Protein AF-0000000084546770 (afdb_homodimer)

InterPro domains:
  IPR003439 ABC transporter-like, ATP-binding domain [PF00005] (379-528)
  IPR003439 ABC transporter-like, ATP-binding domain [PS50893] (361-587)
  IPR003593 AAA+ ATPase domain [SM00382] (387-581)
  IPR011527 ABC transporter type 1, transmembrane domain [PF00664] (26-303)
  IPR011527 ABC transporter type 1, transmembrane domain [PS50929] (26-322)
  IPR017871 ABC transporter-like, conserved site [PS00211] (500-514)
  IPR027417 P-loop containing nucleoside triphosphate hydrolase [G3DSA:3.40.50.300] (352-585)
  IPR027417 P-loop containing nucleoside triphosphate hydrolase [SSF52540] (358-577)
  IPR036640 ABC transporter type 1, transmembrane domain superfamily [G3DSA:1.20.1560.10] (2-338)
  IPR036640 ABC transporter type 1, transmembrane domain superfamily [SSF90123] (16-322)
  IPR039421 Type 1 protein exporter [PTHR24221] (46-575)

Organism: NCBI:txid1508404

Solvent-accessible surface area (backbone atoms only — not comparable to full-atom values): 60134 Å² total; per-residue (Å²): 107,67,67,57,51,49,51,55,53,56,68,70,48,52,77,70,52,49,53,53,48,51,49,49,52,50,51,38,54,54,44,29,48,43,62,49,46,59,61,61,53,50,55,60,53,51,43,48,69,68,33,61,64,44,38,70,67,35,66,67,49,29,47,53,40,57,75,70,60,57,86,42,72,66,56,46,51,51,52,52,48,53,50,51,51,51,50,46,49,53,38,42,52,47,47,49,52,50,49,45,51,51,45,48,52,50,37,51,48,41,37,50,51,28,35,50,50,48,43,49,62,60,68,47,60,52,66,56,61,56,74,46,54,66,38,50,54,47,37,42,44,70,48,28,40,52,37,27,43,55,25,33,53,47,28,49,53,50,38,51,37,39,52,49,36,49,51,51,51,48,54,56,39,38,72,78,39,43,68,65,38,50,54,50,46,48,52,53,51,47,50,49,52,53,54,49,68,71,44,47,64,58,39,39,52,45,24,45,50,47,54,56,38,54,24,49,48,46,40,42,51,49,46,47,62,68,31,42,68,60,32,52,43,61,66,27,53,65,41,47,37,50,56,41,39,56,43,39,50,52,49,33,53,49,49,38,52,51,57,46,57,59,49,46,53,47,48,50,49,52,46,49,50,52,47,48,54,49,50,52,49,51,52,45,62,74,65,65,59,55,59,68,60,48,52,53,52,50,52,51,51,50,51,50,48,65,60,44,44,62,44,50,37,48,42,54,42,31,50,51,39,29,46,33,24,43,51,37,41,54,56,51,50,53,62,51,53,70,46,69,73,53,58,64,67,69,55,61,49,70,63,78,60,70,88,63,75,82,49,36,41,37,36,45,46,27,23,31,55,59,90,94,46,86,64,62,44,30,52,55,32,63,51,74,46,50,59,22,39,31,35,30,40,33,52,55,72,74,14,32,65,69,56,53,48,34,36,74,61,60,51,43,80,56,83,38,59,45,49,27,44,68,85,35,55,38,86,68,40,44,69,67,53,21,68,35,45,14,61,25,52,68,70,66,74,37,56,71,39,26,49,48,50,50,29,46,59,58,54,57,76,90,74,58,51,67,66,44,48,51,51,17,24,48,55,36,72,39,40,69,62,39,66,67,38,95,55,32,55,67,33,70,31,30,57,58,30,61,71,45,44,65,30,56,45,38,31,42,35,47,13,30,24,42,41,79,63,40,49,31,39,40,30,35,43,55,54,50,65,36,24,61,69,60,37,51,53,34,48,49,51,54,57,69,39,50,60,77,23,22,35,40,34,37,46,66,53,64,83,79,47,68,82,38,40,32,39,38,32,30,49,82,14,25,70,74,46,78,47,58,56,71,64,60,70,77,106,106,67,66,57,51,49,50,55,53,56,68,71,47,52,76,70,53,48,51,54,48,52,50,49,52,49,51,39,53,53,42,30,49,44,62,47,48,59,60,61,53,50,55,60,52,50,43,47,70,66,32,62,63,43,37,69,67,36,66,67,50,30,46,52,40,57,75,71,59,56,88,42,73,68,57,47,51,52,50,51,48,54,49,52,50,50,50,46,50,52,40,42,53,49,47,49,52,49,49,46,51,51,43,47,52,50,37,51,48,40,37,51,50,28,36,49,50,48,44,49,64,59,69,47,57,53,68,57,63,55,74,47,53,66,39,51,56,48,37,43,42,72,49,27,40,54,37,28,42,56,26,35,52,48,28,49,53,52,38,51,38,41,51,48,34,50,51,51,51,49,55,56,37,38,72,77,40,43,67,65,38,49,52,51,45,50,51,54,52,46,52,50,51,52,52,49,70,70,43,49,66,60,40,39,51,44,24,45,51,46,54,55,39,55,25,48,48,47,39,41,50,49,45,47,61,66,32,40,68,60,32,53,43,62,65,28,51,65,43,47,37,49,56,40,38,55,41,38,49,53,48,33,51,48,48,39,54,51,56,46,56,59,49,47,53,46,48,50,49,52,47,50,49,52,46,51,54,51,52,52,50,51,52,44,61,74,66,66,59,58,59,67,61,51,51,54,52,48,51,52,49,51,51,49,48,66,60,44,46,62,44,51,36,47,41,55,41,30,52,52,39,28,45,31,23,43,50,38,41,54,58,51,50,53,62,48,52,70,49,66,74,51,62,60,70,66,53,63,46,70,64,77,61,71,91,63,75,82,48,36,40,37,35,45,47,27,24,30,56,60,90,95,46,89,65,61,45,30,52,55,31,62,52,74,47,52,59,21,39,31,34,30,40,33,53,54,74,74,13,32,65,68,57,53,49,34,35,74,60,60,52,43,78,56,83,39,59,45,49,27,44,67,87,35,56,38,87,67,39,44,68,67,54,22,68,34,46,13,62,26,53,66,71,66,75,38,56,69,38,26,50,48,51,50,29,46,60,58,54,58,76,90,75,60,52,68,67,43,49,51,52,17,24,48,56,37,72,40,41,69,62,38,68,70,39,94,54,32,54,66,32,70,30,28,58,57,30,62,72,44,44,66,30,55,45,37,29,43,34,46,12,28,25,43,42,81,64,39,50,32,38,40,29,34,43,54,53,48,64,37,25,64,68,59,38,51,54,34,50,50,51,54,55,68,38,49,60,76,23,22,34,41,35,37,47,65,52,64,83,78,49,68,82,39,41,33,39,41,34,31,48,83,15,25,70,74,46,77,46,60,57,71,64,60,69,75,106

Sequence (1174 aa):
MMRQSLKKIIGLFTKKEKKKFYFLLFMMIVAAFFETLGIGLIIPLIGIITDPAIVEENAVLSWIYQQFGFQSYEFFVLASVGFMLSVFFGKNLYLLLYQYFQFKMILNFQVKLSKNLFKNYLTKPYTFHLQRNTSILLRNVNEEVPKVLQGILLSSFQLATEALVIICILSLLLYTSPVATIAAGILLGGSMIIFHFTFRQKISSLGKEQQIVNGSLIQWVNQGLGAAKEVKVSGREGFFVSKYREQSKIKASNSLYMKVLEQVPRLFIESMLVAVVLVTLLIIVFQGKNTAELISIMALFAMAAFRLMPSITRVVALIATIRYSQPALDAIYDDLKQFGTEDIQKHNKKQEVNKSSFKHITLNNVFFSYPDQAAPTIQGVSLEILRGQSVAFIGTSGAGKTTIVDIMLGLLEPFKGEVKVNQHQLSKQISYWQKNIGYIPQFIFLSDDTIRANVAFGLPEKDVSDEMVWNALEKSQLKEFVLSLPEGLDTSVGERGVRLSGGQRQRIGIARALYHDPEILFMDEATSALDHNTEKEIMKSIDLLKGDKTIIIIAHRLSTIENCDVIFTMEKGHLKHVQDKRKKVSVMMRQSLKKIIGLFTKKEKKKFYFLLFMMIVAAFFETLGIGLIIPLIGIITDPAIVEENAVLSWIYQQFGFQSYEFFVLASVGFMLSVFFGKNLYLLLYQYFQFKMILNFQVKLSKNLFKNYLTKPYTFHLQRNTSILLRNVNEEVPKVLQGILLSSFQLATEALVIICILSLLLYTSPVATIAAGILLGGSMIIFHFTFRQKISSLGKEQQIVNGSLIQWVNQGLGAAKEVKVSGREGFFVSKYREQSKIKASNSLYMKVLEQVPRLFIESMLVAVVLVTLLIIVFQGKNTAELISIMALFAMAAFRLMPSITRVVALIATIRYSQPALDAIYDDLKQFGTEDIQKHNKKQEVNKSSFKHITLNNVFFSYPDQAAPTIQGVSLEILRGQSVAFIGTSGAGKTTIVDIMLGLLEPFKGEVKVNQHQLSKQISYWQKNIGYIPQFIFLSDDTIRANVAFGLPEKDVSDEMVWNALEKSQLKEFVLSLPEGLDTSVGERGVRLSGGQRQRIGIARALYHDPEILFMDEATSALDHNTEKEIMKSIDLLKGDKTIIIIAHRLSTIENCDVIFTMEKGHLKHVQDKRKKVSV

Secondary structure (DSSP, 8-state):
-HHHHHHHHHTT--HHHHHHHHHHHHHHHHHHHHHHHHHHTHHHHHHHHH-THHHHHSHHHHHHHHHTT---HHHHHHHHHHHHHHHHHHHHHHHHHHHHHHHHHHHHHHHHHHHHHHHHHHHS-HHHHHHS-HHHHHHIIIIIHHHHIIIIIIHHHHHHHHHHHHHHHHHHHHHH-HHHHHHHHHHHHHHHHHHHHHHHHHHHHHHHHHHHHHHHHHHHHHHHHHTHHHHHHHT-HHHHHHHHHHHHHHHHHHHHHHHHHHHHHHHHHHHHHHHHHHHHHHHHHHTT--HHHHHHHHHHHHHHHHHHHHHHHHHHHHHHHHHHHHHHHHHHHHHHHHHHSSSHHHHT-----------EEEEEEEEE--TT-SS-SEEEEEEEEETT-EEEEEESTTSSHHHHHHHHHTSS--SEEEEEETTEEGGGSHHHHHHTEEEE-SS----SSBHHHHHTTT--GGG--HHHHHHHHHHTT-HHHHHHSTTGGG-B--GGGTTS-HHHHHHHHHHHHHTT--SEEEEESTTTTS-HHHHHHHHHHHHTTBTTBEEEEE-SSHHHHTT-SEEEEEETTEEEEEEETTTGGG-/-HHHHHHHHHTT--HHHHHHHHHHHHHHHHHHHHHHHHHHTHHHHHHHHH-THHHHHSHHHHHHHHHTT---HHHHHHHHHHHHHHHHHHHHHHHHHHHHHHHHHHHHHHHHHHHHHHHHHHHS-HHHHHHS-HHHHHHIIIIIHHHHIIIIIIHHHHHHHHHHHHHHHHHHHHHH-HHHHHHHHHHHHHHHHHHHHHHHHHHHHHHHHHHHHHHHHHHHHHHHHHTHHHHHHHT-HHHHHHHHHHHHHHHHHHHHHHHHHHHHHHHHHHHHHHHHHHHHHHHHHHHT--HHHHHHHHHHHHHHHHHHHHHHHHHHHHHHHHHHHHHHHHHHHHHHHHHHSSSHHHHT-----------EEEEEEEEE--TT-SS-SEEEEEEEEETT-EEEEEESTTSSHHHHHHHHTTSS--SEEEEEETTEEGGGSHHHHHHTEEEE-SS----SSBHHHHHTTT--GGG--HHHHHHHHHHTT-HHHHHHSTTGGG-B--GGGTTS-HHHHHHHHHHHHHTT--SEEEEESTTTTS-HHHHHHHHHHHHTTBTTBEEEEE-SSHHHHTT-SEEEEEETTEEEEEEETTTGGG-

Radius of gyration: 37.65 Å; Cα contacts (8 Å, |Δi|>4): 1675; chains: 2; bounding box: 74×122×85 Å

Nearest PDB structures (foldseek):
  9csi-assembly1_A  TM=8.666E-01  e=4.595E-30  Acinetobacter baumannii
  8pmj-assembly1_A  TM=8.345E-01  e=5.997E-28  Homo sapiens
  5och-assembly4_H  TM=7.619E-01  e=1.986E-26  Homo sapiens
  5och-assembly1_A  TM=7.729E-01  e=8.603E-26  Homo sapiens
  5och-assembly4_G  TM=7.413E-01  e=4.232E-26  Homo sapiens

pLDDT: mean 85.7, std 12.4, range [32.19, 98.12]

Foldseek 3Di:
DLVVLVVLVVVVDDPVLVVLVVVLVVLLLVLLVLVLVLVVLVVVLVVCVVDVVCCVVPPVSVCVCVVVVPPDSVVSSVVSVVVSVVSNVVSVVSVVVSVVSLVVSLVVVLVVLLVLLVVLVVPDFPLSVVPDDVLLSVCLSPPLSVLSSVLRVVLVSLLVSLVSNLVSLLVVLCVVPVVLSVLLCCLLVVLLVVLCVVCLVVLLVLLVLLSVLSSVLSVLVCVCVVCVVVCVVVVPNVVSVVSNVVSVVSNVVSVVVLVVSLCVSLVVLVVSLVVSLVVVLVVCVVVVDDPVVSVVVSVSSVVSSVVSSVSSSSNSNSVSSNSSSSVSSVVSSVSNVVPVPDDPVQQPPCPPPPPDDWFKKWWAQFWADRPPDDDTLAGGETDMDGFLFFEEEEEDPSLCQVVVVCVQLVSDDTPDTFMDIPNHGCVNHNVVSNLQEQEQAPQFFAAQFFLQCLLVDPDDPVPGDVVLLLVLCVLLVNNVVLVPDPVRRRDGLGGRSPNDDPSNRLSSSSSSSPSSPHQEYEEEQSCVRPDPVSSLSNLVSVLVCGSRHYYYYYHHDPSNCVSGQKYFYGGSNYGDDIDGPVPVVVD/DLVVLVVLVVVVDDPVLVVLVVVLVVLLLVLLVLVLVLVVLVVVLVVCVVDVVCCVVPPVSVCVCVVVVPPDSVVSSVVSVVVSVVSVVVSVVSVVVSVVSLVVSLVVVLVVLLVLLVVLVVPDFPLSVVPDDVLLSVCLSPPLSCLSSVLRVVLVSLLVSLVSNLVSLLVVLCVVPVVLSVLLCCLLVVLLVVLCVVCLVVLLVLLVLLSVLSSVLSVLVCVCVVCVVVCVVVVPNVVSVVSNVVSVVSNVVSVVVLVVSLCVSLVVLVVSLVVSLVVVLVVCVVVVDDPVVSVVVSVSSVVSSVSSSVSSSSNSNSVSSNSSSSVSSVVSSVSNVVPVPDPPPQQPPCPVPDPDDWFKKWWAQFWADRPPDDDTLAGGETDMDGFLFFEEEEEDPSLCQVVVVCVQLVSDDTPDTAMDIPNHGCVNHNVVSNLQEQEQAPQFFAAQFFLQCLLVDPDDPVPGDPVLLLVLLVLLVNNVVLVPDPVRRRDGLGGRSPNDDPSNRLSSSSSSSPSSPHQEYEEEQSCVRPDPVSSLSNLVSVVVCRSRHYYYYYDHDPSNCVPGQKYFYGGSNYGDDIDGPVPVVVD

Structure (mmCIF, N/CA/C/O backbone):
data_AF-0000000084546770-model_v1
#
loop_
_entity.id
_entity.type
_entity.pdbx_description
1 polymer 'ABC transporter-like protein'
#
loop_
_atom_site.group_PDB
_atom_site.id
_atom_site.type_symbol
_atom_site.label_atom_id
_atom_site.label_alt_id
_atom_site.label_comp_id
_atom_site.label_asym_id
_atom_site.label_entity_id
_atom_site.label_seq_id
_atom_site.pdbx_PDB_ins_code
_atom_site.Cartn_x
_atom_site.Cartn_y
_atom_site.Cartn_z
_atom_site.occupancy
_atom_site.B_iso_or_equiv
_atom_site.auth_seq_id
_atom_site.auth_comp_id
_atom_site.auth_asym_id
_atom_site.auth_atom_id
_atom_site.pdbx_PDB_model_num
ATOM 1 N N . MET A 1 1 ? 19.906 -9.625 -21.359 1 71.12 1 MET A N 1
ATOM 2 C CA . MET A 1 1 ? 18.984 -9.039 -20.406 1 71.12 1 MET A CA 1
ATOM 3 C C . MET A 1 1 ? 19 -9.812 -19.078 1 71.12 1 MET A C 1
ATOM 5 O O . MET A 1 1 ? 19.266 -9.242 -18.031 1 71.12 1 MET A O 1
ATOM 9 N N . MET A 1 2 ? 19 -11.117 -19.234 1 77.44 2 MET A N 1
ATOM 10 C CA . MET A 1 2 ? 18.984 -11.938 -18.016 1 77.44 2 MET A CA 1
ATOM 11 C C . MET A 1 2 ? 20.312 -11.852 -17.281 1 77.44 2 MET A C 1
ATOM 13 O O . MET A 1 2 ? 20.344 -11.719 -16.062 1 77.44 2 MET A O 1
ATOM 17 N N . ARG A 1 3 ? 21.328 -11.844 -18.109 1 79.25 3 ARG A N 1
ATOM 18 C CA . ARG A 1 3 ? 22.656 -11.75 -17.516 1 79.25 3 ARG A CA 1
ATOM 19 C C . ARG A 1 3 ? 22.828 -10.43 -16.766 1 79.25 3 ARG A C 1
ATOM 21 O O . ARG A 1 3 ? 23.375 -10.398 -15.664 1 79.25 3 ARG A O 1
ATOM 28 N N . GLN A 1 4 ? 22.312 -9.406 -17.344 1 82.12 4 GLN A N 1
ATOM 29 C CA . GLN A 1 4 ? 22.438 -8.094 -16.734 1 82.12 4 GLN A CA 1
ATOM 30 C C . GLN A 1 4 ? 21.594 -8.008 -15.453 1 82.12 4 GLN A C 1
ATOM 32 O O . GLN A 1 4 ? 22.016 -7.398 -14.469 1 82.12 4 GLN A O 1
ATOM 37 N N . SER A 1 5 ? 20.5 -8.672 -15.539 1 85.81 5 SER A N 1
ATOM 38 C CA . SER A 1 5 ? 19.625 -8.68 -14.375 1 85.81 5 SER A CA 1
ATOM 39 C C . SER A 1 5 ? 20.266 -9.414 -13.203 1 85.81 5 SER A C 1
ATOM 41 O O . SER A 1 5 ? 20.203 -8.953 -12.062 1 85.81 5 SER A O 1
ATOM 43 N N . LEU A 1 6 ? 20.875 -10.477 -13.562 1 85.81 6 LEU A N 1
ATOM 44 C CA . LEU A 1 6 ? 21.531 -11.266 -12.523 1 85.81 6 LEU A CA 1
ATOM 45 C C . LEU A 1 6 ? 22.734 -10.523 -11.953 1 85.81 6 LEU A C 1
ATOM 47 O O . LEU A 1 6 ? 23 -10.586 -10.75 1 85.81 6 LEU A O 1
ATOM 51 N N . LYS A 1 7 ? 23.375 -9.844 -12.828 1 85.5 7 LYS A N 1
ATOM 52 C CA . LYS A 1 7 ? 24.516 -9.047 -12.375 1 85.5 7 LYS A CA 1
ATOM 53 C C . LYS A 1 7 ? 24.078 -7.945 -11.422 1 85.5 7 LYS A C 1
ATOM 55 O O . LYS A 1 7 ? 24.734 -7.68 -10.422 1 85.5 7 LYS A O 1
ATOM 60 N N . LYS A 1 8 ? 22.969 -7.391 -11.719 1 86.94 8 LYS A N 1
ATOM 61 C CA . LYS A 1 8 ? 22.438 -6.34 -10.867 1 86.94 8 LYS A CA 1
ATOM 62 C C . LYS A 1 8 ? 22.047 -6.891 -9.492 1 86.94 8 LYS A C 1
ATOM 64 O O . LYS A 1 8 ? 22.328 -6.273 -8.469 1 86.94 8 LYS A O 1
ATOM 69 N N . ILE A 1 9 ? 21.5 -8.023 -9.484 1 88.25 9 ILE A N 1
ATOM 70 C CA . ILE A 1 9 ? 21.047 -8.602 -8.227 1 88.25 9 ILE A CA 1
ATOM 71 C C . ILE A 1 9 ? 22.25 -9.031 -7.387 1 88.25 9 ILE A C 1
ATOM 73 O O . ILE A 1 9 ? 22.281 -8.789 -6.176 1 88.25 9 ILE A O 1
ATOM 77 N N . ILE A 1 10 ? 23.203 -9.664 -8.078 1 85.12 10 ILE A N 1
ATOM 78 C CA . ILE A 1 10 ? 24.391 -10.141 -7.379 1 85.12 10 ILE A CA 1
ATOM 79 C C . ILE A 1 10 ? 25.172 -8.953 -6.816 1 85.12 10 ILE A C 1
ATOM 81 O O . ILE A 1 10 ? 25.766 -9.047 -5.742 1 85.12 10 ILE A O 1
ATOM 85 N N . GLY A 1 11 ? 25.031 -7.863 -7.5 1 82.38 11 GLY A N 1
ATOM 86 C CA . GLY A 1 11 ? 25.672 -6.645 -7.031 1 82.38 11 GLY A CA 1
ATOM 87 C C . GLY A 1 11 ? 25.078 -6.129 -5.727 1 82.38 11 GLY A C 1
ATOM 88 O O . GLY A 1 11 ? 25.734 -5.379 -5.004 1 82.38 11 GLY A O 1
ATOM 89 N N . LEU A 1 12 ? 23.906 -6.645 -5.434 1 83.94 12 LEU A N 1
ATOM 90 C CA . LEU A 1 12 ? 23.234 -6.191 -4.219 1 83.94 12 LEU A CA 1
ATOM 91 C C . LEU A 1 12 ? 23.578 -7.098 -3.039 1 83.94 12 LEU A C 1
ATOM 93 O O . LEU A 1 12 ? 23.25 -6.781 -1.894 1 83.94 12 LEU A O 1
ATOM 97 N N . PHE A 1 13 ? 24.25 -8.195 -3.305 1 85.12 13 PHE A N 1
ATOM 98 C CA . PHE A 1 13 ? 24.562 -9.172 -2.268 1 85.12 13 PHE A CA 1
ATOM 99 C C . PHE A 1 13 ? 25.859 -8.797 -1.548 1 85.12 13 PHE A C 1
ATOM 101 O O . PHE A 1 13 ? 26.781 -8.273 -2.162 1 85.12 13 PHE A O 1
ATOM 108 N N . THR A 1 14 ? 25.875 -9.078 -0.305 1 84.56 14 THR A N 1
ATOM 109 C CA . THR A 1 14 ? 27.109 -9 0.465 1 84.56 14 THR A CA 1
ATOM 110 C C . THR A 1 14 ? 27.969 -10.242 0.234 1 84.56 14 THR A C 1
ATOM 112 O O . THR A 1 14 ? 27.516 -11.203 -0.402 1 84.56 14 THR A O 1
ATOM 115 N N . LYS A 1 15 ? 29.172 -10.234 0.701 1 86.81 15 LYS A N 1
ATOM 116 C CA . LYS A 1 15 ? 30.078 -11.375 0.548 1 86.81 15 LYS A CA 1
ATOM 117 C C . LYS A 1 15 ? 29.516 -12.617 1.219 1 86.81 15 LYS A C 1
ATOM 119 O O . LYS A 1 15 ? 29.625 -13.727 0.68 1 86.81 15 LYS A O 1
ATOM 124 N N . LYS A 1 16 ? 28.859 -12.438 2.314 1 87.56 16 LYS A N 1
ATOM 125 C CA . LYS A 1 16 ? 28.266 -13.562 3.037 1 87.56 16 LYS A CA 1
ATOM 126 C C . LYS A 1 16 ? 27.094 -14.156 2.262 1 87.56 16 LYS A C 1
ATOM 128 O O . LYS A 1 16 ? 26.938 -15.375 2.203 1 87.56 16 LYS A O 1
ATOM 133 N N . GLU A 1 17 ? 26.391 -13.305 1.668 1 87 17 GLU A N 1
ATOM 134 C CA . GLU A 1 17 ? 25.234 -13.766 0.895 1 87 17 GLU A CA 1
ATOM 135 C C . GLU A 1 17 ? 25.672 -14.461 -0.387 1 87 17 GLU A C 1
ATOM 137 O O . GLU A 1 17 ? 25.031 -15.422 -0.828 1 87 17 GLU A O 1
ATOM 142 N N . LYS A 1 18 ? 26.766 -14.039 -0.964 1 89.44 18 LYS A N 1
ATOM 143 C CA . LYS A 1 18 ? 27.297 -14.688 -2.16 1 89.44 18 LYS A CA 1
ATOM 144 C C . LYS A 1 18 ? 27.719 -16.125 -1.862 1 89.44 18 LYS A C 1
ATOM 146 O O . LYS A 1 18 ? 27.516 -17.016 -2.68 1 89.44 18 LYS A O 1
ATOM 151 N N . LYS A 1 19 ? 28.281 -16.328 -0.703 1 90.88 19 LYS A N 1
ATOM 152 C CA . LYS A 1 19 ? 28.688 -17.688 -0.312 1 90.88 19 LYS A CA 1
ATOM 153 C C . LYS A 1 19 ? 27.469 -18.594 -0.176 1 90.88 19 LYS A C 1
ATOM 155 O O . LYS A 1 19 ? 27.5 -19.75 -0.587 1 90.88 19 LYS A O 1
ATOM 160 N N . LYS A 1 20 ? 26.438 -18.062 0.426 1 90.06 20 LYS A N 1
ATOM 161 C CA . LYS A 1 20 ? 25.203 -18.828 0.564 1 90.06 20 LYS A CA 1
ATOM 162 C C . LYS A 1 20 ? 24.594 -19.141 -0.8 1 90.06 20 LYS A C 1
ATOM 164 O O . LYS A 1 20 ? 24.031 -20.219 -0.998 1 90.06 20 LYS A O 1
ATOM 169 N N . PHE A 1 21 ? 24.797 -18.219 -1.646 1 87.88 21 PHE A N 1
ATOM 170 C CA . PHE A 1 21 ? 24.297 -18.391 -3.004 1 87.88 21 PHE A CA 1
ATOM 171 C C . PHE A 1 21 ? 25.047 -19.516 -3.713 1 87.88 21 PHE A C 1
ATOM 173 O O . PHE A 1 21 ? 24.438 -20.344 -4.395 1 87.88 21 PHE A O 1
ATOM 180 N N . TYR A 1 22 ? 26.281 -19.609 -3.539 1 89.44 22 TYR A N 1
ATOM 181 C CA . TYR A 1 22 ? 27.078 -20.672 -4.145 1 89.44 22 TYR A CA 1
ATOM 182 C C . TYR A 1 22 ? 26.719 -22.031 -3.541 1 89.44 22 TYR A C 1
ATOM 184 O O . TYR A 1 22 ? 26.703 -23.047 -4.242 1 89.44 22 TYR A O 1
ATOM 192 N N . PHE A 1 23 ? 26.469 -21.953 -2.312 1 91.12 23 PHE A N 1
ATOM 193 C CA . PHE A 1 23 ? 26.047 -23.172 -1.651 1 91.12 23 PHE A CA 1
ATOM 194 C C . PHE A 1 23 ? 24.719 -23.672 -2.232 1 91.12 23 PHE A C 1
ATOM 196 O O . PHE A 1 23 ? 24.562 -24.859 -2.471 1 91.12 23 PHE A O 1
ATOM 203 N N . LEU A 1 24 ? 23.875 -22.75 -2.463 1 90 24 LEU A N 1
ATOM 204 C CA . LEU A 1 24 ? 22.594 -23.094 -3.051 1 90 24 LEU A CA 1
ATOM 205 C C . LEU A 1 24 ? 22.766 -23.625 -4.469 1 90 24 LEU A C 1
ATOM 207 O O . LEU A 1 24 ? 22.047 -24.531 -4.895 1 90 24 LEU A O 1
ATOM 211 N N . LEU A 1 25 ? 23.703 -23.078 -5.164 1 89 25 LEU A N 1
ATOM 212 C CA . LEU A 1 25 ? 24 -23.562 -6.512 1 89 25 LEU A CA 1
ATOM 213 C C . LEU A 1 25 ? 24.516 -24.984 -6.488 1 89 25 LEU A C 1
ATOM 215 O O . LEU A 1 25 ? 24.156 -25.797 -7.352 1 89 25 LEU A O 1
ATOM 219 N N . PHE A 1 26 ? 25.281 -25.234 -5.5 1 91.5 26 PHE A N 1
ATOM 220 C CA . PHE A 1 26 ? 25.781 -26.594 -5.332 1 91.5 26 PHE A CA 1
ATOM 221 C C . PHE A 1 26 ? 24.641 -27.562 -5.016 1 91.5 26 PHE A C 1
ATOM 223 O O . PHE A 1 26 ? 24.562 -28.641 -5.605 1 91.5 26 PHE A O 1
ATOM 230 N N . MET A 1 27 ? 23.844 -27.141 -4.082 1 91.31 27 MET A N 1
ATOM 231 C CA . MET A 1 27 ? 22.703 -27.969 -3.719 1 91.31 27 MET A CA 1
ATOM 232 C C . MET A 1 27 ? 21.797 -28.203 -4.922 1 91.31 27 MET A C 1
ATOM 234 O O . MET A 1 27 ? 21.203 -29.266 -5.062 1 91.31 27 MET A O 1
ATOM 238 N N . MET A 1 28 ? 21.766 -27.25 -5.688 1 89.12 28 MET A N 1
ATOM 239 C CA . MET A 1 28 ? 20.938 -27.328 -6.883 1 89.12 28 MET A CA 1
ATOM 240 C C . MET A 1 28 ? 21.469 -28.375 -7.852 1 89.12 28 MET A C 1
ATOM 242 O O . MET A 1 28 ? 20.688 -29.141 -8.438 1 89.12 28 MET A O 1
ATOM 246 N N . ILE A 1 29 ? 22.719 -28.484 -8.055 1 89.44 29 ILE A N 1
ATOM 247 C CA . ILE A 1 29 ? 23.344 -29.453 -8.945 1 89.44 29 ILE A CA 1
ATOM 248 C C . ILE A 1 29 ? 23.094 -30.875 -8.43 1 89.44 29 ILE A C 1
ATOM 250 O O . ILE A 1 29 ? 22.719 -31.766 -9.203 1 89.44 29 ILE A O 1
ATOM 254 N N . VAL A 1 30 ? 23.188 -31.031 -7.145 1 89.69 30 VAL A N 1
ATOM 255 C CA . VAL A 1 30 ? 22.938 -32.312 -6.531 1 89.69 30 VAL A CA 1
ATOM 256 C C . VAL A 1 30 ? 21.469 -32.688 -6.711 1 89.69 30 VAL A C 1
ATOM 258 O O . VAL A 1 30 ? 21.141 -33.844 -6.988 1 89.69 30 VAL A O 1
ATOM 261 N N . ALA A 1 31 ? 20.656 -31.703 -6.535 1 86.38 31 ALA A N 1
ATOM 262 C CA . ALA A 1 31 ? 19.219 -31.938 -6.707 1 86.38 31 ALA A CA 1
ATOM 263 C C . ALA A 1 31 ? 18.906 -32.375 -8.133 1 86.38 31 ALA A C 1
ATOM 265 O O . ALA A 1 31 ? 18.078 -33.281 -8.336 1 86.38 31 ALA A O 1
ATOM 266 N N . ALA A 1 32 ? 19.531 -31.75 -9.086 1 81.25 32 ALA A N 1
ATOM 267 C CA . ALA A 1 32 ? 19.312 -32.094 -10.484 1 81.25 32 ALA A CA 1
ATOM 268 C C . ALA A 1 32 ? 19.75 -33.531 -10.758 1 81.25 32 ALA A C 1
ATOM 270 O O . ALA A 1 32 ? 19.078 -34.281 -11.492 1 81.25 32 ALA A O 1
ATOM 271 N N . PHE A 1 33 ? 20.703 -33.938 -10.172 1 83.06 33 PHE A N 1
ATOM 272 C CA . PHE A 1 33 ? 21.203 -35.312 -10.312 1 83.06 33 PHE A CA 1
ATOM 273 C C . PHE A 1 33 ? 20.234 -36.312 -9.703 1 83.06 33 PHE A C 1
ATOM 275 O O . PHE A 1 33 ? 19.969 -37.344 -10.305 1 83.06 33 PHE A O 1
ATOM 282 N N . PHE A 1 34 ? 19.719 -36 -8.57 1 82.56 34 PHE A N 1
ATOM 283 C CA . PHE A 1 34 ? 18.781 -36.875 -7.895 1 82.56 34 PHE A CA 1
ATOM 284 C C . PHE A 1 34 ? 17.5 -37 -8.703 1 82.56 34 PHE A C 1
ATOM 286 O O . PHE A 1 34 ? 16.891 -38.094 -8.742 1 82.56 34 PHE A O 1
ATOM 293 N N . GLU A 1 35 ? 17.125 -35.969 -9.289 1 75.94 35 GLU A N 1
ATOM 294 C CA . GLU A 1 35 ? 15.922 -36 -10.109 1 75.94 35 GLU A CA 1
ATOM 295 C C . GLU A 1 35 ? 16.094 -36.938 -11.312 1 75.94 35 GLU A C 1
ATOM 297 O O . GLU A 1 35 ? 15.148 -37.625 -11.711 1 75.94 35 GLU A O 1
ATOM 302 N N . THR A 1 36 ? 17.312 -37 -11.883 1 71.88 36 THR A N 1
ATOM 303 C CA . THR A 1 36 ? 17.594 -37.812 -13.047 1 71.88 36 THR A CA 1
ATOM 304 C C . THR A 1 36 ? 17.828 -39.281 -12.648 1 71.88 36 THR A C 1
ATOM 306 O O . THR A 1 36 ? 17.453 -40.188 -13.383 1 71.88 36 THR A O 1
ATOM 309 N N . LEU A 1 37 ? 18.328 -39.438 -11.531 1 73.5 37 LEU A N 1
ATOM 310 C CA . LEU A 1 37 ? 18.625 -40.75 -11.047 1 73.5 37 LEU A CA 1
ATOM 311 C C . LEU A 1 37 ? 17.359 -41.594 -10.867 1 73.5 37 LEU A C 1
ATOM 313 O O . LEU A 1 37 ? 17.344 -42.781 -11.141 1 73.5 37 LEU A O 1
ATOM 317 N N . GLY A 1 38 ? 16.281 -40.938 -10.375 1 67.38 38 GLY A N 1
ATOM 318 C CA . GLY A 1 38 ? 15.016 -41.625 -10.203 1 67.38 38 GLY A CA 1
ATOM 319 C C . GLY A 1 38 ? 14.484 -42.219 -11.484 1 67.38 38 GLY A C 1
ATOM 320 O O . GLY A 1 38 ? 14.055 -43.375 -11.5 1 67.38 38 GLY A O 1
ATOM 321 N N . ILE A 1 39 ? 14.688 -41.625 -12.562 1 64.38 39 ILE A N 1
ATOM 322 C CA . ILE A 1 39 ? 14.195 -42.094 -13.852 1 64.38 39 ILE A CA 1
ATOM 323 C C . ILE A 1 39 ? 15.148 -43.125 -14.414 1 64.38 39 ILE A C 1
ATOM 325 O O . ILE A 1 39 ? 14.711 -44.156 -14.977 1 64.38 39 ILE A O 1
ATOM 329 N N . GLY A 1 40 ? 16.422 -43 -14.234 1 64.19 40 GLY A N 1
ATOM 330 C CA . GLY A 1 40 ? 17.438 -43.906 -14.766 1 64.19 40 GLY A CA 1
ATOM 331 C C . GLY A 1 40 ? 17.406 -45.281 -14.141 1 64.19 40 GLY A C 1
ATOM 332 O O . GLY A 1 40 ? 17.672 -46.281 -14.805 1 64.19 40 GLY A O 1
ATOM 333 N N . LEU A 1 41 ? 16.953 -45.344 -12.953 1 69.06 41 LEU A N 1
ATOM 334 C CA . LEU A 1 41 ? 16.969 -46.594 -12.219 1 69.06 41 LEU A CA 1
ATOM 335 C C . LEU A 1 41 ? 15.742 -47.438 -12.539 1 69.06 41 LEU A C 1
ATOM 337 O O . LEU A 1 41 ? 15.727 -48.656 -12.273 1 69.06 41 LEU A O 1
ATOM 341 N N . ILE A 1 42 ? 14.797 -46.812 -13.133 1 65.81 42 ILE A N 1
ATOM 342 C CA . ILE A 1 42 ? 13.57 -47.531 -13.461 1 65.81 42 ILE A CA 1
ATOM 343 C C . ILE A 1 42 ? 13.844 -48.531 -14.586 1 65.81 42 ILE A C 1
ATOM 345 O O . ILE A 1 42 ? 13.328 -49.656 -14.562 1 65.81 42 ILE A O 1
ATOM 349 N N . ILE A 1 43 ? 14.789 -48.281 -15.492 1 63.97 43 ILE A N 1
ATOM 350 C CA . ILE A 1 43 ? 15.055 -49.094 -16.672 1 63.97 43 ILE A CA 1
ATOM 351 C C . ILE A 1 43 ? 15.719 -50.406 -16.266 1 63.97 43 ILE A C 1
ATOM 353 O O . ILE A 1 43 ? 15.242 -51.469 -16.625 1 63.97 43 ILE A O 1
ATOM 357 N N . PRO A 1 44 ? 16.781 -50.375 -15.453 1 66.44 44 PRO A N 1
ATOM 358 C CA . PRO A 1 44 ? 17.375 -51.625 -15.031 1 66.44 44 PRO A CA 1
ATOM 359 C C . PRO A 1 44 ? 16.406 -52.469 -14.203 1 66.44 44 PRO A C 1
ATOM 361 O O . PRO A 1 44 ? 16.438 -53.719 -14.289 1 66.44 44 PRO A O 1
ATOM 364 N N . LEU A 1 45 ? 15.578 -51.906 -13.508 1 74.06 45 LEU A N 1
ATOM 365 C CA . LEU A 1 45 ? 14.625 -52.656 -12.703 1 74.06 45 LEU A CA 1
ATOM 366 C C . LEU A 1 45 ? 13.641 -53.406 -13.586 1 74.06 45 LEU A C 1
ATOM 368 O O . LEU A 1 45 ? 13.336 -54.562 -13.336 1 74.06 45 LEU A O 1
ATOM 372 N N . ILE A 1 46 ? 13.203 -52.75 -14.578 1 66.31 46 ILE A N 1
ATOM 373 C CA . ILE A 1 46 ? 12.289 -53.375 -15.523 1 66.31 46 ILE A CA 1
ATOM 374 C C . ILE A 1 46 ? 13 -54.531 -16.25 1 66.31 46 ILE A C 1
ATOM 376 O O . ILE A 1 46 ? 12.406 -55.562 -16.5 1 66.31 46 ILE A O 1
ATOM 380 N N . GLY A 1 47 ? 14.258 -54.312 -16.562 1 66.69 47 GLY A N 1
ATOM 381 C CA . GLY A 1 47 ? 15.047 -55.344 -17.188 1 66.69 47 GLY A CA 1
ATOM 382 C C . GLY A 1 47 ? 15.188 -56.594 -16.344 1 66.69 47 GLY A C 1
ATOM 383 O O . GLY A 1 47 ? 15.07 -57.719 -16.844 1 66.69 47 GLY A O 1
ATOM 384 N N . ILE A 1 48 ? 15.406 -56.438 -15.141 1 72.69 48 ILE A N 1
ATOM 385 C CA . ILE A 1 48 ? 15.57 -57.531 -14.195 1 72.69 48 ILE A CA 1
ATOM 386 C C . ILE A 1 48 ? 14.266 -58.312 -14.102 1 72.69 48 ILE A C 1
ATOM 388 O O . ILE A 1 48 ? 14.289 -59.562 -14.023 1 72.69 48 ILE A O 1
ATOM 392 N N . ILE A 1 49 ? 13.242 -57.656 -14.258 1 71.31 49 ILE A N 1
ATOM 393 C CA . ILE A 1 49 ? 11.938 -58.281 -14.031 1 71.31 49 ILE A CA 1
ATOM 394 C C . ILE A 1 49 ? 11.492 -59.031 -15.297 1 71.31 49 ILE A C 1
ATOM 396 O O . ILE A 1 49 ? 10.898 -60.094 -15.219 1 71.31 49 ILE A O 1
ATOM 400 N N . THR A 1 50 ? 11.781 -58.406 -16.469 1 68.31 50 THR A N 1
ATOM 401 C CA . THR A 1 50 ? 11.297 -58.938 -17.719 1 68.31 50 THR A CA 1
ATOM 402 C C . THR A 1 50 ? 12.164 -60.125 -18.156 1 68.31 50 THR A C 1
ATOM 404 O O . THR A 1 50 ? 11.68 -61.031 -18.828 1 68.31 50 THR A O 1
ATOM 407 N N . ASP A 1 51 ? 13.438 -59.938 -17.875 1 72.75 51 ASP A N 1
ATOM 408 C CA . ASP A 1 51 ? 14.344 -61 -18.312 1 72.75 51 ASP A CA 1
ATOM 409 C C . ASP A 1 51 ? 15.305 -61.406 -17.188 1 72.75 51 ASP A C 1
ATOM 411 O O . ASP A 1 51 ? 16.359 -60.781 -17.031 1 72.75 51 ASP A O 1
ATOM 415 N N . PRO A 1 52 ? 14.875 -62.406 -16.531 1 74.5 52 PRO A N 1
ATOM 416 C CA . PRO A 1 52 ? 15.75 -62.844 -15.445 1 74.5 52 PRO A CA 1
ATOM 417 C C . PRO A 1 52 ? 17.156 -63.188 -15.93 1 74.5 52 PRO A C 1
ATOM 419 O O . PRO A 1 52 ? 18.109 -63.125 -15.148 1 74.5 52 PRO A O 1
ATOM 422 N N . ALA A 1 53 ? 17.188 -63.531 -17.219 1 75.44 53 ALA A N 1
ATOM 423 C CA . ALA A 1 53 ? 18.5 -63.875 -17.75 1 75.44 53 ALA A CA 1
ATOM 424 C C . ALA A 1 53 ? 19.453 -62.688 -17.719 1 75.44 53 ALA A C 1
ATOM 426 O O . ALA A 1 53 ? 20.672 -62.875 -17.766 1 75.44 53 ALA A O 1
ATOM 427 N N . ILE A 1 54 ? 18.844 -61.594 -17.594 1 76.06 54 ILE A N 1
ATOM 428 C CA . ILE A 1 54 ? 19.656 -60.375 -17.625 1 76.06 54 ILE A CA 1
ATOM 429 C C . ILE A 1 54 ? 20.516 -60.312 -16.359 1 76.06 54 ILE A C 1
ATOM 431 O O . ILE A 1 54 ? 21.609 -59.75 -16.391 1 76.06 54 ILE A O 1
ATOM 435 N N . VAL A 1 55 ? 20.062 -60.875 -15.305 1 78 55 VAL A N 1
ATOM 436 C CA . VAL A 1 55 ? 20.781 -60.875 -14.031 1 78 55 VAL A CA 1
ATOM 437 C C . VAL A 1 55 ? 22.078 -61.656 -14.164 1 78 55 VAL A C 1
ATOM 439 O O . VAL A 1 55 ? 23.109 -61.281 -13.578 1 78 55 VAL A O 1
ATOM 442 N N . GLU A 1 56 ? 21.953 -62.594 -15.031 1 76.25 56 GLU A N 1
ATOM 443 C CA . GLU A 1 56 ? 23.141 -63.406 -15.227 1 76.25 56 GLU A CA 1
ATOM 444 C C . GLU A 1 56 ? 24.031 -62.844 -16.328 1 76.25 56 GLU A C 1
ATOM 446 O O . GLU A 1 56 ? 25.266 -62.969 -16.266 1 76.25 56 GLU A O 1
ATOM 451 N N . GLU A 1 57 ? 23.438 -62.125 -17.266 1 76.31 57 GLU A N 1
ATOM 452 C CA . GLU A 1 57 ? 24.156 -61.656 -18.438 1 76.31 57 GLU A CA 1
ATOM 453 C C . GLU A 1 57 ? 24.859 -60.312 -18.172 1 76.31 57 GLU A C 1
ATOM 455 O O . GLU A 1 57 ? 25.953 -60.062 -18.688 1 76.31 57 GLU A O 1
ATOM 460 N N . ASN A 1 58 ? 24.203 -59.531 -17.391 1 77.06 58 ASN A N 1
ATOM 461 C CA . ASN A 1 58 ? 24.781 -58.219 -17.094 1 77.06 58 ASN A CA 1
ATOM 462 C C . ASN A 1 58 ? 25.812 -58.312 -15.969 1 77.06 58 ASN A C 1
ATOM 464 O O . ASN A 1 58 ? 25.5 -58.781 -14.875 1 77.06 58 ASN A O 1
ATOM 468 N N . ALA A 1 59 ? 27 -57.875 -16.234 1 76.56 59 ALA A N 1
ATOM 469 C CA . ALA A 1 59 ? 28.141 -58.031 -15.336 1 76.56 59 ALA A CA 1
ATOM 470 C C . ALA A 1 59 ? 27.875 -57.344 -13.992 1 76.56 59 ALA A C 1
ATOM 472 O O . ALA A 1 59 ? 28.203 -57.875 -12.938 1 76.56 59 ALA A O 1
ATOM 473 N N . VAL A 1 60 ? 27.297 -56.219 -14.062 1 78.88 60 VAL A N 1
ATOM 474 C CA . VAL A 1 60 ? 27.094 -55.438 -12.844 1 78.88 60 VAL A CA 1
ATOM 475 C C . VAL A 1 60 ? 26.016 -56.125 -11.977 1 78.88 60 VAL A C 1
ATOM 477 O O . VAL A 1 60 ? 26.203 -56.281 -10.773 1 78.88 60 VAL A O 1
ATOM 480 N N . LEU A 1 61 ? 25.016 -56.562 -12.555 1 82.06 61 LEU A N 1
ATOM 481 C CA . LEU A 1 61 ? 23.906 -57.188 -11.836 1 82.06 61 LEU A CA 1
ATOM 482 C C . LEU A 1 61 ? 24.328 -58.562 -11.289 1 82.06 61 LEU A C 1
ATOM 484 O O . LEU A 1 61 ? 23.922 -58.938 -10.188 1 82.06 61 LEU A O 1
ATOM 488 N N . SER A 1 62 ? 25.094 -59.219 -12.133 1 81.12 62 SER A N 1
ATOM 489 C CA . SER A 1 62 ? 25.578 -60.531 -11.688 1 81.12 62 SER A CA 1
ATOM 490 C C . SER A 1 62 ? 26.531 -60.406 -10.492 1 81.12 62 SER A C 1
ATOM 492 O O . SER A 1 62 ? 26.484 -61.188 -9.562 1 81.12 62 SER A O 1
ATOM 494 N N . TRP A 1 63 ? 27.328 -59.344 -10.641 1 82.88 63 TRP A N 1
ATOM 495 C CA . TRP A 1 63 ? 28.234 -59.094 -9.539 1 82.88 63 TRP A CA 1
ATOM 496 C C . TRP A 1 63 ? 27.469 -58.781 -8.258 1 82.88 63 TRP A C 1
ATOM 498 O O . TRP A 1 63 ? 27.828 -59.281 -7.184 1 82.88 63 TRP A O 1
ATOM 508 N N . ILE A 1 64 ? 26.438 -57.969 -8.312 1 84.81 64 ILE A N 1
ATOM 509 C CA . ILE A 1 64 ? 25.625 -57.625 -7.152 1 84.81 64 ILE A CA 1
ATOM 510 C C . ILE A 1 64 ? 24.906 -58.844 -6.617 1 84.81 64 ILE A C 1
ATOM 512 O O . ILE A 1 64 ? 24.844 -59.062 -5.402 1 84.81 64 ILE A O 1
ATOM 516 N N . TYR A 1 65 ? 24.406 -59.625 -7.547 1 83.62 65 TYR A N 1
ATOM 517 C CA . TYR A 1 65 ? 23.688 -60.844 -7.188 1 83.62 65 TYR A CA 1
ATOM 518 C C . TYR A 1 65 ? 24.578 -61.781 -6.402 1 83.62 65 TYR A C 1
ATOM 520 O O . TYR A 1 65 ? 24.156 -62.344 -5.395 1 83.62 65 TYR A O 1
ATOM 528 N N . GLN A 1 66 ? 25.844 -61.938 -6.859 1 81.62 66 GLN A N 1
ATOM 529 C CA . GLN A 1 66 ? 26.766 -62.875 -6.246 1 81.62 66 GLN A CA 1
ATOM 530 C C . GLN A 1 66 ? 27.375 -62.312 -4.969 1 81.62 66 GLN A C 1
ATOM 532 O O . GLN A 1 66 ? 27.5 -63 -3.965 1 81.62 66 GLN A O 1
ATOM 537 N N . GLN A 1 67 ? 27.703 -61.125 -5.008 1 82.69 67 GLN A N 1
ATOM 538 C CA . GLN A 1 67 ? 28.391 -60.5 -3.881 1 82.69 67 GLN A CA 1
ATOM 539 C C . GLN A 1 67 ? 27.484 -60.438 -2.652 1 82.69 67 GLN A C 1
ATOM 541 O O . GLN A 1 67 ? 27.953 -60.594 -1.524 1 82.69 67 GLN A O 1
ATOM 546 N N . PHE A 1 68 ? 26.172 -60.219 -2.953 1 85.75 68 PHE A N 1
ATOM 547 C CA . PHE A 1 68 ? 25.266 -60.094 -1.822 1 85.75 68 PHE A CA 1
ATOM 548 C C . PHE A 1 68 ? 24.609 -61.438 -1.508 1 85.75 68 PHE A C 1
ATOM 550 O O . PHE A 1 68 ? 23.797 -61.531 -0.584 1 85.75 68 PHE A O 1
ATOM 557 N N . GLY A 1 69 ? 24.969 -62.5 -2.283 1 79.06 69 GLY A N 1
ATOM 558 C CA . GLY A 1 69 ? 24.594 -63.906 -2 1 79.06 69 GLY A CA 1
ATOM 559 C C . GLY A 1 69 ? 23.094 -64.125 -2.156 1 79.06 69 GLY A C 1
ATOM 560 O O . GLY A 1 69 ? 22.484 -64.812 -1.327 1 79.06 69 GLY A O 1
ATOM 561 N N . PHE A 1 70 ? 22.594 -63.625 -3.205 1 81.25 70 PHE A N 1
ATOM 562 C CA . PHE A 1 70 ? 21.156 -63.875 -3.389 1 81.25 70 PHE A CA 1
ATOM 563 C C . PHE A 1 70 ? 20.906 -65.312 -3.797 1 81.25 70 PHE A C 1
ATOM 565 O O . PHE A 1 70 ? 21.625 -65.875 -4.637 1 81.25 70 PHE A O 1
ATOM 572 N N . GLN A 1 71 ? 20.031 -65.938 -3.076 1 78.56 71 GLN A N 1
ATOM 573 C CA . GLN A 1 71 ? 19.766 -67.375 -3.273 1 78.56 71 GLN A CA 1
ATOM 574 C C . GLN A 1 71 ? 18.703 -67.562 -4.336 1 78.56 71 GLN A C 1
ATOM 576 O O . GLN A 1 71 ? 18.625 -68.625 -4.934 1 78.56 71 GLN A O 1
ATOM 581 N N . SER A 1 72 ? 17.875 -66.562 -4.48 1 80.62 72 SER A N 1
ATOM 582 C CA . SER A 1 72 ? 16.781 -66.75 -5.441 1 80.62 72 SER A CA 1
ATOM 583 C C . SER A 1 72 ? 16.531 -65.438 -6.223 1 80.62 72 SER A C 1
ATOM 585 O O . SER A 1 72 ? 16.859 -64.312 -5.758 1 80.62 72 SER A O 1
ATOM 587 N N . TYR A 1 73 ? 16.078 -65.688 -7.375 1 80.94 73 TYR A N 1
ATOM 588 C CA . TYR A 1 73 ? 15.711 -64.562 -8.258 1 80.94 73 TYR A CA 1
ATOM 589 C C . TYR A 1 73 ? 14.625 -63.688 -7.629 1 80.94 73 TYR A C 1
ATOM 591 O O . TYR A 1 73 ? 14.656 -62.469 -7.75 1 80.94 73 TYR A O 1
ATOM 599 N N . GLU A 1 74 ? 13.789 -64.375 -6.883 1 77.06 74 GLU A N 1
ATOM 600 C CA . GLU A 1 74 ? 12.688 -63.625 -6.254 1 77.06 74 GLU A CA 1
ATOM 601 C C . GLU A 1 74 ? 13.203 -62.688 -5.18 1 77.06 74 GLU A C 1
ATOM 603 O O . GLU A 1 74 ? 12.719 -61.531 -5.07 1 77.06 74 GLU A O 1
ATOM 608 N N . PHE A 1 75 ? 14.125 -63.125 -4.508 1 81.75 75 PHE A N 1
ATOM 609 C CA . PHE A 1 75 ? 14.68 -62.281 -3.451 1 81.75 75 PHE A CA 1
ATOM 610 C C . PHE A 1 75 ? 15.492 -61.125 -4.039 1 81.75 75 PHE A C 1
ATOM 612 O O . PHE A 1 75 ? 15.555 -60.031 -3.457 1 81.75 75 PHE A O 1
ATOM 619 N N . PHE A 1 76 ? 16.078 -61.406 -5.145 1 84.88 76 PHE A N 1
ATOM 620 C CA . PHE A 1 76 ? 16.828 -60.344 -5.82 1 84.88 76 PHE A CA 1
ATOM 621 C C . PHE A 1 76 ? 15.891 -59.25 -6.324 1 84.88 76 PHE A C 1
ATOM 623 O O . PHE A 1 76 ? 16.203 -58.062 -6.23 1 84.88 76 PHE A O 1
ATOM 630 N N . VAL A 1 77 ? 14.805 -59.656 -6.766 1 81.88 77 VAL A N 1
ATOM 631 C CA . VAL A 1 77 ? 13.812 -58.688 -7.242 1 81.88 77 VAL A CA 1
ATOM 632 C C . VAL A 1 77 ? 13.273 -57.875 -6.07 1 81.88 77 VAL A C 1
ATOM 634 O O . VAL A 1 77 ? 13.109 -56.656 -6.176 1 81.88 77 VAL A O 1
ATOM 637 N N . LEU A 1 78 ? 13.055 -58.5 -4.969 1 82.94 78 LEU A N 1
ATOM 638 C CA . LEU A 1 78 ? 12.57 -57.844 -3.771 1 82.94 78 LEU A CA 1
ATOM 639 C C . LEU A 1 78 ? 13.586 -56.812 -3.271 1 82.94 78 LEU A C 1
ATOM 641 O O . LEU A 1 78 ? 13.219 -55.688 -2.9 1 82.94 78 LEU A O 1
ATOM 645 N N . ALA A 1 79 ? 14.781 -57.219 -3.277 1 85.69 79 ALA A N 1
ATOM 646 C CA . ALA A 1 79 ? 15.852 -56.312 -2.83 1 85.69 79 ALA A CA 1
ATOM 647 C C . ALA A 1 79 ? 16 -55.125 -3.775 1 85.69 79 ALA A C 1
ATOM 649 O O . ALA A 1 79 ? 16.297 -54 -3.338 1 85.69 79 ALA A O 1
ATOM 650 N N . SER A 1 80 ? 15.859 -55.344 -5.035 1 84.69 80 SER A N 1
ATOM 651 C CA . SER A 1 80 ? 15.969 -54.281 -6.027 1 84.69 80 SER A CA 1
ATOM 652 C C . SER A 1 80 ? 14.836 -53.281 -5.879 1 84.69 80 SER A C 1
ATOM 654 O O . SER A 1 80 ? 15.055 -52.062 -6.008 1 84.69 80 SER A O 1
ATOM 656 N N . VAL A 1 81 ? 13.711 -53.75 -5.59 1 81.44 81 VAL A N 1
ATOM 657 C CA . VAL A 1 81 ? 12.555 -52.875 -5.383 1 81.44 81 VAL A CA 1
ATOM 658 C C . VAL A 1 81 ? 12.75 -52.062 -4.105 1 81.44 81 VAL A C 1
ATOM 660 O O . VAL A 1 81 ? 12.461 -50.875 -4.078 1 81.44 81 VAL A O 1
ATOM 663 N N . GLY A 1 82 ? 13.148 -52.719 -3.062 1 84.75 82 GLY A N 1
ATOM 664 C CA . GLY A 1 82 ? 13.438 -52 -1.826 1 84.75 82 GLY A CA 1
ATOM 665 C C . GLY A 1 82 ? 14.484 -50.906 -1.99 1 84.75 82 GLY A C 1
ATOM 666 O O . GLY A 1 82 ? 14.352 -49.844 -1.424 1 84.75 82 GLY A O 1
ATOM 667 N N . PHE A 1 83 ? 15.453 -51.219 -2.746 1 86.56 83 PHE A N 1
ATOM 668 C CA . PHE A 1 83 ? 16.516 -50.281 -3.02 1 86.56 83 PHE A CA 1
ATOM 669 C C . PHE A 1 83 ? 15.969 -49.062 -3.801 1 86.56 83 PHE A C 1
ATOM 671 O O . PHE A 1 83 ? 16.266 -47.938 -3.482 1 86.56 83 PHE A O 1
ATOM 678 N N . MET A 1 84 ? 15.18 -49.312 -4.715 1 83.56 84 MET A N 1
ATOM 679 C CA . MET A 1 84 ? 14.594 -48.25 -5.523 1 83.56 84 MET A CA 1
ATOM 680 C C . MET A 1 84 ? 13.703 -47.344 -4.676 1 83.56 84 MET A C 1
ATOM 682 O O . MET A 1 84 ? 13.742 -46.125 -4.816 1 83.56 84 MET A O 1
ATOM 686 N N . LEU A 1 85 ? 12.977 -47.969 -3.844 1 84.88 85 LEU A N 1
ATOM 687 C CA . LEU A 1 85 ? 12.109 -47.188 -2.961 1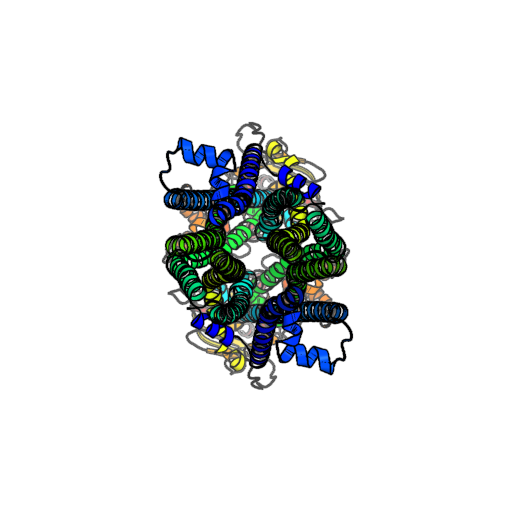 84.88 85 LEU A CA 1
ATOM 688 C C . LEU A 1 85 ? 12.93 -46.312 -2.023 1 84.88 85 LEU A C 1
ATOM 690 O O . LEU A 1 85 ? 12.562 -45.156 -1.771 1 84.88 85 LEU A O 1
ATOM 694 N N . SER A 1 86 ? 13.977 -46.844 -1.506 1 88.69 86 SER A N 1
ATOM 695 C CA . SER A 1 86 ? 14.836 -46.094 -0.601 1 88.69 86 SER A CA 1
ATOM 696 C C . SER A 1 86 ? 15.484 -44.906 -1.316 1 88.69 86 SER A C 1
ATOM 698 O O . SER A 1 86 ? 15.625 -43.844 -0.742 1 88.69 86 SER A O 1
ATOM 700 N N . VAL A 1 87 ? 15.883 -45.125 -2.51 1 85.75 87 VAL A N 1
ATOM 701 C CA . VAL A 1 87 ? 16.484 -44.062 -3.307 1 85.75 87 VAL A CA 1
ATOM 702 C C . VAL A 1 87 ? 15.469 -42.969 -3.588 1 85.75 87 VAL A C 1
ATOM 704 O O . VAL A 1 87 ? 15.781 -41.781 -3.504 1 85.75 87 VAL A O 1
ATOM 707 N N . PHE A 1 88 ? 14.297 -43.344 -3.871 1 84.94 88 PHE A N 1
ATOM 708 C CA . PHE A 1 88 ? 13.25 -42.375 -4.18 1 84.94 88 PHE A CA 1
ATOM 709 C C . PHE A 1 88 ? 12.883 -41.562 -2.947 1 84.94 88 PHE A C 1
ATOM 711 O O . PHE A 1 88 ? 12.68 -40.344 -3.035 1 84.94 88 PHE A O 1
ATOM 718 N N . PHE A 1 89 ? 12.766 -42.219 -1.872 1 88.56 89 PHE A N 1
ATOM 719 C CA . PHE A 1 89 ? 12.469 -41.5 -0.63 1 88.56 89 PHE A CA 1
ATOM 720 C C . PHE A 1 89 ? 13.602 -40.562 -0.249 1 88.56 89 PHE A C 1
ATOM 722 O O . PHE A 1 89 ? 13.367 -39.438 0.2 1 88.56 89 PHE A O 1
ATOM 729 N N . GLY A 1 90 ? 14.828 -41.094 -0.327 1 90.88 90 GLY A N 1
ATOM 730 C CA . GLY A 1 90 ? 15.984 -40.25 -0.06 1 90.88 90 GLY A CA 1
ATOM 731 C C . GLY A 1 90 ? 16.078 -39.062 -0.986 1 90.88 90 GLY A C 1
ATOM 732 O O . GLY A 1 90 ? 16.406 -37.938 -0.549 1 90.88 90 GLY A O 1
ATOM 733 N N . LYS A 1 91 ? 15.844 -39.25 -2.199 1 90.44 91 LYS A N 1
ATOM 734 C CA . LYS A 1 91 ? 15.852 -38.156 -3.193 1 90.44 91 LYS A CA 1
ATOM 735 C C . LYS A 1 91 ? 14.805 -37.094 -2.873 1 90.44 91 LYS A C 1
ATOM 737 O O . LYS A 1 91 ? 15.094 -35.906 -2.914 1 90.44 91 LYS A O 1
ATOM 742 N N . ASN A 1 92 ? 13.57 -37.531 -2.543 1 89.75 92 ASN A N 1
ATOM 743 C CA . ASN A 1 92 ? 12.492 -36.594 -2.264 1 89.75 92 ASN A CA 1
ATOM 744 C C . ASN A 1 92 ? 12.742 -35.812 -0.975 1 89.75 92 ASN A C 1
ATOM 746 O O . ASN A 1 92 ? 12.383 -34.656 -0.869 1 89.75 92 ASN A O 1
ATOM 750 N N . LEU A 1 93 ? 13.359 -36.469 -0.06 1 92.38 93 LEU A N 1
ATOM 751 C CA . LEU A 1 93 ? 13.734 -35.781 1.172 1 92.38 93 LEU A CA 1
ATOM 752 C C . LEU A 1 93 ? 14.789 -34.688 0.898 1 92.38 93 LEU A C 1
ATOM 754 O O . LEU A 1 93 ? 14.719 -33.594 1.448 1 92.38 93 LEU A O 1
ATOM 758 N N . TYR A 1 94 ? 15.727 -35.031 0.094 1 93.31 94 TYR A N 1
ATOM 759 C CA . TYR A 1 94 ? 16.766 -34.062 -0.28 1 93.31 94 TYR A CA 1
ATOM 760 C C . TYR A 1 94 ? 16.156 -32.906 -1.038 1 93.31 94 TYR A C 1
ATOM 762 O O . TYR A 1 94 ? 16.516 -31.734 -0.796 1 93.31 94 TYR A O 1
ATOM 770 N N . LEU A 1 95 ? 15.305 -33.188 -1.892 1 90.94 95 LEU A N 1
ATOM 771 C CA . LEU A 1 95 ? 14.672 -32.125 -2.676 1 90.94 95 LEU A CA 1
ATOM 772 C C . LEU A 1 95 ? 13.883 -31.172 -1.778 1 90.94 95 LEU A C 1
ATOM 774 O O . LEU A 1 95 ? 13.883 -29.969 -2.002 1 90.94 95 LEU A O 1
ATOM 778 N N . LEU A 1 96 ? 13.266 -31.75 -0.826 1 91.81 96 LEU A N 1
ATOM 779 C CA . LEU A 1 96 ? 12.523 -30.938 0.129 1 91.81 96 LEU A CA 1
ATOM 780 C C . LEU A 1 96 ? 13.461 -30.031 0.922 1 91.81 96 LEU A C 1
ATOM 782 O O . LEU A 1 96 ? 13.156 -28.859 1.149 1 91.81 96 LEU A O 1
ATOM 786 N N . LEU A 1 97 ? 14.555 -30.547 1.333 1 93.94 97 LEU A N 1
ATOM 787 C CA . LEU A 1 97 ? 15.539 -29.766 2.08 1 93.94 97 LEU A CA 1
ATOM 788 C C . LEU A 1 97 ? 16.125 -28.656 1.216 1 93.94 97 LEU A C 1
ATOM 790 O O . LEU A 1 97 ? 16.312 -27.531 1.687 1 93.94 97 LEU A O 1
ATOM 794 N N . TYR A 1 98 ? 16.391 -28.953 0.003 1 92.56 98 TYR A N 1
ATOM 795 C CA . TYR A 1 98 ? 16.906 -27.969 -0.939 1 92.56 98 TYR A CA 1
ATOM 796 C C . TYR A 1 98 ? 15.922 -26.828 -1.122 1 92.56 98 TYR A C 1
ATOM 798 O O . TYR A 1 98 ? 16.312 -25.656 -1.07 1 92.56 98 TYR A O 1
ATOM 806 N N . GLN A 1 99 ? 14.711 -27.188 -1.273 1 92.06 99 GLN A N 1
ATOM 807 C CA . GLN A 1 99 ? 13.688 -26.172 -1.479 1 92.06 99 GLN A CA 1
ATOM 808 C C . GLN A 1 99 ? 13.523 -25.297 -0.235 1 92.06 99 GLN A C 1
ATOM 810 O O . GLN A 1 99 ? 13.336 -24.078 -0.34 1 92.06 99 GLN A O 1
ATOM 815 N N . TYR A 1 100 ? 13.578 -25.938 0.846 1 93.75 100 TYR A N 1
ATOM 816 C CA . TYR A 1 100 ? 13.484 -25.219 2.107 1 93.75 100 TYR A CA 1
ATOM 817 C C . TYR A 1 100 ? 14.602 -24.172 2.221 1 93.75 100 TYR A C 1
ATOM 819 O O . TYR A 1 100 ? 14.344 -23.016 2.52 1 93.75 100 TYR A O 1
ATOM 827 N N . PHE A 1 101 ? 15.781 -24.625 1.946 1 93.94 101 PHE A N 1
ATOM 828 C CA . PHE A 1 101 ? 16.922 -23.719 2.068 1 93.94 101 PHE A CA 1
ATOM 829 C C . PHE A 1 101 ? 16.875 -22.625 1.003 1 93.94 101 PHE A C 1
ATOM 831 O O . PHE A 1 101 ? 17.25 -21.484 1.257 1 93.94 101 PHE A O 1
ATOM 838 N N . GLN A 1 102 ? 16.453 -22.969 -0.099 1 93.75 102 GLN A N 1
ATOM 839 C CA . GLN A 1 102 ? 16.328 -22.016 -1.185 1 93.75 102 GLN A CA 1
ATOM 840 C C . GLN A 1 102 ? 15.336 -20.906 -0.828 1 93.75 102 GLN A C 1
ATOM 842 O O . GLN A 1 102 ? 15.648 -19.719 -0.944 1 93.75 102 GLN A O 1
ATOM 847 N N . PHE A 1 103 ? 14.148 -21.312 -0.353 1 95.38 103 PHE A N 1
ATOM 848 C CA . PHE A 1 103 ? 13.125 -20.344 0.006 1 95.38 103 PHE A CA 1
ATOM 849 C C . PHE A 1 103 ? 13.578 -19.484 1.187 1 95.38 103 PHE A C 1
ATOM 851 O O . PHE A 1 103 ? 13.391 -18.266 1.188 1 95.38 103 PHE A O 1
ATOM 858 N N . LYS A 1 104 ? 14.148 -20.172 2.141 1 94.75 104 LYS A N 1
ATOM 859 C CA . LYS A 1 104 ? 14.602 -19.469 3.334 1 94.75 104 LYS A CA 1
ATOM 860 C C . LYS A 1 104 ? 15.633 -18.391 2.979 1 94.75 104 LYS A C 1
ATOM 862 O O . LYS A 1 104 ? 15.547 -17.266 3.451 1 94.75 104 LYS A O 1
ATOM 867 N N . MET A 1 105 ? 16.562 -18.734 2.166 1 93.75 105 MET A N 1
ATOM 868 C CA . MET A 1 105 ? 17.625 -17.797 1.782 1 93.75 105 MET A CA 1
ATOM 869 C C . MET A 1 105 ? 17.047 -16.625 0.994 1 93.75 105 MET A C 1
ATOM 871 O O . MET A 1 105 ? 17.375 -15.477 1.253 1 93.75 105 MET A O 1
ATOM 875 N N . ILE A 1 106 ? 16.234 -16.891 0.073 1 94.81 106 ILE A N 1
ATOM 876 C CA . ILE A 1 106 ? 15.68 -15.859 -0.799 1 94.81 106 ILE A CA 1
ATOM 877 C C . ILE A 1 106 ? 14.781 -14.922 0.011 1 94.81 106 ILE A C 1
ATOM 879 O O . ILE A 1 106 ? 14.859 -13.703 -0.137 1 94.81 106 ILE A O 1
ATOM 883 N N . LEU A 1 107 ? 13.945 -15.469 0.906 1 95.62 107 LEU A N 1
ATOM 884 C CA . LEU A 1 107 ? 13.031 -14.656 1.701 1 95.62 107 LEU A CA 1
ATOM 885 C C . LEU A 1 107 ? 13.797 -13.828 2.73 1 95.62 107 LEU A C 1
ATOM 887 O O . LEU A 1 107 ? 13.406 -12.695 3.033 1 95.62 107 LEU A O 1
ATOM 891 N N . ASN A 1 108 ? 14.859 -14.414 3.234 1 94.62 108 ASN A N 1
ATOM 892 C CA . ASN A 1 108 ? 15.703 -13.633 4.137 1 94.62 108 ASN A CA 1
ATOM 893 C C . ASN A 1 108 ? 16.359 -12.469 3.414 1 94.62 108 ASN A C 1
ATOM 895 O O . ASN A 1 108 ? 16.5 -11.383 3.98 1 94.62 108 ASN A O 1
ATOM 899 N N . PHE A 1 109 ? 16.781 -12.742 2.252 1 94.06 109 PHE A N 1
ATOM 900 C CA . PHE A 1 109 ? 17.375 -11.672 1.453 1 94.06 109 PHE A CA 1
ATOM 901 C C . PHE A 1 109 ? 16.328 -10.617 1.109 1 94.06 109 PHE A C 1
ATOM 903 O O . PHE A 1 109 ? 16.641 -9.43 1.036 1 94.06 109 PHE A O 1
ATOM 910 N N . GLN A 1 110 ? 15.141 -11.062 0.847 1 95.62 110 GLN A N 1
ATOM 911 C CA . GLN A 1 110 ? 14.031 -10.141 0.597 1 95.62 110 GLN A CA 1
ATOM 912 C C . GLN A 1 110 ? 13.82 -9.195 1.779 1 95.62 110 GLN A C 1
ATOM 914 O O . GLN A 1 110 ? 13.633 -7.996 1.594 1 95.62 110 GLN A O 1
ATOM 919 N N . VAL A 1 111 ? 13.844 -9.719 2.998 1 96.44 111 VAL A N 1
ATOM 920 C CA . VAL A 1 111 ? 13.695 -8.922 4.215 1 96.44 111 VAL A CA 1
ATOM 921 C C . VAL A 1 111 ? 14.82 -7.895 4.305 1 96.44 111 VAL A C 1
ATOM 923 O O . VAL A 1 111 ? 14.57 -6.715 4.566 1 96.44 111 VAL A O 1
ATOM 926 N N . LYS A 1 112 ? 15.992 -8.344 4.059 1 94.81 112 LYS A N 1
ATOM 927 C CA . LYS A 1 112 ? 17.156 -7.477 4.16 1 94.81 112 LYS A CA 1
ATOM 928 C C . LYS A 1 112 ? 17.109 -6.359 3.125 1 94.81 112 LYS A C 1
ATOM 930 O O . LYS A 1 112 ? 17.375 -5.199 3.441 1 94.81 112 LYS A O 1
ATOM 935 N N . LEU A 1 113 ? 16.766 -6.723 1.93 1 94.19 113 LEU A N 1
ATOM 936 C CA . LEU A 1 113 ? 16.719 -5.734 0.856 1 94.19 113 LEU A CA 1
ATOM 937 C C . LEU A 1 113 ? 15.609 -4.715 1.101 1 94.19 113 LEU A C 1
ATOM 939 O O . LEU A 1 113 ? 15.797 -3.521 0.85 1 94.19 113 LEU A O 1
ATOM 943 N N . SER A 1 114 ? 14.453 -5.172 1.514 1 96.38 114 SER A N 1
ATOM 944 C CA . SER A 1 114 ? 13.352 -4.266 1.828 1 96.38 114 SER A CA 1
ATOM 945 C C . SER A 1 114 ? 13.727 -3.312 2.957 1 96.38 114 SER A C 1
ATOM 947 O O . SER A 1 114 ? 13.453 -2.113 2.881 1 96.38 114 SER A O 1
ATOM 949 N N . LYS A 1 115 ? 14.336 -3.893 3.957 1 95.94 115 LYS A N 1
ATOM 950 C CA . LYS A 1 115 ? 14.797 -3.094 5.09 1 95.94 115 LYS A CA 1
ATOM 951 C C . LYS A 1 115 ? 15.805 -2.037 4.648 1 95.94 115 LYS A C 1
ATOM 953 O O . LYS A 1 115 ? 15.695 -0.87 5.031 1 95.94 115 LYS A O 1
ATOM 958 N N . ASN A 1 116 ? 16.75 -2.441 3.859 1 93.69 116 ASN A N 1
ATOM 959 C CA . ASN A 1 116 ? 17.781 -1.528 3.391 1 93.69 116 ASN A CA 1
ATOM 960 C C . ASN A 1 116 ? 17.203 -0.428 2.506 1 93.69 116 ASN A C 1
ATOM 962 O O . ASN A 1 116 ? 17.641 0.725 2.584 1 93.69 116 ASN A O 1
ATOM 966 N N . LEU A 1 117 ? 16.281 -0.822 1.672 1 94.81 117 LEU A N 1
ATOM 967 C CA . LEU A 1 117 ? 15.648 0.168 0.808 1 94.81 117 LEU A CA 1
ATOM 968 C C . LEU A 1 117 ? 14.867 1.188 1.63 1 94.81 117 LEU A C 1
ATOM 970 O O . LEU A 1 117 ? 14.938 2.391 1.364 1 94.81 117 LEU A O 1
ATOM 974 N N . PHE A 1 118 ? 14.164 0.707 2.613 1 96.06 118 PHE A N 1
ATOM 975 C CA . PHE A 1 118 ? 13.406 1.591 3.488 1 96.06 118 PHE A CA 1
ATOM 976 C C . PHE A 1 118 ? 14.336 2.516 4.266 1 96.06 118 PHE A C 1
ATOM 978 O O . PHE A 1 118 ? 14.078 3.717 4.371 1 96.06 118 PHE A O 1
ATOM 985 N N . LYS A 1 119 ? 15.328 1.972 4.789 1 94.88 119 LYS A N 1
ATOM 986 C CA . LYS A 1 119 ? 16.344 2.762 5.484 1 94.88 119 LYS A CA 1
ATOM 987 C C . LYS A 1 119 ? 16.922 3.834 4.566 1 94.88 119 LYS A C 1
ATOM 989 O O . LYS A 1 119 ? 17.094 4.984 4.977 1 94.88 119 LYS A O 1
ATOM 994 N N . ASN A 1 120 ? 17.188 3.408 3.396 1 93.44 120 ASN A N 1
ATOM 995 C CA . ASN A 1 120 ? 17.734 4.344 2.41 1 93.44 120 ASN A CA 1
ATOM 996 C C . ASN A 1 120 ? 16.766 5.504 2.16 1 93.44 120 ASN A C 1
ATOM 998 O O . ASN A 1 120 ? 17.188 6.656 2.092 1 93.44 120 ASN A O 1
ATOM 1002 N N . TYR A 1 121 ? 15.555 5.23 2.014 1 94.44 121 TYR A N 1
ATOM 1003 C CA . TYR A 1 121 ? 14.555 6.27 1.782 1 94.44 121 TYR A CA 1
ATOM 1004 C C . TYR A 1 121 ? 14.492 7.234 2.961 1 94.44 121 TYR A C 1
ATOM 1006 O O . TYR A 1 121 ? 14.398 8.453 2.771 1 94.44 121 TYR A O 1
ATOM 1014 N N . LEU A 1 122 ? 14.586 6.73 4.172 1 93.75 122 LEU A N 1
ATOM 1015 C CA . LEU A 1 122 ? 14.461 7.57 5.359 1 93.75 122 LEU A CA 1
ATOM 1016 C C . LEU A 1 122 ? 15.711 8.422 5.551 1 93.75 122 LEU A C 1
ATOM 1018 O O . LEU A 1 122 ? 15.664 9.477 6.188 1 93.75 122 LEU A O 1
ATOM 1022 N N . THR A 1 123 ? 16.797 7.992 5.004 1 91.25 123 THR A N 1
ATOM 1023 C CA . THR A 1 123 ? 18.062 8.695 5.223 1 91.25 123 THR A CA 1
ATOM 1024 C C . THR A 1 123 ? 18.375 9.633 4.059 1 91.25 123 THR A C 1
ATOM 1026 O O . THR A 1 123 ? 19.312 10.422 4.121 1 91.25 123 THR A O 1
ATOM 1029 N N . LYS A 1 124 ? 17.625 9.617 3.012 1 91 124 LYS A N 1
ATOM 1030 C CA . LYS A 1 124 ? 17.797 10.523 1.884 1 91 124 LYS A CA 1
ATOM 1031 C C . LYS A 1 124 ? 17.562 11.977 2.299 1 91 124 LYS A C 1
ATOM 1033 O O . LYS A 1 124 ? 16.906 12.234 3.312 1 91 124 LYS A O 1
ATOM 1038 N N . PRO A 1 125 ? 18.141 12.898 1.515 1 90.12 125 PRO A N 1
ATOM 1039 C CA . PRO A 1 125 ? 17.891 14.305 1.829 1 90.12 125 PRO A CA 1
ATOM 1040 C C . PRO A 1 125 ? 16.406 14.672 1.788 1 90.12 125 PRO A C 1
ATOM 1042 O O . PRO A 1 125 ? 15.633 14.055 1.047 1 90.12 125 PRO A O 1
ATOM 1045 N N . TYR A 1 126 ? 16.125 15.633 2.553 1 91.38 126 TYR A N 1
ATOM 1046 C CA . TYR A 1 126 ? 14.727 16.047 2.691 1 91.38 126 TYR A CA 1
ATOM 1047 C C . TYR A 1 126 ? 14.133 16.438 1.341 1 91.38 126 TYR A C 1
ATOM 1049 O O . TYR A 1 126 ? 12.953 16.203 1.089 1 91.38 126 TYR A O 1
ATOM 1057 N N . THR A 1 127 ? 14.945 16.953 0.425 1 91.12 127 THR A N 1
ATOM 1058 C CA . THR A 1 127 ? 14.477 17.359 -0.895 1 91.12 127 THR A CA 1
ATOM 1059 C C . THR A 1 127 ? 13.945 16.172 -1.682 1 91.12 127 THR A C 1
ATOM 1061 O O . THR A 1 127 ? 13.055 16.328 -2.521 1 91.12 127 THR A O 1
ATOM 1064 N N . PHE A 1 128 ? 14.477 14.984 -1.359 1 91 128 PHE A N 1
ATOM 1065 C CA . PHE A 1 128 ? 13.992 13.758 -1.977 1 91 128 PHE A CA 1
ATOM 1066 C C . PHE A 1 128 ? 12.508 13.555 -1.688 1 91 128 PHE A C 1
ATOM 1068 O O . PHE A 1 128 ? 11.742 13.18 -2.578 1 91 128 PHE A O 1
ATOM 1075 N N . HIS A 1 129 ? 12.109 13.812 -0.482 1 89.94 129 HIS A N 1
ATOM 1076 C CA . HIS A 1 129 ? 10.742 13.578 -0.027 1 89.94 129 HIS A CA 1
ATOM 1077 C C . HIS A 1 129 ? 9.789 14.633 -0.577 1 89.94 129 HIS A C 1
ATOM 1079 O O . HIS A 1 129 ? 8.578 14.398 -0.658 1 89.94 129 HIS A O 1
ATOM 1085 N N . LEU A 1 130 ? 10.328 15.742 -0.957 1 88.75 130 LEU A N 1
ATOM 1086 C CA . LEU A 1 130 ? 9.508 16.828 -1.509 1 88.75 130 LEU A CA 1
ATOM 1087 C C . LEU A 1 130 ? 9.125 16.531 -2.953 1 88.75 130 LEU A C 1
ATOM 1089 O O . LEU A 1 130 ? 8.133 17.062 -3.457 1 88.75 130 LEU A O 1
ATOM 1093 N N . GLN A 1 131 ? 9.859 15.617 -3.559 1 88.94 131 GLN A N 1
ATOM 1094 C CA . GLN A 1 131 ? 9.688 15.414 -4.996 1 88.94 131 GLN A CA 1
ATOM 1095 C C . GLN A 1 131 ? 9.031 14.062 -5.289 1 88.94 131 GLN A C 1
ATOM 1097 O O . GLN A 1 131 ? 8.711 13.766 -6.438 1 88.94 131 GLN A O 1
ATOM 1102 N N . ARG A 1 132 ? 8.875 13.32 -4.285 1 89.62 132 ARG A N 1
ATOM 1103 C CA . ARG A 1 132 ? 8.359 11.969 -4.52 1 89.62 132 ARG A CA 1
ATOM 1104 C C . ARG A 1 132 ? 7.117 11.711 -3.678 1 89.62 132 ARG A C 1
ATOM 1106 O O . ARG A 1 132 ? 7.039 12.141 -2.525 1 89.62 132 ARG A O 1
ATOM 1113 N N . ASN A 1 133 ? 6.223 10.961 -4.312 1 92.12 133 ASN A N 1
ATOM 1114 C CA . ASN A 1 133 ? 5.027 10.539 -3.588 1 92.12 133 ASN A CA 1
ATOM 1115 C C . ASN A 1 133 ? 5.293 9.297 -2.746 1 92.12 133 ASN A C 1
ATOM 1117 O O . ASN A 1 133 ? 5.953 8.359 -3.205 1 92.12 133 ASN A O 1
ATOM 1121 N N . THR A 1 134 ? 4.789 9.273 -1.541 1 92.12 134 THR A N 1
ATOM 1122 C CA . THR A 1 134 ? 5.016 8.18 -0.607 1 92.12 134 THR A CA 1
ATOM 1123 C C . THR A 1 134 ? 4.453 6.875 -1.159 1 92.12 134 THR A C 1
ATOM 1125 O O . THR A 1 134 ? 4.945 5.793 -0.837 1 92.12 134 THR A O 1
ATOM 1128 N N . SER A 1 135 ? 3.416 6.934 -2.062 1 92.75 135 SER A N 1
ATOM 1129 C CA . SER A 1 135 ? 2.82 5.738 -2.648 1 92.75 135 SER A CA 1
ATOM 1130 C C . SER A 1 135 ? 3.832 4.977 -3.498 1 92.75 135 SER A C 1
ATOM 1132 O O . SER A 1 135 ? 3.828 3.744 -3.521 1 92.75 135 SER A O 1
ATOM 1134 N N . ILE A 1 136 ? 4.703 5.723 -4.18 1 93.19 136 ILE A N 1
ATOM 1135 C CA . ILE A 1 136 ? 5.727 5.113 -5.023 1 93.19 136 ILE A CA 1
ATOM 1136 C C . ILE A 1 136 ? 6.766 4.41 -4.148 1 93.19 136 ILE A C 1
ATOM 1138 O O . ILE A 1 136 ? 7.18 3.289 -4.445 1 93.19 136 ILE A O 1
ATOM 1142 N N . LEU A 1 137 ? 7.141 5.062 -3.076 1 94.38 137 LEU A N 1
ATOM 1143 C CA . LEU A 1 137 ? 8.133 4.492 -2.168 1 94.38 137 LEU A CA 1
ATOM 1144 C C . LEU A 1 137 ? 7.574 3.27 -1.45 1 94.38 137 LEU A C 1
ATOM 1146 O O . LEU A 1 137 ? 8.273 2.268 -1.285 1 94.38 137 LEU A O 1
ATOM 1150 N N . LEU A 1 138 ? 6.312 3.418 -1.038 1 94.69 138 LEU A N 1
ATOM 1151 C CA . LEU A 1 138 ? 5.629 2.293 -0.409 1 94.69 138 LEU A CA 1
ATOM 1152 C C . LEU A 1 138 ? 5.555 1.102 -1.358 1 94.69 138 LEU A C 1
ATOM 1154 O O . LEU A 1 138 ? 5.859 -0.028 -0.968 1 94.69 138 LEU A O 1
ATOM 1158 N N . ARG A 1 139 ? 5.164 1.348 -2.598 1 93.38 139 ARG A N 1
ATOM 1159 C CA . ARG A 1 139 ? 5.094 0.311 -3.623 1 93.38 139 ARG A CA 1
ATOM 1160 C C . ARG A 1 139 ? 6.453 -0.348 -3.83 1 93.38 139 ARG A C 1
ATOM 1162 O O . ARG A 1 139 ? 6.543 -1.572 -3.945 1 93.38 139 ARG A O 1
ATOM 1169 N N . ASN A 1 140 ? 7.516 0.407 -3.902 1 94.94 140 ASN A N 1
ATOM 1170 C CA . ASN A 1 140 ? 8.859 -0.121 -4.113 1 94.94 140 ASN A CA 1
ATOM 1171 C C . ASN A 1 140 ? 9.266 -1.075 -2.994 1 94.94 140 ASN A C 1
ATOM 1173 O O . ASN A 1 140 ? 9.727 -2.189 -3.26 1 94.94 140 ASN A O 1
ATOM 1177 N N . VAL A 1 141 ? 9.023 -0.675 -1.763 1 95.38 141 VAL A N 1
ATOM 1178 C CA . VAL A 1 141 ? 9.492 -1.428 -0.604 1 95.38 141 VAL A CA 1
ATOM 1179 C C . VAL A 1 141 ? 8.648 -2.688 -0.428 1 95.38 141 VAL A C 1
ATOM 1181 O O . VAL A 1 141 ? 9.18 -3.771 -0.19 1 95.38 141 VAL A O 1
ATOM 1184 N N . ASN A 1 142 ? 7.332 -2.557 -0.629 1 94.06 142 ASN A N 1
ATOM 1185 C CA . ASN A 1 142 ? 6.438 -3.641 -0.234 1 94.06 142 ASN A CA 1
ATOM 1186 C C . ASN A 1 142 ? 6.074 -4.527 -1.421 1 94.06 142 ASN A C 1
ATOM 1188 O O . ASN A 1 142 ? 5.691 -5.684 -1.241 1 94.06 142 ASN A O 1
ATOM 1192 N N . GLU A 1 143 ? 6.188 -3.984 -2.662 1 92.69 143 GLU A N 1
ATOM 1193 C CA . GLU A 1 143 ? 5.699 -4.766 -3.797 1 92.69 143 GLU A CA 1
ATOM 1194 C C . GLU A 1 143 ? 6.824 -5.07 -4.781 1 92.69 143 GLU A C 1
ATOM 1196 O O . GLU A 1 143 ? 6.949 -6.199 -5.258 1 92.69 143 GLU A O 1
ATOM 1201 N N . GLU A 1 144 ? 7.668 -4.102 -5.066 1 93.5 144 GLU A N 1
ATOM 1202 C CA . GLU A 1 144 ? 8.688 -4.285 -6.094 1 93.5 144 GLU A CA 1
ATOM 1203 C C . GLU A 1 144 ? 9.82 -5.18 -5.59 1 93.5 144 GLU A C 1
ATOM 1205 O O . GLU A 1 144 ? 10.375 -5.973 -6.352 1 93.5 144 GLU A O 1
ATOM 1210 N N . VAL A 1 145 ? 10.211 -5.051 -4.324 1 95 145 VAL A N 1
ATOM 1211 C CA . VAL A 1 145 ? 11.297 -5.871 -3.793 1 95 145 VAL A CA 1
ATOM 1212 C C . VAL A 1 145 ? 10.906 -7.344 -3.842 1 95 145 VAL A C 1
ATOM 1214 O O . VAL A 1 145 ? 11.641 -8.172 -4.387 1 95 145 VAL A O 1
ATOM 1217 N N . PRO A 1 146 ? 9.727 -7.676 -3.326 1 93.62 146 PRO A N 1
ATOM 1218 C CA . PRO A 1 146 ? 9.305 -9.07 -3.467 1 93.62 146 PRO A CA 1
ATOM 1219 C C . PRO A 1 146 ? 9.234 -9.523 -4.922 1 93.62 146 PRO A C 1
ATOM 1221 O O . PRO A 1 146 ? 9.594 -10.664 -5.238 1 93.62 146 PRO A O 1
ATOM 1224 N N . LYS A 1 147 ? 8.781 -8.711 -5.781 1 92.94 147 LYS A N 1
ATOM 1225 C CA . LYS A 1 147 ? 8.703 -9.047 -7.199 1 92.94 147 LYS A CA 1
ATOM 1226 C C . LYS A 1 147 ? 10.078 -9.352 -7.773 1 92.94 147 LYS A C 1
ATOM 1228 O O . LYS A 1 147 ? 10.227 -10.25 -8.609 1 92.94 147 LYS A O 1
ATOM 1233 N N . VAL A 1 148 ? 11.102 -8.648 -7.355 1 93.56 148 VAL A N 1
ATOM 1234 C CA . VAL A 1 148 ? 12.461 -8.867 -7.828 1 93.56 148 VAL A CA 1
ATOM 1235 C C . VAL A 1 148 ? 12.984 -10.203 -7.293 1 93.56 148 VAL A C 1
ATOM 1237 O O . VAL A 1 148 ? 13.547 -11 -8.047 1 93.56 148 VAL A O 1
ATOM 1240 N N . LEU A 1 149 ? 12.773 -10.477 -6.035 1 93.81 149 LEU A N 1
ATOM 1241 C CA . LEU A 1 149 ? 13.352 -11.68 -5.434 1 93.81 149 LEU A CA 1
ATOM 1242 C C . LEU A 1 149 ? 12.586 -12.922 -5.871 1 93.81 149 LEU A C 1
ATOM 1244 O O . LEU A 1 149 ? 13.195 -13.938 -6.234 1 93.81 149 LEU A O 1
ATOM 1248 N N . GLN A 1 150 ? 11.305 -12.867 -5.961 1 90.62 150 GLN A N 1
ATOM 1249 C CA . GLN A 1 150 ? 10.523 -14.031 -6.367 1 90.62 150 GLN A CA 1
ATOM 1250 C C . GLN A 1 150 ? 10.445 -14.133 -7.887 1 90.62 150 GLN A C 1
ATOM 1252 O O . GLN A 1 150 ? 10.492 -15.234 -8.438 1 90.62 150 GLN A O 1
ATOM 1257 N N . GLY A 1 151 ? 10.359 -12.992 -8.531 1 91.06 151 GLY A N 1
ATOM 1258 C CA . GLY A 1 151 ? 10.172 -12.977 -9.969 1 91.06 151 GLY A CA 1
ATOM 1259 C C . GLY A 1 151 ? 11.469 -13.148 -10.742 1 91.06 151 GLY A C 1
ATOM 1260 O O . GLY A 1 151 ? 11.461 -13.648 -11.867 1 91.06 151 GLY A O 1
ATOM 1261 N N . ILE A 1 152 ? 12.555 -12.797 -10.172 1 93.06 152 ILE A N 1
ATOM 1262 C CA . ILE A 1 152 ? 13.812 -12.883 -10.914 1 93.06 152 ILE A CA 1
ATOM 1263 C C . ILE A 1 152 ? 14.75 -13.875 -10.227 1 93.06 152 ILE A C 1
ATOM 1265 O O . ILE A 1 152 ? 15.141 -14.883 -10.82 1 93.06 152 ILE A O 1
ATOM 1269 N N . LEU A 1 153 ? 15.016 -13.68 -8.953 1 92.06 153 LEU A N 1
ATOM 1270 C CA . LEU A 1 153 ? 16.016 -14.508 -8.289 1 92.06 153 LEU A CA 1
ATOM 1271 C C . LEU A 1 153 ? 15.531 -15.945 -8.148 1 92.06 153 LEU A C 1
ATOM 1273 O O . LEU A 1 153 ? 16.219 -16.875 -8.562 1 92.06 153 LEU A O 1
ATOM 1277 N N . LEU A 1 154 ? 14.383 -16.094 -7.586 1 91.69 154 LEU A N 1
ATOM 1278 C CA . LEU A 1 154 ? 13.836 -17.438 -7.43 1 91.69 154 LEU A CA 1
ATOM 1279 C C . LEU A 1 154 ? 13.641 -18.094 -8.789 1 91.69 154 LEU A C 1
ATOM 1281 O O . LEU A 1 154 ? 13.977 -19.266 -8.961 1 91.69 154 LEU A O 1
ATOM 1285 N N . SER A 1 155 ? 13.039 -17.328 -9.695 1 92.06 155 SER A N 1
ATOM 1286 C CA . SER A 1 155 ? 12.812 -17.859 -11.039 1 92.06 155 SER A CA 1
ATOM 1287 C C . SER A 1 155 ? 14.125 -18.234 -11.711 1 92.06 155 SER A C 1
ATOM 1289 O O . SER A 1 155 ? 14.188 -19.203 -12.477 1 92.06 155 SER A O 1
ATOM 1291 N N . SER A 1 156 ? 15.188 -17.547 -11.453 1 91.31 156 SER A N 1
ATOM 1292 C CA . SER A 1 156 ? 16.484 -17.844 -12.031 1 91.31 156 SER A CA 1
ATOM 1293 C C . SER A 1 156 ? 17.047 -19.156 -11.477 1 91.31 156 SER A C 1
ATOM 1295 O O . SER A 1 156 ? 17.625 -19.953 -12.219 1 91.31 156 SER A O 1
ATOM 1297 N N . PHE A 1 157 ? 16.875 -19.391 -10.188 1 88.62 157 PHE A N 1
ATOM 1298 C CA . PHE A 1 157 ? 17.312 -20.656 -9.594 1 88.62 157 PHE A CA 1
ATOM 1299 C C . PHE A 1 157 ? 16.516 -21.828 -10.172 1 88.62 157 PHE A C 1
ATOM 1301 O O . PHE A 1 157 ? 17.094 -22.875 -10.492 1 88.62 157 PHE A O 1
ATOM 1308 N N . GLN A 1 158 ? 15.234 -21.609 -10.297 1 87.94 158 GLN A N 1
ATOM 1309 C CA . GLN A 1 158 ? 14.391 -22.672 -10.852 1 87.94 158 GLN A CA 1
ATOM 1310 C C . GLN A 1 158 ? 14.727 -22.938 -12.312 1 87.94 158 GLN A C 1
ATOM 1312 O O . GLN A 1 158 ? 14.711 -24.078 -12.758 1 87.94 158 GLN A O 1
ATOM 1317 N N . LEU A 1 159 ? 15 -21.859 -13 1 89.19 159 LEU A N 1
ATOM 1318 C CA . LEU A 1 159 ? 15.398 -21.984 -14.398 1 89.19 159 LEU A CA 1
ATOM 1319 C C . LEU A 1 159 ? 16.688 -22.781 -14.531 1 89.19 159 LEU A C 1
ATOM 1321 O O . LEU A 1 159 ? 16.797 -23.656 -15.391 1 89.19 159 LEU A O 1
ATOM 1325 N N . ALA A 1 160 ? 17.625 -22.516 -13.695 1 88.62 160 ALA A N 1
ATOM 1326 C CA . ALA A 1 160 ? 18.906 -23.234 -13.711 1 88.62 160 ALA A CA 1
ATOM 1327 C C . ALA A 1 160 ? 18.703 -24.719 -13.391 1 88.62 160 ALA A C 1
ATOM 1329 O O . ALA A 1 160 ? 19.297 -25.578 -14.023 1 88.62 160 ALA A O 1
ATOM 1330 N N . THR A 1 161 ? 17.922 -24.938 -12.398 1 85.12 161 THR A N 1
ATOM 1331 C CA . THR A 1 161 ? 17.625 -26.312 -12.031 1 85.12 161 THR A CA 1
ATOM 1332 C C . THR A 1 161 ? 16.969 -27.047 -13.188 1 85.12 161 THR A C 1
ATOM 1334 O O . THR A 1 161 ? 17.344 -28.172 -13.516 1 85.12 161 THR A O 1
ATOM 1337 N N . GLU A 1 162 ? 15.961 -26.391 -13.766 1 83.19 162 GLU A N 1
ATOM 1338 C CA . GLU A 1 162 ? 15.242 -27.016 -14.875 1 83.19 162 GLU A CA 1
ATOM 1339 C C . GLU A 1 162 ? 16.172 -27.25 -16.062 1 83.19 162 GLU A C 1
ATOM 1341 O O . GLU A 1 162 ? 16.031 -28.266 -16.766 1 83.19 162 GLU A O 1
ATOM 1346 N N . ALA A 1 163 ? 17.016 -26.344 -16.359 1 86.31 163 ALA A N 1
ATOM 1347 C CA . ALA A 1 163 ? 17.984 -26.5 -17.438 1 86.31 163 ALA A CA 1
ATOM 1348 C C . ALA A 1 163 ? 18.891 -27.703 -17.203 1 86.31 163 ALA A C 1
ATOM 1350 O O . ALA A 1 163 ? 19.172 -28.469 -18.125 1 86.31 163 ALA A O 1
ATOM 1351 N N . LEU A 1 164 ? 19.328 -27.891 -16 1 85.56 164 LEU A N 1
ATOM 1352 C CA . LEU A 1 164 ? 20.172 -29.016 -15.648 1 85.56 164 LEU A CA 1
ATOM 1353 C C . LEU A 1 164 ? 19.422 -30.328 -15.789 1 85.56 164 LEU A C 1
ATOM 1355 O O . LEU A 1 164 ? 19.969 -31.328 -16.266 1 85.56 164 LEU A O 1
ATOM 1359 N N . VAL A 1 165 ? 18.203 -30.297 -15.359 1 80.31 165 VAL A N 1
ATOM 1360 C CA . VAL A 1 165 ? 17.375 -31.484 -15.477 1 80.31 165 VAL A CA 1
ATOM 1361 C C . VAL A 1 165 ? 17.172 -31.844 -16.953 1 80.31 165 VAL A C 1
ATOM 1363 O O . VAL A 1 165 ? 17.281 -33 -17.328 1 80.31 165 VAL A O 1
ATOM 1366 N N . ILE A 1 166 ? 16.875 -30.844 -17.781 1 83.12 166 ILE A N 1
ATOM 1367 C CA . ILE A 1 166 ? 16.688 -31.047 -19.219 1 83.12 166 ILE A CA 1
ATOM 1368 C C . ILE A 1 166 ? 17.953 -31.609 -19.828 1 83.12 166 ILE A C 1
ATOM 1370 O O . ILE A 1 166 ? 17.906 -32.562 -20.625 1 83.12 166 ILE A O 1
ATOM 1374 N N . ILE A 1 167 ? 19.062 -31.125 -19.453 1 83.94 167 ILE A N 1
ATOM 1375 C CA . ILE A 1 167 ? 20.344 -31.578 -19.984 1 83.94 167 ILE A CA 1
ATOM 1376 C C . ILE A 1 167 ? 20.578 -33.031 -19.594 1 83.94 167 ILE A C 1
ATOM 1378 O O . ILE A 1 167 ? 21.016 -33.844 -20.406 1 83.94 167 ILE A O 1
ATOM 1382 N N . CYS A 1 168 ? 20.297 -33.375 -18.344 1 77.62 168 CYS A N 1
ATOM 1383 C CA . CYS A 1 168 ? 20.469 -34.719 -17.859 1 77.62 168 CYS A CA 1
ATOM 1384 C C . CYS A 1 168 ? 19.547 -35.688 -18.594 1 77.62 168 CYS A C 1
ATOM 1386 O O . CYS A 1 168 ? 19.969 -36.781 -19 1 77.62 168 CYS A O 1
ATOM 1388 N N . ILE A 1 169 ? 18.312 -35.25 -18.812 1 74.12 169 ILE A N 1
ATOM 1389 C CA . ILE A 1 169 ? 17.344 -36.125 -19.5 1 74.12 169 ILE A CA 1
ATOM 1390 C C . ILE A 1 169 ? 17.734 -36.281 -20.969 1 74.12 169 ILE A C 1
ATOM 1392 O O . ILE A 1 169 ? 17.672 -37.406 -21.5 1 74.12 169 ILE A O 1
ATOM 1396 N N . LEU A 1 170 ? 18.109 -35.188 -21.547 1 78.06 170 LEU A N 1
ATOM 1397 C CA . LEU A 1 170 ? 18.531 -35.25 -22.953 1 78.06 170 LEU A CA 1
ATOM 1398 C C . LEU A 1 170 ? 19.75 -36.156 -23.125 1 78.06 170 LEU A C 1
ATOM 1400 O O . LEU A 1 170 ? 19.844 -36.906 -24.094 1 78.06 170 LEU A O 1
ATOM 1404 N N . SER A 1 171 ? 20.703 -36.062 -22.219 1 79.06 171 SER A N 1
ATOM 1405 C CA . SER A 1 171 ? 21.891 -36.906 -22.281 1 79.06 171 SER A CA 1
ATOM 1406 C C . SER A 1 171 ? 21.531 -38.375 -22.188 1 79.06 171 SER A C 1
ATOM 1408 O O . SER A 1 171 ? 22.078 -39.219 -22.906 1 79.06 171 SER A O 1
ATOM 1410 N N . LEU A 1 172 ? 20.672 -38.688 -21.312 1 71.31 172 LEU A N 1
ATOM 1411 C CA . LEU A 1 172 ? 20.234 -40.062 -21.141 1 71.31 172 LEU A CA 1
ATOM 1412 C C . LEU A 1 172 ? 19.5 -40.562 -22.375 1 71.31 172 LEU A C 1
ATOM 1414 O O . LEU A 1 172 ? 19.734 -41.688 -22.828 1 71.31 172 LEU A O 1
ATOM 1418 N N . LEU A 1 173 ? 18.625 -39.688 -22.969 1 71.19 173 LEU A N 1
ATOM 1419 C CA . LEU A 1 173 ? 17.812 -40.094 -24.125 1 71.19 173 LEU A CA 1
ATOM 1420 C C . LEU A 1 173 ? 18.672 -40.156 -25.391 1 71.19 173 LEU A C 1
ATOM 1422 O O . LEU A 1 173 ? 18.391 -40.969 -26.281 1 71.19 173 LEU A O 1
ATOM 1426 N N . LEU A 1 174 ? 19.656 -39.344 -25.453 1 75.44 174 LEU A N 1
ATOM 1427 C CA . LEU A 1 174 ? 20.578 -39.375 -26.594 1 75.44 174 LEU A CA 1
ATOM 1428 C C . LEU A 1 174 ? 21.344 -40.688 -26.625 1 75.44 174 LEU A C 1
ATOM 1430 O O . LEU A 1 174 ? 21.672 -41.188 -27.703 1 75.44 174 LEU A O 1
ATOM 1434 N N . TYR A 1 175 ? 21.594 -41.219 -25.453 1 71.12 175 TYR A N 1
ATOM 1435 C CA . TYR A 1 175 ? 22.281 -42.5 -25.359 1 71.12 175 TYR A CA 1
ATOM 1436 C C . TYR A 1 175 ? 21.391 -43.625 -25.828 1 71.12 175 TYR A C 1
ATOM 1438 O O . TYR A 1 175 ? 21.844 -44.562 -26.484 1 71.12 175 TYR A O 1
ATOM 1446 N N . THR A 1 176 ? 20.156 -43.562 -25.609 1 63.75 176 THR A N 1
ATOM 1447 C CA . THR A 1 176 ? 19.266 -44.688 -25.922 1 63.75 176 THR A CA 1
ATOM 1448 C C . THR A 1 176 ? 18.688 -44.531 -27.328 1 63.75 176 THR A C 1
ATOM 1450 O O . THR A 1 176 ? 18.531 -45.5 -28.047 1 63.75 176 THR A O 1
ATOM 1453 N N . SER A 1 177 ? 18.297 -43.219 -27.703 1 69.88 177 SER A N 1
ATOM 1454 C CA . SER A 1 177 ? 17.688 -42.969 -29 1 69.88 177 SER A CA 1
ATOM 1455 C C . SER A 1 177 ? 18.078 -41.594 -29.531 1 69.88 177 SER A C 1
ATOM 1457 O O . SER A 1 177 ? 17.297 -40.656 -29.469 1 69.88 177 SER A O 1
ATOM 1459 N N . PRO A 1 178 ? 19.219 -41.5 -30.094 1 72.25 178 PRO A N 1
ATOM 1460 C CA . PRO A 1 178 ? 19.781 -40.188 -30.484 1 72.25 178 PRO A CA 1
ATOM 1461 C C . PRO A 1 178 ? 18.922 -39.469 -31.516 1 72.25 178 PRO A C 1
ATOM 1463 O O . PRO A 1 178 ? 18.703 -38.25 -31.406 1 72.25 178 PRO A O 1
ATOM 1466 N N . VAL A 1 179 ? 18.375 -40.219 -32.469 1 68.06 179 VAL A N 1
ATOM 1467 C CA . VAL A 1 179 ? 17.656 -39.562 -33.562 1 68.06 179 VAL A CA 1
ATOM 1468 C C . VAL A 1 179 ? 16.359 -38.938 -33.031 1 68.06 179 VAL A C 1
ATOM 1470 O O . VAL A 1 179 ? 16.047 -37.781 -33.281 1 68.06 179 VAL A O 1
ATOM 1473 N N . ALA A 1 180 ? 15.672 -39.812 -32.281 1 65.69 180 ALA A N 1
ATOM 1474 C CA . ALA A 1 180 ? 14.414 -39.344 -31.703 1 65.69 180 ALA A CA 1
ATOM 1475 C C . ALA A 1 180 ? 14.648 -38.156 -30.766 1 65.69 180 ALA A C 1
ATOM 1477 O O . ALA A 1 180 ? 13.875 -37.219 -30.75 1 65.69 180 ALA A O 1
ATOM 1478 N N . THR A 1 181 ? 15.758 -38.156 -30.078 1 69.75 181 THR A N 1
ATOM 1479 C CA . THR A 1 181 ? 16.078 -37.156 -29.078 1 69.75 181 THR A CA 1
ATOM 1480 C C . THR A 1 181 ? 16.453 -35.844 -29.75 1 69.75 181 THR A C 1
ATOM 1482 O O . THR A 1 181 ? 16.016 -34.75 -29.312 1 69.75 181 THR A O 1
ATOM 1485 N N . ILE A 1 182 ? 17.156 -35.906 -30.734 1 74.56 182 ILE A N 1
ATOM 1486 C CA . ILE A 1 182 ? 17.578 -34.719 -31.438 1 74.56 182 ILE A CA 1
ATOM 1487 C C . ILE A 1 182 ? 16.359 -34.031 -32.094 1 74.56 182 ILE A C 1
ATOM 1489 O O . ILE A 1 182 ? 16.219 -32.812 -32.031 1 74.56 182 ILE A O 1
ATOM 1493 N N . ALA A 1 183 ? 15.555 -34.906 -32.625 1 69.69 183 ALA A N 1
ATOM 1494 C CA . ALA A 1 183 ? 14.352 -34.344 -33.281 1 69.69 183 ALA A CA 1
ATOM 1495 C C . ALA A 1 183 ? 13.453 -33.656 -32.25 1 69.69 183 ALA A C 1
ATOM 1497 O O . ALA A 1 183 ? 12.945 -32.562 -32.5 1 69.69 183 ALA A O 1
ATOM 1498 N N . ALA A 1 184 ? 13.289 -34.312 -31.141 1 69 184 ALA A N 1
ATOM 1499 C CA . ALA A 1 184 ? 12.469 -33.75 -30.078 1 69 184 ALA A CA 1
ATOM 1500 C C . ALA A 1 184 ? 13.102 -32.469 -29.531 1 69 184 ALA A C 1
ATOM 1502 O O . ALA A 1 184 ? 12.406 -31.484 -29.266 1 69 184 ALA A O 1
ATOM 1503 N N . GLY A 1 185 ? 14.391 -32.469 -29.422 1 73.94 185 GLY A N 1
ATOM 1504 C CA . GLY A 1 185 ? 15.117 -31.297 -28.906 1 73.94 185 GLY A CA 1
ATOM 1505 C C . GLY A 1 185 ? 14.992 -30.094 -29.812 1 73.94 185 GLY A C 1
ATOM 1506 O O . GLY A 1 185 ? 14.797 -28.969 -29.328 1 73.94 185 GLY A O 1
ATOM 1507 N N . ILE A 1 186 ? 15.07 -30.328 -31.016 1 76.38 186 ILE A N 1
ATOM 1508 C CA . ILE A 1 186 ? 14.984 -29.25 -31.984 1 76.38 186 ILE A CA 1
ATOM 1509 C C . ILE A 1 186 ? 13.57 -28.672 -32 1 76.38 186 ILE A C 1
ATOM 1511 O O . ILE A 1 186 ? 13.383 -27.453 -32.062 1 76.38 186 ILE A O 1
ATOM 1515 N N . LEU A 1 187 ? 12.703 -29.547 -31.938 1 72.5 187 LEU A N 1
ATOM 1516 C CA . LEU A 1 187 ? 11.312 -29.109 -32 1 72.5 187 LEU A CA 1
ATOM 1517 C C . LEU A 1 187 ? 10.945 -28.328 -30.734 1 72.5 187 LEU A C 1
ATOM 1519 O O . LEU A 1 187 ? 10.359 -27.25 -30.828 1 72.5 187 LEU A O 1
ATOM 1523 N N . LEU A 1 188 ? 11.297 -28.922 -29.656 1 74.62 188 LEU A N 1
ATOM 1524 C CA . LEU A 1 188 ? 10.953 -28.281 -28.391 1 74.62 188 LEU A CA 1
ATOM 1525 C C . LEU A 1 188 ? 11.781 -27.016 -28.172 1 74.62 188 LEU A C 1
ATOM 1527 O O . LEU A 1 188 ? 11.25 -25.984 -27.781 1 74.62 188 LEU A O 1
ATOM 1531 N N . GLY A 1 189 ? 13.039 -27.125 -28.453 1 77.06 189 GLY A N 1
ATOM 1532 C CA . GLY A 1 189 ? 13.906 -25.969 -28.344 1 77.06 189 GLY A CA 1
ATOM 1533 C C . GLY A 1 189 ? 13.523 -24.859 -29.312 1 77.06 189 GLY A C 1
ATOM 1534 O O . GLY A 1 189 ? 13.539 -23.672 -28.938 1 77.06 189 GLY A O 1
ATOM 1535 N N . GLY A 1 190 ? 13.219 -25.312 -30.516 1 79.81 190 GLY A N 1
ATOM 1536 C CA . GLY A 1 190 ? 12.773 -24.344 -31.5 1 79.81 190 GLY A CA 1
ATOM 1537 C C . GLY A 1 190 ? 11.5 -23.625 -31.109 1 79.81 190 GLY A C 1
ATOM 1538 O O . GLY A 1 190 ? 11.383 -22.406 -31.281 1 79.81 190 GLY A O 1
ATOM 1539 N N . SER A 1 191 ? 10.57 -24.344 -30.578 1 76.38 191 SER A N 1
ATOM 1540 C CA . SER A 1 191 ? 9.32 -23.75 -30.125 1 76.38 191 SER A CA 1
ATOM 1541 C C . SER A 1 191 ? 9.555 -22.75 -29 1 76.38 191 SER A C 1
ATOM 1543 O O . SER A 1 191 ? 8.906 -21.703 -28.953 1 76.38 191 SER A O 1
ATOM 1545 N N . MET A 1 192 ? 10.461 -23.062 -28.203 1 78.88 192 MET A N 1
ATOM 1546 C CA . MET A 1 192 ? 10.82 -22.172 -27.094 1 78.88 192 MET A CA 1
ATOM 1547 C C . MET A 1 192 ? 11.398 -20.875 -27.609 1 78.88 192 MET A C 1
ATOM 1549 O O . MET A 1 192 ? 11.062 -19.797 -27.109 1 78.88 192 MET A O 1
ATOM 1553 N N . ILE A 1 193 ? 12.227 -21.016 -28.578 1 82.44 193 ILE A N 1
ATOM 1554 C CA . ILE A 1 193 ? 12.898 -19.844 -29.141 1 82.44 193 ILE A CA 1
ATOM 1555 C C . ILE A 1 193 ? 11.875 -18.953 -29.844 1 82.44 193 ILE A C 1
ATOM 1557 O O . ILE A 1 193 ? 11.898 -17.734 -29.688 1 82.4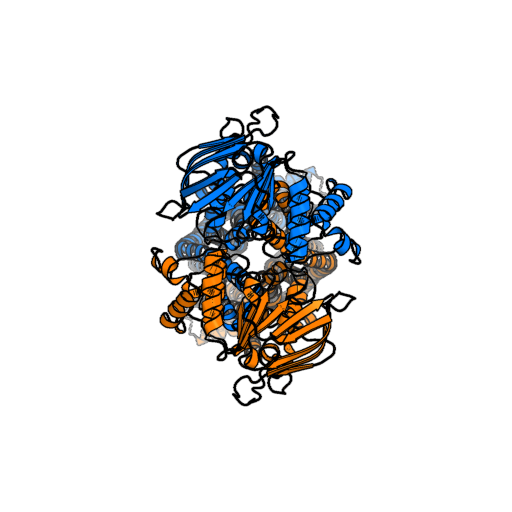4 193 ILE A O 1
ATOM 1561 N N . ILE A 1 194 ? 11.008 -19.594 -30.5 1 81.31 194 ILE A N 1
ATOM 1562 C CA . ILE A 1 194 ? 9.977 -18.844 -31.219 1 81.31 194 ILE A CA 1
ATOM 1563 C C . ILE A 1 194 ? 9.078 -18.109 -30.234 1 81.31 194 ILE A C 1
ATOM 1565 O O . ILE A 1 194 ? 8.781 -16.938 -30.406 1 81.31 194 ILE A O 1
ATOM 1569 N N . PHE A 1 195 ? 8.703 -18.766 -29.188 1 80.69 195 PHE A N 1
ATOM 1570 C CA . PHE A 1 195 ? 7.844 -18.156 -28.172 1 80.69 195 PHE A CA 1
ATOM 1571 C C . PHE A 1 195 ? 8.539 -16.984 -27.5 1 80.69 195 PHE A C 1
ATOM 1573 O O . PHE A 1 195 ? 7.934 -15.922 -27.312 1 80.69 195 PHE A O 1
ATOM 1580 N N . HIS A 1 196 ? 9.773 -17.188 -27.219 1 78 196 HIS A N 1
ATOM 1581 C CA . HIS A 1 196 ? 10.555 -16.172 -26.516 1 78 196 HIS A CA 1
ATOM 1582 C C . HIS A 1 196 ? 10.672 -14.898 -27.344 1 78 196 HIS A C 1
ATOM 1584 O O . HIS A 1 196 ? 10.438 -13.797 -26.844 1 78 196 HIS A O 1
ATOM 1590 N N . PHE A 1 197 ? 10.891 -14.984 -28.531 1 82.38 197 PHE A N 1
ATOM 1591 C CA . PHE A 1 197 ? 11.156 -13.82 -29.375 1 82.38 197 PHE A CA 1
ATOM 1592 C C . PHE A 1 197 ? 9.859 -13.133 -29.781 1 82.38 197 PHE A C 1
ATOM 1594 O O . PHE A 1 197 ? 9.836 -11.922 -30 1 82.38 197 PHE A O 1
ATOM 1601 N N . THR A 1 198 ? 8.828 -13.82 -29.734 1 82.94 198 THR A N 1
ATOM 1602 C CA . THR A 1 198 ? 7.559 -13.242 -30.172 1 82.94 198 THR A CA 1
ATOM 1603 C C . THR A 1 198 ? 6.949 -12.383 -29.062 1 82.94 198 THR A C 1
ATOM 1605 O O . THR A 1 198 ? 6.363 -11.336 -29.344 1 82.94 198 THR A O 1
ATOM 1608 N N . PHE A 1 199 ? 7.184 -12.773 -27.797 1 86.81 199 PHE A N 1
ATOM 1609 C CA . PHE A 1 199 ? 6.395 -12.133 -26.75 1 86.81 199 PHE A CA 1
ATOM 1610 C C . PHE A 1 199 ? 7.293 -11.336 -25.812 1 86.81 199 PHE A C 1
ATOM 1612 O O . PHE A 1 199 ? 6.801 -10.664 -24.891 1 86.81 199 PHE A O 1
ATOM 1619 N N . ARG A 1 200 ? 8.531 -11.344 -26.078 1 84.94 200 ARG A N 1
ATOM 1620 C CA . ARG A 1 200 ? 9.484 -10.719 -25.156 1 84.94 200 ARG A CA 1
ATOM 1621 C C . ARG A 1 200 ? 9.195 -9.234 -25 1 84.94 200 ARG A C 1
ATOM 1623 O O . ARG A 1 200 ? 9.188 -8.711 -23.891 1 84.94 200 ARG A O 1
ATOM 1630 N N . GLN A 1 201 ? 8.922 -8.484 -26.016 1 86.19 201 GLN A N 1
ATOM 1631 C CA . GLN A 1 201 ? 8.711 -7.039 -25.969 1 86.19 201 GLN A CA 1
ATOM 1632 C C . GLN A 1 201 ? 7.387 -6.703 -25.297 1 86.19 201 GLN A C 1
ATOM 1634 O O . GLN A 1 201 ? 7.309 -5.754 -24.5 1 86.19 201 GLN A O 1
ATOM 1639 N N . LYS A 1 202 ? 6.5 -7.48 -25.594 1 89.31 202 LYS A N 1
ATOM 1640 C CA . LYS A 1 202 ? 5.18 -7.23 -25.016 1 89.31 202 LYS A CA 1
ATOM 1641 C C . LYS A 1 202 ? 5.184 -7.488 -23.516 1 89.31 202 LYS A C 1
ATOM 1643 O O . LYS A 1 202 ? 4.605 -6.715 -22.75 1 89.31 202 LYS A O 1
ATOM 1648 N N . ILE A 1 203 ? 5.902 -8.469 -23.141 1 90.56 203 ILE A N 1
ATOM 1649 C CA . ILE A 1 203 ? 5.957 -8.828 -21.719 1 90.56 203 ILE A CA 1
ATOM 1650 C C . ILE A 1 203 ? 6.664 -7.727 -20.938 1 90.56 203 ILE A C 1
ATOM 1652 O O . ILE A 1 203 ? 6.203 -7.32 -19.875 1 90.56 203 ILE A O 1
ATOM 1656 N N . SER A 1 204 ? 7.695 -7.195 -21.484 1 88.94 204 SER A N 1
ATOM 1657 C CA . SER A 1 204 ? 8.445 -6.129 -20.828 1 88.94 204 SER A CA 1
ATOM 1658 C C . SER A 1 204 ? 7.605 -4.859 -20.703 1 88.94 204 SER A C 1
ATOM 1660 O O . SER A 1 204 ? 7.629 -4.195 -19.672 1 88.94 204 SER A O 1
ATOM 1662 N N . SER A 1 205 ? 6.875 -4.574 -21.719 1 91.38 205 SER A N 1
ATOM 1663 C CA . SER A 1 205 ? 6.031 -3.383 -21.688 1 91.38 205 SER A CA 1
ATOM 1664 C C . SER A 1 205 ? 4.906 -3.523 -20.672 1 91.38 205 SER A C 1
ATOM 1666 O O . SER A 1 205 ? 4.543 -2.555 -20 1 91.38 205 SER A O 1
ATOM 1668 N N . LEU A 1 206 ? 4.422 -4.719 -20.531 1 91.94 206 LEU A N 1
ATOM 1669 C CA . LEU A 1 206 ? 3.381 -4.988 -19.547 1 91.94 206 LEU A CA 1
ATOM 1670 C C . LEU A 1 206 ? 3.914 -4.801 -18.125 1 91.94 206 LEU A C 1
ATOM 1672 O O . LEU A 1 206 ? 3.219 -4.258 -17.266 1 91.94 206 LEU A O 1
ATOM 1676 N N . GLY A 1 207 ? 5.141 -5.227 -17.969 1 90.69 207 GLY A N 1
ATOM 1677 C CA . GLY A 1 207 ? 5.762 -5.066 -16.672 1 90.69 207 GLY A CA 1
ATOM 1678 C C . GLY A 1 207 ? 5.93 -3.613 -16.266 1 90.69 207 GLY A C 1
ATOM 1679 O O . GLY A 1 207 ? 5.68 -3.252 -15.109 1 90.69 207 GLY A O 1
ATOM 1680 N N . LYS A 1 208 ? 6.309 -2.834 -17.203 1 92.81 208 LYS A N 1
ATOM 1681 C CA . LYS A 1 208 ? 6.492 -1.41 -16.938 1 92.81 208 LYS A CA 1
ATOM 1682 C C . LYS A 1 208 ? 5.164 -0.73 -16.625 1 92.81 208 LYS A C 1
ATOM 1684 O O . LYS A 1 208 ? 5.066 0.052 -15.672 1 92.81 208 LYS A O 1
ATOM 1689 N N . GLU A 1 209 ? 4.215 -1.062 -17.391 1 93.5 209 GLU A N 1
ATOM 1690 C CA . GLU A 1 209 ? 2.893 -0.482 -17.188 1 93.5 209 GLU A CA 1
ATOM 1691 C C . GLU A 1 209 ? 2.307 -0.909 -15.844 1 93.5 209 GLU A C 1
ATOM 1693 O O . GLU A 1 209 ? 1.69 -0.103 -15.141 1 93.5 209 GLU A O 1
ATOM 1698 N N . GLN A 1 210 ? 2.512 -2.113 -15.484 1 92.12 210 GLN A N 1
ATOM 1699 C CA . GLN A 1 210 ? 2.006 -2.643 -14.219 1 92.12 210 GLN A CA 1
ATOM 1700 C C . GLN A 1 210 ? 2.625 -1.915 -13.031 1 92.12 210 GLN A C 1
ATOM 1702 O O . GLN A 1 210 ? 1.948 -1.662 -12.031 1 92.12 210 GLN A O 1
ATOM 1707 N N . GLN A 1 211 ? 3.836 -1.581 -13.18 1 90.38 211 GLN A N 1
ATOM 1708 C CA . GLN A 1 211 ? 4.535 -0.864 -12.117 1 90.38 211 GLN A CA 1
ATOM 1709 C C . GLN A 1 211 ? 3.932 0.519 -11.898 1 90.38 211 GLN A C 1
ATOM 1711 O O . GLN A 1 211 ? 3.699 0.925 -10.758 1 90.38 211 GLN A O 1
ATOM 1716 N N . ILE A 1 212 ? 3.674 1.2 -12.938 1 92.06 212 ILE A N 1
ATOM 1717 C CA . ILE A 1 212 ? 3.111 2.545 -12.875 1 92.06 212 ILE A CA 1
ATOM 1718 C C . ILE A 1 212 ? 1.701 2.486 -12.289 1 92.06 212 ILE A C 1
ATOM 1720 O O . ILE A 1 212 ? 1.36 3.262 -11.398 1 92.06 212 ILE A O 1
ATOM 1724 N N . VAL A 1 213 ? 0.938 1.54 -12.711 1 94.5 213 VAL A N 1
ATOM 1725 C CA . VAL A 1 213 ? -0.464 1.415 -12.328 1 94.5 213 VAL A CA 1
ATOM 1726 C C . VAL A 1 213 ? -0.561 1.034 -10.852 1 94.5 213 VAL A C 1
ATOM 1728 O O . VAL A 1 213 ? -1.419 1.544 -10.125 1 94.5 213 VAL A O 1
ATOM 1731 N N . ASN A 1 214 ? 0.337 0.197 -10.367 1 92.81 214 ASN A N 1
ATOM 1732 C CA . ASN A 1 214 ? 0.318 -0.206 -8.961 1 92.81 214 ASN A CA 1
ATOM 1733 C C . ASN A 1 214 ? 0.533 0.986 -8.031 1 92.81 214 ASN A C 1
ATOM 1735 O O . ASN A 1 214 ? -0.117 1.093 -6.992 1 92.81 214 ASN A O 1
ATOM 1739 N N . GLY A 1 215 ? 1.389 1.82 -8.477 1 93.06 215 GLY A N 1
ATOM 1740 C CA . GLY A 1 215 ? 1.604 3.033 -7.703 1 93.06 215 GLY A CA 1
ATOM 1741 C C . GLY A 1 215 ? 0.404 3.963 -7.707 1 93.06 215 GLY A C 1
ATOM 1742 O O . GLY A 1 215 ? 0.049 4.531 -6.672 1 93.06 215 GLY A O 1
ATOM 1743 N N . SER A 1 216 ? -0.206 4.035 -8.836 1 94.44 216 SER A N 1
ATOM 1744 C CA . SER A 1 216 ? -1.361 4.914 -8.992 1 94.44 216 SER A CA 1
ATOM 1745 C C . SER A 1 216 ? -2.545 4.418 -8.172 1 94.44 216 SER A C 1
ATOM 1747 O O . SER A 1 216 ? -3.305 5.219 -7.617 1 94.44 216 SER A O 1
ATOM 1749 N N . LEU A 1 217 ? -2.689 3.141 -8.102 1 95.12 217 LEU A N 1
ATOM 1750 C CA . LEU A 1 217 ? -3.77 2.564 -7.312 1 95.12 217 LEU A CA 1
ATOM 1751 C C . LEU A 1 217 ? -3.611 2.922 -5.836 1 95.12 217 LEU A C 1
ATOM 1753 O O . LEU A 1 217 ? -4.578 3.33 -5.188 1 95.12 217 LEU A O 1
ATOM 1757 N N . ILE A 1 218 ? -2.41 2.852 -5.352 1 94.75 218 ILE A N 1
ATOM 1758 C CA . ILE A 1 218 ? -2.135 3.211 -3.963 1 94.75 218 ILE A CA 1
ATOM 1759 C C . ILE A 1 218 ? -2.4 4.699 -3.754 1 94.75 218 ILE A C 1
ATOM 1761 O O . ILE A 1 218 ? -3.043 5.094 -2.777 1 94.75 218 ILE A O 1
ATOM 1765 N N . GLN A 1 219 ? -1.972 5.438 -4.66 1 94.38 219 GLN A N 1
ATOM 1766 C CA . GLN A 1 219 ? -2.102 6.891 -4.574 1 94.38 219 GLN A CA 1
ATOM 1767 C C . GLN A 1 219 ? -3.566 7.309 -4.512 1 94.38 219 GLN A C 1
ATOM 1769 O O . GLN A 1 219 ? -3.941 8.156 -3.695 1 94.38 219 GLN A O 1
ATOM 1774 N N . TRP A 1 220 ? -4.406 6.746 -5.328 1 94.62 220 TRP A N 1
ATOM 1775 C CA . TRP A 1 220 ? -5.809 7.145 -5.395 1 94.62 220 TRP A CA 1
ATOM 1776 C C . TRP A 1 220 ? -6.551 6.73 -4.133 1 94.62 220 TRP A C 1
ATOM 1778 O O . TRP A 1 220 ? -7.414 7.461 -3.643 1 94.62 220 TRP A O 1
ATOM 1788 N N . VAL A 1 221 ? -6.246 5.594 -3.613 1 95.06 221 VAL A N 1
ATOM 1789 C CA . VAL A 1 221 ? -6.867 5.156 -2.367 1 95.06 221 VAL A CA 1
ATOM 1790 C C . VAL A 1 221 ? -6.426 6.066 -1.223 1 95.06 221 VAL A C 1
ATOM 1792 O O . VAL A 1 221 ? -7.25 6.52 -0.427 1 95.06 221 VAL A O 1
ATOM 1795 N N . ASN A 1 222 ? -5.133 6.395 -1.208 1 93.56 222 ASN A N 1
ATOM 1796 C CA . ASN A 1 222 ? -4.602 7.262 -0.162 1 93.56 222 ASN A CA 1
ATOM 1797 C C . ASN A 1 222 ? -5.207 8.664 -0.23 1 93.56 222 ASN A C 1
ATOM 1799 O O . ASN A 1 222 ? -5.52 9.258 0.802 1 93.56 222 ASN A O 1
ATOM 1803 N N . GLN A 1 223 ? -5.367 9.125 -1.384 1 93.38 223 GLN A N 1
ATOM 1804 C CA . GLN A 1 223 ? -5.922 10.461 -1.553 1 93.38 223 GLN A CA 1
ATOM 1805 C C . GLN A 1 223 ? -7.406 10.492 -1.208 1 93.38 223 GLN A C 1
ATOM 1807 O O . GLN A 1 223 ? -7.875 11.422 -0.545 1 93.38 223 GLN A O 1
ATOM 1812 N N . GLY A 1 224 ? -8.164 9.492 -1.652 1 94.06 224 GLY A N 1
ATOM 1813 C CA . GLY A 1 224 ? -9.578 9.422 -1.309 1 94.06 224 GLY A CA 1
ATOM 1814 C C . GLY A 1 224 ? -9.82 9.297 0.183 1 94.06 224 GLY A C 1
ATOM 1815 O O . GLY A 1 224 ? -10.641 10.023 0.746 1 94.06 224 GLY A O 1
ATOM 1816 N N . LEU A 1 225 ? -9.047 8.477 0.835 1 93.06 225 LEU A N 1
ATOM 1817 C CA . LEU A 1 225 ? -9.227 8.234 2.262 1 93.06 225 LEU A CA 1
ATOM 1818 C C . LEU A 1 225 ? -8.586 9.344 3.088 1 93.06 225 LEU A C 1
ATOM 1820 O O . LEU A 1 225 ? -9.055 9.664 4.18 1 93.06 225 LEU A O 1
ATOM 1824 N N . GLY A 1 226 ? -7.562 9.891 2.537 1 90.12 226 GLY A N 1
ATOM 1825 C CA . GLY A 1 226 ? -6.914 11 3.207 1 90.12 226 GLY A CA 1
ATOM 1826 C C . GLY A 1 226 ? -7.793 12.234 3.303 1 90.12 226 GLY A C 1
ATOM 1827 O O . GLY A 1 226 ? -7.699 12.992 4.27 1 90.12 226 GLY A O 1
ATOM 1828 N N . ALA A 1 227 ? -8.648 12.43 2.322 1 90.62 227 ALA A N 1
ATOM 1829 C CA . ALA A 1 227 ? -9.578 13.555 2.285 1 90.62 227 ALA A CA 1
ATOM 1830 C C . ALA A 1 227 ? -11 13.102 2.605 1 90.62 227 ALA A C 1
ATOM 1832 O O . ALA A 1 227 ? -11.969 13.641 2.064 1 90.62 227 ALA A O 1
ATOM 1833 N N . ALA A 1 228 ? -11.125 12.164 3.428 1 90.25 228 ALA A N 1
ATOM 1834 C CA . ALA A 1 228 ? -12.414 11.523 3.67 1 90.25 228 ALA A CA 1
ATOM 1835 C C . ALA A 1 228 ? -13.461 12.547 4.102 1 90.25 228 ALA A C 1
ATOM 1837 O O . ALA A 1 228 ? -14.602 12.508 3.639 1 90.25 228 ALA A O 1
ATOM 1838 N N . LYS A 1 229 ? -13.078 13.453 4.984 1 90.56 229 LYS A N 1
ATOM 1839 C CA . LYS A 1 229 ? -14 14.469 5.484 1 90.56 229 LYS A CA 1
ATOM 1840 C C . LYS A 1 229 ? -14.461 15.398 4.359 1 90.56 229 LYS A C 1
ATOM 1842 O O . LYS A 1 229 ? -15.656 15.617 4.18 1 90.56 229 LYS A O 1
ATOM 1847 N N . GLU A 1 230 ? -13.562 15.867 3.604 1 91.88 230 GLU A N 1
ATOM 1848 C CA . GLU A 1 230 ? -13.859 16.781 2.504 1 91.88 230 GLU A CA 1
ATOM 1849 C C . GLU A 1 230 ? -14.656 16.078 1.406 1 91.88 230 GLU A C 1
ATOM 1851 O O . GLU A 1 230 ? -15.578 16.672 0.836 1 91.88 230 GLU A O 1
ATOM 1856 N N . VAL A 1 231 ? -14.281 14.875 1.169 1 93 231 VAL A N 1
ATOM 1857 C CA . VAL A 1 231 ? -14.945 14.102 0.125 1 93 231 VAL A CA 1
ATOM 1858 C C . VAL A 1 231 ? -16.406 13.867 0.513 1 93 231 VAL A C 1
ATOM 1860 O O . VAL A 1 231 ? -17.297 13.977 -0.325 1 93 231 VAL A O 1
ATOM 1863 N N . LYS A 1 232 ? -16.625 13.633 1.73 1 91.62 232 LYS A N 1
ATOM 1864 C CA . LYS A 1 232 ? -17.969 13.375 2.217 1 91.62 232 LYS A CA 1
ATOM 1865 C C . LYS A 1 232 ? -18.828 14.641 2.162 1 91.62 232 LYS A C 1
ATOM 1867 O O . LYS A 1 232 ? -19.969 14.609 1.704 1 91.62 232 LYS A O 1
ATOM 1872 N N . VAL A 1 233 ? -18.312 15.727 2.604 1 93 233 VAL A N 1
ATOM 1873 C CA . VAL A 1 233 ? -19.062 16.984 2.656 1 93 233 VAL A CA 1
ATOM 1874 C C . VAL A 1 233 ? -19.344 17.469 1.24 1 93 233 VAL A C 1
ATOM 1876 O O . VAL A 1 233 ? -20.438 17.969 0.965 1 93 233 VAL A O 1
ATOM 1879 N N . SER A 1 234 ? -18.406 17.203 0.338 1 91.62 234 SER A N 1
ATOM 1880 C CA . SER A 1 234 ? -18.578 17.703 -1.023 1 91.62 234 SER A CA 1
ATOM 1881 C C . SER A 1 234 ? -19.312 16.688 -1.893 1 91.62 234 SER A C 1
ATOM 1883 O O . SER A 1 234 ? -19.719 17.016 -3.018 1 91.62 234 SER A O 1
ATOM 1885 N N . GLY A 1 235 ? -19.469 15.516 -1.392 1 90.56 235 GLY A N 1
ATOM 1886 C CA . GLY A 1 235 ? -20.172 14.484 -2.143 1 90.56 235 GLY A CA 1
ATOM 1887 C C . GLY A 1 235 ? -19.438 14.07 -3.402 1 90.56 235 GLY A C 1
ATOM 1888 O O . GLY A 1 235 ? -20.062 13.859 -4.449 1 90.56 235 GLY A O 1
ATOM 1889 N N . ARG A 1 236 ? -18.156 14.031 -3.32 1 91.75 236 ARG A N 1
ATOM 1890 C CA . ARG A 1 236 ? -17.344 13.758 -4.512 1 91.75 236 ARG A CA 1
ATOM 1891 C C . ARG A 1 236 ? -16.75 12.359 -4.461 1 91.75 236 ARG A C 1
ATOM 1893 O O . ARG A 1 236 ? -15.688 12.109 -5.039 1 91.75 236 ARG A O 1
ATOM 1900 N N . GLU A 1 237 ? -17.344 11.43 -3.795 1 93.56 237 GLU A N 1
ATOM 1901 C CA . GLU A 1 237 ? -16.859 10.055 -3.707 1 93.56 237 GLU A CA 1
ATOM 1902 C C . GLU A 1 237 ? -16.719 9.43 -5.09 1 93.56 237 GLU A C 1
ATOM 1904 O O . GLU A 1 237 ? -15.766 8.703 -5.355 1 93.56 237 GLU A O 1
ATOM 1909 N N . GLY A 1 238 ? -17.703 9.766 -5.961 1 93.81 238 GLY A N 1
ATOM 1910 C CA . GLY A 1 238 ? -17.75 9.172 -7.289 1 93.81 238 GLY A CA 1
ATOM 1911 C C . GLY A 1 238 ? -16.516 9.453 -8.109 1 93.81 238 GLY A C 1
ATOM 1912 O O . GLY A 1 238 ? -16.047 8.594 -8.867 1 93.81 238 GLY A O 1
ATOM 1913 N N . PHE A 1 239 ? -15.945 10.594 -7.922 1 94.62 239 PHE A N 1
ATOM 1914 C CA . PHE A 1 239 ? -14.75 10.969 -8.672 1 94.62 239 PHE A CA 1
ATOM 1915 C C . PHE A 1 239 ? -13.586 10.047 -8.328 1 94.62 239 PHE A C 1
ATOM 1917 O O . PHE A 1 239 ? -12.938 9.5 -9.219 1 94.62 239 PHE A O 1
ATOM 1924 N N . PHE A 1 240 ? -13.344 9.898 -7.086 1 95 240 PHE A N 1
ATOM 1925 C CA . PHE A 1 240 ? -12.219 9.094 -6.641 1 95 240 PHE A CA 1
ATOM 1926 C C . PHE A 1 240 ? -12.422 7.625 -7.008 1 95 240 PHE A C 1
ATOM 1928 O O . PHE A 1 240 ? -11.477 6.945 -7.414 1 95 240 PHE A O 1
ATOM 1935 N N . VAL A 1 241 ? -13.648 7.18 -6.887 1 96.38 241 VAL A N 1
ATOM 1936 C CA . VAL A 1 241 ? -13.969 5.801 -7.23 1 96.38 241 VAL A CA 1
ATOM 1937 C C . VAL A 1 241 ? -13.758 5.574 -8.727 1 96.38 241 VAL A C 1
ATOM 1939 O O . VAL A 1 241 ? -13.227 4.535 -9.133 1 96.38 241 VAL A O 1
ATOM 1942 N N . SER A 1 242 ? -14.117 6.52 -9.516 1 96.25 242 SER A N 1
ATOM 1943 C CA . SER A 1 242 ? -13.969 6.406 -10.969 1 96.25 242 SER A CA 1
ATOM 1944 C C . SER A 1 242 ? -12.492 6.379 -11.367 1 96.25 242 SER A C 1
ATOM 1946 O O . SER A 1 242 ? -12.102 5.598 -12.234 1 96.25 242 SER A O 1
ATOM 1948 N N . LYS A 1 243 ? -11.719 7.242 -10.75 1 95.56 243 LYS A N 1
ATOM 1949 C CA . LYS A 1 243 ? -10.289 7.27 -11.055 1 95.56 243 LYS A CA 1
ATOM 1950 C C . LYS A 1 243 ? -9.617 5.961 -10.648 1 95.56 243 LYS A C 1
ATOM 1952 O O . LYS A 1 243 ? -8.773 5.434 -11.375 1 95.56 243 LYS A O 1
ATOM 1957 N N . TYR A 1 244 ? -10 5.418 -9.516 1 96.94 244 TYR A N 1
ATOM 1958 C CA . TYR A 1 244 ? -9.492 4.125 -9.062 1 96.94 244 TYR A CA 1
ATOM 1959 C C . TYR A 1 244 ? -9.883 3.018 -10.039 1 96.94 244 TYR A C 1
ATOM 1961 O O . TYR A 1 244 ? -9.055 2.174 -10.391 1 96.94 244 TYR A O 1
ATOM 1969 N N . ARG A 1 245 ? -11.117 3.018 -10.43 1 96.69 245 ARG A N 1
ATOM 1970 C CA . ARG A 1 245 ? -11.633 2.002 -11.344 1 96.69 245 ARG A CA 1
ATOM 1971 C C . ARG A 1 245 ? -10.867 2.004 -12.664 1 96.69 245 ARG A C 1
ATOM 1973 O O . ARG A 1 245 ? -10.555 0.943 -13.203 1 96.69 245 ARG A O 1
ATOM 1980 N N . GLU A 1 246 ? -10.594 3.154 -13.156 1 96.75 246 GLU A N 1
ATOM 1981 C CA . GLU A 1 246 ? -9.859 3.279 -14.414 1 96.75 246 GLU A CA 1
ATOM 1982 C C . GLU A 1 246 ? -8.492 2.6 -14.32 1 96.75 246 GLU A C 1
ATOM 1984 O O . GLU A 1 246 ? -8.102 1.854 -15.219 1 96.75 246 GLU A O 1
ATOM 1989 N N . GLN A 1 247 ? -7.805 2.879 -13.227 1 96.44 247 GLN A N 1
ATOM 1990 C CA . GLN A 1 247 ? -6.492 2.268 -13.023 1 96.44 247 GLN A CA 1
ATOM 1991 C C . GLN A 1 247 ? -6.617 0.769 -12.773 1 96.44 247 GLN A C 1
ATOM 1993 O O . GLN A 1 247 ? -5.789 -0.015 -13.242 1 96.44 247 GLN A O 1
ATOM 1998 N N . SER A 1 248 ? -7.637 0.377 -12.078 1 96.88 248 SER A N 1
ATOM 1999 C CA . SER A 1 248 ? -7.871 -1.034 -11.789 1 96.88 248 SER A CA 1
ATOM 2000 C C . SER A 1 248 ? -8.148 -1.819 -13.062 1 96.88 248 SER A C 1
ATOM 2002 O O . SER A 1 248 ? -7.766 -2.984 -13.18 1 96.88 248 SER A O 1
ATOM 2004 N N . LYS A 1 249 ? -8.859 -1.198 -14.008 1 97.06 249 LYS A N 1
ATOM 2005 C CA . LYS A 1 249 ? -9.141 -1.83 -15.297 1 97.06 249 LYS A CA 1
ATOM 2006 C C . LYS A 1 249 ? -7.852 -2.08 -16.078 1 97.06 249 LYS A C 1
ATOM 2008 O O . LYS A 1 249 ? -7.703 -3.121 -16.719 1 97.06 249 LYS A O 1
ATOM 2013 N N . ILE A 1 250 ? -6.965 -1.152 -16.047 1 96.69 250 ILE A N 1
ATOM 2014 C CA . ILE A 1 250 ? -5.688 -1.317 -16.734 1 96.69 250 ILE A CA 1
ATOM 2015 C C . ILE A 1 250 ? -4.906 -2.463 -16.094 1 96.69 250 ILE A C 1
ATOM 2017 O O . ILE A 1 250 ? -4.344 -3.307 -16.797 1 96.69 250 ILE A O 1
ATOM 2021 N N . LYS A 1 251 ? -4.895 -2.494 -14.766 1 95.38 251 LYS A N 1
ATOM 2022 C CA . LYS A 1 251 ? -4.219 -3.58 -14.055 1 95.38 251 LYS A CA 1
ATOM 2023 C C . LYS A 1 251 ? -4.801 -4.938 -14.445 1 95.38 251 LYS A C 1
ATOM 2025 O O . LYS A 1 251 ? -4.059 -5.895 -14.68 1 95.38 251 LYS A O 1
ATOM 2030 N N . ALA A 1 252 ? -6.105 -4.98 -14.508 1 95.5 252 ALA A N 1
ATOM 2031 C CA . ALA A 1 252 ? -6.789 -6.227 -14.859 1 95.5 252 ALA A CA 1
ATOM 2032 C C . ALA A 1 252 ? -6.434 -6.664 -16.281 1 95.5 252 ALA A C 1
ATOM 2034 O O . ALA A 1 252 ? -6.211 -7.852 -16.531 1 95.5 252 ALA A O 1
ATOM 2035 N N . SER A 1 253 ? -6.395 -5.73 -17.188 1 95.62 253 SER A N 1
ATOM 2036 C CA . SER A 1 253 ? -6.043 -6.039 -18.562 1 95.62 253 SER A CA 1
ATOM 2037 C C . SER A 1 253 ? -4.617 -6.562 -18.672 1 95.62 253 SER A C 1
ATOM 2039 O O . SER A 1 253 ? -4.355 -7.531 -19.391 1 95.62 253 SER A O 1
ATOM 2041 N N . ASN A 1 254 ? -3.715 -5.918 -17.969 1 93.88 254 ASN A N 1
ATOM 2042 C CA . ASN A 1 254 ? -2.332 -6.379 -17.953 1 93.88 254 ASN A CA 1
ATOM 2043 C C . ASN A 1 254 ? -2.223 -7.785 -17.359 1 93.88 254 ASN A C 1
ATOM 2045 O O . ASN A 1 254 ? -1.514 -8.633 -17.906 1 93.88 254 ASN A O 1
ATOM 2049 N N . SER A 1 255 ? -2.93 -8.016 -16.312 1 93.31 255 SER A N 1
ATOM 2050 C CA . SER A 1 255 ? -2.914 -9.32 -15.656 1 93.31 255 SER A CA 1
ATOM 2051 C C . SER A 1 255 ? -3.516 -10.398 -16.547 1 93.31 255 SER A C 1
ATOM 2053 O O . SER A 1 255 ? -3.045 -11.539 -16.562 1 93.31 255 SER A O 1
ATOM 2055 N N . LEU A 1 256 ? -4.562 -10.031 -17.25 1 93.88 256 LEU A N 1
ATOM 2056 C CA . LEU A 1 256 ? -5.188 -10.961 -18.188 1 93.88 256 LEU A CA 1
ATOM 2057 C C . LEU A 1 256 ? -4.184 -11.422 -19.25 1 93.88 256 LEU A C 1
ATOM 2059 O O . LEU A 1 256 ? -4.027 -12.625 -19.469 1 93.88 256 LEU A O 1
ATOM 2063 N N . TYR A 1 257 ? -3.512 -10.484 -19.781 1 91.56 257 TYR A N 1
ATOM 2064 C CA . TYR A 1 257 ? -2.531 -10.805 -20.812 1 91.56 257 TYR A CA 1
ATOM 2065 C C . TYR A 1 257 ? -1.438 -11.719 -20.266 1 91.56 257 TYR A C 1
ATOM 2067 O O . TYR A 1 257 ? -1.077 -12.711 -20.891 1 91.56 257 TYR A O 1
ATOM 2075 N N . MET A 1 258 ? -0.962 -11.43 -19.125 1 88.12 258 MET A N 1
ATOM 2076 C CA . MET A 1 258 ? 0.121 -12.211 -18.531 1 88.12 258 MET A CA 1
ATOM 2077 C C . MET A 1 258 ? -0.354 -13.617 -18.188 1 88.12 258 MET A C 1
ATOM 2079 O O . MET A 1 258 ? 0.353 -14.594 -18.422 1 88.12 258 MET A O 1
ATOM 2083 N N . LYS A 1 259 ? -1.519 -13.727 -17.609 1 89.38 259 LYS A N 1
ATOM 2084 C CA . LYS A 1 259 ? -2.041 -15.031 -17.219 1 89.38 259 LYS A CA 1
ATOM 2085 C C . LYS A 1 259 ? -2.279 -15.93 -18.422 1 89.38 259 LYS A C 1
ATOM 2087 O O . LYS A 1 259 ? -2.002 -17.125 -18.391 1 89.38 259 LYS A O 1
ATOM 2092 N N . VAL A 1 260 ? -2.758 -15.344 -19.516 1 88.62 260 VAL A N 1
ATOM 2093 C CA . VAL A 1 260 ? -2.971 -16.109 -20.75 1 88.62 260 VAL A CA 1
ATOM 2094 C C . VAL A 1 260 ? -1.626 -16.516 -21.328 1 88.62 260 VAL A C 1
ATOM 2096 O O . VAL A 1 260 ? -1.455 -17.672 -21.75 1 88.62 260 VAL A O 1
ATOM 2099 N N . LEU A 1 261 ? -0.741 -15.633 -21.281 1 85.38 261 LEU A N 1
ATOM 2100 C CA . LEU A 1 261 ? 0.579 -15.914 -21.844 1 85.38 261 LEU A CA 1
ATOM 2101 C C . LEU A 1 261 ? 1.278 -17.016 -21.047 1 85.38 261 LEU A C 1
ATOM 2103 O O . LEU A 1 261 ? 2.123 -17.734 -21.578 1 85.38 261 LEU A O 1
ATOM 2107 N N . GLU A 1 262 ? 0.97 -17.125 -19.781 1 82.94 262 GLU A N 1
ATOM 2108 C CA . GLU A 1 262 ? 1.539 -18.188 -18.938 1 82.94 262 GLU A CA 1
ATOM 2109 C C . GLU A 1 262 ? 1.024 -19.562 -19.344 1 82.94 262 GLU A C 1
ATOM 2111 O O . GLU A 1 262 ? 1.682 -20.578 -19.109 1 82.94 262 GLU A O 1
ATOM 2116 N N . GLN A 1 263 ? -0.136 -19.562 -20 1 83.44 263 GLN A N 1
ATOM 2117 C CA . GLN A 1 263 ? -0.759 -20.844 -20.359 1 83.44 263 GLN A CA 1
ATOM 2118 C C . GLN A 1 263 ? -0.418 -21.219 -21.797 1 83.44 263 GLN A C 1
ATOM 2120 O O . GLN A 1 263 ? -0.418 -22.406 -22.141 1 83.44 263 GLN A O 1
ATOM 2125 N N . VAL A 1 264 ? -0.024 -20.359 -22.672 1 83.88 264 VAL A N 1
ATOM 2126 C CA . VAL A 1 264 ? 0.126 -20.562 -24.109 1 83.88 264 VAL A CA 1
ATOM 2127 C C . VAL A 1 264 ? 1.275 -21.516 -24.391 1 83.88 264 VAL A C 1
ATOM 2129 O O . VAL A 1 264 ? 1.145 -22.438 -25.219 1 83.88 264 VAL A O 1
ATOM 2132 N N . PRO A 1 265 ? 2.357 -21.375 -23.656 1 78.56 265 PRO A N 1
ATOM 2133 C CA . PRO A 1 265 ? 3.477 -22.266 -23.969 1 78.56 265 PRO A CA 1
ATOM 2134 C C . PRO A 1 265 ? 3.133 -23.734 -23.766 1 78.56 265 PRO A C 1
ATOM 2136 O O . PRO A 1 265 ? 3.473 -24.578 -24.609 1 78.56 265 PRO A O 1
ATOM 2139 N N . ARG A 1 266 ? 2.471 -24.016 -22.703 1 79.94 266 ARG A N 1
ATOM 2140 C CA . ARG A 1 266 ? 2.105 -25.391 -22.422 1 79.94 266 ARG A CA 1
ATOM 2141 C C . ARG A 1 266 ? 1.264 -25.984 -23.547 1 79.94 266 ARG A C 1
ATOM 2143 O O . ARG A 1 266 ? 1.543 -27.078 -24.031 1 79.94 266 ARG A O 1
ATOM 2150 N N . LEU A 1 267 ? 0.248 -25.297 -23.969 1 82.62 267 LEU A N 1
ATOM 2151 C CA . LEU A 1 267 ? -0.657 -25.781 -25.016 1 82.62 267 LEU A CA 1
ATOM 2152 C C . LEU A 1 267 ? 0.064 -25.891 -26.359 1 82.62 267 LEU A C 1
ATOM 2154 O O . LEU A 1 267 ? -0.159 -26.844 -27.109 1 82.62 267 LEU A O 1
ATOM 2158 N N . PHE A 1 268 ? 0.904 -24.984 -26.578 1 80.62 268 PHE A N 1
ATOM 2159 C CA . PHE A 1 268 ? 1.678 -24.984 -27.812 1 80.62 268 PHE A CA 1
ATOM 2160 C C . PHE A 1 268 ? 2.656 -26.141 -27.828 1 80.62 268 PHE A C 1
ATOM 2162 O O . PHE A 1 268 ? 2.742 -26.875 -28.828 1 80.62 268 PHE A O 1
ATOM 2169 N N . ILE A 1 269 ? 3.373 -26.359 -26.797 1 77.69 269 ILE A N 1
ATOM 2170 C CA . ILE A 1 269 ? 4.371 -27.422 -26.719 1 77.69 269 ILE A CA 1
ATOM 2171 C C . ILE A 1 269 ? 3.686 -28.781 -26.781 1 77.69 269 ILE A C 1
ATOM 2173 O O . ILE A 1 269 ? 4.191 -29.703 -27.422 1 77.69 269 ILE A O 1
ATOM 2177 N N . GLU A 1 270 ? 2.57 -28.859 -26.047 1 77.38 270 GLU A N 1
ATOM 2178 C CA . GLU A 1 270 ? 1.802 -30.094 -26.125 1 77.38 270 GLU A CA 1
ATOM 2179 C C . GLU A 1 270 ? 1.432 -30.438 -27.562 1 77.38 270 GLU A C 1
ATOM 2181 O O . GLU A 1 270 ? 1.539 -31.594 -27.969 1 77.38 270 GLU A O 1
ATOM 2186 N N . SER A 1 271 ? 0.989 -29.469 -28.344 1 77.44 271 SER A N 1
ATOM 2187 C CA . SER A 1 271 ? 0.62 -29.672 -29.734 1 77.44 271 SER A CA 1
ATOM 2188 C C . SER A 1 271 ? 1.828 -30.078 -30.578 1 77.44 271 SER A C 1
ATOM 2190 O O . SER A 1 271 ? 1.732 -30.953 -31.422 1 77.44 271 SER A O 1
ATOM 2192 N N . MET A 1 272 ? 2.881 -29.453 -30.266 1 76.12 272 MET A N 1
ATOM 2193 C CA . MET A 1 272 ? 4.098 -29.766 -31.016 1 76.12 272 MET A CA 1
ATOM 2194 C C . MET A 1 272 ? 4.602 -31.172 -30.688 1 76.12 272 MET A C 1
ATOM 2196 O O . MET A 1 272 ? 5.109 -31.875 -31.562 1 76.12 272 MET A O 1
ATOM 2200 N N . LEU A 1 273 ? 4.543 -31.5 -29.469 1 75.06 273 LEU A N 1
ATOM 2201 C CA . LEU A 1 273 ? 4.988 -32.812 -29.047 1 75.06 273 LEU A CA 1
ATOM 2202 C C . LEU A 1 273 ? 4.164 -33.906 -29.719 1 75.06 273 LEU A C 1
ATOM 2204 O O . LEU A 1 273 ? 4.719 -34.906 -30.219 1 75.06 273 LEU A O 1
ATOM 2208 N N . VAL A 1 274 ? 2.873 -33.781 -29.688 1 74.56 274 VAL A N 1
ATOM 2209 C CA . VAL A 1 274 ? 1.988 -34.75 -30.312 1 74.56 274 VAL A CA 1
ATOM 2210 C C . VAL A 1 274 ? 2.256 -34.812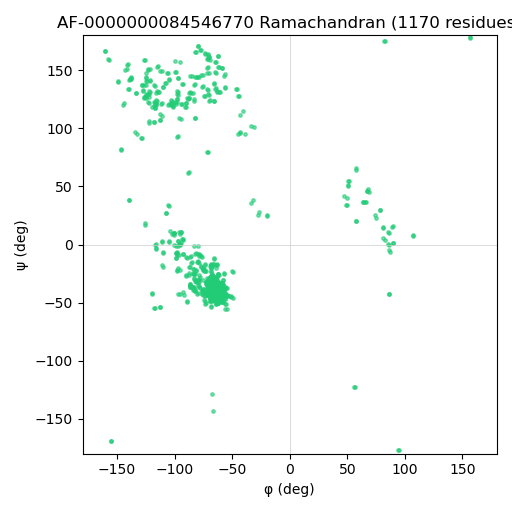 -31.812 1 74.56 274 VAL A C 1
ATOM 2212 O O . VAL A 1 274 ? 2.275 -35.906 -32.406 1 74.56 274 VAL A O 1
ATOM 2215 N N . ALA A 1 275 ? 2.469 -33.688 -32.344 1 75.88 275 ALA A N 1
ATOM 2216 C CA . ALA A 1 275 ? 2.775 -33.625 -33.75 1 75.88 275 ALA A CA 1
ATOM 2217 C C . ALA A 1 275 ? 4.059 -34.375 -34.094 1 75.88 275 ALA A C 1
ATOM 2219 O O . ALA A 1 275 ? 4.117 -35.125 -35.062 1 75.88 275 ALA A O 1
ATOM 2220 N N . VAL A 1 276 ? 4.984 -34.219 -33.281 1 71.69 276 VAL A N 1
ATOM 2221 C CA . VAL A 1 276 ? 6.273 -34.875 -33.5 1 71.69 276 VAL A CA 1
ATOM 2222 C C . VAL A 1 276 ? 6.125 -36.375 -33.375 1 71.69 276 VAL A C 1
ATOM 2224 O O . VAL A 1 276 ? 6.672 -37.125 -34.188 1 71.69 276 VAL A O 1
ATOM 2227 N N . VAL A 1 277 ? 5.48 -36.812 -32.312 1 72.12 277 VAL A N 1
ATOM 2228 C CA . VAL A 1 277 ? 5.273 -38.219 -32.094 1 72.12 277 VAL A CA 1
ATOM 2229 C C . VAL A 1 277 ? 4.523 -38.844 -33.281 1 72.12 277 VAL A C 1
ATOM 2231 O O . VAL A 1 277 ? 4.898 -39.906 -33.781 1 72.12 277 VAL A O 1
ATOM 2234 N N . LEU A 1 278 ? 3.514 -38.188 -33.75 1 74.5 278 LEU A N 1
ATOM 2235 C CA . LEU A 1 278 ? 2.676 -38.688 -34.844 1 74.5 278 LEU A CA 1
ATOM 2236 C C . LEU A 1 278 ? 3.432 -38.688 -36.156 1 74.5 278 LEU A C 1
ATOM 2238 O O . LEU A 1 278 ? 3.295 -39.625 -36.938 1 74.5 278 LEU A O 1
ATOM 2242 N N . VAL A 1 279 ? 4.176 -37.719 -36.344 1 72.38 279 VAL A N 1
ATOM 2243 C CA . VAL A 1 279 ? 4.953 -37.625 -37.594 1 72.38 279 VAL A CA 1
ATOM 2244 C C . VAL A 1 279 ? 6.027 -38.719 -37.594 1 72.38 279 VAL A C 1
ATOM 2246 O O . VAL A 1 279 ? 6.281 -39.344 -38.625 1 72.38 279 VAL A O 1
ATOM 2249 N N . THR A 1 280 ? 6.691 -38.906 -36.5 1 71 280 THR A N 1
ATOM 2250 C CA . THR A 1 280 ? 7.695 -39.969 -36.375 1 71 280 THR A CA 1
ATOM 2251 C C . THR A 1 280 ? 7.07 -41.344 -36.625 1 71 280 THR A C 1
ATOM 2253 O O . THR A 1 280 ? 7.68 -42.219 -37.25 1 71 280 THR A O 1
ATOM 2256 N N . LEU A 1 281 ? 5.938 -41.469 -36.062 1 72.38 281 LEU A N 1
ATOM 2257 C CA . LEU A 1 281 ? 5.199 -42.688 -36.281 1 72.38 281 LEU A CA 1
ATOM 2258 C C . LEU A 1 281 ? 4.965 -42.938 -37.781 1 72.38 281 LEU A C 1
ATOM 2260 O O . LEU A 1 281 ? 5.125 -44.062 -38.25 1 72.38 281 LEU A O 1
ATOM 2264 N N . LEU A 1 282 ? 4.609 -41.969 -38.469 1 74.62 282 LEU A N 1
ATOM 2265 C CA . LEU A 1 282 ? 4.355 -42.062 -39.906 1 74.62 282 LEU A CA 1
ATOM 2266 C C . LEU A 1 282 ? 5.625 -42.438 -40.656 1 74.62 282 LEU A C 1
ATOM 2268 O O . LEU A 1 282 ? 5.586 -43.281 -41.594 1 74.62 282 LEU A O 1
ATOM 2272 N N . ILE A 1 283 ? 6.621 -41.938 -40.281 1 72.5 283 ILE A N 1
ATOM 2273 C CA . ILE A 1 283 ? 7.895 -42.219 -40.938 1 72.5 283 ILE A CA 1
ATOM 2274 C C . ILE A 1 283 ? 8.281 -43.688 -40.719 1 72.5 283 ILE A C 1
ATOM 2276 O O . ILE A 1 283 ? 8.703 -44.344 -41.656 1 72.5 283 ILE A O 1
ATOM 2280 N N . ILE A 1 284 ? 8.109 -44.156 -39.562 1 71.38 284 ILE A N 1
ATOM 2281 C CA . ILE A 1 284 ? 8.5 -45.5 -39.219 1 71.38 284 ILE A CA 1
ATOM 2282 C C . ILE A 1 284 ? 7.609 -46.5 -39.969 1 71.38 284 ILE A C 1
ATOM 2284 O O . ILE A 1 284 ? 8.086 -47.5 -40.469 1 71.38 284 ILE A O 1
ATOM 2288 N N . VAL A 1 285 ? 6.355 -46.25 -40 1 72.06 285 VAL A N 1
ATOM 2289 C CA . VAL A 1 285 ? 5.41 -47.125 -40.719 1 72.06 285 VAL A CA 1
ATOM 2290 C C . VAL A 1 285 ? 5.766 -47.156 -42.219 1 72.06 285 VAL A C 1
ATOM 2292 O O . VAL A 1 285 ? 5.727 -48.25 -42.812 1 72.06 285 VAL A O 1
ATOM 2295 N N . PHE A 1 286 ? 6.094 -46.125 -42.75 1 74.81 286 PHE A N 1
ATOM 2296 C CA . PHE A 1 286 ? 6.379 -46.062 -44.188 1 74.81 286 PHE A CA 1
ATOM 2297 C C . PHE A 1 286 ? 7.738 -46.688 -44.5 1 74.81 286 PHE A C 1
ATOM 2299 O O . PHE A 1 286 ? 8 -47.094 -45.625 1 74.81 286 PHE A O 1
ATOM 2306 N N . GLN A 1 287 ? 8.562 -46.75 -43.469 1 73.31 287 GLN A N 1
ATOM 2307 C CA . GLN A 1 287 ? 9.867 -47.375 -43.656 1 73.31 287 GLN A CA 1
ATOM 2308 C C . GLN A 1 287 ? 9.766 -48.906 -43.562 1 73.31 287 GLN A C 1
ATOM 2310 O O . GLN A 1 287 ? 10.719 -49.625 -43.844 1 73.31 287 GLN A O 1
ATOM 2315 N N . GLY A 1 288 ? 8.703 -49.438 -43.219 1 66.75 288 GLY A N 1
ATOM 2316 C CA . GLY A 1 288 ? 8.461 -50.875 -43.188 1 66.75 288 GLY A CA 1
ATOM 2317 C C . GLY A 1 288 ? 9.141 -51.562 -42 1 66.75 288 GLY A C 1
ATOM 2318 O O . GLY A 1 288 ? 9.539 -52.719 -42.125 1 66.75 288 GLY A O 1
ATOM 2319 N N . LYS A 1 289 ? 9.414 -50.844 -41.031 1 64.81 289 LYS A N 1
ATOM 2320 C CA . LYS A 1 289 ? 10.055 -51.469 -39.875 1 64.81 289 LYS A CA 1
ATOM 2321 C C . LYS A 1 289 ? 9.086 -52.375 -39.125 1 64.81 289 LYS A C 1
ATOM 2323 O O . LYS A 1 289 ? 7.867 -52.25 -39.281 1 64.81 289 LYS A O 1
ATOM 2328 N N . ASN A 1 290 ? 9.711 -53.281 -38.344 1 67.31 290 ASN A N 1
ATOM 2329 C CA . ASN A 1 290 ? 8.891 -54.25 -37.625 1 67.31 290 ASN A CA 1
ATOM 2330 C C . ASN A 1 290 ? 8.109 -53.594 -36.5 1 67.31 290 ASN A C 1
ATOM 2332 O O . ASN A 1 290 ? 8.523 -52.562 -35.969 1 67.31 290 ASN A O 1
ATOM 2336 N N . THR A 1 291 ? 6.957 -54.094 -36.219 1 62.91 291 THR A N 1
ATOM 2337 C CA . THR A 1 291 ? 6.008 -53.594 -35.25 1 62.91 291 THR A CA 1
ATOM 2338 C C . THR A 1 291 ? 6.66 -53.469 -33.875 1 62.91 291 THR A C 1
ATOM 2340 O O . THR A 1 291 ? 6.395 -52.5 -33.125 1 62.91 291 THR A O 1
ATOM 2343 N N . ALA A 1 292 ? 7.492 -54.406 -33.594 1 58.5 292 ALA A N 1
ATOM 2344 C CA . ALA A 1 292 ? 8.148 -54.375 -32.281 1 58.5 292 ALA A CA 1
ATOM 2345 C C . ALA A 1 292 ? 9.078 -53.188 -32.156 1 58.5 292 ALA A C 1
ATOM 2347 O O . ALA A 1 292 ? 9.102 -52.531 -31.094 1 58.5 292 ALA A O 1
ATOM 2348 N N . GLU A 1 293 ? 9.797 -52.969 -33.219 1 59.72 293 GLU A N 1
ATOM 2349 C CA . GLU A 1 293 ? 10.703 -51.844 -33.219 1 59.72 293 GLU A CA 1
ATOM 2350 C C . GLU A 1 293 ? 9.938 -50.531 -33.156 1 59.72 293 GLU A C 1
ATOM 2352 O O . GLU A 1 293 ? 10.367 -49.562 -32.5 1 59.72 293 GLU A O 1
ATOM 2357 N N . LEU A 1 294 ? 8.844 -50.469 -33.75 1 62.03 294 LEU A N 1
ATOM 2358 C CA . LEU A 1 294 ? 7.984 -49.312 -33.781 1 62.03 294 LEU A CA 1
ATOM 2359 C C . LEU A 1 294 ? 7.453 -48.969 -32.406 1 62.03 294 LEU A C 1
ATOM 2361 O O . LEU A 1 294 ? 7.496 -47.844 -31.953 1 62.03 294 LEU A O 1
ATOM 2365 N N . ILE A 1 295 ? 6.988 -49.969 -31.734 1 62.5 295 ILE A N 1
ATOM 2366 C CA . ILE A 1 295 ? 6.414 -49.781 -30.406 1 62.5 295 ILE A CA 1
ATOM 2367 C C . ILE A 1 295 ? 7.488 -49.312 -29.438 1 62.5 295 ILE A C 1
ATOM 2369 O O . ILE A 1 295 ? 7.238 -48.438 -28.625 1 62.5 295 ILE A O 1
ATOM 2373 N N . SER A 1 296 ? 8.656 -49.906 -29.609 1 58.53 296 SER A N 1
ATOM 2374 C CA . SER A 1 296 ? 9.773 -49.562 -28.734 1 58.53 296 SER A CA 1
ATOM 2375 C C . SER A 1 296 ? 10.18 -48.094 -28.922 1 58.53 296 SER A C 1
ATOM 2377 O O . SER A 1 296 ? 10.398 -47.375 -27.953 1 58.53 296 SER A O 1
ATOM 2379 N N . ILE A 1 297 ? 10.211 -47.719 -30.156 1 61.41 297 ILE A N 1
ATOM 2380 C CA . ILE A 1 297 ? 10.633 -46.344 -30.469 1 61.41 297 ILE A CA 1
ATOM 2381 C C . ILE A 1 297 ? 9.555 -45.344 -30.016 1 61.41 297 ILE A C 1
ATOM 2383 O O . ILE A 1 297 ? 9.867 -44.312 -29.453 1 61.41 297 ILE A O 1
ATOM 2387 N N . MET A 1 298 ? 8.32 -45.656 -30.141 1 63.16 298 MET A N 1
ATOM 2388 C CA . MET A 1 298 ? 7.211 -44.781 -29.734 1 63.16 298 MET A CA 1
ATOM 2389 C C . MET A 1 298 ? 7.156 -44.625 -28.219 1 63.16 298 MET A C 1
ATOM 2391 O O . MET A 1 298 ? 6.891 -43.531 -27.719 1 63.16 298 MET A O 1
ATOM 2395 N N . ALA A 1 299 ? 7.395 -45.719 -27.594 1 58.44 299 ALA A N 1
ATOM 2396 C CA . ALA A 1 299 ? 7.387 -45.688 -26.141 1 58.44 299 ALA A CA 1
ATOM 2397 C C . ALA A 1 299 ? 8.492 -44.781 -25.594 1 58.44 299 ALA A C 1
ATOM 2399 O O . ALA A 1 299 ? 8.273 -44.031 -24.641 1 58.44 299 ALA A O 1
ATOM 2400 N N . LEU A 1 300 ? 9.602 -44.875 -26.266 1 58.69 300 LEU A N 1
ATOM 2401 C CA . LEU A 1 300 ? 10.742 -44.062 -25.844 1 58.69 300 LEU A CA 1
ATOM 2402 C C . LEU A 1 300 ? 10.477 -42.594 -26.109 1 58.69 300 LEU A C 1
ATOM 2404 O O . LEU A 1 300 ? 10.82 -41.75 -25.281 1 58.69 300 LEU A O 1
ATOM 2408 N N . PHE A 1 301 ? 9.891 -42.281 -27.188 1 62.25 301 PHE A N 1
ATOM 2409 C CA . PHE A 1 301 ? 9.562 -40.906 -27.531 1 62.25 301 PHE A CA 1
ATOM 2410 C C . PHE A 1 301 ? 8.508 -40.344 -26.594 1 62.25 301 PHE A C 1
ATOM 2412 O O . PHE A 1 301 ? 8.586 -39.188 -26.172 1 62.25 301 PHE A O 1
ATOM 2419 N N . ALA A 1 302 ? 7.543 -41.125 -26.359 1 61.53 302 ALA A N 1
ATOM 2420 C CA . ALA A 1 302 ? 6.473 -40.688 -25.453 1 61.53 302 ALA A CA 1
ATOM 2421 C C . ALA A 1 302 ? 7.012 -40.406 -24.062 1 61.53 302 ALA A C 1
ATOM 2423 O O . ALA A 1 302 ? 6.641 -39.406 -23.438 1 61.53 302 ALA A O 1
ATOM 2424 N N . MET A 1 303 ? 7.852 -41.25 -23.641 1 58.59 303 MET A N 1
ATOM 2425 C CA . MET A 1 303 ? 8.469 -41.094 -22.328 1 58.59 303 MET A CA 1
ATOM 2426 C C . MET A 1 303 ? 9.297 -39.812 -22.266 1 58.59 303 MET A C 1
ATOM 2428 O O . MET A 1 303 ? 9.211 -39.031 -21.312 1 58.59 303 MET A O 1
ATOM 2432 N N . ALA A 1 304 ? 10.086 -39.562 -23.297 1 60.91 304 ALA A N 1
ATOM 2433 C CA . ALA A 1 304 ? 10.914 -38.375 -23.375 1 60.91 304 ALA A CA 1
ATOM 2434 C C . ALA A 1 304 ? 10.055 -37.094 -23.422 1 60.91 304 ALA A C 1
ATOM 2436 O O . ALA A 1 304 ? 10.352 -36.125 -22.734 1 60.91 304 ALA A O 1
ATOM 2437 N N . ALA A 1 305 ? 9.062 -37.219 -24.234 1 64.44 305 ALA A N 1
ATOM 2438 C CA . ALA A 1 305 ? 8.172 -36.094 -24.391 1 64.44 305 ALA A CA 1
ATOM 2439 C C . ALA A 1 305 ? 7.449 -35.781 -23.078 1 64.44 305 ALA A C 1
ATOM 2441 O O . ALA A 1 305 ? 7.344 -34.594 -22.688 1 64.44 305 ALA A O 1
ATOM 2442 N N . PHE A 1 306 ? 6.992 -36.75 -22.344 1 63.88 306 PHE A N 1
ATOM 2443 C CA . PHE A 1 306 ? 6.254 -36.594 -21.109 1 63.88 306 PHE A CA 1
ATOM 2444 C C . PHE A 1 306 ? 7.16 -36.031 -20 1 63.88 306 PHE A C 1
ATOM 2446 O O . PHE A 1 306 ? 6.715 -35.281 -19.141 1 63.88 306 PHE A O 1
ATOM 2453 N N . ARG A 1 307 ? 8.398 -36.375 -20.156 1 62.69 307 ARG A N 1
ATOM 2454 C CA . ARG A 1 307 ? 9.352 -35.906 -19.141 1 62.69 307 ARG A CA 1
ATOM 2455 C C . ARG A 1 307 ? 9.828 -34.5 -19.422 1 62.69 307 ARG A C 1
ATOM 2457 O O . ARG A 1 307 ? 10.047 -33.719 -18.5 1 62.69 307 ARG A O 1
ATOM 2464 N N . LEU A 1 308 ? 9.984 -34.219 -20.719 1 69.38 308 LEU A N 1
ATOM 2465 C CA . LEU A 1 308 ? 10.578 -32.938 -21.078 1 69.38 308 LEU A CA 1
ATOM 2466 C C . LEU A 1 308 ? 9.531 -31.844 -21.094 1 69.38 308 LEU A C 1
ATOM 2468 O O . LEU A 1 308 ? 9.852 -30.672 -20.859 1 69.38 308 LEU A O 1
ATOM 2472 N N . MET A 1 309 ? 8.32 -32.25 -21.312 1 74.31 309 MET A N 1
ATOM 2473 C CA . MET A 1 309 ? 7.27 -31.266 -21.531 1 74.31 309 MET A CA 1
ATOM 2474 C C . MET A 1 309 ? 7.082 -30.391 -20.297 1 74.31 309 MET A C 1
ATOM 2476 O O . MET A 1 309 ? 7.078 -29.156 -20.406 1 74.31 309 MET A O 1
ATOM 2480 N N . PRO A 1 310 ? 6.934 -30.922 -19.062 1 72.62 310 PRO A N 1
ATOM 2481 C CA . PRO A 1 310 ? 6.777 -30.062 -17.891 1 72.62 310 PRO A CA 1
ATOM 2482 C C . PRO A 1 310 ? 7.965 -29.125 -17.688 1 72.62 310 PRO A C 1
ATOM 2484 O O . PRO A 1 310 ? 7.781 -27.969 -17.312 1 72.62 310 PRO A O 1
ATOM 2487 N N . SER A 1 311 ? 9.141 -29.641 -17.984 1 76.12 311 SER A N 1
ATOM 2488 C CA . SER A 1 311 ? 10.352 -28.844 -17.797 1 76.12 311 SER A CA 1
ATOM 2489 C C . SER A 1 311 ? 10.406 -27.688 -18.781 1 76.12 311 SER A C 1
ATOM 2491 O O . SER A 1 311 ? 10.75 -26.562 -18.406 1 76.12 311 SER A O 1
ATOM 2493 N N . ILE A 1 312 ? 10.039 -28.016 -19.984 1 78.81 312 ILE A N 1
ATOM 2494 C CA . ILE A 1 312 ? 10.094 -26.984 -21.016 1 78.81 312 ILE A CA 1
ATOM 2495 C C . ILE A 1 312 ? 9.039 -25.906 -20.734 1 78.81 312 ILE A C 1
ATOM 2497 O O . ILE A 1 312 ? 9.312 -24.719 -20.859 1 78.81 312 ILE A O 1
ATOM 2501 N N . THR A 1 313 ? 7.844 -26.328 -20.391 1 79.75 313 THR A N 1
ATOM 2502 C CA . THR A 1 313 ? 6.781 -25.391 -20.047 1 79.75 313 THR A CA 1
ATOM 2503 C C . THR A 1 313 ? 7.203 -24.5 -18.875 1 79.75 313 THR A C 1
ATOM 2505 O O . THR A 1 313 ? 6.945 -23.297 -18.875 1 79.75 313 THR A O 1
ATOM 2508 N N . ARG A 1 314 ? 7.828 -25.094 -17.938 1 82.38 314 ARG A N 1
ATOM 2509 C CA . ARG A 1 314 ? 8.305 -24.359 -16.766 1 82.38 314 ARG A CA 1
ATOM 2510 C C . ARG A 1 314 ? 9.375 -23.344 -17.156 1 82.38 314 ARG A C 1
ATOM 2512 O O . ARG A 1 314 ? 9.398 -22.234 -16.641 1 82.38 314 ARG A O 1
ATOM 2519 N N . VAL A 1 315 ? 10.227 -23.781 -18.031 1 85.81 315 VAL A N 1
ATOM 2520 C CA . VAL A 1 315 ? 11.312 -22.906 -18.469 1 85.81 315 VAL A CA 1
ATOM 2521 C C . VAL A 1 315 ? 10.734 -21.672 -19.141 1 85.81 315 VAL A C 1
ATOM 2523 O O . VAL A 1 315 ? 11.148 -20.547 -18.859 1 85.81 315 VAL A O 1
ATOM 2526 N N . VAL A 1 316 ? 9.797 -21.891 -20.016 1 84.25 316 VAL A N 1
ATOM 2527 C CA . VAL A 1 316 ? 9.188 -20.766 -20.734 1 84.25 316 VAL A CA 1
ATOM 2528 C C . VAL A 1 31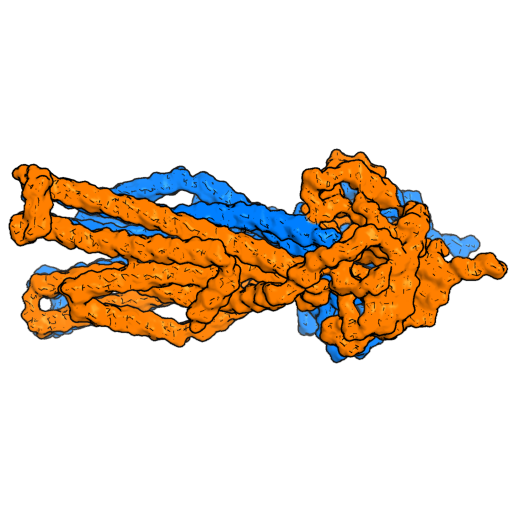6 ? 8.477 -19.844 -19.766 1 84.25 316 VAL A C 1
ATOM 2530 O O . VAL A 1 316 ? 8.594 -18.609 -19.859 1 84.25 316 VAL A O 1
ATOM 2533 N N . ALA A 1 317 ? 7.766 -20.391 -18.828 1 84.5 317 ALA A N 1
ATOM 2534 C CA . ALA A 1 317 ? 7.051 -19.609 -17.828 1 84.5 317 ALA A CA 1
ATOM 2535 C C . ALA A 1 317 ? 8.023 -18.797 -16.969 1 84.5 317 ALA A C 1
ATOM 2537 O O . ALA A 1 317 ? 7.762 -17.625 -16.656 1 84.5 317 ALA A O 1
ATOM 2538 N N . LEU A 1 318 ? 9.109 -19.406 -16.594 1 88.81 318 LEU A N 1
ATOM 2539 C CA . LEU A 1 318 ? 10.109 -18.766 -15.742 1 88.81 318 LEU A CA 1
ATOM 2540 C C . LEU A 1 318 ? 10.773 -17.594 -16.469 1 88.81 318 LEU A C 1
ATOM 2542 O O . LEU A 1 318 ? 11.008 -16.547 -15.891 1 88.81 318 LEU A O 1
ATOM 2546 N N . ILE A 1 319 ? 11.008 -17.797 -17.734 1 88.62 319 ILE A N 1
ATOM 2547 C CA . ILE A 1 319 ? 11.625 -16.734 -18.531 1 88.62 319 ILE A CA 1
ATOM 2548 C C . ILE A 1 319 ? 10.672 -15.555 -18.656 1 88.62 319 ILE A C 1
ATOM 2550 O O . ILE A 1 319 ? 11.086 -14.398 -18.547 1 88.62 319 ILE A O 1
ATOM 2554 N N . ALA A 1 320 ? 9.445 -15.836 -18.875 1 86.56 320 ALA A N 1
ATOM 2555 C CA . ALA A 1 320 ? 8.438 -14.789 -18.969 1 86.56 320 ALA A CA 1
ATOM 2556 C C . ALA A 1 320 ? 8.328 -14.016 -17.656 1 86.56 320 ALA A C 1
ATOM 2558 O O . ALA A 1 320 ? 8.219 -12.789 -17.656 1 86.56 320 ALA A O 1
ATOM 2559 N N . THR A 1 321 ? 8.375 -14.75 -16.562 1 89.75 321 THR A N 1
ATOM 2560 C CA . THR A 1 321 ? 8.273 -14.141 -15.25 1 89.75 321 THR A CA 1
ATOM 2561 C C . THR A 1 321 ? 9.469 -13.227 -14.977 1 89.75 321 THR A C 1
ATOM 2563 O O . THR A 1 321 ? 9.312 -12.133 -14.43 1 89.75 321 THR A O 1
ATOM 2566 N N . ILE A 1 322 ? 10.578 -13.656 -15.367 1 91.69 322 ILE A N 1
ATOM 2567 C CA . ILE A 1 322 ? 11.797 -12.875 -15.18 1 91.69 322 ILE A CA 1
ATOM 2568 C C . ILE A 1 322 ? 11.703 -11.57 -15.977 1 91.69 322 ILE A C 1
ATOM 2570 O O . ILE A 1 322 ? 11.969 -10.492 -15.445 1 91.69 322 ILE A O 1
ATOM 2574 N N . ARG A 1 323 ? 11.258 -11.656 -17.125 1 89.19 323 ARG A N 1
ATOM 2575 C CA . ARG A 1 323 ? 11.156 -10.484 -18 1 89.19 323 ARG A CA 1
ATOM 2576 C C . ARG A 1 323 ? 10.102 -9.516 -17.484 1 89.19 323 ARG A C 1
ATOM 2578 O O . ARG A 1 323 ? 10.297 -8.305 -17.516 1 89.19 323 ARG A O 1
ATOM 2585 N N . TYR A 1 324 ? 9.055 -10.07 -17.031 1 89.94 324 TYR A N 1
ATOM 2586 C CA . TYR A 1 324 ? 7.953 -9.281 -16.5 1 89.94 324 TYR A CA 1
ATOM 2587 C C . TYR A 1 324 ? 8.383 -8.523 -15.242 1 89.94 324 TYR A C 1
ATOM 2589 O O . TYR A 1 324 ? 7.871 -7.438 -14.961 1 89.94 324 TYR A O 1
ATOM 2597 N N . SER A 1 325 ? 9.352 -9.039 -14.508 1 93 325 SER A N 1
ATOM 2598 C CA . SER A 1 325 ? 9.766 -8.484 -13.227 1 93 325 SER A CA 1
ATOM 2599 C C . SER A 1 325 ? 10.961 -7.551 -13.383 1 93 325 SER A C 1
ATOM 2601 O O . SER A 1 325 ? 11.383 -6.902 -12.422 1 93 325 SER A O 1
ATOM 2603 N N . GLN A 1 326 ? 11.461 -7.355 -14.578 1 92.31 326 GLN A N 1
ATOM 2604 C CA . GLN A 1 326 ? 12.688 -6.609 -14.844 1 92.31 326 GLN A CA 1
ATOM 2605 C C . GLN A 1 326 ? 12.516 -5.133 -14.5 1 92.31 326 GLN A C 1
ATOM 2607 O O . GLN A 1 326 ? 13.414 -4.516 -13.93 1 92.31 326 GLN A O 1
ATOM 2612 N N . PRO A 1 327 ? 11.391 -4.547 -14.836 1 90.75 327 PRO A N 1
ATOM 2613 C CA . PRO A 1 327 ? 11.219 -3.137 -14.484 1 90.75 327 PRO A CA 1
ATOM 2614 C C . PRO A 1 327 ? 11.32 -2.887 -12.984 1 90.75 327 PRO A C 1
ATOM 2616 O O . PRO A 1 327 ? 11.82 -1.843 -12.562 1 90.75 327 PRO A O 1
ATOM 2619 N N . ALA A 1 328 ? 10.852 -3.82 -12.234 1 93.38 328 ALA A N 1
ATOM 2620 C CA . ALA A 1 328 ? 10.953 -3.705 -10.781 1 93.38 328 ALA A CA 1
ATOM 2621 C C . ALA A 1 328 ? 12.414 -3.66 -10.336 1 93.38 328 ALA A C 1
ATOM 2623 O O . ALA A 1 328 ? 12.773 -2.891 -9.438 1 93.38 328 ALA A O 1
ATOM 2624 N N . LEU A 1 329 ? 13.227 -4.453 -10.953 1 93.62 329 LEU A N 1
ATOM 2625 C CA . LEU A 1 329 ? 14.648 -4.484 -10.633 1 93.62 329 LEU A CA 1
ATOM 2626 C C . LEU A 1 329 ? 15.312 -3.16 -10.977 1 93.62 329 LEU A C 1
ATOM 2628 O O . LEU A 1 329 ? 16.125 -2.65 -10.203 1 93.62 329 LEU A O 1
ATOM 2632 N N . ASP A 1 330 ? 14.961 -2.594 -12.039 1 90.94 330 ASP A N 1
ATOM 2633 C CA . ASP A 1 330 ? 15.539 -1.324 -12.469 1 90.94 330 ASP A CA 1
ATOM 2634 C C . ASP A 1 330 ? 15.188 -0.202 -11.5 1 90.94 330 ASP A C 1
ATOM 2636 O O . ASP A 1 330 ? 16.031 0.626 -11.164 1 90.94 330 ASP A O 1
ATOM 2640 N N . ALA A 1 331 ? 14.016 -0.208 -11.039 1 89.44 331 ALA A N 1
ATOM 2641 C CA . ALA A 1 331 ? 13.562 0.825 -10.109 1 89.44 331 ALA A CA 1
ATOM 2642 C C . ALA A 1 331 ? 14.289 0.729 -8.773 1 89.44 331 ALA A C 1
ATOM 2644 O O . ALA A 1 331 ? 14.742 1.74 -8.234 1 89.44 331 ALA A O 1
ATOM 2645 N N . ILE A 1 332 ? 14.445 -0.485 -8.297 1 91.69 332 ILE A N 1
ATOM 2646 C CA . ILE A 1 332 ? 15.031 -0.702 -6.977 1 91.69 332 ILE A CA 1
ATOM 2647 C C . ILE A 1 332 ? 16.547 -0.508 -7.039 1 91.69 332 ILE A C 1
ATOM 2649 O O . ILE A 1 332 ? 17.141 0.044 -6.113 1 91.69 332 ILE A O 1
ATOM 2653 N N . TYR A 1 333 ? 17.109 -1.016 -8.141 1 90.81 333 TYR A N 1
ATOM 2654 C CA . TYR A 1 333 ? 18.562 -0.916 -8.312 1 90.81 333 TYR A CA 1
ATOM 2655 C C . TYR A 1 333 ? 19 0.542 -8.383 1 90.81 333 TYR A C 1
ATOM 2657 O O . TYR A 1 333 ? 20 0.923 -7.762 1 90.81 333 TYR A O 1
ATOM 2665 N N . ASP A 1 334 ? 18.266 1.376 -9.023 1 85.94 334 ASP A N 1
ATOM 2666 C CA . ASP A 1 334 ? 18.562 2.797 -9.156 1 85.94 334 ASP A CA 1
ATOM 2667 C C . ASP A 1 334 ? 18.453 3.51 -7.809 1 85.94 334 ASP A C 1
ATOM 2669 O O . ASP A 1 334 ? 19.281 4.355 -7.477 1 85.94 334 ASP A O 1
ATOM 2673 N N . ASP A 1 335 ? 17.5 3.135 -7.07 1 87.12 335 ASP A N 1
ATOM 2674 C CA . ASP A 1 335 ? 17.281 3.76 -5.77 1 87.12 335 ASP A CA 1
ATOM 2675 C C . ASP A 1 335 ? 18.359 3.34 -4.77 1 87.12 335 ASP A C 1
ATOM 2677 O O . ASP A 1 335 ? 18.75 4.129 -3.91 1 87.12 335 ASP A O 1
ATOM 2681 N N . LEU A 1 336 ? 18.828 2.143 -4.852 1 86.81 336 LEU A N 1
ATOM 2682 C CA . LEU A 1 336 ? 19.797 1.628 -3.896 1 86.81 336 LEU A CA 1
ATOM 2683 C C . LEU A 1 336 ? 21.203 2.066 -4.273 1 86.81 336 LEU A C 1
ATOM 2685 O O . LEU A 1 336 ? 22.047 2.299 -3.396 1 86.81 336 LEU A O 1
ATOM 2689 N N . LYS A 1 337 ? 21.578 2.074 -5.543 1 78 337 LYS A N 1
ATOM 2690 C CA . LYS A 1 337 ? 22.922 2.465 -5.977 1 78 337 LYS A CA 1
ATOM 2691 C C . LYS A 1 337 ? 23.141 3.963 -5.793 1 78 337 LYS A C 1
ATOM 2693 O O . LYS A 1 337 ? 24.266 4.402 -5.52 1 78 337 LYS A O 1
ATOM 2698 N N . GLN A 1 338 ? 22.172 4.699 -6.137 1 61.12 338 GLN A N 1
ATOM 2699 C CA . GLN A 1 338 ? 22.375 6.129 -5.898 1 61.12 338 GLN A CA 1
ATOM 2700 C C . GLN A 1 338 ? 22.844 6.391 -4.473 1 61.12 338 GLN A C 1
ATOM 2702 O O . GLN A 1 338 ? 23.547 7.371 -4.219 1 61.12 338 GLN A O 1
ATOM 2707 N N . PHE A 1 339 ? 22.594 5.504 -3.512 1 54.81 339 PHE A N 1
ATOM 2708 C CA . PHE A 1 339 ? 22.938 5.754 -2.113 1 54.81 339 PHE A CA 1
ATOM 2709 C C . PHE A 1 339 ? 24.266 5.117 -1.751 1 54.81 339 PHE A C 1
ATOM 2711 O O . PHE A 1 339 ? 24.922 5.543 -0.801 1 54.81 339 PHE A O 1
ATOM 2718 N N . GLY A 1 340 ? 24.516 3.854 -2.217 1 50.19 340 GLY A N 1
ATOM 2719 C CA . GLY A 1 340 ? 25.719 3.203 -1.721 1 50.19 340 GLY A CA 1
ATOM 2720 C C . GLY A 1 340 ? 26.969 4.074 -1.828 1 50.19 340 GLY A C 1
ATOM 2721 O O . GLY A 1 340 ? 27.953 3.85 -1.128 1 50.19 340 GLY A O 1
ATOM 2722 N N . THR A 1 341 ? 27.125 4.66 -2.906 1 42.25 341 THR A N 1
ATOM 2723 C CA . THR A 1 341 ? 28.359 5.414 -3.021 1 42.25 341 THR A CA 1
ATOM 2724 C C . THR A 1 341 ? 28.406 6.551 -2.002 1 42.25 341 THR A C 1
ATOM 2726 O O . THR A 1 341 ? 29.484 7 -1.611 1 42.25 341 THR A O 1
ATOM 2729 N N . GLU A 1 342 ? 27.344 7.27 -1.971 1 41.66 342 GLU A N 1
ATOM 2730 C CA . GLU A 1 342 ? 27.609 8.508 -1.243 1 41.66 342 GLU A CA 1
ATOM 2731 C C . GLU A 1 342 ? 27.859 8.234 0.236 1 41.66 342 GLU A C 1
ATOM 2733 O O . GLU A 1 342 ? 27.703 7.109 0.704 1 41.66 342 GLU A O 1
ATOM 2738 N N . ASP A 1 343 ? 27.062 9.016 1.284 1 40.06 343 ASP A N 1
ATOM 2739 C CA . ASP A 1 343 ? 27.359 9.781 2.494 1 40.06 343 ASP A CA 1
ATOM 2740 C C . ASP A 1 343 ? 27.172 8.922 3.744 1 40.06 343 ASP A C 1
ATOM 2742 O O . ASP A 1 343 ? 26.953 9.445 4.836 1 40.06 343 ASP A O 1
ATOM 2746 N N . ILE A 1 344 ? 26.75 7.617 3.615 1 40.31 344 ILE A N 1
ATOM 2747 C CA . ILE A 1 344 ? 26.688 7.27 5.031 1 40.31 344 ILE A CA 1
ATOM 2748 C C . ILE A 1 344 ? 28.047 7.523 5.68 1 40.31 344 ILE A C 1
ATOM 2750 O O . ILE A 1 344 ? 28.125 7.832 6.871 1 40.31 344 ILE A O 1
ATOM 2754 N N . GLN A 1 345 ? 29.016 6.898 5.082 1 38.47 345 GLN A N 1
ATOM 2755 C CA . GLN A 1 345 ? 30.312 7 5.73 1 38.47 345 GLN A CA 1
ATOM 2756 C C . GLN A 1 345 ? 30.688 8.453 5.996 1 38.47 345 GLN A C 1
ATOM 2758 O O . GLN A 1 345 ? 31.484 8.742 6.883 1 38.47 345 GLN A O 1
ATOM 2763 N N . LYS A 1 346 ? 30.5 9.32 5.07 1 39.78 346 LYS A N 1
ATOM 2764 C CA . LYS A 1 346 ? 31.094 10.641 5.277 1 39.78 346 LYS A CA 1
ATOM 2765 C C . LYS A 1 346 ? 30.484 11.328 6.496 1 39.78 346 LYS A C 1
ATOM 2767 O O . LYS A 1 346 ? 31.109 12.211 7.094 1 39.78 346 LYS A O 1
ATOM 2772 N N . HIS A 1 347 ? 29.141 11.148 6.625 1 40.47 347 HIS A N 1
ATOM 2773 C CA . HIS A 1 347 ? 28.562 12.031 7.633 1 40.47 347 HIS A CA 1
ATOM 2774 C C . HIS A 1 347 ? 28.797 11.492 9.039 1 40.47 347 HIS A C 1
ATOM 2776 O O . HIS A 1 347 ? 28.562 12.195 10.023 1 40.47 347 HIS A O 1
ATOM 2782 N N . ASN A 1 348 ? 28.844 10.109 9.109 1 40.91 348 ASN A N 1
ATOM 2783 C CA . ASN A 1 348 ? 29.109 9.75 10.492 1 40.91 348 ASN A CA 1
ATOM 2784 C C . ASN A 1 348 ? 30.609 9.812 10.805 1 40.91 348 ASN A C 1
ATOM 2786 O O . ASN A 1 348 ? 31.109 9 11.578 1 40.91 348 ASN A O 1
ATOM 2790 N N . LYS A 1 349 ? 31.5 10.141 9.867 1 40.12 349 LYS A N 1
ATOM 2791 C CA . LYS A 1 349 ? 32.812 10.32 10.523 1 40.12 349 LYS A CA 1
ATOM 2792 C C . LYS A 1 349 ? 32.656 11.094 11.828 1 40.12 349 LYS A C 1
ATOM 2794 O O . LYS A 1 349 ? 32.188 12.234 11.836 1 40.12 349 LYS A O 1
ATOM 2799 N N . LYS A 1 350 ? 32.594 10.445 12.773 1 45.28 350 LYS A N 1
ATOM 2800 C CA . LYS A 1 350 ? 32.75 10.906 14.148 1 45.28 350 LYS A CA 1
ATOM 2801 C C . LYS A 1 350 ? 33.75 12.055 14.25 1 45.28 350 LYS A C 1
ATOM 2803 O O . LYS A 1 350 ? 34.938 11.82 14.359 1 45.28 350 LYS A O 1
ATOM 2808 N N . GLN A 1 351 ? 33.75 12.852 13.305 1 42.34 351 GLN A N 1
ATOM 2809 C CA . GLN A 1 351 ? 34.656 13.883 13.789 1 42.34 351 GLN A CA 1
ATOM 2810 C C . GLN A 1 351 ? 34.375 14.219 15.25 1 42.34 351 GLN A C 1
ATOM 2812 O O . GLN A 1 351 ? 33.219 14.445 15.633 1 42.34 351 GLN A O 1
ATOM 2817 N N . GLU A 1 352 ? 35.094 13.617 16.047 1 43 352 GLU A N 1
ATOM 2818 C CA . GLU A 1 352 ? 35.188 14.062 17.438 1 43 352 GLU A CA 1
ATOM 2819 C C . GLU A 1 352 ? 34.906 15.555 17.562 1 43 352 GLU A C 1
ATOM 2821 O O . GLU A 1 352 ? 35.844 16.375 17.531 1 43 352 GLU A O 1
ATOM 2826 N N . VAL A 1 353 ? 34.156 16.016 16.703 1 46.81 353 VAL A N 1
ATOM 2827 C CA . VAL A 1 353 ? 33.906 17.406 17.094 1 46.81 353 VAL A CA 1
ATOM 2828 C C . VAL A 1 353 ? 33.656 17.469 18.609 1 46.81 353 VAL A C 1
ATOM 2830 O O . VAL A 1 353 ? 32.969 16.625 19.172 1 46.81 353 VAL A O 1
ATOM 2833 N N . ASN A 1 354 ? 34.469 18 19.266 1 46.62 354 ASN A N 1
ATOM 2834 C CA . ASN A 1 354 ? 34.406 18.328 20.688 1 46.62 354 ASN A CA 1
ATOM 2835 C C . ASN A 1 354 ? 32.969 18.625 21.125 1 46.62 354 ASN A C 1
ATOM 2837 O O . ASN A 1 354 ? 32.281 19.391 20.469 1 46.62 354 ASN A O 1
ATOM 2841 N N . LYS A 1 355 ? 32.375 17.625 21.75 1 54.88 355 LYS A N 1
ATOM 2842 C CA . LYS A 1 355 ? 31.188 17.766 22.594 1 54.88 355 LYS A CA 1
ATOM 2843 C C . LYS A 1 355 ? 31 19.203 23.062 1 54.88 355 LYS A C 1
ATOM 2845 O O . LYS A 1 355 ? 30.828 19.453 24.266 1 54.88 355 LYS A O 1
ATOM 2850 N N . SER A 1 356 ? 31.516 20.188 22.328 1 61.06 356 SER A N 1
ATOM 2851 C CA . SER A 1 356 ? 31.344 21.516 22.922 1 61.06 356 SER A CA 1
ATOM 2852 C C . SER A 1 356 ? 29.891 21.969 22.859 1 61.06 356 SER A C 1
ATOM 2854 O O . SER A 1 356 ? 29.156 21.562 21.953 1 61.06 356 SER A O 1
ATOM 2856 N N . SER A 1 357 ? 29.328 22.469 23.906 1 80.62 357 SER A N 1
ATOM 2857 C CA . SER A 1 357 ? 28.031 23.094 24.094 1 80.62 357 SER A CA 1
ATOM 2858 C C . SER A 1 357 ? 27.75 24.125 23 1 80.62 357 SER A C 1
ATOM 2860 O O . SER A 1 357 ? 28.672 24.75 22.469 1 80.62 357 SER A O 1
ATOM 2862 N N . PHE A 1 358 ? 26.641 24.203 22.375 1 90.38 358 PHE A N 1
ATOM 2863 C CA . PHE A 1 358 ? 26.188 25.172 21.375 1 90.38 358 PHE A CA 1
ATOM 2864 C C . PHE A 1 358 ? 26.562 26.594 21.797 1 90.38 358 PHE A C 1
ATOM 2866 O O . PHE A 1 358 ? 26.328 26.984 22.938 1 90.38 358 PHE A O 1
ATOM 2873 N N . LYS A 1 359 ? 27.234 27.344 20.891 1 93.06 359 LYS A N 1
ATOM 2874 C CA . LYS A 1 359 ? 27.562 28.75 21.172 1 93.06 359 LYS A CA 1
ATOM 2875 C C . LYS A 1 359 ? 26.797 29.688 20.25 1 93.06 359 LYS A C 1
ATOM 2877 O O . LYS A 1 359 ? 26.188 30.656 20.719 1 93.06 359 LYS A O 1
ATOM 2882 N N . HIS A 1 360 ? 26.906 29.469 18.984 1 95.5 360 HIS A N 1
ATOM 2883 C CA . HIS A 1 360 ? 26.188 30.312 18.047 1 95.5 360 HIS A CA 1
ATOM 2884 C C . HIS A 1 360 ? 25.984 29.594 16.719 1 95.5 360 HIS A C 1
ATOM 2886 O O . HIS A 1 360 ? 26.672 28.625 16.406 1 95.5 360 HIS A O 1
ATOM 2892 N N . ILE A 1 361 ? 25.016 30.016 15.922 1 96.88 361 ILE A N 1
ATOM 2893 C CA . ILE A 1 361 ? 24.812 29.625 14.531 1 96.88 361 ILE A CA 1
ATOM 2894 C C . ILE A 1 361 ? 24.844 30.844 13.633 1 96.88 361 ILE A C 1
ATOM 2896 O O . ILE A 1 361 ? 24.266 31.891 13.969 1 96.88 361 ILE A O 1
ATOM 2900 N N . THR A 1 362 ? 25.609 30.75 12.57 1 97.56 362 THR A N 1
ATOM 2901 C CA . THR A 1 362 ? 25.797 31.875 11.664 1 97.56 362 THR A CA 1
ATOM 2902 C C . THR A 1 362 ? 25.438 31.484 10.234 1 97.56 362 THR A C 1
ATOM 2904 O O . THR A 1 362 ? 25.797 30.391 9.781 1 97.56 362 THR A O 1
ATOM 2907 N N . LEU A 1 363 ? 24.625 32.219 9.602 1 98.06 363 LEU A N 1
ATOM 2908 C CA . LEU A 1 363 ? 24.375 32.156 8.164 1 98.06 363 LEU A CA 1
ATOM 2909 C C . LEU A 1 363 ? 25.094 33.312 7.449 1 98.06 363 LEU A C 1
ATOM 2911 O O . LEU A 1 363 ? 24.938 34.469 7.824 1 98.06 363 LEU A O 1
ATOM 2915 N N . ASN A 1 364 ? 25.906 32.969 6.504 1 97.75 364 ASN A N 1
ATOM 2916 C CA . ASN A 1 364 ? 26.656 33.969 5.734 1 97.75 364 ASN A CA 1
ATOM 2917 C C . ASN A 1 364 ? 26.281 33.938 4.258 1 97.75 364 ASN A C 1
ATOM 2919 O O . ASN A 1 364 ? 26.719 33.062 3.518 1 97.75 364 ASN A O 1
ATOM 2923 N N . ASN A 1 365 ? 25.531 34.906 3.836 1 97.75 365 ASN A N 1
ATOM 2924 C CA . ASN A 1 365 ? 25.141 35.094 2.443 1 97.75 365 ASN A CA 1
ATOM 2925 C C . ASN A 1 365 ? 24.547 33.812 1.859 1 97.75 365 ASN A C 1
ATOM 2927 O O . ASN A 1 365 ? 25.016 33.312 0.83 1 97.75 365 ASN A O 1
ATOM 2931 N N . VAL A 1 366 ? 23.594 33.312 2.475 1 97.88 366 VAL A N 1
ATOM 2932 C CA . VAL A 1 366 ? 23 32.031 2.154 1 97.88 366 VAL A CA 1
ATOM 2933 C C . VAL A 1 366 ? 21.969 32.188 1.041 1 97.88 366 VAL A C 1
ATOM 2935 O O . VAL A 1 366 ? 21.125 33.062 1.098 1 97.88 366 VAL A O 1
ATOM 2938 N N . PHE A 1 367 ? 22.078 31.344 0.016 1 97.56 367 PHE A N 1
ATOM 2939 C CA . PHE A 1 367 ? 21.125 31.219 -1.071 1 97.56 367 PHE A CA 1
ATOM 2940 C C . PHE A 1 367 ? 20.578 29.797 -1.164 1 97.56 367 PHE A C 1
ATOM 2942 O O . PHE A 1 367 ? 21.328 28.844 -0.972 1 97.56 367 PHE A O 1
ATOM 2949 N N . PHE A 1 368 ? 19.328 29.703 -1.438 1 96.88 368 PHE A N 1
ATOM 2950 C CA . PHE A 1 368 ? 18.75 28.375 -1.587 1 96.88 368 PHE A CA 1
ATOM 2951 C C . PHE A 1 368 ? 17.594 28.391 -2.59 1 96.88 368 PHE A C 1
ATOM 2953 O O . PHE A 1 368 ? 16.844 29.359 -2.645 1 96.88 368 PHE A O 1
ATOM 2960 N N . SER A 1 369 ? 17.562 27.344 -3.375 1 93.94 369 SER A N 1
ATOM 2961 C CA . SER A 1 369 ? 16.453 27.109 -4.289 1 93.94 369 SER A CA 1
ATOM 2962 C C . SER A 1 369 ? 15.977 25.656 -4.195 1 93.94 369 SER A C 1
ATOM 2964 O O . SER A 1 369 ? 16.781 24.734 -4.137 1 93.94 369 SER A O 1
ATOM 2966 N N . TYR A 1 370 ? 14.68 25.547 -4.047 1 90.38 370 TYR A N 1
ATOM 2967 C CA . TYR A 1 370 ? 14.133 24.188 -4.137 1 90.38 370 TYR A CA 1
ATOM 2968 C C . TYR A 1 370 ? 14.375 23.594 -5.52 1 90.38 370 TYR A C 1
ATOM 2970 O O . TYR A 1 370 ? 14.562 24.328 -6.496 1 90.38 370 TYR A O 1
ATOM 2978 N N . PRO A 1 371 ? 14.242 22.219 -5.527 1 82.69 371 PRO A N 1
ATOM 2979 C CA . PRO A 1 371 ? 14.445 21.594 -6.84 1 82.69 371 PRO A CA 1
ATOM 2980 C C . PRO A 1 371 ? 13.383 22.016 -7.855 1 82.69 371 PRO A C 1
ATOM 2982 O O . PRO A 1 371 ? 12.211 22.156 -7.504 1 82.69 371 PRO A O 1
ATOM 2985 N N . ASP A 1 372 ? 13.625 22.344 -8.984 1 73.62 372 ASP A N 1
ATOM 2986 C CA . ASP A 1 372 ? 12.766 22.656 -10.125 1 73.62 372 ASP A CA 1
ATOM 2987 C C . ASP A 1 372 ? 12.227 24.078 -10.047 1 73.62 372 ASP A C 1
ATOM 2989 O O . ASP A 1 372 ? 11.273 24.422 -10.734 1 73.62 372 ASP A O 1
ATOM 2993 N N . GLN A 1 373 ? 12.719 24.797 -9.039 1 79.25 373 GLN A N 1
ATOM 2994 C CA . GLN A 1 373 ? 12.336 26.219 -8.984 1 79.25 373 GLN A CA 1
ATOM 2995 C C . GLN A 1 373 ? 13.422 27.094 -9.594 1 79.25 373 GLN A C 1
ATOM 2997 O O . GLN A 1 373 ? 14.617 26.875 -9.367 1 79.25 373 GLN A O 1
ATOM 3002 N N . ALA A 1 374 ? 13 27.922 -10.398 1 75.12 374 ALA A N 1
ATOM 3003 C CA . ALA A 1 374 ? 13.953 28.766 -11.102 1 75.12 374 ALA A CA 1
ATOM 3004 C C . ALA A 1 374 ? 14.477 29.875 -10.195 1 75.12 374 ALA A C 1
ATOM 3006 O O . ALA A 1 374 ? 15.68 30.141 -10.148 1 75.12 374 ALA A O 1
ATOM 3007 N N . ALA A 1 375 ? 13.594 30.5 -9.406 1 83.06 375 ALA A N 1
ATOM 3008 C CA . ALA A 1 375 ? 14 31.609 -8.555 1 83.06 375 ALA A CA 1
ATOM 3009 C C . ALA A 1 375 ? 14.359 31.125 -7.152 1 83.06 375 ALA A C 1
ATOM 3011 O O . ALA A 1 375 ? 13.695 30.234 -6.609 1 83.06 375 ALA A O 1
ATOM 3012 N N . PRO A 1 376 ? 15.422 31.688 -6.633 1 92.12 376 PRO A N 1
ATOM 3013 C CA . PRO A 1 376 ? 15.82 31.281 -5.281 1 92.12 376 PRO A CA 1
ATOM 3014 C C . PRO A 1 376 ? 14.797 31.672 -4.219 1 92.12 376 PRO A C 1
ATOM 3016 O O . PRO A 1 376 ? 14.219 32.75 -4.293 1 92.12 376 PRO A O 1
ATOM 3019 N N . THR A 1 377 ? 14.547 30.812 -3.309 1 93.38 377 THR A N 1
ATOM 3020 C CA . THR A 1 377 ? 13.641 31.062 -2.191 1 93.38 377 THR A CA 1
ATOM 3021 C C . THR A 1 377 ? 14.328 31.891 -1.112 1 93.38 377 THR A C 1
ATOM 3023 O O . THR A 1 377 ? 13.68 32.688 -0.424 1 93.38 377 THR A O 1
ATOM 3026 N N . ILE A 1 378 ? 15.594 31.625 -0.928 1 97 378 ILE A N 1
ATOM 3027 C CA . ILE A 1 378 ? 16.422 32.438 -0.032 1 97 378 ILE A CA 1
ATOM 3028 C C . ILE A 1 378 ? 17.5 33.156 -0.834 1 97 378 ILE A C 1
ATOM 3030 O O . ILE A 1 378 ? 18.203 32.531 -1.648 1 97 378 ILE A O 1
ATOM 3034 N N . GLN A 1 379 ? 17.609 34.469 -0.545 1 97.12 379 GLN A N 1
ATOM 3035 C CA . GLN A 1 379 ? 18.484 35.281 -1.37 1 97.12 379 GLN A CA 1
ATOM 3036 C C . GLN A 1 379 ? 19.453 36.094 -0.509 1 97.12 379 GLN A C 1
ATOM 3038 O O . GLN A 1 379 ? 19.203 37.25 -0.206 1 97.12 379 GLN A O 1
ATOM 3043 N N . GLY A 1 380 ? 20.562 35.562 -0.27 1 96.94 380 GLY A N 1
ATOM 3044 C CA . GLY A 1 380 ? 21.656 36.281 0.353 1 96.94 380 GLY A CA 1
ATOM 3045 C C . GLY A 1 380 ? 21.406 36.625 1.804 1 96.94 380 GLY A C 1
ATOM 3046 O O . GLY A 1 380 ? 21.609 37.781 2.213 1 96.94 380 GLY A O 1
ATOM 3047 N N . VAL A 1 381 ? 20.938 35.75 2.59 1 97.69 381 VAL A N 1
ATOM 3048 C CA . VAL A 1 381 ? 20.578 36 3.98 1 97.69 381 VAL A CA 1
ATOM 3049 C C . VAL A 1 381 ? 21.797 35.781 4.875 1 97.69 381 VAL A C 1
ATOM 3051 O O . VAL A 1 381 ? 22.469 34.75 4.777 1 97.69 381 VAL A O 1
ATOM 3054 N N . SER A 1 382 ? 22.125 36.812 5.668 1 98 382 SER A N 1
ATOM 3055 C CA . SER A 1 382 ? 23.172 36.719 6.68 1 98 382 SER A CA 1
ATOM 3056 C C . SER A 1 382 ? 22.641 37.062 8.062 1 98 382 SER A C 1
ATOM 3058 O O . SER A 1 382 ? 21.953 38.062 8.242 1 98 382 SER A O 1
ATOM 3060 N N . LEU A 1 383 ? 22.906 36.188 9.047 1 97.38 383 LEU A N 1
ATOM 3061 C CA . LEU A 1 383 ? 22.453 36.438 10.414 1 97.38 383 LEU A CA 1
ATOM 3062 C C . LEU A 1 383 ? 23.25 35.594 11.406 1 97.38 383 LEU A C 1
ATOM 3064 O O . LEU A 1 383 ? 24 34.688 11.008 1 97.38 383 LEU A O 1
ATOM 3068 N N . GLU A 1 384 ? 23.109 35.938 12.625 1 96.88 384 GLU A N 1
ATOM 3069 C CA . GLU A 1 384 ? 23.766 35.219 13.719 1 96.88 384 GLU A CA 1
ATOM 3070 C C . GLU A 1 384 ? 22.828 35.062 14.922 1 96.88 384 GLU A C 1
ATOM 3072 O O . GLU A 1 384 ? 22.109 36 15.266 1 96.88 384 GLU A O 1
ATOM 3077 N N . ILE A 1 385 ? 22.781 33.906 15.445 1 96.94 385 ILE A N 1
ATOM 3078 C CA . ILE A 1 385 ? 22.016 33.656 16.656 1 96.94 385 ILE A CA 1
ATOM 3079 C C . ILE A 1 385 ? 22.938 33.094 17.734 1 96.94 385 ILE A C 1
ATOM 3081 O O . ILE A 1 385 ? 23.625 32.094 17.516 1 96.94 385 ILE A O 1
ATOM 3085 N N . LEU A 1 386 ? 22.891 33.688 18.891 1 95.81 386 LEU A N 1
ATOM 3086 C CA . LEU A 1 386 ? 23.781 33.281 19.984 1 95.81 386 LEU A CA 1
ATOM 3087 C C . LEU A 1 386 ? 23.062 32.375 20.953 1 95.81 386 LEU A C 1
ATOM 3089 O O . LEU A 1 386 ? 21.828 32.344 21.016 1 95.81 386 LEU A O 1
ATOM 3093 N N . ARG A 1 387 ? 23.891 31.625 21.672 1 95.5 387 ARG A N 1
ATOM 3094 C CA . ARG A 1 387 ? 23.344 30.719 22.688 1 95.5 387 ARG A CA 1
ATOM 3095 C C . ARG A 1 387 ? 22.484 31.484 23.688 1 95.5 387 ARG A C 1
ATOM 3097 O O . ARG A 1 387 ? 22.859 32.562 24.141 1 95.5 387 ARG A O 1
ATOM 3104 N N . GLY A 1 388 ? 21.344 30.906 23.984 1 94.44 388 GLY A N 1
ATOM 3105 C CA . GLY A 1 388 ? 20.5 31.453 25.031 1 94.44 388 GLY A CA 1
ATOM 3106 C C . GLY A 1 388 ? 19.562 32.531 24.516 1 94.44 388 GLY A C 1
ATOM 3107 O O . GLY A 1 388 ? 18.672 33 25.25 1 94.44 388 GLY A O 1
ATOM 3108 N N . GLN A 1 389 ? 19.703 32.938 23.25 1 95 389 GLN A N 1
ATOM 3109 C CA . GLN A 1 389 ? 18.859 34 22.672 1 95 389 GLN A CA 1
ATOM 3110 C C . GLN A 1 389 ? 17.516 33.438 22.25 1 95 389 GLN A C 1
ATOM 3112 O O . GLN A 1 389 ? 17.406 32.25 21.844 1 95 389 GLN A O 1
ATOM 3117 N N . SER A 1 390 ? 16.531 34.219 22.422 1 95.25 390 SER A N 1
ATOM 3118 C CA . SER A 1 390 ? 15.219 33.969 21.812 1 95.25 390 SER A CA 1
ATOM 3119 C C . SER A 1 390 ? 15.023 34.844 20.578 1 95.25 390 SER A C 1
ATOM 3121 O O . SER A 1 390 ? 15.055 36.094 20.656 1 95.25 390 SER A O 1
ATOM 3123 N N . VAL A 1 391 ? 14.844 34.219 19.438 1 95.75 391 VAL A N 1
ATOM 3124 C CA . VAL A 1 391 ? 14.766 34.938 18.188 1 95.75 391 VAL A CA 1
ATOM 3125 C C . VAL A 1 391 ? 13.461 34.594 17.469 1 95.75 391 VAL A C 1
ATOM 3127 O O . VAL A 1 391 ? 12.961 33.469 17.562 1 95.75 391 VAL A O 1
ATOM 3130 N N . ALA A 1 392 ? 12.914 35.531 16.734 1 95.38 392 ALA A N 1
ATOM 3131 C CA . ALA A 1 392 ? 11.695 35.344 15.953 1 95.38 392 ALA A CA 1
ATOM 3132 C C . ALA A 1 392 ? 11.914 35.688 14.484 1 95.38 392 ALA A C 1
ATOM 3134 O O . ALA A 1 392 ? 12.609 36.656 14.164 1 95.38 392 ALA A O 1
ATOM 3135 N N . PHE A 1 393 ? 11.406 34.906 13.656 1 95.12 393 PHE A N 1
ATOM 3136 C CA . PHE A 1 393 ? 11.305 35.188 12.234 1 95.12 393 PHE A CA 1
ATOM 3137 C C . PHE A 1 393 ? 9.875 35.594 11.875 1 95.12 393 PHE A C 1
ATOM 3139 O O . PHE A 1 393 ? 8.938 34.844 12.117 1 95.12 393 PHE A O 1
ATOM 3146 N N . ILE A 1 394 ? 9.711 36.781 11.32 1 92.62 394 ILE A N 1
ATOM 3147 C CA . ILE A 1 394 ? 8.391 37.25 10.914 1 92.62 394 ILE A CA 1
ATOM 3148 C C . ILE A 1 394 ? 8.422 37.688 9.445 1 92.62 394 ILE A C 1
ATOM 3150 O O . ILE A 1 394 ? 9.492 37.906 8.883 1 92.62 394 ILE A O 1
ATOM 3154 N N . GLY A 1 395 ? 7.301 37.719 8.844 1 90.06 395 GLY A N 1
ATOM 3155 C CA . GLY A 1 395 ? 7.145 38.062 7.445 1 90.06 395 GLY A CA 1
ATOM 3156 C C . GLY A 1 395 ? 5.883 37.5 6.824 1 90.06 395 GLY A C 1
ATOM 3157 O O . GLY A 1 395 ? 5.148 36.75 7.469 1 90.06 395 GLY A O 1
ATOM 3158 N N . THR A 1 396 ? 5.711 37.844 5.59 1 88 396 THR A N 1
ATOM 3159 C CA . THR A 1 396 ? 4.523 37.375 4.875 1 88 396 THR A CA 1
ATOM 3160 C C . THR A 1 396 ? 4.637 35.906 4.535 1 88 396 THR A C 1
ATOM 3162 O O . THR A 1 396 ? 5.719 35.312 4.629 1 88 396 THR A O 1
ATOM 3165 N N . SER A 1 397 ? 3.49 35.344 4.195 1 85.31 397 SER A N 1
ATOM 3166 C CA . SER A 1 397 ? 3.502 33.938 3.754 1 85.31 397 SER A CA 1
ATOM 3167 C C . SER A 1 397 ? 4.363 33.781 2.508 1 85.31 397 SER A C 1
ATOM 3169 O O . SER A 1 397 ? 4.25 34.531 1.554 1 85.31 397 SER A O 1
ATOM 3171 N N . GLY A 1 398 ? 5.254 32.781 2.541 1 86.12 398 GLY A N 1
ATOM 3172 C CA . GLY A 1 398 ? 6.125 32.5 1.404 1 86.12 398 GLY A CA 1
ATOM 3173 C C . GLY A 1 398 ? 7.383 33.344 1.407 1 86.12 398 GLY A C 1
ATOM 3174 O O . GLY A 1 398 ? 8.164 33.312 0.455 1 86.12 398 GLY A O 1
ATOM 3175 N N . ALA A 1 399 ? 7.574 34 2.529 1 90.81 399 ALA A N 1
ATOM 3176 C CA . ALA A 1 399 ? 8.719 34.906 2.576 1 90.81 399 ALA A CA 1
ATOM 3177 C C . ALA A 1 399 ? 10.023 34.125 2.768 1 90.81 399 ALA A C 1
ATOM 3179 O O . ALA A 1 399 ? 11.109 34.719 2.635 1 90.81 399 ALA A O 1
ATOM 3180 N N . GLY A 1 400 ? 9.93 32.812 3.062 1 92.88 400 GLY A N 1
ATOM 3181 C CA . GLY A 1 400 ? 11.125 32 3.207 1 92.88 400 GLY A CA 1
ATOM 3182 C C . GLY A 1 400 ? 11.422 31.625 4.648 1 92.88 400 GLY A C 1
ATOM 3183 O O . GLY A 1 400 ? 12.477 31.078 4.945 1 92.88 400 GLY A O 1
ATOM 3184 N N . LYS A 1 401 ? 10.555 31.906 5.578 1 93.44 401 LYS A N 1
ATOM 3185 C CA . LYS A 1 401 ? 10.75 31.672 7.004 1 93.44 401 LYS A CA 1
ATOM 3186 C C . LYS A 1 401 ? 11 30.203 7.293 1 93.44 401 LYS A C 1
ATOM 3188 O O . LYS A 1 401 ? 11.977 29.844 7.957 1 93.44 401 LYS A O 1
ATOM 3193 N N . THR A 1 402 ? 10.102 29.344 6.727 1 92.56 402 THR A N 1
ATOM 3194 C CA . THR A 1 402 ? 10.234 27.906 6.945 1 92.56 402 THR A CA 1
ATOM 3195 C C . THR A 1 402 ? 11.492 27.375 6.273 1 92.56 402 THR A C 1
ATOM 3197 O O . THR A 1 402 ? 12.148 26.469 6.805 1 92.56 402 THR A O 1
ATOM 3200 N N . THR A 1 403 ? 11.844 27.922 5.137 1 94.88 403 THR A N 1
ATOM 3201 C CA . THR A 1 403 ? 13.023 27.484 4.398 1 94.88 403 THR A CA 1
ATOM 3202 C C . THR A 1 403 ? 14.297 27.766 5.191 1 94.88 403 THR A C 1
ATOM 3204 O O . THR A 1 403 ? 15.188 26.922 5.277 1 94.88 403 THR A O 1
ATOM 3207 N N . ILE A 1 404 ? 14.383 28.953 5.754 1 96.25 404 ILE A N 1
ATOM 3208 C CA . ILE A 1 404 ? 15.578 29.312 6.516 1 96.25 404 ILE A CA 1
ATOM 3209 C C . ILE A 1 404 ? 15.695 28.422 7.746 1 96.25 404 ILE A C 1
ATOM 3211 O O . ILE A 1 404 ? 16.797 28.016 8.117 1 96.25 404 ILE A O 1
ATOM 3215 N N . VAL A 1 405 ? 14.594 28.125 8.375 1 96.19 405 VAL A N 1
ATOM 3216 C CA . VAL A 1 405 ? 14.586 27.234 9.531 1 96.19 405 VAL A CA 1
ATOM 3217 C C . VAL A 1 405 ? 15.016 25.828 9.102 1 96.19 405 VAL A C 1
ATOM 3219 O O . VAL A 1 405 ? 15.812 25.188 9.789 1 96.19 405 VAL A O 1
ATOM 3222 N N . ASP A 1 406 ? 14.523 25.406 7.949 1 96.12 406 ASP A N 1
ATOM 3223 C CA . ASP A 1 406 ? 14.898 24.094 7.445 1 96.12 406 ASP A CA 1
ATOM 3224 C C . ASP A 1 406 ? 16.391 24.016 7.152 1 96.12 406 ASP A C 1
ATOM 3226 O O . ASP A 1 406 ? 17.016 22.969 7.32 1 96.12 406 ASP A O 1
ATOM 3230 N N . ILE A 1 407 ? 16.906 25.109 6.719 1 97.38 407 ILE A N 1
ATOM 3231 C CA . ILE A 1 407 ? 18.344 25.203 6.484 1 97.38 407 ILE A CA 1
ATOM 3232 C C . ILE A 1 407 ? 19.094 25.078 7.809 1 97.38 407 ILE A C 1
ATOM 3234 O O . ILE A 1 407 ? 20.062 24.312 7.926 1 97.38 407 ILE A O 1
ATOM 3238 N N . MET A 1 408 ? 18.609 25.781 8.805 1 97.44 408 MET A N 1
ATOM 3239 C CA . MET A 1 408 ? 19.266 25.766 10.109 1 97.44 408 MET A CA 1
ATOM 3240 C C . MET A 1 408 ? 19.109 24.406 10.773 1 97.44 408 MET A C 1
ATOM 3242 O O . MET A 1 408 ? 19.969 23.984 11.547 1 97.44 408 MET A O 1
ATOM 3246 N N . LEU A 1 409 ? 18.047 23.719 10.438 1 97.06 409 LEU A N 1
ATOM 3247 C CA . LEU A 1 409 ? 17.812 22.391 10.984 1 97.06 409 LEU A CA 1
ATOM 3248 C C . LEU A 1 409 ? 18.75 21.359 10.352 1 97.06 409 LEU A C 1
ATOM 3250 O O . LEU A 1 409 ? 18.906 20.25 10.852 1 97.06 409 LEU A O 1
ATOM 3254 N N . GLY A 1 410 ? 19.328 21.719 9.25 1 95.62 410 GLY A N 1
ATOM 3255 C CA . GLY A 1 410 ? 20.188 20.812 8.516 1 95.62 410 GLY A CA 1
ATOM 3256 C C . GLY A 1 410 ? 19.453 19.969 7.512 1 95.62 410 GLY A C 1
ATOM 3257 O O . GLY A 1 410 ? 19.984 18.969 7.012 1 95.62 410 GLY A O 1
ATOM 3258 N N . LEU A 1 411 ? 18.266 20.344 7.211 1 94.88 411 LEU A N 1
ATOM 3259 C CA . LEU A 1 411 ? 17.453 19.578 6.277 1 94.88 411 LEU A CA 1
ATOM 3260 C C . LEU A 1 411 ? 17.719 20 4.84 1 94.88 411 LEU A C 1
ATOM 3262 O O . LEU A 1 411 ? 17.562 19.203 3.914 1 94.88 411 LEU A O 1
ATOM 3266 N N . LEU A 1 412 ? 18 21.266 4.645 1 95.44 412 LEU A N 1
ATOM 3267 C CA . LEU A 1 412 ? 18.281 21.828 3.322 1 95.44 412 LEU A CA 1
ATOM 3268 C C . LEU A 1 412 ? 19.688 22.375 3.244 1 95.44 412 LEU A C 1
ATOM 3270 O O . LEU A 1 412 ? 20.156 23.047 4.164 1 95.44 412 LEU A O 1
ATOM 3274 N N . GLU A 1 413 ? 20.312 22.078 2.178 1 94.31 413 GLU A N 1
ATOM 3275 C CA . GLU A 1 413 ? 21.656 22.594 1.953 1 94.31 413 GLU A CA 1
ATOM 3276 C C . GLU A 1 413 ? 21.656 23.719 0.928 1 94.31 413 GLU A C 1
ATOM 3278 O O . GLU A 1 413 ? 21.25 23.531 -0.217 1 94.31 413 GLU A O 1
ATOM 3283 N N . PRO A 1 414 ? 22.141 24.859 1.422 1 96.12 414 PRO A N 1
ATOM 3284 C CA . PRO A 1 414 ? 22.203 25.984 0.47 1 96.12 414 PRO A CA 1
ATOM 3285 C C . PRO A 1 414 ? 23.172 25.719 -0.678 1 96.12 414 PRO A C 1
ATOM 3287 O O . PRO A 1 414 ? 24.188 25.031 -0.495 1 96.12 414 PRO A O 1
ATOM 3290 N N . PHE A 1 415 ? 22.875 26.266 -1.881 1 94.12 415 PHE A N 1
ATOM 3291 C CA . PHE A 1 415 ? 23.766 26.062 -3.018 1 94.12 415 PHE A CA 1
ATOM 3292 C C . PHE A 1 415 ? 24.859 27.125 -3.047 1 94.12 415 PHE A C 1
ATOM 3294 O O . PHE A 1 415 ? 25.875 26.969 -3.711 1 94.12 415 PHE A O 1
ATOM 3301 N N . LYS A 1 416 ? 24.625 28.25 -2.348 1 96.5 416 LYS A N 1
ATOM 3302 C CA . LYS A 1 416 ? 25.594 29.312 -2.176 1 96.5 416 LYS A CA 1
ATOM 3303 C C . LYS A 1 416 ? 25.578 29.859 -0.748 1 96.5 416 LYS A C 1
ATOM 3305 O O . LYS A 1 416 ? 24.531 29.875 -0.101 1 96.5 416 LYS A O 1
ATOM 3310 N N . GLY A 1 417 ? 26.719 30.188 -0.229 1 96.88 417 GLY A N 1
ATOM 3311 C CA . GLY A 1 417 ? 26.844 30.641 1.143 1 96.88 417 GLY A CA 1
ATOM 3312 C C . GLY A 1 417 ? 27.203 29.547 2.117 1 96.88 417 GLY A C 1
ATOM 3313 O O . GLY A 1 417 ? 27.5 28.422 1.708 1 96.88 417 GLY A O 1
ATOM 3314 N N . GLU A 1 418 ? 27.25 29.969 3.443 1 96.38 418 GLU A N 1
ATOM 3315 C CA . GLU A 1 418 ? 27.672 28.984 4.438 1 96.38 418 GLU A CA 1
ATOM 3316 C C . GLU A 1 418 ? 26.797 29.078 5.691 1 96.38 418 GLU A C 1
ATOM 3318 O O . GLU A 1 418 ? 26.344 30.156 6.066 1 96.38 418 GLU A O 1
ATOM 3323 N N . VAL A 1 419 ? 26.578 27.969 6.219 1 97.56 419 VAL A N 1
ATOM 3324 C CA . VAL A 1 419 ? 25.938 27.844 7.527 1 97.56 419 VAL A CA 1
ATOM 3325 C C . VAL A 1 419 ? 26.906 27.188 8.516 1 97.56 419 VAL A C 1
ATOM 3327 O O . VAL A 1 419 ? 27.359 26.062 8.289 1 97.56 419 VAL A O 1
ATOM 3330 N N . LYS A 1 420 ? 27.188 27.906 9.578 1 96.88 420 LYS A N 1
ATOM 3331 C CA . LYS A 1 420 ? 28.172 27.406 10.539 1 96.88 420 LYS A CA 1
ATOM 3332 C C . LYS A 1 420 ? 27.562 27.328 11.938 1 96.88 420 LYS A C 1
ATOM 3334 O O . LYS A 1 420 ? 26.781 28.203 12.328 1 96.88 420 LYS A O 1
ATOM 3339 N N . VAL A 1 421 ? 27.906 26.297 12.625 1 95.44 421 VAL A N 1
ATOM 3340 C CA . VAL A 1 421 ? 27.609 26.141 14.039 1 95.44 421 VAL A CA 1
ATOM 3341 C C . VAL A 1 421 ? 28.922 26.094 14.836 1 95.44 421 VAL A C 1
ATOM 3343 O O . VAL A 1 421 ? 29.766 25.219 14.594 1 95.44 421 VAL A O 1
ATOM 3346 N N . ASN A 1 422 ? 29.062 26.938 15.773 1 93.38 422 ASN A N 1
ATOM 3347 C CA . ASN A 1 422 ? 30.312 27.047 16.516 1 93.38 422 ASN A CA 1
ATOM 3348 C C . ASN A 1 422 ? 31.516 27.125 15.594 1 93.38 422 ASN A C 1
ATOM 3350 O O . ASN A 1 422 ? 32.469 26.375 15.773 1 93.38 422 ASN A O 1
ATOM 3354 N N . GLN A 1 423 ? 31.469 27.688 14.508 1 90.56 423 GLN A N 1
ATOM 3355 C CA . GLN A 1 423 ? 32.531 27.984 13.555 1 90.56 423 GLN A CA 1
ATOM 3356 C C . GLN A 1 423 ? 32.781 26.797 12.617 1 90.56 423 GLN A C 1
ATOM 3358 O O . GLN A 1 423 ? 33.625 26.875 11.727 1 90.56 423 GLN A O 1
ATOM 3363 N N . HIS A 1 424 ? 32.062 25.781 12.781 1 92.81 424 HIS A N 1
ATOM 3364 C CA . HIS A 1 424 ? 32.188 24.625 11.898 1 92.81 424 HIS A CA 1
ATOM 3365 C C . HIS A 1 424 ? 31 24.547 10.93 1 92.81 424 HIS A C 1
ATOM 3367 O O . HIS A 1 424 ? 29.859 24.859 11.297 1 92.81 424 HIS A O 1
ATOM 3373 N N . GLN A 1 425 ? 31.312 24.062 9.805 1 94.5 425 GLN A N 1
ATOM 3374 C CA . GLN A 1 425 ? 30.266 23.922 8.797 1 94.5 425 GLN A CA 1
ATOM 3375 C C . GLN A 1 425 ? 29.188 22.953 9.25 1 94.5 425 GLN A C 1
ATOM 3377 O O . GLN A 1 425 ? 29.5 21.844 9.68 1 94.5 425 GLN A O 1
ATOM 3382 N N . LEU A 1 426 ? 27.938 23.328 9.133 1 94.94 426 LEU A N 1
ATOM 3383 C CA . LEU A 1 426 ? 26.797 22.516 9.586 1 94.94 426 LEU A CA 1
ATOM 3384 C C . LEU A 1 426 ? 26.734 21.203 8.836 1 94.94 426 LEU A C 1
ATOM 3386 O O . LEU A 1 426 ? 26.469 20.156 9.43 1 94.94 426 LEU A O 1
ATOM 3390 N N . SER A 1 427 ? 27.047 21.203 7.551 1 91.06 427 SER A N 1
ATOM 3391 C CA . SER A 1 427 ? 26.938 20.016 6.703 1 91.06 427 SER A CA 1
ATOM 3392 C C . SER A 1 427 ? 27.875 18.906 7.172 1 91.06 427 SER A C 1
ATOM 3394 O O . SER A 1 427 ? 27.641 17.734 6.895 1 91.06 427 SER A O 1
ATOM 3396 N N . LYS A 1 428 ? 28.844 19.25 7.977 1 89.44 428 LYS A N 1
ATOM 3397 C CA . LYS A 1 428 ? 29.844 18.281 8.414 1 89.44 428 LYS A CA 1
ATOM 3398 C C . LYS A 1 428 ? 29.516 17.734 9.805 1 89.44 428 LYS A C 1
ATOM 3400 O O . LYS A 1 428 ? 30.172 16.812 10.297 1 89.44 428 LYS A O 1
ATOM 3405 N N . GLN A 1 429 ? 28.516 18.297 10.438 1 91.5 429 GLN A N 1
ATOM 3406 C CA . GLN A 1 429 ? 28.172 17.859 11.789 1 91.5 429 GLN A CA 1
ATOM 3407 C C . GLN A 1 429 ? 26.656 17.781 11.977 1 91.5 429 GLN A C 1
ATOM 3409 O O . GLN A 1 429 ? 26.125 18.188 13.016 1 91.5 429 GLN A O 1
ATOM 3414 N N . ILE A 1 430 ? 25.984 17.359 11.023 1 91.44 430 ILE A N 1
ATOM 3415 C CA . ILE A 1 430 ? 24.516 17.375 11 1 91.44 430 ILE A CA 1
ATOM 3416 C C . ILE A 1 430 ? 23.984 16.5 12.141 1 91.44 430 ILE A C 1
ATOM 3418 O O . ILE A 1 430 ? 23.078 16.922 12.875 1 91.44 430 ILE A O 1
ATOM 3422 N N . SER A 1 431 ? 24.484 15.305 12.336 1 87.81 431 SER A N 1
ATOM 3423 C CA . SER A 1 431 ? 23.984 14.367 13.336 1 87.81 431 SER A CA 1
ATOM 3424 C C . SER A 1 431 ? 24.156 14.93 14.742 1 87.81 431 SER A C 1
ATOM 3426 O O . SER A 1 431 ? 23.25 14.82 15.57 1 87.81 431 SER A O 1
ATOM 3428 N N . TYR A 1 432 ? 25.266 15.523 14.969 1 87.12 432 TYR A N 1
ATOM 3429 C CA . TYR A 1 432 ? 25.531 16.109 16.281 1 87.12 432 TYR A CA 1
ATOM 3430 C C . TYR A 1 432 ? 24.625 17.312 16.531 1 87.12 432 TYR A C 1
ATOM 3432 O O . TYR A 1 432 ? 24.094 17.469 17.625 1 87.12 432 TYR A O 1
ATOM 3440 N N . TRP A 1 433 ? 24.469 18.094 15.516 1 92.31 433 TRP A N 1
ATOM 3441 C CA . TRP A 1 433 ? 23.625 19.281 15.586 1 92.31 433 TRP A CA 1
ATOM 3442 C C . TRP A 1 433 ? 22.172 18.906 15.883 1 92.31 433 TRP A C 1
ATOM 3444 O O . TRP A 1 433 ? 21.562 19.453 16.812 1 92.31 433 TRP A O 1
ATOM 3454 N N . GLN A 1 434 ? 21.719 17.922 15.203 1 92.44 434 GLN A N 1
ATOM 3455 C CA . GLN A 1 434 ? 20.297 17.562 15.266 1 92.44 434 GLN A CA 1
ATOM 3456 C C . GLN A 1 434 ? 19.969 16.859 16.578 1 92.44 434 GLN A C 1
ATOM 3458 O O . GLN A 1 434 ? 18.844 16.953 17.062 1 92.44 434 GLN A O 1
ATOM 3463 N N . LYS A 1 435 ? 20.922 16.297 17.234 1 89.38 435 LYS A N 1
ATOM 3464 C CA . LYS A 1 435 ? 20.719 15.656 18.531 1 89.38 435 LYS A CA 1
ATOM 3465 C C . LYS A 1 435 ? 20.391 16.688 19.609 1 89.38 435 LYS A C 1
ATOM 3467 O O . LYS A 1 435 ? 19.75 16.344 20.609 1 89.38 435 LYS A O 1
ATOM 3472 N N . ASN A 1 436 ? 20.734 17.938 19.359 1 92.5 436 ASN A N 1
ATOM 3473 C CA . ASN A 1 436 ? 20.562 19 20.344 1 92.5 436 ASN A CA 1
ATOM 3474 C C . ASN A 1 436 ? 19.312 19.828 20.062 1 92.5 436 ASN A C 1
ATOM 3476 O O . ASN A 1 436 ? 19.047 20.797 20.781 1 92.5 436 ASN A O 1
ATOM 3480 N N . ILE A 1 437 ? 18.562 19.359 19.141 1 95.44 437 ILE A N 1
ATOM 3481 C CA . ILE A 1 437 ? 17.484 20.219 18.656 1 95.44 437 ILE A CA 1
ATOM 3482 C C . ILE A 1 437 ? 16.125 19.609 19.031 1 95.44 437 ILE A C 1
ATOM 3484 O O . ILE A 1 437 ? 15.945 18.391 18.938 1 95.44 437 ILE A O 1
ATOM 3488 N N . GLY A 1 438 ? 15.266 20.391 19.594 1 96.12 438 GLY A N 1
ATOM 3489 C CA . GLY A 1 438 ? 13.836 20.141 19.609 1 96.12 438 GLY A CA 1
ATOM 3490 C C . GLY A 1 438 ? 13.094 20.891 18.516 1 96.12 438 GLY A C 1
ATOM 3491 O O . GLY A 1 438 ? 13.32 22.094 18.312 1 96.12 438 GLY A O 1
ATOM 3492 N N . TYR A 1 439 ? 12.289 20.172 17.766 1 96.19 439 TYR A N 1
ATOM 3493 C CA . TYR A 1 439 ? 11.641 20.797 16.609 1 96.19 439 TYR A CA 1
ATOM 3494 C C . TYR A 1 439 ? 10.125 20.594 16.672 1 96.19 439 TYR A C 1
ATOM 3496 O O . TYR A 1 439 ? 9.648 19.469 16.828 1 96.19 439 TYR A O 1
ATOM 3504 N N . ILE A 1 440 ? 9.422 21.656 16.594 1 94.81 440 ILE A N 1
ATOM 3505 C CA . ILE A 1 440 ? 7.965 21.656 16.484 1 94.81 440 ILE A CA 1
ATOM 3506 C C . ILE A 1 440 ? 7.551 22.172 15.109 1 94.81 440 ILE A C 1
ATOM 3508 O O . ILE A 1 440 ? 7.531 23.375 14.867 1 94.81 440 ILE A O 1
ATOM 3512 N N . PRO A 1 441 ? 7.09 21.25 14.273 1 91.69 441 PRO A N 1
ATOM 3513 C CA . PRO A 1 441 ? 6.684 21.672 12.93 1 91.69 441 PRO A CA 1
ATOM 3514 C C . PRO A 1 441 ? 5.32 22.344 12.906 1 91.69 441 PRO A C 1
ATOM 3516 O O . PRO A 1 441 ? 4.594 22.312 13.906 1 91.69 441 PRO A O 1
ATOM 3519 N N . GLN A 1 442 ? 5.102 22.938 11.758 1 84.31 442 GLN A N 1
ATOM 3520 C CA . GLN A 1 442 ? 3.816 23.594 11.555 1 84.31 442 GLN A CA 1
ATOM 3521 C C . GLN A 1 442 ? 2.67 22.578 11.609 1 84.31 442 GLN A C 1
ATOM 3523 O O . GLN A 1 442 ? 1.63 22.844 12.211 1 84.31 442 GLN A O 1
ATOM 3528 N N . PHE A 1 443 ? 2.926 21.453 10.969 1 85.12 443 PHE A N 1
ATOM 3529 C CA . PHE A 1 443 ? 1.984 20.344 11 1 85.12 443 PHE A CA 1
ATOM 3530 C C . PHE A 1 443 ? 2.555 19.172 11.789 1 85.12 443 PHE A C 1
ATOM 3532 O O . PHE A 1 443 ? 3.615 18.641 11.445 1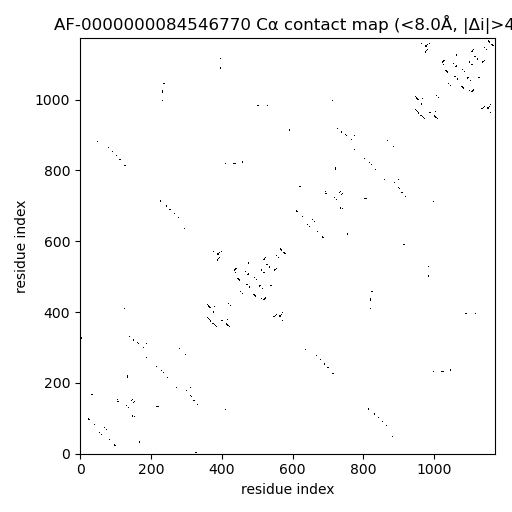 85.12 443 PHE A O 1
ATOM 3539 N N . ILE A 1 444 ? 1.798 18.812 12.844 1 90 444 ILE A N 1
ATOM 3540 C CA . ILE A 1 444 ? 2.293 17.734 13.703 1 90 444 ILE A CA 1
ATOM 3541 C C . ILE A 1 444 ? 1.791 16.391 13.195 1 90 444 ILE A C 1
ATOM 3543 O O . ILE A 1 444 ? 0.582 16.156 13.133 1 90 444 ILE A O 1
ATOM 3547 N N . PHE A 1 445 ? 2.709 15.562 12.836 1 91.38 445 PHE A N 1
ATOM 3548 C CA . PHE A 1 445 ? 2.373 14.195 12.461 1 91.38 445 PHE A CA 1
ATOM 3549 C C . PHE A 1 445 ? 2.408 13.281 13.68 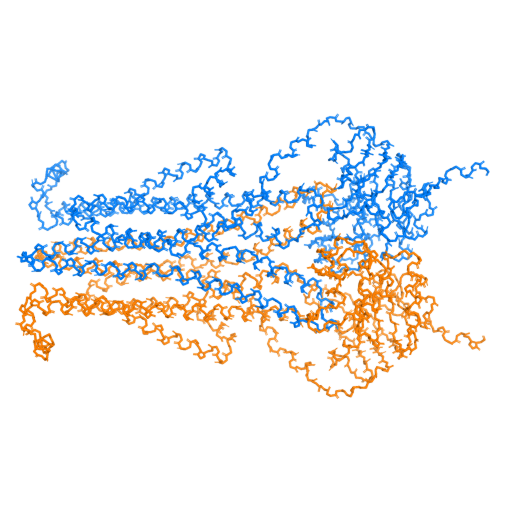1 91.38 445 PHE A C 1
ATOM 3551 O O . PHE A 1 445 ? 3.428 13.195 14.367 1 91.38 445 PHE A O 1
ATOM 3558 N N . LEU A 1 446 ? 1.304 12.641 13.977 1 94.44 446 LEU A N 1
ATOM 3559 C CA . LEU A 1 446 ? 1.272 11.656 15.047 1 94.44 446 LEU A CA 1
ATOM 3560 C C . LEU A 1 446 ? 1.102 10.242 14.484 1 94.44 446 LEU A C 1
ATOM 3562 O O . LEU A 1 446 ? 0.321 10.039 13.555 1 94.44 446 LEU A O 1
ATOM 3566 N N . SER A 1 447 ? 1.855 9.32 14.984 1 94.88 447 SER A N 1
ATOM 3567 C CA . SER A 1 447 ? 1.689 7.914 14.633 1 94.88 447 SER A CA 1
ATOM 3568 C C . SER A 1 447 ? 0.425 7.332 15.25 1 94.88 447 SER A C 1
ATOM 3570 O O . SER A 1 447 ? -0.057 7.828 16.266 1 94.88 447 SER A O 1
ATOM 3572 N N . ASP A 1 448 ? -0.088 6.332 14.555 1 95 448 ASP A N 1
ATOM 3573 C CA . ASP A 1 448 ? -1.193 5.578 15.141 1 95 448 ASP A CA 1
ATOM 3574 C C . ASP A 1 448 ? -0.712 4.715 16.297 1 95 448 ASP A C 1
ATOM 3576 O O . ASP A 1 448 ? -0.495 3.512 16.141 1 95 448 ASP A O 1
ATOM 3580 N N . ASP A 1 449 ? -0.552 5.352 17.406 1 95.38 449 ASP A N 1
ATOM 3581 C CA . ASP A 1 449 ? 0.021 4.766 18.609 1 95.38 449 ASP A CA 1
ATOM 3582 C C . ASP A 1 449 ? -0.462 5.5 19.859 1 95.38 449 ASP A C 1
ATOM 3584 O O . ASP A 1 449 ? -1.38 6.316 19.781 1 95.38 449 ASP A O 1
ATOM 3588 N N . THR A 1 450 ? 0.111 5.25 20.969 1 97.12 450 THR A N 1
ATOM 3589 C CA . THR A 1 450 ? -0.299 5.828 22.25 1 97.12 450 THR A CA 1
ATOM 3590 C C . THR A 1 450 ? 0.28 7.23 22.422 1 97.12 450 THR A C 1
ATOM 3592 O O . THR A 1 450 ? 1.159 7.641 21.656 1 97.12 450 THR A O 1
ATOM 3595 N N . ILE A 1 451 ? -0.257 7.988 23.406 1 97.94 451 ILE A N 1
ATOM 3596 C CA . ILE A 1 451 ? 0.279 9.297 23.781 1 97.94 451 ILE A CA 1
ATOM 3597 C C . ILE A 1 451 ? 1.74 9.156 24.203 1 97.94 451 ILE A C 1
ATOM 3599 O O . ILE A 1 451 ? 2.598 9.922 23.75 1 97.94 451 ILE A O 1
ATOM 3603 N N . ARG A 1 452 ? 2.01 8.125 24.953 1 97.75 452 ARG A N 1
ATOM 3604 C CA . ARG A 1 452 ? 3.365 7.836 25.406 1 97.75 452 ARG A CA 1
ATOM 3605 C C . ARG A 1 452 ? 4.324 7.719 24.234 1 97.75 452 ARG A C 1
ATOM 3607 O O . ARG A 1 452 ? 5.371 8.375 24.203 1 97.75 452 ARG A O 1
ATOM 3614 N N . ALA A 1 453 ? 3.959 6.918 23.281 1 96.69 453 ALA A N 1
ATOM 3615 C CA . ALA A 1 453 ? 4.82 6.617 22.141 1 96.69 453 ALA A CA 1
ATOM 3616 C C . ALA A 1 453 ? 5.016 7.848 21.25 1 96.69 453 ALA A C 1
ATOM 3618 O O . ALA A 1 453 ? 6.074 8.016 20.641 1 96.69 453 ALA A O 1
ATOM 3619 N N . ASN A 1 454 ? 4 8.688 21.219 1 97.56 454 ASN A N 1
ATOM 3620 C CA . ASN A 1 454 ? 4.09 9.883 20.375 1 97.56 454 ASN A CA 1
ATOM 3621 C C . ASN A 1 454 ? 4.93 10.969 21.047 1 97.56 454 ASN A C 1
ATOM 3623 O O . ASN A 1 454 ? 5.566 11.773 20.359 1 97.56 454 ASN A O 1
ATOM 3627 N N . VAL A 1 455 ? 4.926 11.008 22.375 1 98.06 455 VAL A N 1
ATOM 3628 C CA . VAL A 1 455 ? 5.789 11.953 23.078 1 98.06 455 VAL A CA 1
ATOM 3629 C C . VAL A 1 455 ? 7.238 11.484 23.016 1 98.06 455 VAL A C 1
ATOM 3631 O O . VAL A 1 455 ? 8.133 12.258 22.688 1 98.06 455 VAL A O 1
ATOM 3634 N N . ALA A 1 456 ? 7.387 10.211 23.328 1 97.06 456 ALA A N 1
ATOM 3635 C CA . ALA A 1 456 ? 8.703 9.586 23.172 1 97.06 456 ALA A CA 1
ATOM 3636 C C . ALA A 1 456 ? 8.883 9.031 21.766 1 97.06 456 ALA A C 1
ATOM 3638 O O . ALA A 1 456 ? 9.148 7.836 21.594 1 97.06 456 ALA A O 1
ATOM 3639 N N . PHE A 1 457 ? 8.836 9.828 20.828 1 94.94 457 PHE A N 1
ATOM 3640 C CA . PHE A 1 457 ? 8.695 9.477 19.422 1 94.94 457 PHE A CA 1
ATOM 3641 C C . PHE A 1 457 ? 9.953 8.797 18.906 1 94.94 457 PHE A C 1
ATOM 3643 O O . PHE A 1 457 ? 11.055 9.328 19.031 1 94.94 457 PHE A O 1
ATOM 3650 N N . GLY A 1 458 ? 9.82 7.602 18.359 1 93.06 458 GLY A N 1
ATOM 3651 C CA . GLY A 1 458 ? 10.93 6.918 17.719 1 93.06 458 GLY A CA 1
ATOM 3652 C C . GLY A 1 458 ? 11.852 6.223 18.703 1 93.06 458 GLY A C 1
ATOM 3653 O O . GLY A 1 458 ? 13.008 5.941 18.391 1 93.06 458 GLY A O 1
ATOM 3654 N N . LEU A 1 459 ? 11.438 6.062 19.922 1 94.25 459 LEU A N 1
ATOM 3655 C CA . LEU A 1 459 ? 12.219 5.344 20.922 1 94.25 459 LEU A CA 1
ATOM 3656 C C . LEU A 1 459 ? 11.602 3.984 21.219 1 94.25 459 LEU A C 1
ATOM 3658 O O . LEU A 1 459 ? 10.375 3.859 21.297 1 94.25 459 LEU A O 1
ATOM 3662 N N . PRO A 1 460 ? 12.445 3.01 21.359 1 93.38 460 PRO A N 1
ATOM 3663 C CA . PRO A 1 460 ? 11.914 1.728 21.828 1 93.38 460 PRO A CA 1
ATOM 3664 C C . PRO A 1 460 ? 11.312 1.815 23.234 1 93.38 460 PRO A C 1
ATOM 3666 O O . PRO A 1 460 ? 11.773 2.596 24.062 1 93.38 460 PRO A O 1
ATOM 3669 N N . GLU A 1 461 ? 10.43 0.98 23.453 1 91.25 461 GLU A N 1
ATOM 3670 C CA . GLU A 1 461 ? 9.688 0.992 24.719 1 91.25 461 GLU A CA 1
ATOM 3671 C C . GLU A 1 461 ? 10.633 0.899 25.906 1 91.25 461 GLU A C 1
ATOM 3673 O O . GLU A 1 461 ? 10.406 1.545 26.938 1 91.25 461 GLU A O 1
ATOM 3678 N N . LYS A 1 462 ? 11.664 0.178 25.797 1 93.06 462 LYS A N 1
ATOM 3679 C CA . LYS A 1 462 ? 12.602 -0.052 26.891 1 93.06 462 LYS A CA 1
ATOM 3680 C C . LYS A 1 462 ? 13.375 1.22 27.234 1 93.06 462 LYS A C 1
ATOM 3682 O O . LYS A 1 462 ? 13.852 1.38 28.359 1 93.06 462 LYS A O 1
ATOM 3687 N N . ASP A 1 463 ? 13.383 2.197 26.312 1 94.06 463 ASP A N 1
ATOM 3688 C CA . ASP A 1 463 ? 14.188 3.4 26.5 1 94.06 463 ASP A CA 1
ATOM 3689 C C . ASP A 1 463 ? 13.312 4.59 26.891 1 94.06 463 ASP A C 1
ATOM 3691 O O . ASP A 1 463 ? 13.82 5.691 27.109 1 94.06 463 ASP A O 1
ATOM 3695 N N . VAL A 1 464 ? 12.016 4.402 27.062 1 95.88 464 VAL A N 1
ATOM 3696 C CA . VAL A 1 464 ? 11.094 5.492 27.375 1 95.88 464 VAL A CA 1
ATOM 3697 C C . VAL A 1 464 ? 11.031 5.695 28.875 1 95.88 464 VAL A C 1
ATOM 3699 O O . VAL A 1 464 ? 10.914 4.734 29.641 1 95.88 464 VAL A O 1
ATOM 3702 N N . SER A 1 465 ? 11.18 6.898 29.297 1 96.31 465 SER A N 1
ATOM 3703 C CA . SER A 1 465 ? 11.023 7.273 30.688 1 96.31 465 SER A CA 1
ATOM 3704 C C . SER A 1 465 ? 9.68 7.957 30.938 1 96.31 465 SER A C 1
ATOM 3706 O O . SER A 1 465 ? 9.445 9.062 30.453 1 96.31 465 SER A O 1
ATOM 3708 N N . ASP A 1 466 ? 8.953 7.371 31.766 1 95.88 466 ASP A N 1
ATOM 3709 C CA . ASP A 1 466 ? 7.648 7.953 32.062 1 95.88 466 ASP A CA 1
ATOM 3710 C C . ASP A 1 466 ? 7.797 9.312 32.75 1 95.88 466 ASP A C 1
ATOM 3712 O O . ASP A 1 466 ? 6.977 10.211 32.531 1 95.88 466 ASP A O 1
ATOM 3716 N N . GLU A 1 467 ? 8.789 9.383 33.5 1 96.75 467 GLU A N 1
ATOM 3717 C CA . GLU A 1 467 ? 9.039 10.656 34.188 1 96.75 467 GLU A CA 1
ATOM 3718 C C . GLU A 1 467 ? 9.281 11.773 33.188 1 96.75 467 GLU A C 1
ATOM 3720 O O . GLU A 1 467 ? 8.734 12.867 33.312 1 96.75 467 GLU A O 1
ATOM 3725 N N . MET A 1 468 ? 10.07 11.516 32.219 1 97 468 MET A N 1
ATOM 3726 C CA . MET A 1 468 ? 10.359 12.508 31.188 1 97 468 MET A CA 1
ATOM 3727 C C . MET A 1 468 ? 9.109 12.812 30.375 1 97 468 MET A C 1
ATOM 3729 O O . MET A 1 468 ? 8.891 13.953 29.969 1 97 468 MET A O 1
ATOM 3733 N N . VAL A 1 469 ? 8.32 11.773 30.156 1 98.06 469 VAL A N 1
ATOM 3734 C CA . VAL A 1 469 ? 7.074 11.961 29.422 1 98.06 469 VAL A CA 1
ATOM 3735 C C . VAL A 1 469 ? 6.145 12.891 30.188 1 98.06 469 VAL A C 1
ATOM 3737 O O . VAL A 1 469 ? 5.637 13.867 29.641 1 98.06 469 VAL A O 1
ATOM 3740 N N . TRP A 1 470 ? 5.965 12.633 31.406 1 97.88 470 TRP A N 1
ATOM 3741 C CA . TRP A 1 470 ? 5.074 13.438 32.219 1 97.88 470 TRP A CA 1
ATOM 3742 C C . TRP A 1 470 ? 5.594 14.867 32.375 1 97.88 470 TRP A C 1
ATOM 3744 O O . TRP A 1 470 ? 4.812 15.82 32.344 1 97.88 470 TRP A O 1
ATOM 3754 N N . ASN A 1 471 ? 6.887 15.023 32.5 1 96.69 471 ASN A N 1
ATOM 3755 C CA . ASN A 1 471 ? 7.484 16.359 32.594 1 96.69 471 ASN A CA 1
ATOM 3756 C C . ASN A 1 471 ? 7.211 17.156 31.312 1 96.69 471 ASN A C 1
ATOM 3758 O O . ASN A 1 471 ? 6.875 18.344 31.391 1 96.69 471 ASN A O 1
ATOM 3762 N N . ALA A 1 472 ? 7.422 16.516 30.188 1 96.94 472 ALA A N 1
ATOM 3763 C CA . ALA A 1 472 ? 7.156 17.172 28.906 1 96.94 472 ALA A CA 1
ATOM 3764 C C . ALA A 1 472 ? 5.684 17.547 28.781 1 96.94 472 ALA A C 1
ATOM 3766 O O . ALA A 1 472 ? 5.352 18.641 28.297 1 96.94 472 ALA A O 1
ATOM 3767 N N . LEU A 1 473 ? 4.809 16.656 29.234 1 97.5 473 LEU A N 1
ATOM 3768 C CA . LEU A 1 473 ? 3.371 16.906 29.172 1 97.5 473 LEU A CA 1
ATOM 3769 C C . LEU A 1 473 ? 2.977 18.047 30.109 1 97.5 473 LEU A C 1
ATOM 3771 O O . LEU A 1 473 ? 2.059 18.812 29.797 1 97.5 473 LEU A O 1
ATOM 3775 N N . GLU A 1 474 ? 3.617 18.172 31.172 1 95.94 474 GLU A N 1
ATOM 3776 C CA . GLU A 1 474 ? 3.367 19.281 32.094 1 95.94 474 GLU A CA 1
ATOM 3777 C C . GLU A 1 474 ? 3.76 20.625 31.453 1 95.94 474 GLU A C 1
ATOM 3779 O O . GLU A 1 474 ? 2.996 21.594 31.516 1 95.94 474 GLU A O 1
ATOM 3784 N N . LYS A 1 475 ? 4.871 20.625 30.812 1 93.19 475 LYS A N 1
ATOM 3785 C CA . LYS A 1 475 ? 5.371 21.844 30.188 1 93.19 475 LYS A CA 1
ATOM 3786 C C . LYS A 1 475 ? 4.473 22.266 29.031 1 93.19 475 LYS A C 1
ATOM 3788 O O . LYS A 1 475 ? 4.379 23.469 28.719 1 93.19 475 LYS A O 1
ATOM 3793 N N . SER A 1 476 ? 3.861 21.297 28.422 1 94.5 476 SER A N 1
ATOM 3794 C CA . SER A 1 476 ? 2.982 21.609 27.312 1 94.5 476 SER A CA 1
ATOM 3795 C C . SER A 1 476 ? 1.537 21.781 27.766 1 94.5 476 SER A C 1
ATOM 3797 O O . SER A 1 476 ? 0.624 21.859 26.938 1 94.5 476 SER A O 1
ATOM 3799 N N . GLN A 1 477 ? 1.297 21.734 29.062 1 93.31 477 GLN A N 1
ATOM 3800 C CA . GLN A 1 477 ? -0.014 21.953 29.672 1 93.31 477 GLN A CA 1
ATOM 3801 C C . GLN A 1 477 ? -1.009 20.891 29.234 1 93.31 477 GLN A C 1
ATOM 3803 O O . GLN A 1 477 ? -2.162 21.203 28.922 1 93.31 477 GLN A O 1
ATOM 3808 N N . LEU A 1 478 ? -0.528 19.656 29.078 1 94.81 478 LEU A N 1
ATOM 3809 C CA . LEU A 1 478 ? -1.396 18.578 28.641 1 94.81 478 LEU A CA 1
ATOM 3810 C C . LEU A 1 478 ? -1.522 17.5 29.719 1 94.81 478 LEU A C 1
ATOM 3812 O O . LEU A 1 478 ? -2.293 16.562 29.578 1 94.81 478 LEU A O 1
ATOM 3816 N N . LYS A 1 479 ? -0.839 17.625 30.797 1 96.75 479 LYS A N 1
ATOM 3817 C CA . LYS A 1 479 ? -0.784 16.609 31.844 1 96.75 479 LYS A CA 1
ATOM 3818 C C . LYS A 1 479 ? -2.174 16.328 32.406 1 96.75 479 LYS A C 1
ATOM 3820 O O . LYS A 1 479 ? -2.578 15.164 32.531 1 96.75 479 LYS A O 1
ATOM 3825 N N . GLU A 1 480 ? -2.922 17.359 32.688 1 93.69 480 GLU A N 1
ATOM 3826 C CA . GLU A 1 480 ? -4.246 17.188 33.281 1 93.69 480 GLU A CA 1
ATOM 3827 C C . GLU A 1 480 ? -5.188 16.469 32.344 1 93.69 480 GLU A C 1
ATOM 3829 O O . GLU A 1 480 ? -5.988 15.633 32.75 1 93.69 480 GLU A O 1
ATOM 3834 N N . PHE A 1 481 ? -5.148 16.766 31.141 1 92.31 481 PHE A N 1
ATOM 3835 C CA . PHE A 1 481 ? -5.969 16.094 30.125 1 92.31 481 PHE A CA 1
ATOM 3836 C C . PHE A 1 481 ? -5.645 14.609 30.078 1 92.31 481 PHE A C 1
ATOM 3838 O O . PHE A 1 481 ? -6.551 13.766 30.078 1 92.31 481 PHE A O 1
ATOM 3845 N N . VAL A 1 482 ? -4.336 14.211 30.031 1 96.62 482 VAL A N 1
ATOM 3846 C CA . VAL A 1 482 ? -3.912 12.82 29.922 1 96.62 482 VAL A CA 1
ATOM 3847 C C . VAL A 1 482 ? -4.332 12.039 31.156 1 96.62 482 VAL A C 1
ATOM 3849 O O . VAL A 1 482 ? -4.738 10.883 31.062 1 96.62 482 VAL A O 1
ATOM 3852 N N . LEU A 1 483 ? -4.254 12.719 32.312 1 95.5 483 LEU A N 1
ATOM 3853 C CA . LEU A 1 483 ? -4.648 12.086 33.594 1 95.5 483 LEU A CA 1
ATOM 3854 C C . LEU A 1 483 ? -6.148 11.812 33.594 1 95.5 483 LEU A C 1
ATOM 3856 O O . LEU A 1 483 ? -6.602 10.875 34.25 1 95.5 483 LEU A O 1
ATOM 3860 N N . SER A 1 484 ? -6.887 12.602 32.844 1 91 484 SER A N 1
ATOM 3861 C CA . SER A 1 484 ? -8.336 12.445 32.812 1 91 484 SER A CA 1
ATOM 3862 C C . SER A 1 484 ? -8.758 11.305 31.906 1 91 484 SER A C 1
ATOM 3864 O O . SER A 1 484 ? -9.898 10.828 31.984 1 91 484 SER A O 1
ATOM 3866 N N . LEU A 1 485 ? -7.922 10.844 31.094 1 92.31 485 LEU A N 1
ATOM 3867 C CA . LEU A 1 485 ? -8.234 9.75 30.188 1 92.31 485 LEU A CA 1
ATOM 3868 C C . LEU A 1 485 ? -8.18 8.406 30.891 1 92.31 485 LEU A C 1
ATOM 3870 O O . LEU A 1 485 ? -7.281 8.164 31.703 1 92.31 485 LEU A O 1
ATOM 3874 N N . PRO A 1 486 ? -9.039 7.445 30.547 1 91.38 486 PRO A N 1
ATOM 3875 C CA . PRO A 1 486 ? -9.078 6.141 31.219 1 91.38 486 PRO A CA 1
ATOM 3876 C C . PRO A 1 486 ? -7.773 5.359 31.062 1 91.38 486 PRO A C 1
ATOM 3878 O O . PRO A 1 486 ? -7.336 4.691 32 1 91.38 486 PRO A O 1
ATOM 3881 N N . GLU A 1 487 ? -7.105 5.43 29.922 1 94.25 487 GLU A N 1
ATOM 3882 C CA . GLU A 1 487 ? -5.891 4.656 29.672 1 94.25 487 GLU A CA 1
ATOM 3883 C C . GLU A 1 487 ? -4.641 5.504 29.891 1 94.25 487 GLU A C 1
ATOM 3885 O O . GLU A 1 487 ? -3.523 5.039 29.656 1 94.25 487 GLU A O 1
ATOM 3890 N N . GLY A 1 488 ? -4.879 6.727 30.219 1 95.19 488 GLY A N 1
ATOM 3891 C CA . GLY A 1 488 ? -3.75 7.605 30.5 1 95.19 488 GLY A CA 1
ATOM 3892 C C . GLY A 1 488 ? -2.771 7.688 29.344 1 95.19 488 GLY A C 1
ATOM 3893 O O . GLY A 1 488 ? -3.168 7.941 28.203 1 95.19 488 GLY A O 1
ATOM 3894 N N . LEU A 1 489 ? -1.531 7.348 29.656 1 97 489 LEU A N 1
ATOM 3895 C CA . LEU A 1 489 ? -0.453 7.418 28.688 1 97 489 LEU A CA 1
ATOM 3896 C C . LEU A 1 489 ? -0.642 6.371 27.594 1 97 489 LEU A C 1
ATOM 3898 O O . LEU A 1 489 ? -0.119 6.52 26.484 1 97 489 LEU A O 1
ATOM 3902 N N . ASP A 1 490 ? -1.424 5.398 27.844 1 96.25 490 ASP A N 1
ATOM 3903 C CA . ASP A 1 490 ? -1.591 4.297 26.891 1 96.25 490 ASP A CA 1
ATOM 3904 C C . ASP A 1 490 ? -2.799 4.527 25.984 1 96.25 490 ASP A C 1
ATOM 3906 O O . ASP A 1 490 ? -3.176 3.65 25.203 1 96.25 490 ASP A O 1
ATOM 3910 N N . THR A 1 491 ? -3.309 5.723 26.062 1 95 491 THR A N 1
ATOM 3911 C CA . THR A 1 491 ? -4.441 6.055 25.203 1 95 491 THR A CA 1
ATOM 3912 C C . THR A 1 491 ? -4.008 6.152 23.734 1 95 491 THR A C 1
ATOM 3914 O O . THR A 1 491 ? -3.025 6.828 23.422 1 95 491 THR A O 1
ATOM 3917 N N . SER A 1 492 ? -4.73 5.453 22.875 1 94.19 492 SER A N 1
ATOM 3918 C CA . SER A 1 492 ? -4.461 5.527 21.438 1 94.19 492 SER A CA 1
ATOM 3919 C C . SER A 1 492 ? -4.98 6.832 20.844 1 94.19 492 SER A C 1
ATOM 3921 O O . SER A 1 492 ? -6.105 7.25 21.141 1 94.19 492 SER A O 1
ATOM 3923 N N . VAL A 1 493 ? -4.184 7.457 20 1 94.75 493 VAL A N 1
ATOM 3924 C CA . VAL A 1 493 ? -4.566 8.758 19.469 1 94.75 493 VAL A CA 1
ATOM 3925 C C . VAL A 1 493 ? -5.168 8.594 18.078 1 94.75 493 VAL A C 1
ATOM 3927 O O . VAL A 1 493 ? -5.766 9.531 17.547 1 94.75 493 VAL A O 1
ATOM 3930 N N . GLY A 1 494 ? -5.051 7.398 17.469 1 91.19 494 GLY A N 1
ATOM 3931 C CA . GLY A 1 494 ? -5.543 7.168 16.125 1 91.19 494 GLY A CA 1
ATOM 3932 C C . GLY A 1 494 ? -4.578 7.641 15.047 1 91.19 494 GLY A C 1
ATOM 3933 O O . GLY A 1 494 ? -3.578 8.297 15.352 1 91.19 494 GLY A O 1
ATOM 3934 N N . GLU A 1 495 ? -4.922 7.375 13.82 1 91.31 495 GLU A N 1
ATOM 3935 C CA . GLU A 1 495 ? -4.074 7.762 12.695 1 91.31 495 GLU A CA 1
ATOM 3936 C C . GLU A 1 495 ? -3.982 9.281 12.578 1 91.31 495 GLU A C 1
ATOM 3938 O O . GLU A 1 495 ? -5.004 9.969 12.516 1 91.31 495 GLU A O 1
ATOM 3943 N N . ARG A 1 496 ? -2.77 9.766 12.602 1 89.31 496 ARG A N 1
ATOM 3944 C CA . ARG A 1 496 ? -2.492 11.195 12.492 1 89.31 496 ARG A CA 1
ATOM 3945 C C . ARG A 1 496 ? -3.209 11.977 13.586 1 89.31 496 ARG A C 1
ATOM 3947 O O . ARG A 1 496 ? -3.58 13.133 13.383 1 89.31 496 ARG A O 1
ATOM 3954 N N . GLY A 1 497 ? -3.604 11.328 14.656 1 91.12 497 GLY A N 1
ATOM 3955 C CA . GLY A 1 497 ? -4.195 11.992 15.812 1 91.12 497 GLY A CA 1
ATOM 3956 C C . GLY A 1 497 ? -5.652 12.359 15.602 1 91.12 497 GLY A C 1
ATOM 3957 O O . GLY A 1 497 ? -6.141 13.336 16.188 1 91.12 497 GLY A O 1
ATOM 3958 N N . VAL A 1 498 ? -6.312 11.625 14.836 1 86.5 498 VAL A N 1
ATOM 3959 C CA . VAL A 1 498 ? -7.668 11.969 14.414 1 86.5 498 VAL A CA 1
ATOM 3960 C C . VAL A 1 498 ? -8.609 11.945 15.617 1 86.5 498 VAL A C 1
ATOM 3962 O O . VAL A 1 498 ? -9.68 12.555 15.586 1 86.5 498 VAL A O 1
ATOM 3965 N N . ARG A 1 499 ? -8.172 11.422 16.719 1 88.19 499 ARG A N 1
ATOM 3966 C CA . ARG A 1 499 ? -9.031 11.312 17.906 1 88.19 499 ARG A CA 1
ATOM 3967 C C . ARG A 1 499 ? -8.781 12.461 18.875 1 88.19 499 ARG A C 1
ATOM 3969 O O . ARG A 1 499 ? -9.352 12.492 19.969 1 88.19 499 ARG A O 1
ATOM 3976 N N . LEU A 1 500 ? -7.898 13.391 18.469 1 90.19 500 LEU A N 1
ATOM 3977 C CA . LEU A 1 500 ? -7.543 14.531 19.297 1 90.19 500 LEU A CA 1
ATOM 3978 C C . LEU A 1 500 ? -8.016 15.836 18.656 1 90.19 500 LEU A C 1
ATOM 3980 O O . LEU A 1 500 ? -8.18 15.906 17.438 1 90.19 500 LEU A O 1
ATOM 3984 N N . SER A 1 501 ? -8.234 16.781 19.531 1 86.88 501 SER A N 1
ATOM 3985 C CA . SER A 1 501 ? -8.453 18.125 19 1 86.88 501 SER A CA 1
ATOM 3986 C C . SER A 1 501 ? -7.172 18.703 18.422 1 86.88 501 SER A C 1
ATOM 3988 O O . SER A 1 501 ? -6.078 18.203 18.672 1 86.88 501 SER A O 1
ATOM 3990 N N . GLY A 1 502 ? -7.281 19.719 17.594 1 86.38 502 GLY A N 1
ATOM 3991 C CA . GLY A 1 502 ? -6.121 20.375 17.031 1 86.38 502 GLY A CA 1
ATOM 3992 C C . GLY A 1 502 ? -5.133 20.859 18.062 1 86.38 502 GLY A C 1
ATOM 3993 O O . GLY A 1 502 ? -3.924 20.672 17.922 1 86.38 502 GLY A O 1
ATOM 3994 N N . GLY A 1 503 ? -5.676 21.469 19.125 1 88.12 503 GLY A N 1
ATOM 3995 C CA . GLY A 1 503 ? -4.824 21.969 20.203 1 88.12 503 GLY A CA 1
ATOM 3996 C C . GLY A 1 503 ? -4.121 20.859 20.969 1 88.12 503 GLY A C 1
ATOM 3997 O O . GLY A 1 503 ? -2.965 21.016 21.359 1 88.12 503 GLY A O 1
ATOM 3998 N N . GLN A 1 504 ? -4.82 19.797 21.172 1 90.5 504 GLN A N 1
ATOM 3999 C CA . GLN A 1 504 ? -4.223 18.672 21.859 1 90.5 504 GLN A CA 1
ATOM 4000 C C . GLN A 1 504 ? -3.092 18.062 21.031 1 90.5 504 GLN A C 1
ATOM 4002 O O . GLN A 1 504 ? -2.039 17.703 21.578 1 90.5 504 GLN A O 1
ATOM 4007 N N . ARG A 1 505 ? -3.33 17.969 19.766 1 93.19 505 ARG A N 1
ATOM 4008 C CA . ARG A 1 505 ? -2.311 17.438 18.859 1 93.19 505 ARG A CA 1
ATOM 4009 C C . ARG A 1 505 ? -1.057 18.312 18.891 1 93.19 505 ARG A C 1
ATOM 4011 O O . ARG A 1 505 ? 0.062 17.797 18.922 1 93.19 505 ARG A O 1
ATOM 4018 N N . GLN A 1 506 ? -1.256 19.578 18.844 1 92.31 506 GLN A N 1
ATOM 4019 C CA . GLN A 1 506 ? -0.136 20.516 18.891 1 92.31 506 GLN A CA 1
ATOM 4020 C C . GLN A 1 506 ? 0.64 20.391 20.188 1 92.31 506 GLN A C 1
ATOM 4022 O O . GLN A 1 506 ? 1.872 20.438 20.203 1 92.31 506 GLN A O 1
ATOM 4027 N N . ARG A 1 507 ? -0.08 20.266 21.281 1 94.88 507 ARG A N 1
ATOM 4028 C CA . ARG A 1 507 ? 0.561 20.188 22.594 1 94.88 507 ARG A CA 1
ATOM 4029 C C . ARG A 1 507 ? 1.344 18.891 22.734 1 94.88 507 ARG A C 1
ATOM 4031 O O . ARG A 1 507 ? 2.381 18.859 23.406 1 94.88 507 ARG A O 1
ATOM 4038 N N . ILE A 1 508 ? 0.882 17.812 22.094 1 96.31 508 ILE A N 1
ATOM 4039 C CA . ILE A 1 508 ? 1.673 16.594 22.047 1 96.31 508 ILE A CA 1
ATOM 4040 C C . ILE A 1 508 ? 2.955 16.844 21.266 1 96.31 508 ILE A C 1
ATOM 4042 O O . ILE A 1 508 ? 4.027 16.359 21.641 1 96.31 508 ILE A O 1
ATOM 4046 N N . GLY A 1 509 ? 2.824 17.531 20.156 1 95.88 509 GLY A N 1
ATOM 4047 C CA . GLY A 1 509 ? 4 17.906 19.391 1 95.88 509 GLY A CA 1
ATOM 4048 C C . GLY A 1 509 ? 5.012 18.703 20.188 1 95.88 509 GLY A C 1
ATOM 4049 O O . GLY A 1 509 ? 6.219 18.484 20.062 1 95.88 509 GLY A O 1
ATOM 4050 N N . ILE A 1 510 ? 4.492 19.641 20.984 1 95.5 510 ILE A N 1
ATOM 4051 C CA . ILE A 1 510 ? 5.359 20.438 21.844 1 95.5 510 ILE A CA 1
ATOM 4052 C C . ILE A 1 510 ? 6.039 19.531 22.875 1 95.5 510 ILE A C 1
ATOM 4054 O O . ILE A 1 510 ? 7.25 19.625 23.078 1 95.5 510 ILE A O 1
ATOM 4058 N N . ALA A 1 511 ? 5.223 18.672 23.5 1 97 511 ALA A N 1
ATOM 4059 C CA . ALA A 1 511 ? 5.777 17.734 24.453 1 97 511 ALA A CA 1
ATOM 4060 C C . ALA A 1 511 ? 6.879 16.875 23.828 1 97 511 ALA A C 1
ATOM 4062 O O . ALA A 1 511 ? 7.918 16.641 24.453 1 97 511 ALA A O 1
ATOM 4063 N N . ARG A 1 512 ? 6.645 16.438 22.625 1 97.19 512 ARG A N 1
ATOM 4064 C CA . ARG A 1 512 ? 7.617 15.625 21.906 1 97.19 512 ARG A CA 1
ATOM 4065 C C . ARG A 1 512 ? 8.938 16.375 21.734 1 97.19 512 ARG A C 1
ATOM 4067 O O . ARG A 1 512 ? 10.008 15.805 21.922 1 97.19 512 ARG A O 1
ATOM 4074 N N . ALA A 1 513 ? 8.891 17.625 21.391 1 96.38 513 ALA A N 1
ATOM 4075 C CA . ALA A 1 513 ? 10.078 18.438 21.156 1 96.38 513 ALA A CA 1
ATOM 4076 C C . ALA A 1 513 ? 10.852 18.672 22.438 1 96.38 513 ALA A C 1
ATOM 4078 O O . ALA A 1 513 ? 12.078 18.844 22.406 1 96.38 513 ALA A O 1
ATOM 4079 N N . LEU A 1 514 ? 10.164 18.625 23.594 1 95.62 514 LEU A N 1
ATOM 4080 C CA . LEU A 1 514 ? 10.781 18.938 24.875 1 95.62 514 LEU A CA 1
ATOM 4081 C C . LEU A 1 514 ? 11.234 17.688 25.594 1 95.62 514 LEU A C 1
ATOM 4083 O O . LEU A 1 514 ? 11.914 17.766 26.625 1 95.62 514 LEU A O 1
ATOM 4087 N N . TYR A 1 515 ? 10.859 16.562 25.094 1 96.25 515 TYR A N 1
ATOM 4088 C CA . TYR A 1 515 ? 11.055 15.289 25.781 1 96.25 515 TYR A CA 1
ATOM 4089 C C . TYR A 1 515 ? 12.523 15.062 26.109 1 96.25 515 TYR A C 1
ATOM 4091 O O . TYR A 1 515 ? 12.867 14.664 27.219 1 96.25 515 TYR A O 1
ATOM 4099 N N . HIS A 1 516 ? 13.438 15.344 25.188 1 92.81 516 HIS A N 1
ATOM 4100 C CA . HIS A 1 516 ? 14.844 15.031 25.391 1 92.81 516 HIS A CA 1
ATOM 4101 C C . HIS A 1 516 ? 15.617 16.234 25.906 1 92.81 516 HIS A C 1
ATOM 4103 O O . HIS A 1 516 ? 16.844 16.266 25.859 1 92.81 516 HIS A O 1
ATOM 4109 N N . ASP A 1 517 ? 14.906 17.297 26.297 1 92.12 517 ASP A N 1
ATOM 4110 C CA . ASP A 1 517 ? 15.5 18.484 26.906 1 92.12 517 ASP A CA 1
ATOM 4111 C C . ASP A 1 517 ? 16.547 19.109 25.984 1 92.12 517 ASP A C 1
ATOM 4113 O O . ASP A 1 517 ? 17.719 19.234 26.344 1 92.12 517 ASP A O 1
ATOM 4117 N N . PRO A 1 518 ? 16.156 19.594 24.828 1 94.69 518 PRO A N 1
ATOM 4118 C CA . PRO A 1 518 ? 17.078 20.125 23.828 1 94.69 518 PRO A CA 1
ATOM 4119 C C . PRO A 1 518 ? 17.734 21.438 24.234 1 94.69 518 PRO A C 1
ATOM 4121 O O . PRO A 1 518 ? 17.172 22.172 25.062 1 94.69 518 PRO A O 1
ATOM 4124 N N . GLU A 1 519 ? 18.875 21.766 23.609 1 94.75 519 GLU A N 1
ATOM 4125 C CA . GLU A 1 519 ? 19.562 23.031 23.828 1 94.75 519 GLU A CA 1
ATOM 4126 C C . GLU A 1 519 ? 18.969 24.141 22.969 1 94.75 519 GLU A C 1
ATOM 4128 O O . GLU A 1 519 ? 19 25.312 23.359 1 94.75 519 GLU A O 1
ATOM 4133 N N . ILE A 1 520 ? 18.484 23.688 21.906 1 96.5 520 ILE A N 1
ATOM 4134 C CA . ILE A 1 520 ? 17.891 24.625 20.969 1 96.5 520 ILE A CA 1
ATOM 4135 C C . ILE A 1 520 ? 16.484 24.172 20.609 1 96.5 520 ILE A C 1
ATOM 4137 O O . ILE A 1 520 ? 16.25 23.016 20.297 1 96.5 520 ILE A O 1
ATOM 4141 N N . LEU A 1 521 ? 15.562 25.062 20.641 1 96.44 521 LEU A N 1
ATOM 4142 C CA . LEU A 1 521 ? 14.172 24.766 20.328 1 96.44 521 LEU A CA 1
ATOM 4143 C C . LEU A 1 521 ? 13.711 25.547 19.109 1 96.44 521 LEU A C 1
ATOM 4145 O O . LEU A 1 521 ? 13.797 26.781 19.094 1 96.44 521 LEU A O 1
ATOM 4149 N N . PHE A 1 522 ? 13.359 24.828 18.078 1 97.19 522 PHE A N 1
ATOM 4150 C CA . PHE A 1 522 ? 12.758 25.422 16.891 1 97.19 522 PHE A CA 1
ATOM 4151 C C . PHE A 1 522 ? 11.242 25.297 16.922 1 97.19 522 PHE A C 1
ATOM 4153 O O . PHE A 1 522 ? 10.711 24.188 17.031 1 97.19 522 PHE A O 1
ATOM 4160 N N . MET A 1 523 ? 10.57 26.375 16.797 1 95.06 523 MET A N 1
ATOM 4161 C CA . MET A 1 523 ? 9.109 26.391 16.797 1 95.06 523 MET A CA 1
ATOM 4162 C C . MET A 1 523 ? 8.57 27.016 15.523 1 95.06 523 MET A C 1
ATOM 4164 O O . MET A 1 523 ? 8.578 28.25 15.375 1 95.06 523 MET A O 1
ATOM 4168 N N . ASP A 1 524 ? 8.094 26.172 14.688 1 92.56 524 ASP A N 1
ATOM 4169 C CA . ASP A 1 524 ? 7.52 26.656 13.43 1 92.56 524 ASP A CA 1
ATOM 4170 C C . ASP A 1 524 ? 6 26.766 13.531 1 92.56 524 ASP A C 1
ATOM 4172 O O . ASP A 1 524 ? 5.277 25.812 13.25 1 92.56 524 ASP A O 1
ATOM 4176 N N . GLU A 1 525 ? 5.508 27.906 13.875 1 87.75 525 GLU A N 1
ATOM 4177 C CA . GLU A 1 525 ? 4.094 28.203 14.086 1 87.75 525 GLU A CA 1
ATOM 4178 C C . GLU A 1 525 ? 3.451 27.172 15.023 1 87.75 525 GLU A C 1
ATOM 4180 O O . GLU A 1 525 ? 2.371 26.656 14.734 1 87.75 525 GLU A O 1
ATOM 4185 N N . ALA A 1 526 ? 4.02 26.953 16.094 1 83.31 526 ALA A N 1
ATOM 4186 C CA . ALA A 1 526 ? 3.74 25.828 17 1 83.31 526 ALA A CA 1
ATOM 4187 C C . ALA A 1 526 ? 2.494 26.109 17.844 1 83.31 526 ALA A C 1
ATOM 4189 O O . ALA A 1 526 ? 1.974 25.203 18.5 1 83.31 526 ALA A O 1
ATOM 4190 N N . THR A 1 527 ? 1.951 27.281 17.797 1 80.31 527 THR A N 1
ATOM 4191 C CA . THR A 1 527 ? 0.835 27.609 18.688 1 80.31 527 THR A CA 1
ATOM 4192 C C . THR A 1 527 ? -0.361 28.109 17.891 1 80.31 527 THR A C 1
ATOM 4194 O O . THR A 1 527 ? -1.261 28.75 18.453 1 80.31 527 THR A O 1
ATOM 4197 N N . SER A 1 528 ? -0.318 27.828 16.625 1 78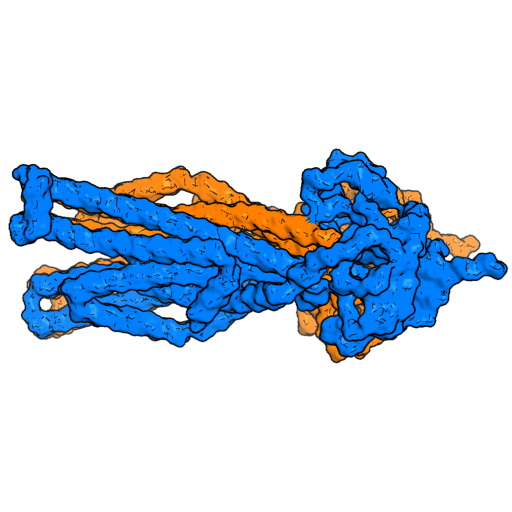.69 528 SER A N 1
ATOM 4198 C CA . SER A 1 528 ? -1.312 28.406 15.734 1 78.69 528 SER A CA 1
ATOM 4199 C C . SER A 1 528 ? -2.701 27.844 16.016 1 78.69 528 SER A C 1
ATOM 4201 O O . SER A 1 528 ? -3.707 28.516 15.805 1 78.69 528 SER A O 1
ATOM 4203 N N . ALA A 1 529 ? -2.785 26.625 16.531 1 76.38 529 ALA A N 1
ATOM 4204 C CA . ALA A 1 529 ? -4.074 25.984 16.734 1 76.38 529 ALA A CA 1
ATOM 4205 C C . ALA A 1 529 ? -4.512 26.078 18.203 1 76.38 529 ALA A C 1
ATOM 4207 O O . ALA A 1 529 ? -5.52 25.484 18.594 1 76.38 529 ALA A O 1
ATOM 4208 N N . LEU A 1 530 ? -3.826 26.844 18.984 1 83.31 530 LEU A N 1
ATOM 4209 C CA . LEU A 1 530 ? -4.121 26.922 20.422 1 83.31 530 LEU A CA 1
ATOM 4210 C C . LEU A 1 530 ? -4.973 28.156 20.734 1 83.31 530 LEU A C 1
ATOM 4212 O O . LEU A 1 530 ? -4.871 29.172 20.047 1 83.31 530 LEU A O 1
ATOM 4216 N N . ASP A 1 531 ? -5.773 27.984 21.719 1 82.19 531 ASP A N 1
ATOM 4217 C CA . ASP A 1 531 ? -6.504 29.141 22.219 1 82.19 531 ASP A CA 1
ATOM 4218 C C . ASP A 1 531 ? -5.574 30.094 22.953 1 82.19 531 ASP A C 1
ATOM 4220 O O . ASP A 1 531 ? -4.477 29.703 23.375 1 82.19 531 ASP A O 1
ATOM 4224 N N . HIS A 1 532 ? -6.094 31.25 23.109 1 83 532 HIS A N 1
ATOM 4225 C CA . HIS A 1 532 ? -5.277 32.344 23.609 1 83 532 HIS A CA 1
ATOM 4226 C C . HIS A 1 532 ? -4.711 32.031 25 1 83 532 HIS A C 1
ATOM 4228 O O . HIS A 1 532 ? -3.531 32.25 25.25 1 83 532 HIS A O 1
ATOM 4234 N N . ASN A 1 533 ? -5.523 31.5 25.875 1 85 533 ASN A N 1
ATOM 4235 C CA . ASN A 1 533 ? -5.074 31.234 27.234 1 85 533 ASN A CA 1
ATOM 4236 C C . ASN A 1 533 ? -4.031 30.109 27.266 1 85 533 ASN A C 1
ATOM 4238 O O . ASN A 1 533 ? -3.018 30.234 27.953 1 85 533 ASN A O 1
ATOM 4242 N N . THR A 1 534 ? -4.297 29.125 26.578 1 86.56 534 THR A N 1
ATOM 4243 C CA . THR A 1 534 ? -3.355 28.016 26.516 1 86.56 534 THR A CA 1
ATOM 4244 C C . THR A 1 534 ? -2.037 28.453 25.891 1 86.56 534 THR A C 1
ATOM 4246 O O . THR A 1 534 ? -0.961 28.062 26.359 1 86.56 534 THR A O 1
ATOM 4249 N N . GLU A 1 535 ? -2.178 29.203 24.812 1 88.69 535 GLU A N 1
ATOM 4250 C CA . GLU A 1 535 ? -0.986 29.734 24.156 1 88.69 535 GLU A CA 1
ATOM 4251 C C . GLU A 1 535 ? -0.137 30.547 25.141 1 88.69 535 GLU A C 1
ATOM 4253 O O . GLU A 1 535 ? 1.082 30.375 25.203 1 88.69 535 GLU A O 1
ATOM 4258 N N . LYS A 1 536 ? -0.813 31.391 25.844 1 88.56 536 LYS A N 1
ATOM 4259 C CA . LYS A 1 536 ? -0.114 32.25 26.812 1 88.56 536 LYS A CA 1
ATOM 4260 C C . LYS A 1 536 ? 0.618 31.406 27.844 1 88.56 536 LYS A C 1
ATOM 4262 O O . LYS A 1 536 ? 1.763 31.703 28.203 1 88.56 536 LYS A O 1
ATOM 4267 N N . GLU A 1 537 ? -0.032 30.406 28.344 1 89.06 537 GLU A N 1
ATOM 4268 C CA . GLU A 1 537 ? 0.563 29.547 29.375 1 89.06 537 GLU A CA 1
ATOM 4269 C C . GLU A 1 537 ? 1.764 28.781 28.828 1 89.06 537 GLU A C 1
ATOM 4271 O O . GLU A 1 537 ? 2.783 28.656 29.5 1 89.06 537 GLU A O 1
ATOM 4276 N N . ILE A 1 538 ? 1.6 28.297 27.672 1 89.69 538 ILE A N 1
ATOM 4277 C CA . ILE A 1 538 ? 2.688 27.547 27.062 1 89.69 538 ILE A CA 1
ATOM 4278 C C . ILE A 1 538 ? 3.861 28.469 26.766 1 89.69 538 ILE A C 1
ATOM 4280 O O . ILE A 1 538 ? 5.016 28.125 27.031 1 89.69 538 ILE A O 1
ATOM 4284 N N . MET A 1 539 ? 3.525 29.656 26.219 1 90.12 539 MET A N 1
ATOM 4285 C CA . MET A 1 539 ? 4.586 30.609 25.922 1 90.12 539 MET A CA 1
ATOM 4286 C C . MET A 1 539 ? 5.293 31.062 27.188 1 90.12 539 MET A C 1
ATOM 4288 O O . MET A 1 539 ? 6.5 31.312 27.172 1 90.12 539 MET A O 1
ATOM 4292 N N . LYS A 1 540 ? 4.562 31.141 28.234 1 90.44 540 LYS A N 1
ATOM 4293 C CA . LYS A 1 540 ? 5.184 31.438 29.516 1 90.44 540 LYS A CA 1
ATOM 4294 C C . LYS A 1 540 ? 6.191 30.375 29.906 1 90.44 540 LYS A C 1
ATOM 4296 O O . LYS A 1 540 ? 7.289 30.672 30.391 1 90.44 540 LYS A O 1
ATOM 4301 N N . SER A 1 541 ? 5.746 29.203 29.75 1 88.19 541 SER A N 1
ATOM 4302 C CA . SER A 1 541 ? 6.633 28.078 30.062 1 88.19 541 SER A CA 1
ATOM 4303 C C . SER A 1 541 ? 7.875 28.109 29.188 1 88.19 541 SER A C 1
ATOM 4305 O O . SER A 1 541 ? 8.977 27.797 29.641 1 88.19 541 SER A O 1
ATOM 4307 N N . ILE A 1 542 ? 7.711 28.438 27.984 1 89.19 542 ILE A N 1
ATOM 4308 C CA . ILE A 1 542 ? 8.812 28.484 27.031 1 89.19 542 ILE A CA 1
ATOM 4309 C C . ILE A 1 542 ? 9.734 29.656 27.359 1 89.19 542 ILE A C 1
ATOM 4311 O O . ILE A 1 542 ? 10.953 29.547 27.266 1 89.19 542 ILE A O 1
ATOM 4315 N N . ASP A 1 543 ? 9.125 30.75 27.781 1 89.5 543 ASP A N 1
ATOM 4316 C CA . ASP A 1 543 ? 9.883 31.953 28.125 1 89.5 543 ASP A CA 1
ATOM 4317 C C . ASP A 1 543 ? 10.805 31.688 29.312 1 89.5 543 ASP A C 1
ATOM 4319 O O . ASP A 1 543 ? 11.883 32.281 29.422 1 89.5 543 ASP A O 1
ATOM 4323 N N . LEU A 1 544 ? 10.344 30.797 30.125 1 89.44 544 LEU A N 1
ATOM 4324 C CA . LEU A 1 544 ? 11.148 30.453 31.297 1 89.44 544 LEU A CA 1
ATOM 4325 C C . LEU A 1 544 ? 12.422 29.719 30.875 1 89.44 544 LEU A C 1
ATOM 4327 O O . LEU A 1 544 ? 13.375 29.656 31.656 1 89.44 544 LEU A O 1
ATOM 4331 N N . LEU A 1 545 ? 12.422 29.234 29.703 1 89.25 545 LEU A N 1
ATOM 4332 C CA . LEU A 1 545 ? 13.586 28.5 29.219 1 89.25 545 LEU A CA 1
ATOM 4333 C C . LEU A 1 545 ? 14.617 29.453 28.625 1 89.25 545 LEU A C 1
ATOM 4335 O O . LEU A 1 545 ? 15.75 29.047 28.359 1 89.25 545 LEU A O 1
ATOM 4339 N N . LYS A 1 546 ? 14.219 30.641 28.469 1 88.56 546 LYS A N 1
ATOM 4340 C CA . LYS A 1 546 ? 15.102 31.641 27.891 1 88.56 546 LYS A CA 1
ATOM 4341 C C . LYS A 1 546 ? 16.391 31.766 28.688 1 88.56 546 LYS A C 1
ATOM 4343 O O . LYS A 1 546 ? 16.375 31.719 29.922 1 88.56 546 LYS A O 1
ATOM 4348 N N . GLY A 1 547 ? 17.484 32.031 27.984 1 88.81 547 GLY A N 1
ATOM 4349 C CA . GLY A 1 547 ? 18.781 32.094 28.656 1 88.81 547 GLY A CA 1
ATOM 4350 C C . GLY A 1 547 ? 19.453 30.75 28.797 1 88.81 547 GLY A C 1
ATOM 4351 O O . GLY A 1 547 ? 20.656 30.625 28.516 1 88.81 547 GLY A O 1
ATOM 4352 N N . ASP A 1 548 ? 18.641 29.812 29.141 1 90.75 548 ASP A N 1
ATOM 4353 C CA . ASP A 1 548 ? 19.172 28.453 29.281 1 90.75 548 ASP A CA 1
ATOM 4354 C C . ASP A 1 548 ? 19.156 27.734 27.938 1 90.75 548 ASP A C 1
ATOM 4356 O O . ASP A 1 548 ? 20.016 26.875 27.688 1 90.75 548 ASP A O 1
ATOM 4360 N N . LYS A 1 549 ? 18.141 28.016 27.219 1 94.56 549 LYS A N 1
ATOM 4361 C CA . LYS A 1 549 ? 18 27.422 25.891 1 94.56 549 LYS A CA 1
ATOM 4362 C C . LYS A 1 549 ? 17.906 28.484 24.812 1 94.56 549 LYS A C 1
ATOM 4364 O O . LYS A 1 549 ? 17.484 29.625 25.078 1 94.56 549 LYS A O 1
ATOM 4369 N N . THR A 1 550 ? 18.344 28.125 23.672 1 96.25 550 THR A N 1
ATOM 4370 C CA . THR A 1 550 ? 18.141 28.984 22.5 1 96.25 550 THR A CA 1
ATOM 4371 C C . THR A 1 550 ? 16.797 28.688 21.844 1 96.25 550 THR A C 1
ATOM 4373 O O . THR A 1 550 ? 16.469 27.531 21.562 1 96.25 550 THR A O 1
ATOM 4376 N N . ILE A 1 551 ? 16 29.703 21.656 1 96.19 551 ILE A N 1
ATOM 4377 C CA . ILE A 1 551 ? 14.656 29.531 21.125 1 96.19 551 ILE A CA 1
ATOM 4378 C C . ILE A 1 551 ? 14.523 30.266 19.797 1 96.19 551 ILE A C 1
ATOM 4380 O O . ILE A 1 551 ? 14.797 31.469 19.719 1 96.19 551 ILE A O 1
ATOM 4384 N N . ILE A 1 552 ? 14.164 29.562 18.766 1 96.62 552 ILE A N 1
ATOM 4385 C CA . ILE A 1 552 ? 13.922 30.125 17.453 1 96.62 552 ILE A CA 1
ATOM 4386 C C . ILE A 1 552 ? 12.453 29.938 17.062 1 96.62 552 ILE A C 1
ATOM 4388 O O . ILE A 1 552 ? 11.984 28.797 16.938 1 96.62 552 ILE A O 1
ATOM 4392 N N . ILE A 1 553 ? 11.75 31 16.797 1 95.31 553 ILE A N 1
ATOM 4393 C CA . ILE A 1 553 ? 10.305 30.938 16.609 1 95.31 553 ILE A CA 1
ATOM 4394 C C . ILE A 1 553 ? 9.938 31.578 15.266 1 95.31 553 ILE A C 1
ATOM 4396 O O . ILE A 1 553 ? 10.43 32.656 14.938 1 95.31 553 ILE A O 1
ATOM 4400 N N . ILE A 1 554 ? 9.203 30.828 14.477 1 92.94 554 ILE A N 1
ATOM 4401 C CA . ILE A 1 554 ? 8.477 31.438 13.367 1 92.94 554 ILE A CA 1
ATOM 4402 C C . ILE A 1 554 ? 7.055 31.766 13.812 1 92.94 554 ILE A C 1
ATOM 4404 O O . ILE A 1 554 ? 6.316 30.906 14.273 1 92.94 554 ILE A O 1
ATOM 4408 N N . ALA A 1 555 ? 6.648 33.031 13.75 1 84.62 555 ALA A N 1
ATOM 4409 C CA . ALA A 1 555 ? 5.32 33.375 14.242 1 84.62 555 ALA A CA 1
ATOM 4410 C C . ALA A 1 555 ? 4.656 34.406 13.328 1 84.62 555 ALA A C 1
ATOM 4412 O O . ALA A 1 555 ? 5.34 35.125 12.594 1 84.62 555 ALA A O 1
ATOM 4413 N N . HIS A 1 556 ? 3.418 34.344 13.414 1 77.19 556 HIS A N 1
ATOM 4414 C CA . HIS A 1 556 ? 2.6 35.375 12.766 1 77.19 556 HIS A CA 1
ATOM 4415 C C . HIS A 1 556 ? 1.915 36.25 13.781 1 77.19 556 HIS A C 1
ATOM 4417 O O . HIS A 1 556 ? 1.488 37.375 13.453 1 77.19 556 HIS A O 1
ATOM 4423 N N . ARG A 1 557 ? 1.866 35.75 14.984 1 74.5 557 ARG A N 1
ATOM 4424 C CA . ARG A 1 557 ? 1.153 36.469 16.031 1 74.5 557 ARG A CA 1
ATOM 4425 C C . ARG A 1 557 ? 2.117 37.312 16.875 1 74.5 557 ARG A C 1
ATOM 4427 O O . ARG A 1 557 ? 3.188 36.812 17.25 1 74.5 557 ARG A O 1
ATOM 4434 N N . LEU A 1 558 ? 1.683 38.375 17.234 1 73.62 558 LEU A N 1
ATOM 4435 C CA . LEU A 1 558 ? 2.512 39.312 18 1 73.62 558 LEU A CA 1
ATOM 4436 C C . LEU A 1 558 ? 2.727 38.812 19.422 1 73.62 558 LEU A C 1
ATOM 4438 O O . LEU A 1 558 ? 3.795 39 20.016 1 73.62 558 LEU A O 1
ATOM 4442 N N . SER A 1 559 ? 1.784 38.188 19.969 1 74.56 559 SER A N 1
ATOM 4443 C CA . SER A 1 559 ? 1.875 37.688 21.344 1 74.56 559 SER A CA 1
ATOM 4444 C C . SER A 1 559 ? 2.998 36.688 21.484 1 74.56 559 SER A C 1
ATOM 4446 O O . SER A 1 559 ? 3.611 36.594 22.562 1 74.56 559 SER A O 1
ATOM 4448 N N . THR A 1 560 ? 3.297 36.094 20.453 1 80.44 560 THR A N 1
ATOM 4449 C CA . THR A 1 560 ? 4.293 35 20.5 1 80.44 560 THR A CA 1
ATOM 4450 C C . THR A 1 560 ? 5.703 35.594 20.422 1 80.44 560 THR A C 1
ATOM 4452 O O . THR A 1 560 ? 6.664 34.938 20.859 1 80.44 560 THR A O 1
ATOM 4455 N N . ILE A 1 561 ? 5.77 36.812 19.906 1 84.25 561 ILE A N 1
ATOM 4456 C CA . ILE A 1 561 ? 7.121 37.312 19.672 1 84.25 561 ILE A CA 1
ATOM 4457 C C . ILE A 1 561 ? 7.43 38.438 20.641 1 84.25 561 ILE A C 1
ATOM 4459 O O . ILE A 1 561 ? 8.516 39.031 20.594 1 84.25 561 ILE A O 1
ATOM 4463 N N . GLU A 1 562 ? 6.574 38.75 21.5 1 84.12 562 GLU A N 1
ATOM 4464 C CA . GLU A 1 562 ? 6.691 39.906 22.406 1 84.12 562 GLU A CA 1
ATOM 4465 C C . GLU A 1 562 ? 7.957 39.812 23.25 1 84.12 562 GLU A C 1
ATOM 4467 O O . GLU A 1 562 ? 8.609 40.812 23.516 1 84.12 562 GLU A O 1
ATOM 4472 N N . ASN A 1 563 ? 8.344 38.688 23.656 1 87.25 563 ASN A N 1
ATOM 4473 C CA . ASN A 1 563 ? 9.445 38.531 24.594 1 87.25 563 ASN A CA 1
ATOM 4474 C C . ASN A 1 563 ? 10.727 38.062 23.906 1 87.25 563 ASN A C 1
ATOM 4476 O O . ASN A 1 563 ? 11.711 37.719 24.562 1 87.25 563 ASN A O 1
ATOM 4480 N N . CYS A 1 564 ? 10.75 38.094 22.625 1 93.25 564 CYS A N 1
ATOM 4481 C CA . CYS A 1 564 ? 11.945 37.656 21.906 1 93.25 564 CYS A CA 1
ATOM 4482 C C . CYS A 1 564 ? 13.031 38.719 21.953 1 93.25 564 CYS A C 1
ATOM 4484 O O . CYS A 1 564 ? 12.742 39.906 21.922 1 93.25 564 CYS A O 1
ATOM 4486 N N . ASP A 1 565 ? 14.281 38.281 22 1 94.31 565 ASP A N 1
ATOM 4487 C CA . ASP A 1 565 ? 15.43 39.188 22.062 1 94.31 565 ASP A CA 1
ATOM 4488 C C . ASP A 1 565 ? 15.68 39.875 20.719 1 94.31 565 ASP A C 1
ATOM 4490 O O . ASP A 1 565 ? 16.016 41.031 20.656 1 94.31 565 ASP A O 1
ATOM 4494 N N . VAL A 1 566 ? 15.617 39.094 19.672 1 95.25 566 VAL A N 1
ATOM 4495 C CA . VAL A 1 566 ? 15.898 39.562 18.312 1 95.25 566 VAL A CA 1
ATOM 4496 C C . VAL A 1 566 ? 14.758 39.188 17.375 1 95.25 566 VAL A C 1
ATOM 4498 O O . VAL A 1 566 ? 14.227 38.062 17.469 1 95.25 566 VAL A O 1
ATOM 4501 N N . ILE A 1 567 ? 14.359 40.062 16.531 1 95.56 567 ILE A N 1
ATOM 4502 C CA . ILE A 1 567 ? 13.32 39.812 15.539 1 95.56 567 ILE A CA 1
ATOM 4503 C C . ILE A 1 567 ? 13.898 40 14.141 1 95.56 567 ILE A C 1
ATOM 4505 O O . ILE A 1 567 ? 14.398 41.062 13.797 1 95.56 567 ILE A O 1
ATOM 4509 N N . PHE A 1 568 ? 13.875 38.969 13.398 1 96.06 568 PHE A N 1
ATOM 4510 C CA . PHE A 1 568 ? 14.281 39 11.992 1 96.06 568 PHE A CA 1
ATOM 4511 C C . PHE A 1 568 ? 13.062 39.125 11.086 1 96.06 568 PHE A C 1
ATOM 4513 O O . PHE A 1 568 ? 12.195 38.25 11.078 1 96.06 568 PHE A O 1
ATOM 4520 N N . THR A 1 569 ? 12.992 40.125 10.273 1 95.44 569 THR A N 1
ATOM 4521 C CA . THR A 1 569 ? 11.898 40.312 9.328 1 95.44 569 THR A CA 1
ATOM 4522 C C . THR A 1 569 ? 12.312 39.875 7.93 1 95.44 569 THR A C 1
ATOM 4524 O O . THR A 1 569 ? 13.266 40.438 7.359 1 95.44 569 THR A O 1
ATOM 4527 N N . MET A 1 570 ? 11.57 38.938 7.398 1 95.38 570 MET A N 1
ATOM 4528 C CA . MET A 1 570 ? 11.859 38.406 6.07 1 95.38 570 MET A CA 1
ATOM 4529 C C . MET A 1 570 ? 10.875 38.938 5.039 1 95.38 570 MET A C 1
ATOM 4531 O O . MET A 1 570 ? 9.68 39.062 5.32 1 95.38 570 MET A O 1
ATOM 4535 N N . GLU A 1 571 ? 11.391 39.219 3.859 1 94 571 GLU A N 1
ATOM 4536 C CA . GLU A 1 571 ? 10.578 39.656 2.727 1 94 571 GLU A CA 1
ATOM 4537 C C . GLU A 1 571 ? 11.125 39.094 1.413 1 94 571 GLU A C 1
ATOM 4539 O O . GLU A 1 571 ? 12.266 39.375 1.038 1 94 571 GLU A O 1
ATOM 4544 N N . LYS A 1 572 ? 10.344 38.375 0.723 1 91.31 572 LYS A N 1
ATOM 4545 C CA . LYS A 1 572 ? 10.656 37.812 -0.595 1 91.31 572 LYS A CA 1
ATOM 4546 C C . LYS A 1 572 ? 12.023 37.156 -0.603 1 91.31 572 LYS A C 1
ATOM 4548 O O . LYS A 1 572 ? 12.844 37.406 -1.479 1 91.31 572 LYS A O 1
ATOM 4553 N N . GLY A 1 573 ? 12.289 36.469 0.447 1 94.5 573 GLY A N 1
ATOM 4554 C CA . GLY A 1 573 ? 13.484 35.625 0.505 1 94.5 573 GLY A CA 1
ATOM 4555 C C . GLY A 1 573 ? 14.695 36.375 1.035 1 94.5 573 GLY A C 1
ATOM 4556 O O . GLY A 1 573 ? 15.781 35.812 1.157 1 94.5 573 GLY A O 1
ATOM 4557 N N . HIS A 1 574 ? 14.5 37.688 1.398 1 96 574 HIS A N 1
ATOM 4558 C CA . HIS A 1 574 ? 15.578 38.531 1.921 1 96 574 HIS A CA 1
ATOM 4559 C C . HIS A 1 574 ? 15.352 38.844 3.391 1 96 574 HIS A C 1
ATOM 4561 O O . HIS A 1 574 ? 14.211 38.906 3.852 1 96 574 HIS A O 1
ATOM 4567 N N . LEU A 1 575 ? 16.438 39 4.07 1 96.25 575 LEU A N 1
ATOM 4568 C CA . LEU A 1 575 ? 16.344 39.594 5.406 1 96.25 575 LEU A CA 1
ATOM 4569 C C . LEU A 1 575 ? 16.281 41.094 5.336 1 96.25 575 LEU A C 1
ATOM 4571 O O . LEU A 1 575 ? 17.281 41.75 5.027 1 96.25 575 LEU A O 1
ATOM 4575 N N . LYS A 1 576 ? 15.211 41.625 5.613 1 92.5 576 LYS A N 1
ATOM 4576 C CA . LYS A 1 576 ? 14.977 43.062 5.395 1 92.5 576 LYS A CA 1
ATOM 4577 C C . LYS A 1 576 ? 15.383 43.875 6.617 1 92.5 576 LYS A C 1
ATOM 4579 O O . LYS A 1 576 ? 15.961 44.969 6.48 1 92.5 576 LYS A O 1
ATOM 4584 N N . HIS A 1 577 ? 14.875 43.406 7.789 1 88.5 577 HIS A N 1
ATOM 4585 C CA . HIS A 1 577 ? 15.07 44.188 9 1 88.5 577 HIS A CA 1
ATOM 4586 C C . HIS A 1 577 ? 15.422 43.281 10.188 1 88.5 577 HIS A C 1
ATOM 4588 O O . HIS A 1 577 ? 14.945 42.156 10.281 1 88.5 577 HIS A O 1
ATOM 4594 N N . VAL A 1 578 ? 16.328 43.844 11.008 1 91.5 578 VAL A N 1
ATOM 4595 C CA . VAL A 1 578 ? 16.703 43.156 12.25 1 91.5 578 VAL A CA 1
ATOM 4596 C C . VAL A 1 578 ? 16.438 44.094 13.43 1 91.5 578 VAL A C 1
ATOM 4598 O O . VAL A 1 578 ? 16.922 45.219 13.453 1 91.5 578 VAL A O 1
ATOM 4601 N N . GLN A 1 579 ? 15.656 43.656 14.32 1 90.06 579 GLN A N 1
ATOM 4602 C CA . GLN A 1 579 ? 15.391 44.406 15.539 1 90.06 579 GLN A CA 1
ATOM 4603 C C . GLN A 1 579 ? 15.969 43.688 16.766 1 90.06 579 GLN A C 1
ATOM 4605 O O . GLN A 1 579 ? 15.531 42.594 17.109 1 90.06 579 GLN A O 1
ATOM 4610 N N . ASP A 1 580 ? 16.922 44.25 17.344 1 91.69 580 ASP A N 1
ATOM 4611 C CA . ASP A 1 580 ? 17.5 43.75 18.594 1 91.69 580 ASP A CA 1
ATOM 4612 C C . ASP A 1 580 ? 16.906 44.469 19.797 1 91.69 580 ASP A C 1
ATOM 4614 O O . ASP A 1 580 ? 17.234 45.625 20.062 1 91.69 580 ASP A O 1
ATOM 4618 N N . LYS A 1 581 ? 16.109 43.875 20.578 1 86 581 LYS A N 1
ATOM 4619 C CA . LYS A 1 581 ? 15.398 44.5 21.703 1 86 581 LYS A CA 1
ATOM 4620 C C . LYS A 1 581 ? 16.297 44.625 22.922 1 86 581 LYS A C 1
ATOM 4622 O O . LYS A 1 581 ? 15.953 45.312 23.891 1 86 581 LYS A O 1
ATOM 4627 N N . ARG A 1 582 ? 17.297 44 22.953 1 78.25 582 ARG A N 1
ATOM 4628 C CA . ARG A 1 582 ? 18.25 44.125 24.062 1 78.25 582 ARG A CA 1
ATOM 4629 C C . ARG A 1 582 ? 18.953 45.469 24.047 1 78.25 582 ARG A C 1
ATOM 4631 O O . ARG A 1 582 ? 19.359 45.969 25.094 1 78.25 582 ARG A O 1
ATOM 4638 N N . LYS A 1 583 ? 19.125 46.031 22.891 1 63.47 583 LYS A N 1
ATOM 4639 C CA . LYS A 1 583 ? 19.781 47.312 22.781 1 63.47 583 LYS A CA 1
ATOM 4640 C C . LYS A 1 583 ? 18.828 48.469 23.141 1 63.47 583 LYS A C 1
ATOM 4642 O O . LYS A 1 583 ? 19.281 49.531 23.562 1 63.47 583 LYS A O 1
ATOM 4647 N N . LYS A 1 584 ? 17.531 48.531 23.062 1 53.62 584 LYS A N 1
ATOM 4648 C CA . LYS A 1 584 ? 16.688 49.656 23.391 1 53.62 584 LYS A CA 1
ATOM 4649 C C . LYS A 1 584 ? 16.641 49.875 24.906 1 53.62 584 LYS A C 1
ATOM 4651 O O . LYS A 1 584 ? 16.094 50.906 25.375 1 53.62 584 LYS A O 1
ATOM 4656 N N . VAL A 1 585 ? 16.75 49 25.844 1 44.62 585 VAL A N 1
ATOM 4657 C CA . VAL A 1 585 ? 16.609 49.469 27.219 1 44.62 585 VAL A CA 1
ATOM 4658 C C . VAL A 1 585 ? 17.797 50.375 27.578 1 44.62 585 VAL A C 1
ATOM 4660 O O . VAL A 1 585 ? 17.797 51.031 28.625 1 44.62 585 VAL A O 1
ATOM 4663 N N . SER A 1 586 ? 18.859 50.375 26.922 1 36.09 586 SER A N 1
ATOM 4664 C CA . SER A 1 586 ? 19.844 51.281 27.5 1 36.09 586 SER A CA 1
ATOM 4665 C C . SER A 1 586 ? 19.547 52.719 27.125 1 36.09 586 SER A C 1
ATOM 4667 O O . SER A 1 586 ? 20.25 53.656 27.578 1 36.09 586 SER A O 1
ATOM 4669 N N . VAL A 1 587 ? 18.641 52.969 26.219 1 32.19 587 VAL A N 1
ATOM 4670 C CA . VAL A 1 587 ? 18.5 54.438 26.281 1 32.19 587 VAL A CA 1
ATOM 4671 C C . VAL A 1 587 ? 17.469 54.812 27.344 1 32.19 587 VAL A C 1
ATOM 4673 O O . VAL A 1 587 ? 16.406 54.188 27.438 1 32.19 587 VAL A O 1
ATOM 4676 N N . MET B 1 1 ? -16.172 -25.625 4.852 1 72 1 MET B N 1
ATOM 4677 C CA . MET B 1 1 ? -15.422 -24.375 4.754 1 72 1 MET B CA 1
ATOM 4678 C C . MET B 1 1 ? -15.406 -23.859 3.318 1 72 1 MET B C 1
ATOM 4680 O O . MET B 1 1 ? -15.836 -22.734 3.049 1 72 1 MET B O 1
ATOM 4684 N N . MET B 1 2 ? -15.172 -24.797 2.416 1 77.69 2 MET B N 1
ATOM 4685 C CA . MET B 1 2 ? -15.102 -24.375 1.018 1 77.69 2 MET B CA 1
ATOM 4686 C C . MET B 1 2 ? -16.484 -23.984 0.494 1 77.69 2 MET B C 1
ATOM 4688 O O . MET B 1 2 ? -16.625 -22.969 -0.193 1 77.69 2 MET B O 1
ATOM 4692 N N . ARG B 1 3 ? -17.406 -24.781 0.953 1 79.25 3 ARG B N 1
ATOM 4693 C CA . ARG B 1 3 ? -18.766 -24.484 0.523 1 79.25 3 ARG B CA 1
ATOM 4694 C C . ARG B 1 3 ? -19.219 -23.125 1.037 1 79.25 3 ARG B C 1
ATOM 4696 O O . ARG B 1 3 ? -19.844 -22.359 0.306 1 79.25 3 ARG B O 1
ATOM 4703 N N . GLN B 1 4 ? -18.875 -22.844 2.227 1 82.19 4 GLN B N 1
ATOM 4704 C CA . GLN B 1 4 ? -19.25 -21.562 2.818 1 82.19 4 GLN B CA 1
ATOM 4705 C C . GLN B 1 4 ? -18.547 -20.406 2.127 1 82.19 4 GLN B C 1
ATOM 4707 O O . GLN B 1 4 ? -19.141 -19.344 1.92 1 82.19 4 GLN B O 1
ATOM 4712 N N . SER B 1 5 ? -17.328 -20.703 1.783 1 85.88 5 SER B N 1
ATOM 4713 C CA . SER B 1 5 ? -16.562 -19.672 1.098 1 85.88 5 SER B CA 1
ATOM 4714 C C . SER B 1 5 ? -17.156 -19.344 -0.268 1 85.88 5 SER B C 1
ATOM 4716 O O . SER B 1 5 ? -17.266 -18.172 -0.643 1 85.88 5 SER B O 1
ATOM 4718 N N . LEU B 1 6 ? -17.562 -20.391 -0.893 1 85.62 6 LEU B N 1
ATOM 4719 C CA . LEU B 1 6 ? -18.156 -20.188 -2.215 1 85.62 6 LEU B CA 1
ATOM 4720 C C . LEU B 1 6 ? -19.5 -19.5 -2.111 1 85.62 6 LEU B C 1
ATOM 4722 O O . LEU B 1 6 ? -19.844 -18.672 -2.951 1 85.62 6 LEU B O 1
ATOM 4726 N N . LYS B 1 7 ? -20.172 -19.844 -1.091 1 85.44 7 LYS B N 1
ATOM 4727 C CA . LYS B 1 7 ? -21.469 -19.203 -0.864 1 85.44 7 LYS B CA 1
ATOM 4728 C C . LYS B 1 7 ? -21.297 -17.703 -0.604 1 85.44 7 LYS B C 1
ATOM 4730 O O . LYS B 1 7 ? -22.062 -16.891 -1.101 1 85.44 7 LYS B O 1
ATOM 4735 N N . LYS B 1 8 ? -20.281 -17.406 0.097 1 86.88 8 LYS B N 1
ATOM 4736 C CA . LYS B 1 8 ? -20 -16 0.39 1 86.88 8 LYS B CA 1
ATOM 4737 C C . LYS B 1 8 ? -19.625 -15.242 -0.88 1 86.88 8 LYS B C 1
ATOM 4739 O O . LYS B 1 8 ? -20.094 -14.117 -1.092 1 86.88 8 LYS B O 1
ATOM 4744 N N . ILE B 1 9 ? -18.906 -15.852 -1.697 1 88.12 9 ILE B N 1
ATOM 4745 C CA . ILE B 1 9 ? -18.453 -15.18 -2.91 1 88.12 9 ILE B CA 1
ATOM 4746 C C . ILE B 1 9 ? -19.625 -15.008 -3.879 1 88.12 9 ILE B C 1
ATOM 4748 O O . ILE B 1 9 ? -19.797 -13.945 -4.469 1 88.12 9 ILE B O 1
ATOM 4752 N N . ILE B 1 10 ? -20.391 -16.078 -3.992 1 84.94 10 ILE B N 1
ATOM 4753 C CA . ILE B 1 10 ? -21.531 -16.047 -4.902 1 84.94 10 ILE B CA 1
ATOM 4754 C C . ILE B 1 10 ? -22.547 -15.016 -4.418 1 84.94 10 ILE B C 1
ATOM 4756 O O . ILE B 1 10 ? -23.203 -14.367 -5.23 1 84.94 10 ILE B O 1
ATOM 4760 N N . GLY B 1 11 ? -22.547 -14.844 -3.141 1 82.38 11 GLY B N 1
ATOM 4761 C CA . GLY B 1 11 ? -23.422 -13.828 -2.564 1 82.38 11 GLY B CA 1
ATOM 4762 C C . GLY B 1 11 ? -23.047 -12.414 -2.965 1 82.38 11 GLY B C 1
ATOM 4763 O O . GLY B 1 11 ? -23.875 -11.508 -2.91 1 82.38 11 GLY B O 1
ATOM 4764 N N . LEU B 1 12 ? -21.828 -12.312 -3.449 1 84 12 LEU B N 1
ATOM 4765 C CA . LEU B 1 12 ? -21.344 -10.992 -3.832 1 84 12 LEU B CA 1
ATOM 4766 C C . LEU B 1 12 ? -21.609 -10.719 -5.309 1 84 12 LEU B C 1
ATOM 4768 O O . LEU B 1 12 ? -21.438 -9.594 -5.777 1 84 12 LEU B O 1
ATOM 4772 N N . PHE B 1 13 ? -22.047 -11.719 -6.035 1 85.06 13 PHE B N 1
ATOM 4773 C CA . PHE B 1 13 ? -22.281 -11.594 -7.473 1 85.06 13 PHE B CA 1
ATOM 4774 C C . PHE B 1 13 ? -23.656 -11.031 -7.754 1 85.06 13 PHE B C 1
ATOM 4776 O O . PHE B 1 13 ? -24.625 -11.32 -7.035 1 85.06 13 PHE B O 1
ATOM 4783 N N . THR B 1 14 ? -23.719 -10.258 -8.773 1 84.56 14 THR B N 1
ATOM 4784 C CA . THR B 1 14 ? -25.016 -9.828 -9.312 1 84.56 14 THR B CA 1
ATOM 4785 C C . THR B 1 14 ? -25.625 -10.93 -10.172 1 84.56 14 THR B C 1
ATOM 4787 O O . THR B 1 14 ? -24.984 -11.938 -10.453 1 84.56 14 THR B O 1
ATOM 4790 N N . LYS B 1 15 ? -26.859 -10.758 -10.555 1 86.88 15 LYS B N 1
ATOM 4791 C CA . LYS B 1 15 ? -27.547 -11.734 -11.391 1 86.88 15 LYS B CA 1
ATOM 4792 C C . LYS B 1 15 ? -26.844 -11.922 -12.727 1 86.88 15 LYS B C 1
ATOM 4794 O O . LYS B 1 15 ? -26.719 -13.039 -13.227 1 86.88 15 LYS B O 1
ATOM 4799 N N . LYS B 1 16 ? -26.312 -10.859 -13.25 1 87.5 16 LYS B N 1
ATOM 4800 C CA . LYS B 1 16 ? -25.594 -10.914 -14.523 1 87.5 16 LYS B CA 1
ATOM 4801 C C . LYS B 1 16 ? -24.281 -11.688 -14.375 1 87.5 16 LYS B C 1
ATOM 4803 O O . LYS B 1 16 ? -23.922 -12.469 -15.25 1 87.5 16 LYS B O 1
ATOM 4808 N N . GLU B 1 17 ? -23.672 -11.484 -13.297 1 86.94 17 GLU B N 1
ATOM 4809 C CA . GLU B 1 17 ? -22.406 -12.172 -13.047 1 86.94 17 GLU B CA 1
ATOM 4810 C C . GLU B 1 17 ? -22.625 -13.656 -12.789 1 86.94 17 GLU B C 1
ATOM 4812 O O . GLU B 1 17 ? -21.797 -14.492 -13.172 1 86.94 17 GLU B O 1
ATOM 4817 N N . LYS B 1 18 ? -23.734 -14.016 -12.18 1 89.5 18 LYS B N 1
ATOM 4818 C CA . LYS B 1 18 ? -24.047 -15.422 -11.945 1 89.5 18 LYS B CA 1
ATOM 4819 C C . LYS B 1 18 ? -24.25 -16.172 -13.258 1 89.5 18 LYS B C 1
ATOM 4821 O O . LYS B 1 18 ? -23.828 -17.312 -13.398 1 89.5 18 LYS B O 1
ATOM 4826 N N . LYS B 1 19 ? -24.859 -15.516 -14.203 1 90.94 19 LYS B N 1
ATOM 4827 C CA . LYS B 1 19 ? -25.047 -16.125 -15.516 1 90.94 19 LYS B CA 1
ATOM 4828 C C . LYS B 1 19 ? -23.719 -16.391 -16.188 1 90.94 19 LYS B C 1
ATOM 4830 O O . LYS B 1 19 ? -23.516 -17.453 -16.812 1 90.94 19 LYS B O 1
ATOM 4835 N N . LYS B 1 20 ? -22.844 -15.422 -16.109 1 90.12 20 LYS B N 1
ATOM 4836 C CA . LYS B 1 20 ? -21.516 -15.602 -16.688 1 90.12 20 LYS B CA 1
ATOM 4837 C C . LYS B 1 20 ? -20.75 -16.734 -16 1 90.12 20 LYS B C 1
ATOM 4839 O O . LYS B 1 20 ? -20 -17.469 -16.641 1 90.12 20 LYS B O 1
ATOM 4844 N N . PHE B 1 21 ? -21.047 -16.828 -14.75 1 88.06 21 PHE B N 1
ATOM 4845 C CA . PHE B 1 21 ? -20.422 -17.891 -13.969 1 88.06 21 PHE B CA 1
ATOM 4846 C C . PHE B 1 21 ? -20.906 -19.25 -14.438 1 88.06 21 PHE B C 1
ATOM 4848 O O . PHE B 1 21 ? -20.109 -20.188 -14.578 1 88.06 21 PHE B O 1
ATOM 4855 N N . TYR B 1 22 ? -22.125 -19.391 -14.719 1 89.62 22 TYR B N 1
ATOM 4856 C CA . TYR B 1 22 ? -22.672 -20.656 -15.203 1 89.62 22 TYR B CA 1
ATOM 4857 C C . TYR B 1 22 ? -22.141 -20.984 -16.594 1 89.62 22 TYR B C 1
ATOM 4859 O O . TYR B 1 22 ? -21.906 -22.156 -16.906 1 89.62 22 TYR B O 1
ATOM 4867 N N . PHE B 1 23 ? -22.016 -19.953 -17.297 1 91.19 23 PHE B N 1
ATOM 4868 C CA . PHE B 1 23 ? -21.438 -20.141 -18.625 1 91.19 23 PHE B CA 1
ATOM 4869 C C . PHE B 1 23 ? -20.016 -20.672 -18.516 1 91.19 23 PHE B C 1
ATOM 4871 O O . PHE B 1 23 ? -19.625 -21.594 -19.266 1 91.19 23 PHE B O 1
ATOM 4878 N N . LEU B 1 24 ? -19.312 -20.141 -17.609 1 90.38 24 LEU B N 1
ATOM 4879 C CA . LEU B 1 24 ? -17.953 -20.594 -17.406 1 90.38 24 LEU B CA 1
ATOM 4880 C C . LEU B 1 24 ? -17.922 -22.031 -16.906 1 90.38 24 LEU B C 1
ATOM 4882 O O . LEU B 1 24 ? -17.016 -22.797 -17.25 1 90.38 24 LEU B O 1
ATOM 4886 N N . LEU B 1 25 ? -18.891 -22.375 -16.109 1 89.25 25 LEU B N 1
ATOM 4887 C CA . LEU B 1 25 ? -18.984 -23.734 -15.625 1 89.25 25 LEU B CA 1
ATOM 4888 C C . LEU B 1 25 ? -19.25 -24.703 -16.766 1 89.25 25 LEU B C 1
ATOM 4890 O O . LEU B 1 25 ? -18.703 -25.812 -16.797 1 89.25 25 LEU B O 1
ATOM 4894 N N . PHE B 1 26 ? -20.047 -24.234 -17.656 1 91.69 26 PHE B N 1
ATOM 4895 C CA . PHE B 1 26 ? -20.328 -25.047 -18.828 1 91.69 26 PHE B CA 1
ATOM 4896 C C . PHE B 1 26 ? -19.078 -25.234 -19.688 1 91.69 26 PHE B C 1
ATOM 4898 O O . PHE B 1 26 ? -18.75 -26.344 -20.109 1 91.69 26 PHE B O 1
ATOM 4905 N N . MET B 1 27 ? -18.438 -24.125 -19.906 1 91.44 27 MET B N 1
ATOM 4906 C CA . MET B 1 27 ? -17.203 -24.172 -20.688 1 91.44 27 MET B CA 1
ATOM 4907 C C . MET B 1 27 ? -16.172 -25.078 -20.016 1 91.44 27 MET B C 1
ATOM 4909 O O . MET B 1 27 ? -15.391 -25.766 -20.688 1 91.44 27 MET B O 1
ATOM 4913 N N . MET B 1 28 ? -16.234 -25.062 -18.781 1 89.19 28 MET B N 1
ATOM 4914 C CA . MET B 1 28 ? -15.312 -25.875 -18.016 1 89.19 28 MET B CA 1
ATOM 4915 C C . MET B 1 28 ? -15.578 -27.359 -18.234 1 89.19 28 MET B C 1
ATOM 4917 O O . MET B 1 28 ? -14.648 -28.156 -18.375 1 89.19 28 MET B O 1
ATOM 4921 N N . ILE B 1 29 ? -16.797 -27.781 -18.281 1 89.62 29 ILE B N 1
ATOM 4922 C CA . ILE B 1 29 ? -17.172 -29.188 -18.5 1 89.62 29 ILE B CA 1
ATOM 4923 C C . ILE B 1 29 ? -16.719 -29.625 -19.875 1 89.62 29 ILE B C 1
ATOM 4925 O O . ILE B 1 29 ? -16.141 -30.719 -20.031 1 89.62 29 ILE B O 1
ATOM 4929 N N . VAL B 1 30 ? -16.891 -28.766 -20.828 1 89.81 30 VAL B N 1
ATOM 4930 C CA . VAL B 1 30 ? -16.469 -29.078 -22.188 1 89.81 30 VAL B CA 1
ATOM 4931 C C . VAL B 1 30 ? -14.953 -29.203 -22.25 1 89.81 30 VAL B C 1
ATOM 4933 O O . VAL B 1 30 ? -14.422 -30.078 -22.922 1 89.81 30 VAL B O 1
ATOM 4936 N N . ALA B 1 31 ? -14.336 -28.312 -21.547 1 86.44 31 ALA B N 1
ATOM 4937 C CA . ALA B 1 31 ? -12.875 -28.344 -21.5 1 86.44 31 ALA B CA 1
ATOM 4938 C C . ALA B 1 31 ? -12.375 -29.656 -20.891 1 86.44 31 ALA B C 1
ATOM 4940 O O . ALA B 1 31 ? -11.398 -30.234 -21.375 1 86.44 31 ALA B O 1
ATOM 4941 N N . ALA B 1 32 ? -13.023 -30.078 -19.844 1 81.44 32 ALA B N 1
ATOM 4942 C CA . ALA B 1 32 ? -12.648 -31.344 -19.203 1 81.44 32 ALA B CA 1
ATOM 4943 C C . ALA B 1 32 ? -12.812 -32.531 -20.156 1 81.44 32 ALA B C 1
ATOM 4945 O O . ALA B 1 32 ? -11.977 -33.438 -20.188 1 81.44 32 ALA B O 1
ATOM 4946 N N . PHE B 1 33 ? -13.727 -32.5 -20.922 1 83.12 33 PHE B N 1
ATOM 4947 C CA . PHE B 1 33 ? -13.984 -33.531 -21.906 1 83.12 33 PHE B CA 1
ATOM 4948 C C . PHE B 1 33 ? -12.906 -33.531 -22.984 1 83.12 33 PHE B C 1
ATOM 4950 O O . PHE B 1 33 ? -12.422 -34.594 -23.375 1 83.12 33 PHE B O 1
ATOM 4957 N N . PHE B 1 34 ? -12.539 -32.375 -23.422 1 82.62 34 PHE B N 1
ATOM 4958 C CA . PHE B 1 34 ? -11.516 -32.281 -24.453 1 82.62 34 PHE B CA 1
ATOM 4959 C C . PHE B 1 34 ? -10.172 -32.75 -23.938 1 82.62 34 PHE B C 1
ATOM 4961 O O . PHE B 1 34 ? -9.391 -33.344 -24.688 1 82.62 34 PHE B O 1
ATOM 4968 N N . GLU B 1 35 ? -9.945 -32.5 -22.734 1 76.06 35 GLU B N 1
ATOM 4969 C CA . GLU B 1 35 ? -8.688 -32.938 -22.141 1 76.06 35 GLU B CA 1
ATOM 4970 C C . GLU B 1 35 ? -8.609 -34.438 -22.078 1 76.06 35 GLU B C 1
ATOM 4972 O O . GLU B 1 35 ? -7.535 -35.031 -22.266 1 76.06 35 GLU B O 1
ATOM 4977 N N . THR B 1 36 ? -9.75 -35.125 -21.875 1 72.12 36 THR B N 1
ATOM 4978 C CA . THR B 1 36 ? -9.797 -36.594 -21.766 1 72.12 36 THR B CA 1
ATOM 4979 C C . THR B 1 36 ? -9.805 -37.219 -23.141 1 72.12 36 THR B C 1
ATOM 4981 O O . THR B 1 36 ? -9.227 -38.281 -23.344 1 72.12 36 THR B O 1
ATOM 4984 N N . LEU B 1 37 ? -10.359 -36.562 -24.016 1 73.62 37 LEU B N 1
ATOM 4985 C CA . LEU B 1 37 ? -10.469 -37.094 -25.375 1 73.62 37 LEU B CA 1
ATOM 4986 C C . LEU B 1 37 ? -9.094 -37.25 -26.016 1 73.62 37 LEU B C 1
ATOM 4988 O O . LEU B 1 37 ? -8.852 -38.219 -26.75 1 73.62 37 LEU B O 1
ATOM 4992 N N . GLY B 1 38 ? -8.18 -36.281 -25.75 1 67.31 38 GLY B N 1
ATOM 4993 C CA . GLY B 1 38 ? -6.836 -36.375 -26.297 1 67.31 38 GLY B CA 1
ATOM 4994 C C . GLY B 1 38 ? -6.113 -37.656 -25.891 1 67.31 38 GLY B C 1
ATOM 4995 O O . GLY B 1 38 ? -5.5 -38.312 -26.719 1 67.31 38 GLY B O 1
ATOM 4996 N N . ILE B 1 39 ? -6.34 -38.125 -24.75 1 64.56 39 ILE B N 1
ATOM 4997 C CA . ILE B 1 39 ? -5.68 -39.312 -24.234 1 64.56 39 ILE B CA 1
ATOM 4998 C C . ILE B 1 39 ? -6.391 -40.562 -24.75 1 64.56 39 ILE B C 1
ATOM 5000 O O . ILE B 1 39 ? -5.742 -41.531 -25.125 1 64.56 39 ILE B O 1
ATOM 5004 N N . GLY B 1 40 ? -7.688 -40.531 -24.844 1 64.31 40 GLY B N 1
ATOM 5005 C CA . GLY B 1 40 ? -8.484 -41.656 -25.266 1 64.31 40 GLY B CA 1
ATOM 5006 C C . GLY B 1 40 ? -8.266 -42.031 -26.719 1 64.31 40 GLY B C 1
ATOM 5007 O O . GLY B 1 40 ? -8.312 -43.219 -27.078 1 64.31 40 GLY B O 1
ATOM 5008 N N . LEU B 1 41 ? -7.91 -41.125 -27.5 1 69.31 41 LEU B N 1
ATOM 5009 C CA . LEU B 1 41 ? -7.781 -41.344 -28.938 1 69.31 41 LEU B CA 1
ATOM 5010 C C . LEU B 1 41 ? -6.402 -41.906 -29.281 1 69.31 41 LEU B C 1
ATOM 5012 O O . LEU B 1 41 ? -6.199 -42.438 -30.359 1 69.31 41 LEU B O 1
ATOM 5016 N N . ILE B 1 42 ? -5.523 -41.781 -28.328 1 66.19 42 ILE B N 1
ATOM 5017 C CA . ILE B 1 42 ? -4.172 -42.281 -28.578 1 66.19 42 ILE B CA 1
ATOM 5018 C C . ILE B 1 42 ? -4.188 -43.812 -28.641 1 66.19 42 ILE B C 1
ATOM 5020 O O . ILE B 1 42 ? -3.49 -44.406 -29.453 1 66.19 42 ILE B O 1
ATOM 5024 N N . ILE B 1 43 ? -5.098 -44.5 -27.953 1 64.12 43 ILE B N 1
ATOM 5025 C CA . ILE B 1 43 ? -5.129 -45.969 -27.828 1 64.12 43 ILE B CA 1
ATOM 5026 C C . ILE B 1 43 ? -5.59 -46.562 -29.141 1 64.12 43 ILE B C 1
ATOM 5028 O O . ILE B 1 43 ? -4.918 -47.438 -29.703 1 64.12 43 ILE B O 1
ATOM 5032 N N . PRO B 1 44 ? -6.695 -46.125 -29.719 1 66.69 44 PRO B N 1
ATOM 5033 C CA . PRO B 1 44 ? -7.094 -46.688 -31 1 66.69 44 PRO B CA 1
ATOM 5034 C C . PRO B 1 44 ? -6.066 -46.438 -32.094 1 66.69 44 PRO B C 1
ATOM 5036 O O . PRO B 1 44 ? -5.879 -47.25 -33 1 66.69 44 PRO B O 1
ATOM 5039 N N . LEU B 1 45 ? -5.418 -45.406 -32.031 1 74 45 LEU B N 1
ATOM 5040 C CA . LEU B 1 45 ? -4.414 -45.094 -33.062 1 74 45 LEU B CA 1
ATOM 5041 C C . LEU B 1 45 ? -3.246 -46.062 -32.969 1 74 45 LEU B C 1
ATOM 5043 O O . LEU B 1 45 ? -2.771 -46.562 -34 1 74 45 LEU B O 1
ATOM 5047 N N . ILE B 1 46 ? -2.85 -46.344 -31.797 1 66.31 46 ILE B N 1
ATOM 5048 C CA . ILE B 1 46 ? -1.77 -47.281 -31.594 1 66.31 46 ILE B CA 1
ATOM 5049 C C . ILE B 1 46 ? -2.219 -48.688 -32.062 1 66.31 46 ILE B C 1
ATOM 5051 O O . ILE B 1 46 ? -1.435 -49.438 -32.656 1 66.31 46 ILE B O 1
ATOM 5055 N N . GLY B 1 47 ? -3.467 -49 -31.812 1 66.69 47 GLY B N 1
ATOM 5056 C CA . GLY B 1 47 ? -4.02 -50.25 -32.25 1 66.69 47 GLY B CA 1
ATOM 5057 C C . GLY B 1 47 ? -4.012 -50.406 -33.781 1 66.69 47 GLY B C 1
ATOM 5058 O O . GLY B 1 47 ? -3.662 -51.469 -34.281 1 66.69 47 GLY B O 1
ATOM 5059 N N . ILE B 1 48 ? -4.355 -49.438 -34.438 1 72.94 48 ILE B N 1
ATOM 5060 C CA . ILE B 1 48 ? -4.402 -49.438 -35.875 1 72.94 48 ILE B CA 1
ATOM 5061 C C . ILE B 1 48 ? -2.998 -49.625 -36.438 1 72.94 48 ILE B C 1
ATOM 5063 O O . ILE B 1 48 ? -2.818 -50.344 -37.438 1 72.94 48 ILE B O 1
ATOM 5067 N N . ILE B 1 49 ? -2.09 -49.156 -35.781 1 71.25 49 ILE B N 1
ATOM 5068 C CA . ILE B 1 49 ? -0.725 -49.156 -36.281 1 71.25 49 ILE B CA 1
ATOM 5069 C C . ILE B 1 49 ? -0.064 -50.5 -36 1 71.25 49 ILE B C 1
ATOM 5071 O O . ILE B 1 49 ? 0.701 -51.031 -36.812 1 71.25 49 ILE B O 1
ATOM 5075 N N . THR B 1 50 ? -0.364 -51.062 -34.781 1 68.31 50 THR B N 1
ATOM 5076 C CA . THR B 1 50 ? 0.31 -52.281 -34.375 1 68.31 50 THR B CA 1
ATOM 5077 C C . THR B 1 50 ? -0.307 -53.5 -35.031 1 68.31 50 THR B C 1
ATOM 5079 O O . THR B 1 50 ? 0.375 -54.5 -35.281 1 68.31 50 THR B O 1
ATOM 5082 N N . ASP B 1 51 ? -1.613 -53.375 -35.188 1 72.75 51 ASP B N 1
ATOM 5083 C CA . ASP B 1 51 ? -2.287 -54.531 -35.781 1 72.75 51 ASP B CA 1
ATOM 5084 C C . ASP B 1 51 ? -3.258 -54.094 -36.875 1 72.75 51 ASP B C 1
ATOM 5086 O O . ASP B 1 51 ? -4.406 -53.75 -36.594 1 72.75 51 ASP B O 1
ATOM 5090 N N . PRO B 1 52 ? -2.717 -54.188 -38.031 1 74.44 52 PRO B N 1
ATOM 5091 C CA . PRO B 1 52 ? -3.594 -53.781 -39.156 1 74.44 52 PRO B CA 1
ATOM 5092 C C . PRO B 1 52 ? -4.891 -54.594 -39.188 1 74.44 52 PRO B C 1
ATOM 5094 O O . PRO B 1 52 ? -5.898 -54.125 -39.719 1 74.44 52 PRO B O 1
ATOM 5097 N N . ALA B 1 53 ? -4.75 -55.75 -38.625 1 75.62 53 ALA B N 1
ATOM 5098 C CA . ALA B 1 53 ? -5.934 -56.625 -38.656 1 75.62 53 ALA B CA 1
ATOM 5099 C C . ALA B 1 53 ? -7.074 -56 -37.844 1 75.62 53 ALA B C 1
ATOM 5101 O O . ALA B 1 53 ? -8.242 -56.344 -38.031 1 75.62 53 ALA B O 1
ATOM 5102 N N . ILE B 1 54 ? -6.672 -55.156 -37.031 1 76 54 ILE B N 1
ATOM 5103 C CA . ILE B 1 54 ? -7.676 -54.531 -36.156 1 76 54 ILE B CA 1
ATOM 5104 C C . ILE B 1 54 ? -8.625 -53.688 -36.969 1 76 54 ILE 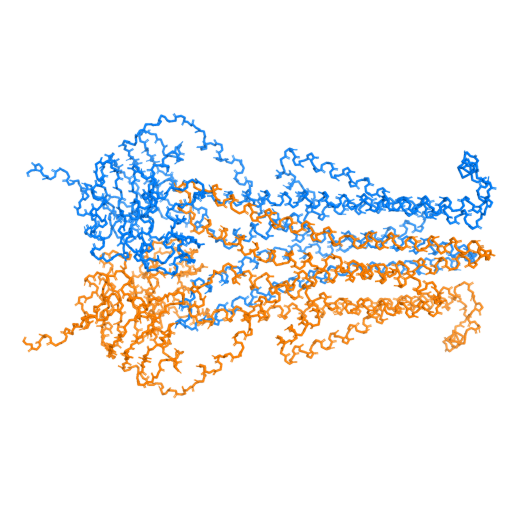B C 1
ATOM 5106 O O . ILE B 1 54 ? -9.797 -53.531 -36.625 1 76 54 ILE B O 1
ATOM 5110 N N . VAL B 1 55 ? -8.172 -53.156 -38.062 1 77.81 55 VAL B N 1
ATOM 5111 C CA . VAL B 1 55 ? -8.977 -52.312 -38.906 1 77.81 55 VAL B CA 1
ATOM 5112 C C . VAL B 1 55 ? -10.117 -53.125 -39.531 1 77.81 55 VAL B C 1
ATOM 5114 O O . VAL B 1 55 ? -11.227 -52.594 -39.719 1 77.81 55 VAL B O 1
ATOM 5117 N N . GLU B 1 56 ? -9.773 -54.312 -39.656 1 76.25 56 GLU B N 1
ATOM 5118 C CA . GLU B 1 56 ? -10.789 -55.188 -40.25 1 76.25 56 GLU B CA 1
ATOM 5119 C C . GLU B 1 56 ? -11.672 -55.812 -39.188 1 76.25 56 GLU B C 1
ATOM 5121 O O . GLU B 1 56 ? -12.859 -56.031 -39.406 1 76.25 56 GLU B O 1
ATOM 5126 N N . GLU B 1 57 ? -11.125 -55.969 -38 1 76.38 57 GLU B N 1
ATOM 5127 C CA . GLU B 1 57 ? -11.82 -56.688 -36.938 1 76.38 57 GLU B CA 1
ATOM 5128 C C . GLU B 1 57 ? -12.742 -55.781 -36.156 1 76.38 57 GLU B C 1
ATOM 5130 O O . GLU B 1 57 ? -13.82 -56.188 -35.719 1 76.38 57 GLU B O 1
ATOM 5135 N N . ASN B 1 58 ? -12.305 -54.562 -36 1 77.12 58 ASN B N 1
ATOM 5136 C CA . ASN B 1 58 ? -13.117 -53.625 -35.25 1 77.12 58 ASN B CA 1
ATOM 5137 C C . ASN B 1 58 ? -14.203 -53 -36.125 1 77.12 58 ASN B C 1
ATOM 5139 O O . ASN B 1 58 ? -13.906 -52.406 -37.156 1 77.12 58 ASN B O 1
ATOM 5143 N N . ALA B 1 59 ? -15.422 -53.094 -35.719 1 76.88 59 ALA B N 1
ATOM 5144 C CA . ALA B 1 59 ? -16.594 -52.719 -36.5 1 76.88 59 ALA B CA 1
ATOM 5145 C C . ALA B 1 59 ? -16.547 -51.219 -36.844 1 76.88 59 ALA B C 1
ATOM 5147 O O . ALA B 1 59 ? -16.859 -50.812 -37.969 1 76.88 59 ALA B O 1
ATOM 5148 N N . VAL B 1 60 ? -16.156 -50.469 -35.906 1 78.94 60 VAL B N 1
ATOM 5149 C CA . VAL B 1 60 ? -16.188 -49.031 -36.094 1 78.94 60 VAL B CA 1
ATOM 5150 C C . VAL B 1 60 ? -15.086 -48.625 -37.062 1 78.94 60 VAL B C 1
ATOM 5152 O O . VAL B 1 60 ? -15.328 -47.844 -37.969 1 78.94 60 VAL B O 1
ATOM 5155 N N . LEU B 1 61 ? -13.961 -49.188 -36.938 1 82.25 61 LEU B N 1
ATOM 5156 C CA . LEU B 1 61 ? -12.828 -48.844 -37.812 1 82.25 61 LEU B CA 1
ATOM 5157 C C . LEU B 1 61 ? -13.047 -49.344 -39.219 1 82.25 61 LEU B C 1
ATOM 5159 O O . LEU B 1 61 ? -12.672 -48.688 -40.188 1 82.25 61 LEU B O 1
ATOM 5163 N N . SER B 1 62 ? -13.641 -50.531 -39.25 1 80.94 62 SER B N 1
ATOM 5164 C CA . SER B 1 62 ? -13.93 -51.094 -40.562 1 80.94 62 SER B CA 1
ATOM 5165 C C . SER B 1 62 ? -14.969 -50.25 -41.312 1 80.94 62 SER B C 1
ATOM 5167 O O . SER B 1 62 ? -14.859 -50.062 -42.5 1 80.94 62 SER B O 1
ATOM 5169 N N . TRP B 1 63 ? -15.914 -49.844 -40.469 1 82.62 63 TRP B N 1
ATOM 5170 C CA . TRP B 1 63 ? -16.953 -49 -41.062 1 82.62 63 TRP B CA 1
ATOM 5171 C C . TRP B 1 63 ? -16.344 -47.719 -41.594 1 82.62 63 TRP B C 1
ATOM 5173 O O . TRP B 1 63 ? -16.688 -47.281 -42.688 1 82.62 63 TRP B O 1
ATOM 5183 N N . ILE B 1 64 ? -15.461 -47.062 -40.875 1 84.81 64 ILE B N 1
ATOM 5184 C CA . ILE B 1 64 ? -14.82 -45.844 -41.281 1 84.81 64 ILE B CA 1
ATOM 5185 C C . ILE B 1 64 ? -13.945 -46.094 -42.5 1 84.81 64 ILE B C 1
ATOM 5187 O O . ILE B 1 64 ? -13.938 -45.281 -43.469 1 84.81 64 ILE B O 1
ATOM 5191 N N . TYR B 1 65 ? -13.25 -47.188 -42.438 1 83.69 65 TYR B N 1
ATOM 5192 C CA . TYR B 1 65 ? -12.367 -47.562 -43.562 1 83.69 65 TYR B CA 1
ATOM 5193 C C . TYR B 1 65 ? -13.148 -47.719 -44.844 1 83.69 65 TYR B C 1
ATOM 5195 O O . TYR B 1 65 ? -12.711 -47.219 -45.906 1 83.69 65 TYR B O 1
ATOM 5203 N N . GLN B 1 66 ? -14.328 -48.344 -44.75 1 81.56 66 GLN B N 1
ATOM 5204 C CA . GLN B 1 66 ? -15.125 -48.625 -45.938 1 81.56 66 GLN B CA 1
ATOM 5205 C C . GLN B 1 66 ? -15.914 -47.375 -46.375 1 81.56 66 GLN B C 1
ATOM 5207 O O . GLN B 1 66 ? -16 -47.094 -47.594 1 81.56 66 GLN B O 1
ATOM 5212 N N . GLN B 1 67 ? -16.453 -46.719 -45.5 1 82.69 67 GLN B N 1
ATOM 5213 C CA . GLN B 1 67 ? -17.312 -45.594 -45.781 1 82.69 67 GLN B CA 1
ATOM 5214 C C . GLN B 1 67 ? -16.531 -44.469 -46.469 1 82.69 67 GLN B C 1
ATOM 5216 O O . GLN B 1 67 ? -17.047 -43.781 -47.344 1 82.69 67 GLN B O 1
ATOM 5221 N N . PHE B 1 68 ? -15.25 -44.375 -46 1 85.75 68 PHE B N 1
ATOM 5222 C CA . PHE B 1 68 ? -14.461 -43.281 -46.562 1 85.75 68 PHE B CA 1
ATOM 5223 C C . PHE B 1 68 ? -13.617 -43.781 -47.75 1 85.75 68 PHE B C 1
ATOM 5225 O O . PHE B 1 68 ? -12.875 -43 -48.344 1 85.75 68 PHE B O 1
ATOM 5232 N N . GLY B 1 69 ? -13.727 -45.062 -48.094 1 79.19 69 GLY B N 1
ATOM 5233 C CA . GLY B 1 69 ? -13.148 -45.656 -49.281 1 79.19 69 GLY B CA 1
ATOM 5234 C C . GLY B 1 69 ? -11.633 -45.688 -49.25 1 79.19 69 GLY B C 1
ATOM 5235 O O . GLY B 1 69 ? -10.984 -45.375 -50.25 1 79.19 69 GLY B O 1
ATOM 5236 N N . PHE B 1 70 ? -11.133 -46.094 -48.156 1 81.38 70 PHE B N 1
ATOM 5237 C CA . PHE B 1 70 ? -9.68 -46.125 -48.094 1 81.38 70 PHE B CA 1
ATOM 5238 C C . PHE B 1 70 ? -9.148 -47.312 -48.906 1 81.38 70 PHE B C 1
ATOM 5240 O O . PHE B 1 70 ? -9.688 -48.406 -48.844 1 81.38 70 PHE B O 1
ATOM 5247 N N . GLN B 1 71 ? -8.234 -47 -49.781 1 78.75 71 GLN B N 1
ATOM 5248 C CA . GLN B 1 71 ? -7.734 -47.969 -50.719 1 78.75 71 GLN B CA 1
ATOM 5249 C C . GLN B 1 71 ? -6.559 -48.75 -50.125 1 78.75 71 GLN B C 1
ATOM 5251 O O . GLN B 1 71 ? -6.258 -49.875 -50.562 1 78.75 71 GLN B O 1
ATOM 5256 N N . SER B 1 72 ? -5.91 -48.094 -49.156 1 80.56 72 SER B N 1
ATOM 5257 C CA . SER B 1 72 ? -4.738 -48.75 -48.594 1 80.56 72 SER B CA 1
ATOM 5258 C C . SER B 1 72 ? -4.633 -48.5 -47.094 1 80.56 72 SER B C 1
ATOM 5260 O O . SER B 1 72 ? -5.176 -47.5 -46.594 1 80.56 72 SER B O 1
ATOM 5262 N N . TYR B 1 73 ? -4.07 -49.438 -46.5 1 80.88 73 TYR B N 1
ATOM 5263 C CA . TYR B 1 73 ? -3.822 -49.375 -45.062 1 80.88 73 TYR B CA 1
ATOM 5264 C C . TYR B 1 73 ? -2.951 -48.156 -44.719 1 80.88 73 TYR B C 1
ATOM 5266 O O . TYR B 1 73 ? -3.176 -47.5 -43.719 1 80.88 73 TYR B O 1
ATOM 5274 N N . GLU B 1 74 ? -2.078 -47.844 -45.656 1 77.06 74 GLU B N 1
ATOM 5275 C CA . GLU B 1 74 ? -1.167 -46.75 -45.406 1 77.06 74 GLU B CA 1
ATOM 5276 C C . GLU B 1 74 ? -1.913 -45.406 -45.406 1 77.06 74 GLU B C 1
ATOM 5278 O O . GLU B 1 74 ? -1.638 -44.531 -44.594 1 77.06 74 GLU B O 1
ATOM 5283 N N . PHE B 1 75 ? -2.793 -45.344 -46.25 1 81.81 75 PHE B N 1
ATOM 5284 C CA . PHE B 1 75 ? -3.562 -44.094 -46.344 1 81.81 75 PHE B CA 1
ATOM 5285 C C . PHE B 1 75 ? -4.504 -43.969 -45.156 1 81.81 75 PHE B C 1
ATOM 5287 O O . PHE B 1 75 ? -4.789 -42.844 -44.688 1 81.81 75 PHE B O 1
ATOM 5294 N N . PHE B 1 76 ? -4.945 -45.062 -44.719 1 85 76 PHE B N 1
ATOM 5295 C CA . PHE B 1 76 ? -5.805 -45.062 -43.531 1 85 76 PHE B CA 1
ATOM 5296 C C . PHE B 1 76 ? -5.035 -44.594 -42.312 1 85 76 PHE B C 1
ATOM 5298 O O . PHE B 1 76 ? -5.555 -43.844 -41.469 1 85 76 PHE B O 1
ATOM 5305 N N . VAL B 1 77 ? -3.865 -45 -42.219 1 81.88 77 VAL B N 1
ATOM 5306 C CA . VAL B 1 77 ? -3.018 -44.594 -41.094 1 81.88 77 VAL B CA 1
ATOM 5307 C C . VAL B 1 77 ? -2.717 -43.094 -41.188 1 81.88 77 VAL B C 1
ATOM 5309 O O . VAL B 1 77 ? -2.752 -42.375 -40.188 1 81.88 77 VAL B O 1
ATOM 5312 N N . LEU B 1 78 ? -2.471 -42.594 -42.375 1 82.94 78 LEU B N 1
ATOM 5313 C CA . LEU B 1 78 ? -2.201 -41.188 -42.594 1 82.94 78 LEU B CA 1
ATOM 5314 C C . LEU B 1 78 ? -3.412 -40.344 -42.219 1 82.94 78 LEU B C 1
ATOM 5316 O O . LEU B 1 78 ? -3.271 -39.281 -41.562 1 82.94 78 LEU B O 1
ATOM 5320 N N . ALA B 1 79 ? -4.523 -40.812 -42.594 1 85.69 79 ALA B N 1
ATOM 5321 C CA . ALA B 1 79 ? -5.758 -40.094 -42.281 1 85.69 79 ALA B CA 1
ATOM 5322 C C . ALA B 1 79 ? -6.035 -40.094 -40.781 1 85.69 79 ALA B C 1
ATOM 5324 O O . ALA B 1 79 ? -6.547 -39.094 -40.25 1 85.69 79 ALA B O 1
ATOM 5325 N N . SER B 1 80 ? -5.754 -41.156 -40.156 1 84.62 80 SER B N 1
ATOM 5326 C CA . SER B 1 80 ? -5.965 -41.281 -38.719 1 84.62 80 SER B CA 1
ATOM 5327 C C . SER B 1 80 ? -5.039 -40.344 -37.938 1 84.62 80 SER B C 1
ATOM 5329 O O . SER B 1 80 ? -5.445 -39.719 -36.969 1 84.62 80 SER B O 1
ATOM 5331 N N . VAL B 1 81 ? -3.867 -40.219 -38.406 1 81.44 81 VAL B N 1
ATOM 5332 C CA . VAL B 1 81 ? -2.898 -39.312 -37.781 1 81.44 81 VAL B CA 1
ATOM 5333 C C . VAL B 1 81 ? -3.326 -37.875 -38 1 81.44 81 VAL B C 1
ATOM 5335 O O . VAL B 1 81 ? -3.242 -37.062 -37.094 1 81.44 81 VAL B O 1
ATOM 5338 N N . GLY B 1 82 ? -3.691 -37.562 -39.188 1 84.94 82 GLY B N 1
ATOM 5339 C CA . GLY B 1 82 ? -4.195 -36.219 -39.469 1 84.94 82 GLY B CA 1
ATOM 5340 C C . GLY B 1 82 ? -5.395 -35.844 -38.625 1 84.94 82 GLY B C 1
ATOM 5341 O O . GLY B 1 82 ? -5.492 -34.719 -38.156 1 84.94 82 GLY B O 1
ATOM 5342 N N . PHE B 1 83 ? -6.238 -36.781 -38.438 1 86.62 83 PHE B N 1
ATOM 5343 C CA . PHE B 1 83 ? -7.414 -36.562 -37.625 1 86.62 83 PHE B CA 1
ATOM 5344 C C . PHE B 1 83 ? -7.02 -36.312 -36.156 1 86.62 83 PHE B C 1
ATOM 5346 O O . PHE B 1 83 ? -7.539 -35.406 -35.531 1 86.62 83 PHE B O 1
ATOM 5353 N N . MET B 1 84 ? -6.137 -37.031 -35.688 1 83.56 84 MET B N 1
ATOM 5354 C CA . MET B 1 84 ? -5.676 -36.875 -34.312 1 83.56 84 MET B CA 1
ATOM 5355 C C . MET B 1 84 ? -5.02 -35.5 -34.125 1 83.56 84 MET B C 1
ATOM 5357 O O . MET B 1 84 ? -5.25 -34.875 -33.094 1 83.56 84 MET B O 1
ATOM 5361 N N . LEU B 1 85 ? -4.262 -35.156 -35.062 1 84.81 85 LEU B N 1
ATOM 5362 C CA . LEU B 1 85 ? -3.607 -33.844 -34.969 1 84.81 85 LEU B CA 1
ATOM 5363 C C . LEU B 1 85 ? -4.637 -32.719 -34.969 1 84.81 85 LEU B C 1
ATOM 5365 O O . LEU B 1 85 ? -4.492 -31.734 -34.219 1 84.81 85 LEU B O 1
ATOM 5369 N N . SER B 1 86 ? -5.613 -32.844 -35.781 1 88.69 86 SER B N 1
ATOM 5370 C CA . SER B 1 86 ? -6.656 -31.828 -35.844 1 88.69 86 SER B CA 1
ATOM 5371 C C . SER B 1 86 ? -7.438 -31.75 -34.562 1 88.69 86 SER B C 1
ATOM 5373 O O . SER B 1 86 ? -7.805 -30.656 -34.094 1 88.69 86 SER B O 1
ATOM 5375 N N . VAL B 1 87 ? -7.699 -32.844 -33.969 1 85.75 87 VAL B N 1
ATOM 5376 C CA . VAL B 1 87 ? -8.414 -32.906 -32.688 1 85.75 87 VAL B CA 1
ATOM 5377 C C . VAL B 1 87 ? -7.566 -32.25 -31.609 1 85.75 87 VAL B C 1
ATOM 5379 O O . VAL B 1 87 ? -8.078 -31.484 -30.781 1 85.75 87 VAL B O 1
ATOM 5382 N N . PHE B 1 88 ? -6.328 -32.5 -31.609 1 84.88 88 PHE B N 1
ATOM 5383 C CA . PHE B 1 88 ? -5.441 -31.938 -30.594 1 84.88 88 PHE B CA 1
ATOM 5384 C C . PHE B 1 88 ? -5.312 -30.438 -30.734 1 84.88 88 PHE B C 1
ATOM 5386 O O . PHE B 1 88 ? -5.312 -29.703 -29.75 1 84.88 88 PHE B O 1
ATOM 5393 N N . PHE B 1 89 ? -5.164 -30.016 -31.922 1 88.56 89 PHE B N 1
ATOM 5394 C CA . PHE B 1 89 ? -5.086 -28.578 -32.156 1 88.56 89 PHE B CA 1
ATOM 5395 C C . PHE B 1 89 ? -6.395 -27.891 -31.781 1 88.56 89 PHE B C 1
ATOM 5397 O O . PHE B 1 89 ? -6.387 -26.812 -31.203 1 88.56 89 PHE B O 1
ATOM 5404 N N . GLY B 1 90 ? -7.508 -28.484 -32.25 1 90.94 90 GLY B N 1
ATOM 5405 C CA . GLY B 1 90 ? -8.805 -27.953 -31.859 1 90.94 90 GLY B CA 1
ATOM 5406 C C . GLY B 1 90 ? -9.031 -27.922 -30.359 1 90.94 90 GLY B C 1
ATOM 5407 O O . GLY B 1 90 ? -9.57 -26.953 -29.828 1 90.94 90 GLY B O 1
ATOM 5408 N N . LYS B 1 91 ? -8.672 -28.922 -29.703 1 90.5 91 LYS B N 1
ATOM 5409 C CA . LYS B 1 91 ? -8.789 -29.016 -28.25 1 90.5 91 LYS B CA 1
ATOM 5410 C C . LYS B 1 91 ? -7.965 -27.922 -27.562 1 90.5 91 LYS B C 1
ATOM 5412 O O . LYS B 1 91 ? -8.445 -27.25 -26.641 1 90.5 91 LYS B O 1
ATOM 5417 N N . ASN B 1 92 ? -6.703 -27.734 -28.016 1 89.81 92 ASN B N 1
ATOM 5418 C CA . ASN B 1 92 ? -5.824 -26.75 -27.375 1 89.81 92 ASN B CA 1
ATOM 5419 C C . ASN B 1 92 ? -6.309 -25.328 -27.641 1 89.81 92 ASN B C 1
ATOM 5421 O O . ASN B 1 92 ? -6.152 -24.438 -26.797 1 89.81 92 ASN B O 1
ATOM 5425 N N . LEU B 1 93 ? -6.875 -25.125 -28.766 1 92.44 93 LEU B N 1
ATOM 5426 C CA . LEU B 1 93 ? -7.457 -23.828 -29.062 1 92.44 93 LEU B CA 1
ATOM 5427 C C . LEU B 1 93 ? -8.648 -23.547 -28.156 1 92.44 93 LEU B C 1
ATOM 5429 O O . LEU B 1 93 ? -8.805 -22.422 -27.672 1 92.44 93 LEU B O 1
ATOM 5433 N N . TYR B 1 94 ? -9.445 -24.531 -27.953 1 93.38 94 TYR B N 1
ATOM 5434 C CA . TYR B 1 94 ? -10.594 -24.391 -27.062 1 93.38 94 TYR B CA 1
ATOM 5435 C C . TYR B 1 94 ? -10.133 -24.125 -25.641 1 93.38 94 TYR B C 1
ATOM 5437 O O . TYR B 1 94 ? -10.703 -23.281 -24.938 1 93.38 94 TYR B O 1
ATOM 5445 N N . LEU B 1 95 ? -9.188 -24.812 -25.234 1 91.06 95 LEU B N 1
ATOM 5446 C CA . LEU B 1 95 ? -8.688 -24.641 -23.875 1 91.06 95 LEU B CA 1
ATOM 5447 C C . LEU B 1 95 ? -8.141 -23.219 -23.672 1 91.06 95 LEU B C 1
ATOM 5449 O O . LEU B 1 95 ? -8.328 -22.641 -22.609 1 91.06 95 LEU B O 1
ATOM 5453 N N . LEU B 1 96 ? -7.512 -22.766 -24.672 1 91.88 96 LEU B N 1
ATOM 5454 C CA . LEU B 1 96 ? -6.992 -21.406 -24.609 1 91.88 96 LEU B CA 1
ATOM 5455 C C . LEU B 1 96 ? -8.133 -20.391 -24.516 1 91.88 96 LEU B C 1
ATOM 5457 O O . LEU B 1 96 ? -8.047 -19.422 -23.75 1 91.88 96 LEU B O 1
ATOM 5461 N N . LEU B 1 97 ? -9.156 -20.578 -25.25 1 94 97 LEU B N 1
ATOM 5462 C CA . LEU B 1 97 ? -10.312 -19.703 -25.219 1 94 97 LEU B CA 1
ATOM 5463 C C . LEU B 1 97 ? -11.008 -19.75 -23.859 1 94 97 LEU B C 1
ATOM 5465 O O . LEU B 1 97 ? -11.422 -18.719 -23.328 1 94 97 LEU B O 1
ATOM 5469 N N . TYR B 1 98 ? -11.125 -20.906 -23.328 1 92.75 98 TYR B N 1
ATOM 5470 C CA . TYR B 1 98 ? -11.719 -21.094 -22.016 1 92.75 98 TYR B CA 1
ATOM 5471 C C . TYR B 1 98 ? -10.922 -20.344 -20.953 1 92.75 98 TYR B C 1
ATOM 5473 O O . TYR B 1 98 ? -11.5 -19.641 -20.125 1 92.75 98 TYR B O 1
ATOM 5481 N N . GLN B 1 99 ? -9.664 -20.484 -21.031 1 92.12 99 GLN B N 1
ATOM 5482 C CA . GLN B 1 99 ? -8.812 -19.828 -20.047 1 92.12 99 GLN B CA 1
ATOM 5483 C C . GLN B 1 99 ? -8.891 -18.312 -20.172 1 92.12 99 GLN B C 1
ATOM 5485 O O . GLN B 1 99 ? -8.906 -17.594 -19.172 1 92.12 99 GLN B O 1
ATOM 5490 N N . TYR B 1 100 ? -8.922 -17.906 -21.359 1 93.88 100 TYR B N 1
ATOM 5491 C CA . TYR B 1 100 ? -9.055 -16.469 -21.609 1 93.88 100 TYR B CA 1
ATOM 5492 C C . TYR B 1 100 ? -10.328 -15.922 -20.984 1 93.88 100 TYR B C 1
ATOM 5494 O O . TYR B 1 100 ? -10.297 -14.922 -20.281 1 93.88 100 TYR B O 1
ATOM 5502 N N . PHE B 1 101 ? -11.391 -16.609 -21.234 1 94 101 PHE B N 1
ATOM 5503 C CA . PHE B 1 101 ? -12.68 -16.141 -20.719 1 94 101 PHE B CA 1
ATOM 5504 C C . PHE B 1 101 ? -12.727 -16.266 -19.203 1 94 101 PHE B C 1
ATOM 5506 O O . PHE B 1 101 ? -13.312 -15.414 -18.531 1 94 101 PHE B O 1
ATOM 5513 N N . GLN B 1 102 ? -12.164 -17.25 -18.719 1 93.81 102 GLN B N 1
ATOM 5514 C CA . GLN B 1 102 ? -12.125 -17.438 -17.281 1 93.81 102 GLN B CA 1
ATOM 5515 C C . GLN B 1 102 ? -11.367 -16.312 -16.594 1 93.81 102 GLN B C 1
ATOM 5517 O O . GLN B 1 102 ? -11.867 -15.711 -15.641 1 93.81 102 GLN B O 1
ATOM 5522 N N . PHE B 1 103 ? -10.18 -16.016 -17.109 1 95.44 103 PHE B N 1
ATOM 5523 C CA . PHE B 1 103 ? -9.359 -14.953 -16.516 1 95.44 103 PHE B CA 1
ATOM 5524 C C . PHE B 1 103 ? -10.039 -13.602 -16.672 1 95.44 103 PHE B C 1
ATOM 5526 O O . PHE B 1 103 ? -10.055 -12.797 -15.727 1 95.44 103 PHE B O 1
ATOM 5533 N N . LYS B 1 104 ? -10.555 -13.391 -17.859 1 94.81 104 LYS B N 1
ATOM 5534 C CA . LYS B 1 104 ? -11.219 -12.117 -18.125 1 94.81 104 LYS B CA 1
ATOM 5535 C C . LYS B 1 104 ? -12.383 -11.891 -17.156 1 94.81 104 LYS B C 1
ATOM 5537 O O . LYS B 1 104 ? -12.523 -10.805 -16.594 1 94.81 104 LYS B O 1
ATOM 5542 N N . MET B 1 105 ? -13.18 -12.883 -16.969 1 93.81 105 MET B N 1
ATOM 5543 C CA . MET B 1 105 ? -14.336 -12.766 -16.094 1 93.81 105 MET B CA 1
ATOM 5544 C C . MET B 1 105 ? -13.898 -12.531 -14.648 1 93.81 105 MET B C 1
ATOM 5546 O O . MET B 1 105 ? -14.453 -11.664 -13.961 1 93.81 105 MET B O 1
ATOM 5550 N N . ILE B 1 106 ? -12.984 -13.258 -14.188 1 94.88 106 ILE B N 1
ATOM 5551 C CA . ILE B 1 106 ? -12.547 -13.18 -12.797 1 94.88 106 ILE B CA 1
ATOM 5552 C C . ILE B 1 106 ? -11.891 -11.828 -12.539 1 94.88 106 ILE B C 1
ATOM 5554 O O . ILE B 1 106 ? -12.164 -11.188 -11.523 1 94.88 106 ILE B O 1
ATOM 5558 N N . LEU B 1 107 ? -11.047 -11.344 -13.453 1 95.69 107 LEU B N 1
ATOM 5559 C CA . LEU B 1 107 ? -10.352 -10.078 -13.281 1 95.69 107 LEU B CA 1
ATOM 5560 C C . LEU B 1 107 ? -11.32 -8.906 -13.375 1 95.69 107 LEU B C 1
ATOM 5562 O O . LEU B 1 107 ? -11.156 -7.902 -12.672 1 95.69 107 LEU B O 1
ATOM 5566 N N . ASN B 1 108 ? -12.305 -9.078 -14.227 1 94.69 108 ASN B N 1
ATOM 5567 C CA . ASN B 1 108 ? -13.336 -8.047 -14.281 1 94.69 108 ASN B CA 1
ATOM 5568 C C . ASN B 1 108 ? -14.125 -7.973 -12.984 1 94.69 108 ASN B C 1
ATOM 5570 O O . ASN B 1 108 ? -14.492 -6.883 -12.531 1 94.69 108 ASN B O 1
ATOM 5574 N N . PHE B 1 109 ? -14.398 -9.102 -12.477 1 94.19 109 PHE B N 1
ATOM 5575 C CA . PHE B 1 109 ? -15.094 -9.133 -11.195 1 94.19 109 PHE B CA 1
ATOM 5576 C C . PHE B 1 109 ? -14.219 -8.555 -10.086 1 94.19 109 PHE B C 1
ATOM 5578 O O . PHE B 1 109 ? -14.719 -7.918 -9.164 1 94.19 109 PHE B O 1
ATOM 5585 N N . GLN B 1 110 ? -12.961 -8.828 -10.156 1 95.62 110 GLN B N 1
ATOM 5586 C CA . GLN B 1 110 ? -12.008 -8.25 -9.211 1 95.62 110 GLN B CA 1
ATOM 5587 C C . GLN B 1 110 ? -12.055 -6.727 -9.242 1 95.62 110 GLN B C 1
ATOM 5589 O O . GLN B 1 110 ? -12.055 -6.078 -8.195 1 95.62 110 GLN B O 1
ATOM 5594 N N . VAL B 1 111 ? -12.086 -6.137 -10.43 1 96.5 111 VAL B N 1
ATOM 5595 C CA . VAL B 1 111 ? -12.164 -4.691 -10.594 1 96.5 111 VAL B CA 1
ATOM 5596 C C . VAL B 1 111 ? -13.445 -4.164 -9.961 1 96.5 111 VAL B C 1
ATOM 5598 O O . VAL B 1 111 ? -13.422 -3.188 -9.211 1 96.5 111 VAL B O 1
ATOM 5601 N N . LYS B 1 112 ? -14.508 -4.832 -10.234 1 94.81 112 LYS B N 1
ATOM 5602 C CA . LYS B 1 112 ? -15.812 -4.406 -9.734 1 94.81 112 LYS B CA 1
ATOM 5603 C C . LYS B 1 112 ? -15.867 -4.48 -8.211 1 94.81 112 LYS B C 1
ATOM 5605 O O . LYS B 1 112 ? -16.359 -3.561 -7.555 1 94.81 112 LYS B O 1
ATOM 5610 N N . LEU B 1 113 ? -15.375 -5.555 -7.691 1 94.25 113 LEU B N 1
ATOM 5611 C CA . LEU B 1 113 ? -15.406 -5.742 -6.242 1 94.25 113 LEU B CA 1
ATOM 5612 C C . LEU B 1 113 ? -14.516 -4.727 -5.539 1 94.25 113 LEU B C 1
ATOM 5614 O O . LEU B 1 113 ? -14.883 -4.199 -4.488 1 94.25 113 LEU B O 1
ATOM 5618 N N . SER B 1 114 ? -13.336 -4.508 -6.051 1 96.38 114 SER B N 1
ATOM 5619 C CA . SER B 1 114 ? -12.43 -3.514 -5.48 1 96.38 114 SER B CA 1
ATOM 5620 C C . SER B 1 114 ? -13.047 -2.119 -5.516 1 96.38 114 SER B C 1
ATOM 5622 O O . SER B 1 114 ? -12.977 -1.377 -4.535 1 96.38 114 SER B O 1
ATOM 5624 N N . LYS B 1 115 ? -13.625 -1.825 -6.66 1 95.94 115 LYS B N 1
ATOM 5625 C CA . LYS B 1 115 ? -14.305 -0.541 -6.82 1 95.94 115 LYS B CA 1
ATOM 5626 C C . LYS B 1 115 ? -15.438 -0.385 -5.809 1 95.94 115 LYS B C 1
ATOM 5628 O O . LYS B 1 115 ? -15.555 0.657 -5.16 1 95.94 115 LYS B O 1
ATOM 5633 N N . ASN B 1 116 ? -16.234 -1.402 -5.68 1 93.62 116 ASN B N 1
ATOM 5634 C CA . ASN B 1 116 ? -17.375 -1.36 -4.766 1 93.62 116 ASN B CA 1
ATOM 5635 C C . ASN B 1 116 ? -16.922 -1.241 -3.314 1 93.62 116 ASN B C 1
ATOM 5637 O O . ASN B 1 116 ? -17.531 -0.53 -2.521 1 93.62 116 ASN B O 1
ATOM 5641 N N . LEU B 1 117 ? -15.875 -1.967 -3.002 1 94.81 117 LEU B N 1
ATOM 5642 C CA . LEU B 1 117 ? -15.344 -1.893 -1.644 1 94.81 117 LEU B CA 1
ATOM 5643 C C . LEU B 1 117 ? -14.82 -0.495 -1.341 1 94.81 117 LEU B C 1
ATOM 5645 O O . LEU B 1 117 ? -15.07 0.047 -0.261 1 94.81 117 LEU B O 1
ATOM 5649 N N . PHE B 1 118 ? -14.117 0.061 -2.273 1 96 118 PHE B N 1
ATOM 5650 C CA . PHE B 1 118 ? -13.586 1.409 -2.109 1 96 118 PHE B CA 1
ATOM 5651 C C . PHE B 1 118 ? -14.719 2.424 -1.981 1 96 118 PHE B C 1
ATOM 5653 O O . PHE B 1 118 ? -14.68 3.303 -1.118 1 96 118 PHE B O 1
ATOM 5660 N N . LYS B 1 119 ? -15.648 2.311 -2.816 1 94.75 119 LYS B N 1
ATOM 5661 C CA . LYS B 1 119 ? -16.828 3.166 -2.744 1 94.75 119 LYS B CA 1
ATOM 5662 C C . LYS B 1 119 ? -17.516 3.045 -1.387 1 94.75 119 LYS B C 1
ATOM 5664 O O . LYS B 1 119 ? -17.906 4.051 -0.79 1 94.75 119 LYS B O 1
ATOM 5669 N N . ASN B 1 120 ? -17.609 1.847 -0.972 1 93.38 120 ASN B N 1
ATOM 5670 C CA . ASN B 1 120 ? -18.219 1.596 0.332 1 93.38 120 ASN B CA 1
ATOM 5671 C C . ASN B 1 120 ? -17.453 2.297 1.45 1 93.38 120 ASN B C 1
ATOM 5673 O O . ASN B 1 120 ? -18.062 2.902 2.338 1 93.38 120 ASN B O 1
ATOM 5677 N N . TYR B 1 121 ? -16.203 2.219 1.438 1 94.38 121 TYR B N 1
ATOM 5678 C CA . TYR B 1 121 ? -15.383 2.865 2.453 1 94.38 121 TYR B CA 1
ATOM 5679 C C . TYR B 1 121 ? -15.57 4.379 2.428 1 94.38 121 TYR B C 1
ATOM 5681 O O . TYR B 1 121 ? -15.672 5.016 3.479 1 94.38 121 TYR B O 1
ATOM 5689 N N . LEU B 1 122 ? -15.656 4.965 1.256 1 93.69 122 LEU B N 1
ATOM 5690 C CA . LEU B 1 122 ? -15.781 6.414 1.133 1 93.69 122 LEU B CA 1
ATOM 5691 C C . LEU B 1 122 ? -17.172 6.887 1.559 1 93.69 122 LEU B C 1
ATOM 5693 O O . LEU B 1 122 ? -17.344 8.039 1.951 1 93.69 122 LEU B O 1
ATOM 5697 N N . THR B 1 123 ? -18.125 6.008 1.507 1 91.06 123 THR B N 1
ATOM 5698 C CA . THR B 1 123 ? -19.5 6.402 1.798 1 91.06 123 THR B CA 1
ATOM 5699 C C . THR B 1 123 ? -19.859 6.059 3.238 1 91.06 123 THR B C 1
ATOM 5701 O O . THR B 1 123 ? -20.938 6.449 3.723 1 91.06 123 THR B O 1
ATOM 5704 N N . LYS B 1 124 ? -19.047 5.387 3.959 1 90.94 124 LYS B N 1
ATOM 5705 C CA . LYS B 1 124 ? -19.297 5.07 5.363 1 90.94 124 LYS B CA 1
ATOM 5706 C C . LYS B 1 124 ? -19.328 6.336 6.215 1 90.94 124 LYS B C 1
ATOM 5708 O O . LYS B 1 124 ? -18.812 7.379 5.805 1 90.94 124 LYS B O 1
ATOM 5713 N N . PRO B 1 125 ? -20 6.215 7.371 1 90.12 125 PRO B N 1
ATOM 5714 C CA . PRO B 1 125 ? -20.016 7.379 8.258 1 90.12 125 PRO B CA 1
ATOM 5715 C C . PRO B 1 125 ? -18.625 7.828 8.68 1 90.12 125 PRO B C 1
ATOM 5717 O O . PRO B 1 125 ? -17.703 7.008 8.75 1 90.12 125 PRO B O 1
ATOM 5720 N N . TYR B 1 126 ? -18.562 9.07 8.938 1 91.31 126 TYR B N 1
ATOM 5721 C CA . TYR B 1 126 ? -17.266 9.664 9.266 1 91.31 126 TYR B CA 1
ATOM 5722 C C . TYR B 1 126 ? -16.656 8.984 10.477 1 91.31 126 TYR B C 1
ATOM 5724 O O . TYR B 1 126 ? -15.422 8.852 10.562 1 91.31 126 TYR B O 1
ATOM 5732 N N . THR B 1 127 ? -17.453 8.477 11.398 1 91.06 127 THR B N 1
ATOM 5733 C CA . THR B 1 127 ? -16.969 7.82 12.602 1 91.06 127 THR B CA 1
ATOM 5734 C C . THR B 1 127 ? -16.172 6.562 12.25 1 91.06 127 THR B C 1
ATOM 5736 O O . THR B 1 127 ? -15.266 6.168 12.977 1 91.06 127 THR B O 1
ATOM 5739 N N . PHE B 1 128 ? -16.516 5.965 11.102 1 90.88 128 PHE B N 1
ATOM 5740 C CA . PHE B 1 128 ? -15.789 4.805 10.602 1 90.88 128 PHE B CA 1
ATOM 5741 C C . PHE B 1 128 ? -14.32 5.152 10.375 1 90.88 128 PHE B C 1
ATOM 5743 O O . PHE B 1 128 ? -13.43 4.371 10.734 1 90.88 128 PHE B O 1
ATOM 5750 N N . HIS B 1 129 ? -14.07 6.297 9.828 1 89.94 129 HIS B N 1
ATOM 5751 C CA . HIS B 1 129 ? -12.719 6.727 9.461 1 89.94 129 HIS B CA 1
ATOM 5752 C C . HIS B 1 129 ? -11.922 7.133 10.688 1 89.94 129 HIS B C 1
ATOM 5754 O O . HIS B 1 129 ? -10.688 7.133 10.656 1 89.94 129 HIS B O 1
ATOM 5760 N N . LEU B 1 130 ? -12.609 7.449 11.742 1 88.81 130 LEU B N 1
ATOM 5761 C CA . LEU B 1 130 ? -11.945 7.844 12.984 1 88.81 130 LEU B CA 1
ATOM 5762 C C . LEU B 1 130 ? -11.398 6.625 13.719 1 88.81 130 LEU B C 1
ATOM 5764 O O . LEU B 1 130 ? -10.484 6.746 14.531 1 88.81 130 LEU B O 1
ATOM 5768 N N . GLN B 1 131 ? -11.922 5.469 13.367 1 88.94 131 GLN B N 1
ATOM 5769 C CA . GLN B 1 131 ? -11.609 4.281 14.156 1 88.94 131 GLN B CA 1
ATOM 5770 C C . GLN B 1 131 ? -10.711 3.322 13.375 1 88.94 131 GLN B C 1
ATOM 5772 O O . GLN B 1 131 ? -10.25 2.316 13.914 1 88.94 131 GLN B O 1
ATOM 5777 N N . ARG B 1 132 ? -10.516 3.633 12.164 1 89.62 132 ARG B N 1
ATOM 5778 C CA . ARG B 1 132 ? -9.766 2.695 11.336 1 89.62 132 ARG B CA 1
ATOM 5779 C C . ARG B 1 132 ? -8.57 3.377 10.688 1 89.62 132 ARG B C 1
ATOM 5781 O O . ARG B 1 132 ? -8.656 4.535 10.273 1 89.62 132 ARG B O 1
ATOM 5788 N N . ASN B 1 133 ? -7.512 2.59 10.609 1 92.19 133 ASN B N 1
ATOM 5789 C CA . ASN B 1 133 ? -6.324 3.078 9.914 1 92.19 133 ASN B CA 1
ATOM 5790 C C . ASN B 1 133 ? -6.438 2.887 8.406 1 92.19 133 ASN B C 1
ATOM 5792 O O . ASN B 1 133 ? -6.895 1.84 7.938 1 92.19 133 ASN B O 1
ATOM 5796 N N . THR B 1 134 ? -6.035 3.865 7.652 1 92.25 134 THR B N 1
ATOM 5797 C CA . THR B 1 134 ? -6.152 3.848 6.199 1 92.25 134 THR B CA 1
ATOM 5798 C C . THR B 1 134 ? -5.332 2.705 5.605 1 92.25 134 THR B C 1
ATOM 5800 O O . THR B 1 134 ? -5.66 2.188 4.535 1 92.25 134 THR B O 1
ATOM 5803 N N . SER B 1 135 ? -4.246 2.232 6.316 1 92.81 135 SER B N 1
ATOM 5804 C CA . SER B 1 135 ? -3.412 1.14 5.832 1 92.81 135 SER B CA 1
ATOM 5805 C C . SER B 1 135 ? -4.211 -0.156 5.719 1 92.81 135 SER B C 1
ATOM 5807 O O . SER B 1 135 ? -3.994 -0.945 4.797 1 92.81 135 SER B O 1
ATOM 5809 N N . ILE B 1 136 ? -5.141 -0.355 6.656 1 93.25 136 ILE B N 1
ATOM 5810 C CA . ILE B 1 136 ? -5.977 -1.553 6.652 1 93.25 136 ILE B CA 1
ATOM 5811 C C . ILE B 1 136 ? -6.945 -1.502 5.477 1 93.25 136 ILE B C 1
ATOM 5813 O O . ILE B 1 136 ? -7.145 -2.502 4.785 1 93.25 136 ILE B O 1
ATOM 5817 N N . LEU B 1 137 ? -7.516 -0.344 5.25 1 94.44 137 LEU B N 1
ATOM 5818 C CA . LEU B 1 137 ? -8.461 -0.177 4.152 1 94.44 137 LEU B CA 1
ATOM 5819 C C . LEU B 1 137 ? -7.766 -0.303 2.805 1 94.44 137 LEU B C 1
ATOM 5821 O O . LEU B 1 137 ? -8.297 -0.926 1.882 1 94.44 137 LEU B O 1
ATOM 5825 N N . LEU B 1 138 ? -6.578 0.32 2.758 1 94.75 138 LEU B N 1
ATOM 5826 C CA . LEU B 1 138 ? -5.766 0.209 1.55 1 94.75 138 LEU B CA 1
ATOM 5827 C C . LEU B 1 138 ? -5.418 -1.247 1.262 1 94.75 138 LEU B C 1
ATOM 5829 O O . LEU B 1 138 ? -5.555 -1.71 0.127 1 94.75 138 LEU B O 1
ATOM 5833 N N . ARG B 1 139 ? -4.98 -1.973 2.281 1 93.44 139 ARG B N 1
ATOM 5834 C CA . ARG B 1 139 ? -4.652 -3.389 2.158 1 93.44 139 ARG B CA 1
ATOM 5835 C C . ARG B 1 139 ? -5.859 -4.191 1.686 1 93.44 139 ARG B C 1
ATOM 5837 O O . ARG B 1 139 ? -5.73 -5.062 0.822 1 93.44 139 ARG B O 1
ATOM 5844 N N . ASN B 1 140 ? -7.027 -3.953 2.209 1 95.12 140 ASN B N 1
ATOM 5845 C CA . ASN B 1 140 ? -8.242 -4.672 1.836 1 95.12 140 ASN B CA 1
ATOM 5846 C C . ASN B 1 140 ? -8.57 -4.492 0.356 1 95.12 140 ASN B C 1
ATOM 5848 O O . ASN B 1 140 ? -8.812 -5.469 -0.354 1 95.12 140 ASN B O 1
ATOM 5852 N N . VAL B 1 141 ? -8.492 -3.266 -0.113 1 95.5 141 VAL B N 1
ATOM 5853 C CA . VAL B 1 141 ? -8.914 -2.938 -1.47 1 95.5 141 VAL B CA 1
ATOM 5854 C C . VAL B 1 141 ? -7.887 -3.453 -2.473 1 95.5 141 VAL B C 1
ATOM 5856 O O . VAL B 1 141 ? -8.242 -4.043 -3.494 1 95.5 141 VAL B O 1
ATOM 5859 N N . ASN B 1 142 ? -6.594 -3.293 -2.129 1 94.19 142 ASN B N 1
ATOM 5860 C CA . ASN B 1 142 ? -5.562 -3.52 -3.133 1 94.19 142 ASN B CA 1
ATOM 5861 C C . ASN B 1 142 ? -4.961 -4.918 -3.016 1 94.19 142 ASN B C 1
ATOM 5863 O O . ASN B 1 142 ? -4.391 -5.438 -3.977 1 94.19 142 ASN B O 1
ATOM 5867 N N . GLU B 1 143 ? -5.074 -5.555 -1.819 1 92.75 143 GLU B N 1
ATOM 5868 C CA . GLU B 1 143 ? -4.375 -6.824 -1.643 1 92.75 143 GLU B CA 1
ATOM 5869 C C . GLU B 1 143 ? -5.352 -7.953 -1.326 1 92.75 143 GLU B C 1
ATOM 5871 O O . GLU B 1 143 ? -5.254 -9.039 -1.895 1 92.75 143 GLU B O 1
ATOM 5876 N N . GLU B 1 144 ? -6.324 -7.699 -0.479 1 93.5 144 GLU B N 1
ATOM 5877 C CA . GLU B 1 144 ? -7.215 -8.766 -0.038 1 93.5 144 GLU B CA 1
ATOM 5878 C C . GLU B 1 144 ? -8.219 -9.133 -1.127 1 93.5 144 GLU B C 1
ATOM 5880 O O . GLU B 1 144 ? -8.57 -10.305 -1.284 1 93.5 144 GLU B O 1
ATOM 5885 N N . VAL B 1 145 ? -8.727 -8.148 -1.874 1 95.06 145 VAL B N 1
ATOM 5886 C CA . VAL B 1 145 ? -9.695 -8.445 -2.926 1 95.06 145 VAL B CA 1
ATOM 5887 C C . VAL B 1 145 ? -9.055 -9.336 -3.984 1 95.06 145 VAL B C 1
ATOM 5889 O O . VAL B 1 145 ? -9.594 -10.398 -4.32 1 95.06 145 VAL B O 1
ATOM 5892 N N . PRO B 1 146 ? -7.875 -8.961 -4.48 1 93.69 146 PRO B N 1
ATOM 5893 C CA . PRO B 1 146 ? -7.219 -9.867 -5.422 1 93.69 146 PRO B CA 1
ATOM 5894 C C . PRO B 1 146 ? -6.953 -11.25 -4.824 1 93.69 146 PRO B C 1
ATOM 5896 O O . PRO B 1 146 ? -7.086 -12.266 -5.512 1 93.69 146 PRO B O 1
ATOM 5899 N N . LYS B 1 147 ? -6.59 -11.32 -3.613 1 92.88 147 LYS B N 1
ATOM 5900 C CA . LYS B 1 147 ? -6.34 -12.594 -2.943 1 92.88 147 LYS B CA 1
ATOM 5901 C C . LYS B 1 147 ? -7.594 -13.453 -2.916 1 92.88 147 LYS B C 1
ATOM 5903 O O . LYS B 1 147 ? -7.52 -14.672 -3.07 1 92.88 147 LYS B O 1
ATOM 5908 N N . VAL B 1 148 ? -8.75 -12.867 -2.732 1 93.62 148 VAL B N 1
ATOM 5909 C CA . VAL B 1 148 ? -10.016 -13.594 -2.703 1 93.62 148 VAL B CA 1
ATOM 5910 C C . VAL B 1 148 ? -10.344 -14.117 -4.102 1 93.62 148 VAL B C 1
ATOM 5912 O O . VAL B 1 148 ? -10.703 -15.281 -4.266 1 93.62 148 VAL B O 1
ATOM 5915 N N . LEU B 1 149 ? -10.195 -13.289 -5.109 1 93.88 149 LEU B N 1
ATOM 5916 C CA . LEU B 1 149 ? -10.602 -13.688 -6.453 1 93.88 149 LEU B CA 1
ATOM 5917 C C . LEU B 1 149 ? -9.609 -14.664 -7.055 1 93.88 149 LEU B C 1
ATOM 5919 O O . LEU B 1 149 ? -10 -15.68 -7.633 1 93.88 149 LEU B O 1
ATOM 5923 N N . GLN B 1 150 ? -8.359 -14.484 -6.855 1 90.75 150 GLN B N 1
ATOM 5924 C CA . GLN B 1 150 ? -7.355 -15.383 -7.418 1 90.75 150 GLN B CA 1
ATOM 5925 C C . GLN B 1 150 ? -7.133 -16.594 -6.512 1 90.75 150 GLN B C 1
ATOM 5927 O O . GLN B 1 150 ? -6.945 -17.703 -6.996 1 90.75 150 GLN B O 1
ATOM 5932 N N . GLY B 1 151 ? -7.199 -16.344 -5.219 1 91.12 151 GLY B N 1
ATOM 5933 C CA . GLY B 1 151 ? -6.895 -17.406 -4.266 1 91.12 151 GLY B CA 1
ATOM 5934 C C . GLY B 1 151 ? -8.07 -18.328 -3.994 1 91.12 151 GLY B C 1
ATOM 5935 O O . GLY B 1 151 ? -7.891 -19.484 -3.652 1 91.12 151 GLY B O 1
ATOM 5936 N N . ILE B 1 152 ? -9.25 -17.859 -4.18 1 93.06 152 ILE B N 1
ATOM 5937 C CA . ILE B 1 152 ? -10.406 -18.688 -3.867 1 93.06 152 ILE B CA 1
ATOM 5938 C C . ILE B 1 152 ? -11.219 -18.953 -5.137 1 93.06 152 ILE B C 1
ATOM 5940 O O . ILE B 1 152 ? -11.375 -20.094 -5.551 1 93.06 152 ILE B O 1
ATOM 5944 N N . LEU B 1 153 ? -11.617 -17.906 -5.828 1 92.06 153 LEU B N 1
ATOM 5945 C CA . LEU B 1 153 ? -12.516 -18.078 -6.961 1 92.06 153 LEU B CA 1
ATOM 5946 C C . LEU B 1 153 ? -11.805 -18.797 -8.109 1 92.06 153 LEU B C 1
ATOM 5948 O O . LEU B 1 153 ? -12.289 -19.812 -8.609 1 92.06 153 LEU B O 1
ATOM 5952 N N . LEU B 1 154 ? -10.695 -18.266 -8.492 1 91.81 154 LEU B N 1
ATOM 5953 C CA . LEU B 1 154 ? -9.945 -18.891 -9.57 1 91.81 154 LEU B CA 1
ATOM 5954 C C . LEU B 1 154 ? -9.531 -20.312 -9.188 1 91.81 154 LEU B C 1
ATOM 5956 O O . LEU B 1 154 ? -9.648 -21.234 -9.992 1 91.81 154 LEU B O 1
ATOM 5960 N N . SER B 1 155 ? -9 -20.422 -7.969 1 92.12 155 SER B N 1
ATOM 5961 C CA . SER B 1 155 ? -8.578 -21.734 -7.488 1 92.12 155 SER B CA 1
ATOM 5962 C C . SER B 1 155 ? -9.758 -22.703 -7.441 1 92.12 155 SER B C 1
ATOM 5964 O O . SER B 1 155 ? -9.594 -23.906 -7.691 1 92.12 155 SER B O 1
ATOM 5966 N N . SER B 1 156 ? -10.93 -22.25 -7.168 1 91.44 156 SER B N 1
ATOM 5967 C CA . SER B 1 156 ? -12.117 -23.094 -7.133 1 91.44 156 SER B CA 1
ATOM 5968 C C . SER B 1 156 ? -12.492 -23.594 -8.523 1 91.44 156 SER B C 1
ATOM 5970 O O . SER B 1 156 ? -12.859 -24.75 -8.703 1 91.44 156 SER B O 1
ATOM 5972 N N . PHE B 1 157 ? -12.383 -22.734 -9.516 1 88.75 157 PHE B N 1
ATOM 5973 C CA . PHE B 1 157 ? -12.641 -23.156 -10.891 1 88.75 157 PHE B CA 1
ATOM 5974 C C . PHE B 1 157 ? -11.625 -24.188 -11.352 1 88.75 157 PHE B C 1
ATOM 5976 O O . PHE B 1 157 ? -11.984 -25.188 -11.984 1 88.75 157 PHE B O 1
ATOM 5983 N N . GLN B 1 158 ? -10.391 -23.922 -11.023 1 88.06 158 GLN B N 1
ATOM 5984 C CA . GLN B 1 158 ? -9.336 -24.859 -11.406 1 88.06 158 GLN B CA 1
ATOM 5985 C C . GLN B 1 158 ? -9.508 -26.203 -10.688 1 88.06 158 GLN B C 1
ATOM 5987 O O . GLN B 1 158 ? -9.266 -27.266 -11.273 1 88.06 158 GLN B O 1
ATOM 5992 N N . LEU B 1 159 ? -9.906 -26.109 -9.445 1 89.31 159 LEU B N 1
ATOM 5993 C CA . LEU B 1 159 ? -10.164 -27.312 -8.672 1 89.31 159 LEU B CA 1
ATOM 5994 C C . LEU B 1 159 ? -11.281 -28.125 -9.297 1 89.31 159 LEU B C 1
ATOM 5996 O O . LEU B 1 159 ? -11.172 -29.359 -9.414 1 89.31 159 LEU B O 1
ATOM 6000 N N . ALA B 1 160 ? -12.32 -27.484 -9.695 1 88.75 160 ALA B N 1
ATOM 6001 C CA . ALA B 1 160 ? -13.445 -28.172 -10.328 1 88.75 160 ALA B CA 1
ATOM 6002 C C . ALA B 1 160 ? -13.031 -28.812 -11.648 1 88.75 160 ALA B C 1
ATOM 6004 O O . ALA B 1 160 ? -13.43 -29.938 -11.945 1 88.75 160 ALA B O 1
ATOM 6005 N N . THR B 1 161 ? -12.312 -28.062 -12.391 1 85.25 161 THR B N 1
ATOM 6006 C CA . THR B 1 161 ? -11.828 -28.594 -13.656 1 85.25 161 THR B CA 1
ATOM 6007 C C . THR B 1 161 ? -10.961 -29.828 -13.43 1 85.25 161 THR B C 1
ATOM 6009 O O . THR B 1 161 ? -11.125 -30.844 -14.102 1 85.25 161 THR B O 1
ATOM 6012 N N . GLU B 1 162 ? -10.031 -29.672 -12.477 1 83.25 162 GLU B N 1
ATOM 6013 C CA . GLU B 1 162 ? -9.133 -30.781 -12.18 1 83.25 162 GLU B CA 1
ATOM 6014 C C . GLU B 1 162 ? -9.906 -32 -11.672 1 83.25 162 GLU B C 1
ATOM 6016 O O . GLU B 1 162 ? -9.555 -33.125 -11.977 1 83.25 162 GLU B O 1
ATOM 6021 N N . ALA B 1 163 ? -10.883 -31.797 -10.859 1 86.44 163 ALA B N 1
ATOM 6022 C CA . ALA B 1 163 ? -11.719 -32.875 -10.352 1 86.44 163 ALA B CA 1
ATOM 6023 C C . ALA B 1 163 ? -12.43 -33.594 -11.492 1 86.44 163 ALA B C 1
ATOM 6025 O O . ALA B 1 163 ? -12.5 -34.844 -11.508 1 86.44 163 ALA B O 1
ATOM 6026 N N . LEU B 1 164 ? -12.914 -32.875 -12.438 1 85.75 164 LEU B N 1
ATOM 6027 C CA . LEU B 1 164 ? -13.594 -33.438 -13.586 1 85.75 164 LEU B CA 1
ATOM 6028 C C . LEU B 1 164 ? -12.625 -34.25 -14.445 1 85.75 164 LEU B C 1
ATOM 6030 O O . LEU B 1 164 ? -12.961 -35.344 -14.93 1 85.75 164 LEU B O 1
ATOM 6034 N N . VAL B 1 165 ? -11.461 -33.688 -14.594 1 80.56 165 VAL B N 1
ATOM 6035 C CA . VAL B 1 165 ? -10.438 -34.406 -15.367 1 80.56 165 VAL B CA 1
ATOM 6036 C C . VAL B 1 165 ? -10.078 -35.719 -14.672 1 80.56 165 VAL B C 1
ATOM 6038 O O . VAL B 1 165 ? -9.953 -36.75 -15.32 1 80.56 165 VAL B O 1
ATOM 6041 N N . ILE B 1 166 ? -9.875 -35.656 -13.352 1 83.25 166 ILE B N 1
ATOM 6042 C CA . ILE B 1 166 ? -9.539 -36.844 -12.57 1 83.25 166 ILE B CA 1
ATOM 6043 C C . ILE B 1 166 ? -10.648 -37.906 -12.711 1 83.25 166 ILE B C 1
ATOM 6045 O O . ILE B 1 166 ? -10.375 -39.062 -12.914 1 83.25 166 ILE B O 1
ATOM 6049 N N . ILE B 1 167 ? -11.836 -37.469 -12.648 1 84.06 167 ILE B N 1
ATOM 6050 C CA . ILE B 1 167 ? -12.984 -38.375 -12.758 1 84.06 167 ILE B CA 1
ATOM 6051 C C . ILE B 1 167 ? -13 -39.031 -14.141 1 84.06 167 ILE B C 1
ATOM 6053 O O . ILE B 1 167 ? -13.227 -40.219 -14.258 1 84.06 167 ILE B O 1
ATOM 6057 N N . CYS B 1 168 ? -12.773 -38.25 -15.172 1 77.75 168 CYS B N 1
ATOM 6058 C CA . CYS B 1 168 ? -12.758 -38.781 -16.531 1 77.75 168 CYS B CA 1
ATOM 6059 C C . CYS B 1 168 ? -11.625 -39.781 -16.719 1 77.75 168 CYS B C 1
ATOM 6061 O O . CYS B 1 168 ? -11.828 -40.844 -17.312 1 77.75 168 CYS B O 1
ATOM 6063 N N . ILE B 1 169 ? -10.461 -39.469 -16.156 1 74.12 169 ILE B N 1
ATOM 6064 C CA . ILE B 1 169 ? -9.312 -40.344 -16.297 1 74.12 169 ILE B CA 1
ATOM 6065 C C . ILE B 1 169 ? -9.555 -41.625 -15.516 1 74.12 169 ILE B C 1
ATOM 6067 O O . ILE B 1 169 ? -9.258 -42.719 -16 1 74.12 169 ILE B O 1
ATOM 6071 N N . LEU B 1 170 ? -10.07 -41.469 -14.336 1 78.25 170 LEU B N 1
ATOM 6072 C CA . LEU B 1 170 ? -10.359 -42.625 -13.508 1 78.25 170 LEU B CA 1
ATOM 6073 C C . LEU B 1 170 ? -11.391 -43.531 -14.18 1 78.25 170 LEU B C 1
ATOM 6075 O O . LEU B 1 170 ? -11.273 -44.781 -14.125 1 78.25 170 LEU B O 1
ATOM 6079 N N . SER B 1 171 ? -12.406 -42.969 -14.773 1 79.44 171 SER B N 1
ATOM 6080 C CA . SER B 1 171 ? -13.43 -43.75 -15.461 1 79.44 171 SER B CA 1
ATOM 6081 C C . SER B 1 171 ? -12.828 -44.531 -16.625 1 79.44 171 SER B C 1
ATOM 6083 O O . SER B 1 171 ? -13.172 -45.688 -16.828 1 79.44 171 SER B O 1
ATOM 6085 N N . LEU B 1 172 ? -12.023 -43.906 -17.344 1 71.38 172 LEU B N 1
ATOM 6086 C CA . LEU B 1 172 ? -11.367 -44.562 -18.484 1 71.38 172 LEU B CA 1
ATOM 6087 C C . LEU B 1 172 ? -10.469 -45.688 -18 1 71.38 172 LEU B C 1
ATOM 6089 O O . LEU B 1 172 ? -10.453 -46.781 -18.594 1 71.38 172 LEU B O 1
ATOM 6093 N N . LEU B 1 173 ? -9.695 -45.438 -16.891 1 71.31 173 LEU B N 1
ATOM 6094 C CA . LEU B 1 173 ? -8.75 -46.438 -16.375 1 71.31 173 LEU B CA 1
ATOM 6095 C C . LEU B 1 173 ? -9.477 -47.594 -15.695 1 71.31 173 LEU B C 1
ATOM 6097 O O . LEU B 1 173 ? -9 -48.719 -15.711 1 71.31 173 LEU B O 1
ATOM 6101 N N . LEU B 1 174 ? -10.57 -47.312 -15.094 1 75.56 174 LEU B N 1
ATOM 6102 C CA . LEU B 1 174 ? -11.367 -48.344 -14.469 1 75.56 174 LEU B CA 1
ATOM 6103 C C . LEU B 1 174 ? -11.898 -49.312 -15.516 1 75.56 174 LEU B C 1
ATOM 6105 O O . LEU B 1 174 ? -12.055 -50.5 -15.234 1 75.56 174 LEU B O 1
ATOM 6109 N N . TYR B 1 175 ? -12.164 -48.781 -16.672 1 71.44 175 TYR B N 1
ATOM 6110 C CA . TYR B 1 175 ? -12.633 -49.625 -17.766 1 71.44 175 TYR B CA 1
ATOM 6111 C C . TYR B 1 175 ? -11.523 -50.531 -18.266 1 71.44 175 TYR B C 1
ATOM 6113 O O . TYR B 1 175 ? -11.773 -51.719 -18.594 1 71.44 175 TYR B O 1
ATOM 6121 N N . THR B 1 176 ? -10.352 -50.156 -18.266 1 63.84 176 THR B N 1
ATOM 6122 C CA . THR B 1 176 ? -9.25 -50.906 -18.844 1 63.84 176 THR B CA 1
ATOM 6123 C C . THR B 1 176 ? -8.602 -51.812 -17.781 1 63.84 176 THR B C 1
ATOM 6125 O O . THR B 1 176 ? -8.219 -52.938 -18.062 1 63.84 176 THR B O 1
ATOM 6128 N N . SER B 1 177 ? -8.398 -51.219 -16.531 1 70.12 177 SER B N 1
ATOM 6129 C CA . SER B 1 177 ? -7.734 -51.938 -15.461 1 70.12 177 SER B CA 1
ATOM 6130 C C . SER B 1 177 ? -8.312 -51.531 -14.102 1 70.12 177 SER B C 1
ATOM 6132 O O . SER B 1 177 ? -7.707 -50.75 -13.359 1 70.12 177 SER B O 1
ATOM 6134 N N . PRO B 1 178 ? -9.391 -52.094 -13.727 1 72.56 178 PRO B N 1
ATOM 6135 C CA . PRO B 1 178 ? -10.125 -51.656 -12.523 1 72.56 178 PRO B CA 1
ATOM 6136 C C . PRO B 1 178 ? -9.312 -51.844 -11.242 1 72.56 178 PRO B C 1
ATOM 6138 O O . PRO B 1 178 ? -9.32 -50.969 -10.375 1 72.56 178 PRO B O 1
ATOM 6141 N N . VAL B 1 179 ? -8.578 -52.938 -11.156 1 68.19 179 VAL B N 1
ATOM 6142 C CA . VAL B 1 179 ? -7.887 -53.25 -9.906 1 68.19 179 VAL B CA 1
ATOM 6143 C C . VAL B 1 179 ? -6.758 -52.25 -9.695 1 68.19 179 VAL B C 1
ATOM 6145 O O . VAL B 1 179 ? -6.625 -51.656 -8.617 1 68.19 179 VAL B O 1
ATOM 6148 N N . ALA B 1 180 ? -6 -52.094 -10.773 1 65.81 180 ALA B N 1
ATOM 6149 C CA . ALA B 1 180 ? -4.895 -51.156 -10.68 1 65.81 180 ALA B CA 1
ATOM 6150 C C . ALA B 1 180 ? -5.406 -49.75 -10.414 1 65.81 180 ALA B C 1
ATOM 6152 O O . ALA B 1 180 ? -4.805 -49 -9.641 1 65.81 180 ALA B O 1
ATOM 6153 N N . THR B 1 181 ? -6.559 -49.406 -10.938 1 69.94 181 THR B N 1
ATOM 6154 C CA . THR B 1 181 ? -7.125 -48.062 -10.836 1 69.94 181 THR B CA 1
ATOM 6155 C C . THR B 1 181 ? -7.66 -47.812 -9.43 1 69.94 181 THR B C 1
ATOM 6157 O O . THR B 1 181 ? -7.445 -46.75 -8.859 1 69.94 181 THR B O 1
ATOM 6160 N N . ILE B 1 182 ? -8.25 -48.75 -8.906 1 74.94 182 ILE B N 1
ATOM 6161 C CA . ILE B 1 182 ? -8.805 -48.594 -7.57 1 74.94 182 ILE B CA 1
ATOM 6162 C C . ILE B 1 182 ? -7.676 -48.469 -6.551 1 74.94 182 ILE B C 1
ATOM 6164 O O . ILE B 1 182 ? -7.742 -47.656 -5.637 1 74.94 182 ILE B O 1
ATOM 6168 N N . ALA B 1 183 ? -6.691 -49.25 -6.781 1 69.81 183 ALA B N 1
ATOM 6169 C CA . ALA B 1 183 ? -5.551 -49.219 -5.871 1 69.81 183 ALA B CA 1
ATOM 6170 C C . ALA B 1 183 ? -4.867 -47.844 -5.93 1 69.81 183 ALA B C 1
ATOM 6172 O O . ALA B 1 183 ? -4.535 -47.25 -4.895 1 69.81 183 ALA B O 1
ATOM 6173 N N . ALA B 1 184 ? -4.68 -47.406 -7.141 1 69.19 184 ALA B N 1
ATOM 6174 C CA . ALA B 1 184 ? -4.066 -46.094 -7.316 1 69.19 184 ALA B CA 1
ATOM 6175 C C . ALA B 1 184 ? -4.949 -44.969 -6.742 1 69.19 184 ALA B C 1
ATOM 6177 O O . ALA B 1 184 ? -4.453 -44.031 -6.113 1 69.19 184 ALA B O 1
ATOM 6178 N N . GLY B 1 185 ? -6.223 -45.125 -6.898 1 74.12 185 GLY B N 1
ATOM 6179 C CA . GLY B 1 185 ? -7.172 -44.125 -6.398 1 74.12 185 GLY B CA 1
ATOM 6180 C C . GLY B 1 185 ? -7.184 -44.031 -4.883 1 74.12 185 GLY B C 1
ATOM 6181 O O . GLY B 1 185 ? -7.215 -42.938 -4.328 1 74.12 185 GLY B O 1
ATOM 6182 N N . ILE B 1 186 ? -7.117 -45.125 -4.301 1 76.56 186 ILE B N 1
ATOM 6183 C CA . ILE B 1 186 ? -7.141 -45.156 -2.844 1 76.56 186 ILE B CA 1
ATOM 6184 C C . ILE B 1 186 ? -5.844 -44.562 -2.291 1 76.56 186 ILE B C 1
ATOM 6186 O O . ILE B 1 186 ? -5.867 -43.812 -1.318 1 76.56 186 ILE B O 1
ATOM 6190 N N . LEU B 1 187 ? -4.848 -44.906 -2.932 1 72.69 187 LEU B N 1
ATOM 6191 C CA . LEU B 1 187 ? -3.557 -44.438 -2.451 1 72.69 187 LEU B CA 1
ATOM 6192 C C . LEU B 1 187 ? -3.428 -42.938 -2.639 1 72.69 187 LEU B C 1
ATOM 6194 O O . LEU B 1 187 ? -3.029 -42.219 -1.716 1 72.69 187 LEU B O 1
ATOM 6198 N N . LEU B 1 188 ? -3.766 -42.531 -3.822 1 74.81 188 LEU B N 1
ATOM 6199 C CA . LEU B 1 188 ? -3.643 -41.125 -4.121 1 74.81 188 LEU B CA 1
ATOM 6200 C C . LEU B 1 188 ? -4.691 -40.312 -3.365 1 74.81 188 LEU B C 1
ATOM 6202 O O . LEU B 1 188 ? -4.379 -39.281 -2.793 1 74.81 188 LEU B O 1
ATOM 6206 N N . GLY B 1 189 ? -5.883 -40.812 -3.375 1 77.25 189 GLY B N 1
ATOM 6207 C CA . GLY B 1 189 ? -6.945 -40.156 -2.623 1 77.25 189 GLY B CA 1
ATOM 6208 C C . GLY B 1 189 ? -6.684 -40.125 -1.129 1 77.25 189 GLY B C 1
ATOM 6209 O O . GLY B 1 189 ? -6.922 -39.094 -0.475 1 77.25 189 GLY B O 1
ATOM 6210 N N . GLY B 1 190 ? -6.195 -41.25 -0.667 1 79.94 190 GLY B N 1
ATOM 6211 C CA . GLY B 1 190 ? -5.848 -41.312 0.744 1 79.94 190 GLY B CA 1
ATOM 6212 C C . GLY B 1 190 ? -4.746 -40.344 1.135 1 79.94 190 GLY B C 1
ATOM 6213 O O . GLY B 1 190 ? -4.828 -39.688 2.18 1 79.94 190 GLY B O 1
ATOM 6214 N N . SER B 1 191 ? -3.766 -40.25 0.314 1 76.62 191 SER B N 1
ATOM 6215 C CA . SER B 1 191 ? -2.67 -39.312 0.565 1 76.62 191 SER B CA 1
ATOM 6216 C C . SER B 1 191 ? -3.164 -37.875 0.586 1 76.62 191 SER B C 1
ATOM 6218 O O . SER B 1 191 ? -2.707 -37.062 1.399 1 76.62 191 SER B O 1
ATOM 6220 N N . MET B 1 192 ? -4.059 -37.625 -0.238 1 79.19 192 MET B N 1
ATOM 6221 C CA . MET B 1 192 ? -4.652 -36.281 -0.304 1 79.19 192 MET B CA 1
ATOM 6222 C C . MET B 1 192 ? -5.402 -35.969 0.983 1 79.19 192 MET B C 1
ATOM 6224 O O . MET B 1 192 ? -5.293 -34.844 1.507 1 79.19 192 MET B O 1
ATOM 6228 N N . ILE B 1 193 ? -6.102 -36.938 1.434 1 82.69 193 ILE B N 1
ATOM 6229 C CA . ILE B 1 193 ? -6.914 -36.75 2.631 1 82.69 193 ILE B CA 1
ATOM 6230 C C . ILE B 1 193 ? -6.008 -36.562 3.844 1 82.69 193 ILE B C 1
ATOM 6232 O O . ILE B 1 193 ? -6.246 -35.656 4.672 1 82.69 193 ILE B O 1
ATOM 6236 N N . ILE B 1 194 ? -5 -37.312 3.863 1 81.38 194 ILE B N 1
ATOM 6237 C CA . ILE B 1 194 ? -4.055 -37.219 4.969 1 81.38 194 ILE B CA 1
ATOM 6238 C C . ILE B 1 194 ? -3.381 -35.844 4.961 1 81.38 194 ILE B C 1
ATOM 6240 O O . ILE B 1 194 ? -3.273 -35.188 6.004 1 81.38 194 ILE B O 1
ATOM 6244 N N . PHE B 1 195 ? -2.988 -35.375 3.828 1 80.81 195 PHE B N 1
ATOM 6245 C CA . PHE B 1 195 ? -2.324 -34.094 3.701 1 80.81 195 PHE B CA 1
ATOM 6246 C C . PHE B 1 195 ? -3.26 -32.969 4.109 1 80.81 195 PHE B C 1
ATOM 6248 O O . PHE B 1 195 ? -2.863 -32.062 4.844 1 80.81 195 PHE B O 1
ATOM 6255 N N . HIS B 1 196 ? -4.461 -33.094 3.678 1 78 196 HIS B N 1
ATOM 6256 C CA . HIS B 1 196 ? -5.453 -32.062 3.936 1 78 196 HIS B CA 1
ATOM 6257 C C . HIS B 1 196 ? -5.727 -31.906 5.43 1 78 196 HIS B C 1
ATOM 6259 O O . HIS B 1 196 ? -5.715 -30.797 5.961 1 78 196 HIS B O 1
ATOM 6265 N N . PHE B 1 197 ? -5.82 -32.906 6.109 1 82.56 197 PHE B N 1
ATOM 6266 C CA . PHE B 1 197 ? -6.215 -32.875 7.512 1 82.56 197 PHE B CA 1
ATOM 6267 C C . PHE B 1 197 ? -5.027 -32.531 8.398 1 82.56 197 PHE B C 1
ATOM 6269 O O . PHE B 1 197 ? -5.191 -31.922 9.469 1 82.56 197 PHE B O 1
ATOM 6276 N N . THR B 1 198 ? -3.902 -32.75 7.949 1 83 198 THR B N 1
ATOM 6277 C CA . THR B 1 198 ? -2.721 -32.5 8.766 1 83 198 THR B CA 1
ATOM 6278 C C . THR B 1 198 ? -2.354 -31.031 8.766 1 83 198 THR B C 1
ATOM 6280 O O . THR B 1 198 ? -1.934 -30.484 9.781 1 83 198 THR B O 1
ATOM 6283 N N . PHE B 1 199 ? -2.621 -30.328 7.625 1 87.06 199 PHE B N 1
ATOM 6284 C CA . PHE B 1 199 ? -2.033 -29 7.504 1 87.06 199 PHE B CA 1
ATOM 6285 C C . PHE B 1 199 ? -3.119 -27.938 7.43 1 87.06 199 PHE B C 1
ATOM 6287 O O . PHE B 1 199 ? -2.82 -26.75 7.387 1 87.06 199 PHE B O 1
ATOM 6294 N N . ARG B 1 200 ? -4.32 -28.344 7.473 1 85.06 200 ARG B N 1
ATOM 6295 C CA . ARG B 1 200 ? -5.43 -27.422 7.281 1 85.06 200 ARG B CA 1
ATOM 6296 C C . ARG B 1 200 ? -5.41 -26.312 8.336 1 85.06 200 ARG B C 1
ATOM 6298 O O . ARG B 1 200 ? -5.582 -25.141 8.016 1 85.06 200 ARG B O 1
ATOM 6305 N N . GLN B 1 201 ? -5.191 -26.578 9.586 1 86.25 201 GLN B N 1
ATOM 6306 C CA . GLN B 1 201 ? -5.234 -25.594 10.664 1 86.25 201 GLN B CA 1
ATOM 6307 C C . GLN B 1 201 ? -4.043 -24.641 10.594 1 86.25 201 GLN B C 1
ATOM 6309 O O . GLN B 1 201 ? -4.188 -23.438 10.812 1 86.25 201 GLN B O 1
ATOM 6314 N N . LYS B 1 202 ? -3.006 -25.219 10.273 1 89.31 202 LYS B N 1
ATOM 6315 C CA . LYS B 1 202 ? -1.798 -24.406 10.195 1 89.31 202 LYS B CA 1
ATOM 6316 C C . LYS B 1 202 ? -1.872 -23.422 9.031 1 89.31 202 LYS B C 1
ATOM 6318 O O . LYS B 1 202 ? -1.494 -22.25 9.172 1 89.31 202 LYS B O 1
ATOM 6323 N N . ILE B 1 203 ? -2.43 -23.875 7.984 1 90.62 203 ILE B N 1
ATOM 6324 C CA . ILE B 1 203 ? -2.529 -23.031 6.801 1 90.62 203 ILE B CA 1
ATOM 6325 C C . ILE B 1 203 ? -3.475 -21.859 7.07 1 90.62 203 ILE B C 1
ATOM 6327 O O . ILE B 1 203 ? -3.174 -20.719 6.727 1 90.62 203 ILE B O 1
ATOM 6331 N N . SER B 1 204 ? -4.543 -22.125 7.742 1 88.94 204 SER B N 1
ATOM 6332 C CA . SER B 1 204 ? -5.512 -21.078 8.07 1 88.94 204 SER B CA 1
ATOM 6333 C C . SER B 1 204 ? -4.914 -20.047 9.023 1 88.94 204 SER B C 1
ATOM 6335 O O . SER B 1 204 ? -5.129 -18.844 8.852 1 88.94 204 SER B O 1
ATOM 6337 N N . SER B 1 205 ? -4.16 -20.516 9.945 1 91.44 205 SER B N 1
ATOM 6338 C CA . SER B 1 205 ? -3.533 -19.609 10.898 1 91.44 205 SER B CA 1
ATOM 6339 C C . SER B 1 205 ? -2.484 -18.734 10.227 1 91.44 205 SER B C 1
ATOM 6341 O O . SER B 1 205 ? -2.346 -17.547 10.562 1 91.44 205 SER B O 1
ATOM 6343 N N . LEU B 1 206 ? -1.82 -19.281 9.273 1 92.06 206 LEU B N 1
ATOM 6344 C CA . LEU B 1 206 ? -0.829 -18.531 8.516 1 92.06 206 LEU B CA 1
ATOM 6345 C C . LEU B 1 206 ? -1.494 -17.422 7.699 1 92.06 206 LEU B C 1
ATOM 6347 O O . LEU B 1 206 ? -0.97 -16.312 7.605 1 92.06 206 LEU B O 1
ATOM 6351 N N . GLY B 1 207 ? -2.646 -17.781 7.188 1 90.75 207 GLY B N 1
ATOM 6352 C CA . GLY B 1 207 ? -3.385 -16.797 6.422 1 90.75 207 GLY B CA 1
ATOM 6353 C C . GLY B 1 207 ? -3.826 -15.602 7.25 1 90.75 207 GLY B C 1
ATOM 6354 O O . GLY B 1 207 ? -3.734 -14.453 6.801 1 90.75 207 GLY B O 1
ATOM 6355 N N . LYS B 1 208 ? -4.25 -15.891 8.414 1 92.94 208 LYS B N 1
ATOM 6356 C CA . LYS B 1 208 ? -4.695 -14.828 9.312 1 92.94 208 LYS B CA 1
ATOM 6357 C C . LYS B 1 208 ? -3.529 -13.938 9.734 1 92.94 208 LYS B C 1
ATOM 6359 O O . LYS B 1 208 ? -3.643 -12.711 9.719 1 92.94 208 LYS B O 1
ATOM 6364 N N . GLU B 1 209 ? -2.482 -14.562 10.055 1 93.69 209 GLU B N 1
ATOM 6365 C CA . GLU B 1 209 ? -1.297 -13.82 10.461 1 93.69 209 GLU B CA 1
ATOM 6366 C C . GLU B 1 209 ? -0.755 -12.969 9.32 1 93.69 209 GLU B C 1
ATOM 6368 O O . GLU B 1 209 ? -0.342 -11.828 9.531 1 93.69 209 GLU B O 1
ATOM 6373 N N . GLN B 1 210 ? -0.783 -13.484 8.164 1 92.19 210 GLN B N 1
ATOM 6374 C CA . GLN B 1 210 ? -0.293 -12.773 6.984 1 92.19 210 GLN B CA 1
ATOM 6375 C C . GLN B 1 210 ? -1.114 -11.516 6.719 1 92.19 210 GLN B C 1
ATOM 6377 O O . GLN B 1 210 ? -0.569 -10.484 6.316 1 92.19 210 GLN B O 1
ATOM 6382 N N . GLN B 1 211 ? -2.355 -11.625 6.965 1 90.44 211 GLN B N 1
ATOM 6383 C CA . GLN B 1 211 ? -3.244 -10.492 6.77 1 90.44 211 GLN B CA 1
ATOM 6384 C C . GLN B 1 211 ? -2.902 -9.352 7.723 1 90.44 211 GLN B C 1
ATOM 6386 O O . GLN B 1 211 ? -2.828 -8.188 7.312 1 90.44 211 GLN B O 1
ATOM 6391 N N . ILE B 1 212 ? -2.682 -9.664 8.938 1 92.25 212 ILE B N 1
ATOM 6392 C CA . ILE B 1 212 ? -2.365 -8.68 9.961 1 92.25 212 ILE B CA 1
ATOM 6393 C C . ILE B 1 212 ? -1.013 -8.031 9.656 1 92.25 212 ILE B C 1
ATOM 6395 O O . ILE B 1 212 ? -0.877 -6.809 9.695 1 92.25 212 ILE B O 1
ATOM 6399 N N . VAL B 1 213 ? -0.063 -8.828 9.273 1 94.69 213 VAL B N 1
ATOM 6400 C CA . VAL B 1 213 ? 1.306 -8.375 9.047 1 94.69 213 VAL B CA 1
ATOM 6401 C C . VAL B 1 213 ? 1.354 -7.477 7.809 1 94.69 213 VAL B C 1
ATOM 6403 O O . VAL B 1 213 ? 2.051 -6.457 7.801 1 94.69 213 VAL B O 1
ATOM 6406 N N . ASN B 1 214 ? 0.576 -7.785 6.789 1 92.94 214 ASN B N 1
ATOM 6407 C CA . ASN B 1 214 ? 0.554 -6.969 5.578 1 92.94 214 ASN B CA 1
ATOM 6408 C C . ASN B 1 214 ? 0.065 -5.551 5.867 1 92.94 214 ASN B C 1
ATOM 6410 O O . ASN B 1 214 ? 0.601 -4.582 5.324 1 92.94 214 ASN B O 1
ATOM 6414 N N . GLY B 1 215 ? -0.884 -5.508 6.723 1 93.12 215 GLY B N 1
ATOM 6415 C CA . GLY B 1 215 ? -1.364 -4.199 7.129 1 93.12 215 GLY B CA 1
ATOM 6416 C C . GLY B 1 215 ? -0.346 -3.414 7.938 1 93.12 215 GLY B C 1
ATOM 6417 O O . GLY B 1 215 ? -0.176 -2.211 7.73 1 93.12 215 GLY B O 1
ATOM 6418 N N . SER B 1 216 ? 0.333 -4.125 8.766 1 94.62 216 SER B N 1
ATOM 6419 C CA . SER B 1 216 ? 1.33 -3.494 9.625 1 94.62 216 SER B CA 1
ATOM 6420 C C . SER B 1 216 ? 2.516 -2.98 8.812 1 94.62 216 SER B C 1
ATOM 6422 O O . SER B 1 216 ? 3.08 -1.932 9.125 1 94.62 216 SER B O 1
ATOM 6424 N N . LEU B 1 217 ? 2.871 -3.705 7.816 1 95.19 217 LEU B N 1
ATOM 6425 C CA . LEU B 1 217 ? 3.969 -3.281 6.953 1 95.19 217 LEU B CA 1
ATOM 6426 C C . LEU B 1 217 ? 3.639 -1.963 6.262 1 95.19 217 LEU B C 1
ATOM 6428 O O . LEU B 1 217 ? 4.465 -1.048 6.23 1 95.19 217 LEU B O 1
ATOM 6432 N N . ILE B 1 218 ? 2.43 -1.84 5.789 1 94.75 218 ILE B N 1
ATOM 6433 C CA . ILE B 1 218 ? 1.991 -0.607 5.145 1 94.75 218 ILE B CA 1
ATOM 6434 C C . ILE B 1 218 ? 1.983 0.532 6.164 1 94.75 218 ILE B C 1
ATOM 6436 O O . ILE B 1 218 ? 2.471 1.629 5.879 1 94.75 218 ILE B O 1
ATOM 6440 N N . GLN B 1 219 ? 1.516 0.233 7.281 1 94.44 219 GLN B N 1
ATOM 6441 C CA . GLN B 1 219 ? 1.392 1.23 8.336 1 94.44 219 GLN B CA 1
ATOM 6442 C C . GLN B 1 219 ? 2.756 1.789 8.727 1 94.44 219 GLN B C 1
ATOM 6444 O O . GLN B 1 219 ? 2.92 3.002 8.875 1 94.44 219 GLN B O 1
ATOM 6449 N N . TRP B 1 220 ? 3.732 0.959 8.898 1 94.75 220 TRP B N 1
ATOM 6450 C CA . TRP B 1 220 ? 5.051 1.396 9.352 1 94.75 220 TRP B CA 1
ATOM 6451 C C . TRP B 1 220 ? 5.75 2.219 8.281 1 94.75 220 TRP B C 1
ATOM 6453 O O . TRP B 1 220 ? 6.441 3.193 8.586 1 94.75 220 TRP B O 1
ATOM 6463 N N . VAL B 1 221 ? 5.598 1.842 7.055 1 95.12 221 VAL B N 1
ATOM 6464 C CA . VAL B 1 221 ? 6.184 2.617 5.965 1 95.12 221 VAL B CA 1
ATOM 6465 C C . VAL B 1 221 ? 5.512 3.984 5.883 1 95.12 221 VAL B C 1
ATOM 6467 O O . VAL B 1 221 ? 6.188 5.012 5.777 1 95.12 221 VAL B O 1
ATOM 6470 N N . ASN B 1 222 ? 4.184 3.984 6.016 1 93.62 222 ASN B N 1
ATOM 6471 C CA . ASN B 1 222 ? 3.434 5.234 5.957 1 93.62 222 ASN B CA 1
ATOM 6472 C C . ASN B 1 222 ? 3.799 6.164 7.109 1 93.62 222 ASN B C 1
ATOM 6474 O O . ASN B 1 222 ? 3.92 7.375 6.922 1 93.62 222 ASN B O 1
ATOM 6478 N N . GLN B 1 223 ? 3.973 5.609 8.227 1 93.5 223 GLN B N 1
ATOM 6479 C CA . GLN B 1 223 ? 4.305 6.414 9.398 1 93.5 223 GLN B CA 1
ATOM 6480 C C . GLN B 1 223 ? 5.73 6.945 9.312 1 93.5 223 GLN B C 1
ATOM 6482 O O . GLN B 1 223 ? 5.984 8.109 9.617 1 93.5 223 GLN B O 1
ATOM 6487 N N . GLY B 1 224 ? 6.68 6.105 8.906 1 94.12 224 GLY B N 1
ATOM 6488 C CA . GLY B 1 224 ? 8.047 6.562 8.742 1 94.12 224 GLY B CA 1
ATOM 6489 C C . GLY B 1 224 ? 8.195 7.66 7.703 1 94.12 224 GLY B C 1
ATOM 6490 O O . GLY B 1 224 ? 8.836 8.68 7.957 1 94.12 224 GLY B O 1
ATOM 6491 N N . LEU B 1 225 ? 7.531 7.5 6.586 1 93.19 225 LEU B N 1
ATOM 6492 C CA . LEU B 1 225 ? 7.633 8.461 5.496 1 93.19 225 LEU B CA 1
ATOM 6493 C C . LEU B 1 225 ? 6.75 9.68 5.754 1 93.19 225 LEU B C 1
ATOM 6495 O O . LEU B 1 225 ? 7.074 10.789 5.328 1 93.19 225 LEU B O 1
ATOM 6499 N N . GLY B 1 226 ? 5.691 9.43 6.445 1 90.31 226 GLY B N 1
ATOM 6500 C CA . GLY B 1 226 ? 4.809 10.523 6.809 1 90.31 226 GLY B CA 1
ATOM 6501 C C . GLY B 1 226 ? 5.453 11.523 7.75 1 90.31 226 GLY B C 1
ATOM 6502 O O . GLY B 1 226 ? 5.16 12.719 7.695 1 90.31 226 GLY B O 1
ATOM 6503 N N . ALA B 1 227 ? 6.34 11.047 8.602 1 90.75 227 ALA B N 1
ATOM 6504 C CA . ALA B 1 227 ? 7.07 11.883 9.555 1 90.75 227 ALA B CA 1
ATOM 6505 C C . ALA B 1 227 ? 8.516 12.086 9.109 1 90.75 227 ALA B C 1
ATOM 6507 O O . ALA B 1 227 ? 9.414 12.188 9.945 1 90.75 227 ALA B O 1
ATOM 6508 N N . ALA B 1 228 ? 8.727 12.133 7.883 1 90.38 228 ALA B N 1
ATOM 6509 C CA . ALA B 1 228 ? 10.086 12.133 7.344 1 90.38 228 ALA B CA 1
ATOM 6510 C C . ALA B 1 228 ? 10.906 13.281 7.922 1 90.38 228 ALA B C 1
ATOM 6512 O O . ALA B 1 228 ? 12.07 13.102 8.289 1 90.38 228 ALA B O 1
ATOM 6513 N N . LYS B 1 229 ? 10.312 14.461 8.008 1 90.69 229 LYS B N 1
ATOM 6514 C CA . LYS B 1 229 ? 11 15.641 8.531 1 90.69 229 LYS B CA 1
ATOM 6515 C C . LYS B 1 229 ? 11.383 15.453 9.992 1 90.69 229 LYS B C 1
ATOM 6517 O O . LYS B 1 229 ? 12.539 15.656 10.367 1 90.69 229 LYS B O 1
ATOM 6522 N N . GLU B 1 230 ? 10.484 15.016 10.766 1 92 230 GLU B N 1
ATOM 6523 C CA . GLU B 1 230 ? 10.703 14.805 12.195 1 92 230 GLU B CA 1
ATOM 6524 C C . GLU B 1 230 ? 11.695 13.672 12.438 1 92 230 GLU B C 1
ATOM 6526 O O . GLU B 1 230 ? 12.547 13.766 13.32 1 92 230 GLU B O 1
ATOM 6531 N N . VAL B 1 231 ? 11.555 12.664 11.648 1 93.12 231 VAL B N 1
ATOM 6532 C CA . VAL B 1 231 ? 12.422 11.5 11.789 1 93.12 231 VAL B CA 1
ATOM 6533 C C . VAL B 1 231 ? 13.859 11.891 11.477 1 93.12 231 VAL B C 1
ATOM 6535 O O . VAL B 1 231 ? 14.789 11.477 12.172 1 93.12 231 VAL B O 1
ATOM 6538 N N . LYS B 1 232 ? 14.023 12.703 10.523 1 91.75 232 LYS B N 1
ATOM 6539 C CA . LYS B 1 232 ? 15.352 13.141 10.125 1 91.75 232 LYS B CA 1
ATOM 6540 C C . LYS B 1 232 ? 15.977 14.047 11.188 1 91.75 232 LYS B C 1
ATOM 6542 O O . LYS B 1 232 ? 17.141 13.875 11.547 1 91.75 232 LYS B O 1
ATOM 6547 N N . VAL B 1 233 ? 15.25 14.977 11.672 1 93.12 233 VAL B N 1
ATOM 6548 C CA . VAL B 1 233 ? 15.758 15.93 12.648 1 93.12 233 VAL B CA 1
ATOM 6549 C C . VAL B 1 233 ? 16.078 15.219 13.961 1 93.12 233 VAL B C 1
ATOM 6551 O O . VAL B 1 233 ? 17.094 15.516 14.609 1 93.12 233 VAL B O 1
ATOM 6554 N N . SER B 1 234 ? 15.266 14.211 14.266 1 91.75 234 SER B N 1
ATOM 6555 C CA . SER B 1 234 ? 15.453 13.516 15.539 1 91.75 234 SER B CA 1
ATOM 6556 C C . SER B 1 234 ? 16.422 12.352 15.398 1 91.75 234 SER B C 1
ATOM 6558 O O . SER B 1 234 ? 16.859 11.773 16.391 1 91.75 234 SER B O 1
ATOM 6560 N N . GLY B 1 235 ? 16.734 12.008 14.195 1 90.5 235 GLY B N 1
ATOM 6561 C CA . GLY B 1 235 ? 17.656 10.914 13.953 1 90.5 235 GLY B CA 1
ATOM 6562 C C . GLY B 1 235 ? 17.109 9.57 14.391 1 90.5 235 GLY B C 1
ATOM 6563 O O . GLY B 1 235 ? 17.844 8.75 14.961 1 90.5 235 GLY B O 1
ATOM 6564 N N . ARG B 1 236 ? 15.852 9.391 14.211 1 91.81 236 ARG B N 1
ATOM 6565 C CA . ARG B 1 236 ? 15.203 8.18 14.711 1 91.81 236 ARG B CA 1
ATOM 6566 C C . ARG B 1 236 ? 14.844 7.234 13.57 1 91.81 236 ARG B C 1
ATOM 6568 O O . ARG B 1 236 ? 13.898 6.457 13.672 1 91.81 236 ARG B O 1
ATOM 6575 N N . GLU B 1 237 ? 15.539 7.258 12.484 1 93.69 237 GLU B N 1
ATOM 6576 C CA . GLU B 1 237 ? 15.281 6.379 11.344 1 93.69 237 GLU B CA 1
ATOM 6577 C C . GLU B 1 237 ? 15.359 4.91 11.75 1 93.69 237 GLU B C 1
ATOM 6579 O O . GLU B 1 237 ? 14.562 4.09 11.297 1 93.69 237 GLU B O 1
ATOM 6584 N N . GLY B 1 238 ? 16.344 4.617 12.648 1 93.94 238 GLY B N 1
ATOM 6585 C CA . GLY B 1 238 ? 16.594 3.246 13.055 1 93.94 238 GLY B CA 1
ATOM 6586 C C . GLY B 1 238 ? 15.391 2.588 13.703 1 93.94 238 GLY B C 1
ATOM 6587 O O . GLY B 1 238 ? 15.148 1.395 13.508 1 93.94 238 GLY B O 1
ATOM 6588 N N . PHE B 1 239 ? 14.625 3.352 14.406 1 94.75 239 PHE B N 1
ATOM 6589 C CA . PHE B 1 239 ? 13.445 2.816 15.078 1 94.75 239 PHE B CA 1
ATOM 6590 C C . PHE B 1 239 ? 12.43 2.307 14.062 1 94.75 239 PHE B C 1
ATOM 6592 O O . PHE B 1 239 ? 11.953 1.174 14.172 1 94.75 239 PHE B O 1
ATOM 6599 N N . PHE B 1 240 ? 12.109 3.113 13.133 1 95.12 240 PHE B N 1
ATOM 6600 C CA . PHE B 1 240 ? 11.102 2.758 12.141 1 95.12 240 PHE B CA 1
ATOM 6601 C C . PHE B 1 240 ? 11.578 1.594 11.281 1 95.12 240 PHE B C 1
ATOM 6603 O O . PHE B 1 240 ? 10.797 0.694 10.953 1 95.12 240 PHE B O 1
ATOM 6610 N N . VAL B 1 241 ? 12.859 1.611 10.961 1 96.44 241 VAL B N 1
ATOM 6611 C CA . VAL B 1 241 ? 13.438 0.538 10.156 1 96.44 241 VAL B CA 1
ATOM 6612 C C . VAL B 1 241 ? 13.375 -0.776 10.938 1 96.44 241 VAL B C 1
ATOM 6614 O O . VAL B 1 241 ? 13.062 -1.826 10.367 1 96.44 241 VAL B O 1
ATOM 6617 N N . SER B 1 242 ? 13.641 -0.72 12.195 1 96.31 242 SER B N 1
ATOM 6618 C CA . SER B 1 242 ? 13.617 -1.916 13.031 1 96.31 242 SER B CA 1
ATOM 6619 C C . SER B 1 242 ? 12.211 -2.488 13.148 1 96.31 242 SER B C 1
ATOM 6621 O O . SER B 1 242 ? 12.023 -3.705 13.078 1 96.31 242 SER B O 1
ATOM 6623 N N . LYS B 1 243 ? 11.258 -1.646 13.336 1 95.81 243 LYS B N 1
ATOM 6624 C CA . LYS B 1 243 ? 9.867 -2.102 13.438 1 95.81 243 LYS B CA 1
ATOM 6625 C C . LYS B 1 243 ? 9.398 -2.723 12.125 1 95.81 243 LYS B C 1
ATOM 6627 O O . LYS B 1 243 ? 8.719 -3.75 12.125 1 95.81 243 LYS B O 1
ATOM 6632 N N . TYR B 1 244 ? 9.789 -2.119 11.023 1 97.25 244 TYR B N 1
ATOM 6633 C CA . TYR B 1 244 ? 9.469 -2.676 9.719 1 97.25 244 TYR B CA 1
ATOM 6634 C C . TYR B 1 244 ? 10.117 -4.039 9.531 1 97.25 244 TYR B C 1
ATOM 6636 O O . TYR B 1 244 ? 9.477 -4.977 9.047 1 97.25 244 TYR B O 1
ATOM 6644 N N . ARG B 1 245 ? 11.352 -4.117 9.891 1 96.81 245 ARG B N 1
ATOM 6645 C CA . ARG B 1 245 ? 12.102 -5.363 9.75 1 96.81 245 ARG B CA 1
ATOM 6646 C C . ARG B 1 245 ? 11.453 -6.488 10.547 1 96.81 245 ARG B C 1
ATOM 6648 O O . ARG B 1 245 ? 11.359 -7.621 10.07 1 96.81 245 ARG B O 1
ATOM 6655 N N . GLU B 1 246 ? 11.031 -6.188 11.703 1 96.81 246 GLU B N 1
ATOM 6656 C CA . GLU B 1 246 ? 10.383 -7.184 12.547 1 96.81 246 GLU B CA 1
ATOM 6657 C C . GLU B 1 246 ? 9.148 -7.77 11.867 1 96.81 246 GLU B C 1
ATOM 6659 O O . GLU B 1 246 ? 8.961 -8.984 11.852 1 96.81 246 GLU B O 1
ATOM 6664 N N . GLN B 1 247 ? 8.328 -6.887 11.32 1 96.5 247 GLN B N 1
ATOM 6665 C CA . GLN B 1 247 ? 7.133 -7.344 10.625 1 96.5 247 GLN B CA 1
ATOM 6666 C C . GLN B 1 247 ? 7.488 -8.078 9.336 1 96.5 247 GLN B C 1
ATOM 6668 O O . GLN B 1 247 ? 6.84 -9.062 8.977 1 96.5 247 GLN B O 1
ATOM 6673 N N . SER B 1 248 ? 8.5 -7.625 8.664 1 96.94 248 SER B N 1
ATOM 6674 C CA . SER B 1 248 ? 8.953 -8.258 7.43 1 96.94 248 SER B CA 1
ATOM 6675 C C . SER B 1 248 ? 9.453 -9.672 7.68 1 96.94 248 SER B C 1
ATOM 6677 O O . SER B 1 248 ? 9.281 -10.555 6.84 1 96.94 248 SER B O 1
ATOM 6679 N N . LYS B 1 249 ? 10.117 -9.875 8.812 1 97.06 249 LYS B N 1
ATOM 6680 C CA . LYS B 1 249 ? 10.602 -11.203 9.188 1 97.06 249 LYS B CA 1
ATOM 6681 C C . LYS B 1 249 ? 9.438 -12.172 9.398 1 97.06 249 LYS B C 1
ATOM 6683 O O . LYS B 1 249 ? 9.516 -13.336 9.016 1 97.06 249 LYS B O 1
ATOM 6688 N N . ILE B 1 250 ? 8.414 -11.703 10.008 1 96.75 250 ILE B N 1
ATOM 6689 C CA . ILE B 1 250 ? 7.238 -12.547 10.219 1 96.75 250 ILE B CA 1
ATOM 6690 C C . ILE B 1 250 ? 6.609 -12.906 8.875 1 96.75 250 ILE B C 1
ATOM 6692 O O . ILE B 1 250 ? 6.258 -14.07 8.641 1 96.75 250 ILE B O 1
ATOM 6696 N N . LYS B 1 251 ? 6.504 -11.93 7.996 1 95.38 251 LYS B N 1
ATOM 6697 C CA . LYS B 1 251 ? 5.969 -12.188 6.66 1 95.38 251 LYS B CA 1
ATOM 6698 C C . LYS B 1 251 ? 6.805 -13.234 5.93 1 95.38 251 LYS B C 1
ATOM 6700 O O . LYS B 1 251 ? 6.254 -14.141 5.289 1 95.38 251 LYS B O 1
ATOM 6705 N N . ALA B 1 252 ? 8.094 -13.094 6.035 1 95.56 252 ALA B N 1
ATOM 6706 C CA . ALA B 1 252 ? 9 -14.023 5.371 1 95.56 252 ALA B CA 1
ATOM 6707 C C . ALA B 1 252 ? 8.836 -15.438 5.922 1 95.56 252 ALA B C 1
ATOM 6709 O O . ALA B 1 252 ? 8.836 -16.406 5.164 1 95.56 252 ALA B O 1
ATOM 6710 N N . SER B 1 253 ? 8.711 -15.555 7.215 1 95.62 253 SER B N 1
ATOM 6711 C CA . SER B 1 253 ? 8.531 -16.859 7.848 1 95.62 253 SER B CA 1
ATOM 6712 C C . SER B 1 253 ? 7.223 -17.516 7.402 1 95.62 253 SER B C 1
ATOM 6714 O O . SER B 1 253 ? 7.188 -18.703 7.109 1 95.62 253 SER B O 1
ATOM 6716 N N . ASN B 1 254 ? 6.168 -16.719 7.371 1 93.94 254 ASN B N 1
ATOM 6717 C CA . ASN B 1 254 ? 4.887 -17.219 6.891 1 93.94 254 ASN B CA 1
ATOM 6718 C C . ASN B 1 254 ? 4.973 -17.688 5.438 1 93.94 254 ASN B C 1
ATOM 6720 O O . ASN B 1 254 ? 4.461 -18.75 5.082 1 93.94 254 ASN B O 1
ATOM 6724 N N . SER B 1 255 ? 5.625 -16.906 4.645 1 93.38 255 SER B N 1
ATOM 6725 C CA . SER B 1 255 ? 5.777 -17.219 3.229 1 93.38 255 SER B CA 1
ATOM 6726 C C . SER B 1 255 ? 6.621 -18.484 3.033 1 93.38 255 SER B C 1
ATOM 6728 O O . SER B 1 255 ? 6.352 -19.281 2.133 1 93.38 255 SER B O 1
ATOM 6730 N N . LEU B 1 256 ? 7.645 -18.625 3.852 1 93.94 256 LEU B N 1
ATOM 6731 C CA . LEU B 1 256 ? 8.484 -19.812 3.797 1 93.94 256 LEU B CA 1
ATOM 6732 C C . LEU B 1 256 ? 7.664 -21.062 4.043 1 93.94 256 LEU B C 1
ATOM 6734 O O . LEU B 1 256 ? 7.73 -22.016 3.26 1 93.94 256 LEU B O 1
ATOM 6738 N N . TYR B 1 257 ? 6.879 -21 5.043 1 91.69 257 TYR B N 1
ATOM 6739 C CA . TYR B 1 257 ? 6.055 -22.156 5.387 1 91.69 257 TYR B CA 1
ATOM 6740 C C . TYR B 1 257 ? 5.09 -22.484 4.258 1 91.69 257 TYR B C 1
ATOM 6742 O O . TYR B 1 257 ? 4.953 -23.656 3.875 1 91.69 257 TYR B O 1
ATOM 6750 N N . MET B 1 258 ? 4.484 -21.516 3.711 1 88.12 258 MET B N 1
ATOM 6751 C CA . MET B 1 258 ? 3.508 -21.75 2.65 1 88.12 258 MET B CA 1
ATOM 6752 C C . MET B 1 258 ? 4.184 -22.281 1.392 1 88.12 258 MET B C 1
ATOM 6754 O O . MET B 1 258 ? 3.672 -23.203 0.749 1 88.12 258 MET B O 1
ATOM 6758 N N . LYS B 1 259 ? 5.297 -21.719 1.026 1 89.38 259 LYS B N 1
ATOM 6759 C CA . LYS B 1 259 ? 6 -22.141 -0.182 1 89.38 259 LYS B CA 1
ATOM 6760 C C . LYS B 1 259 ? 6.48 -23.594 -0.062 1 89.38 259 LYS B C 1
ATOM 6762 O O . LYS B 1 259 ? 6.41 -24.359 -1.025 1 89.38 259 LYS B O 1
ATOM 6767 N N . VAL B 1 260 ? 6.941 -23.984 1.12 1 88.69 260 VAL B N 1
ATOM 6768 C CA . VAL B 1 260 ? 7.375 -25.359 1.353 1 88.69 260 VAL B CA 1
ATOM 6769 C C . VAL B 1 260 ? 6.172 -26.297 1.306 1 88.69 260 VAL B C 1
ATOM 6771 O O . VAL B 1 260 ? 6.23 -27.359 0.69 1 88.69 260 VAL B O 1
ATOM 6774 N N . LEU B 1 261 ? 5.145 -25.844 1.883 1 85.38 261 LEU B N 1
ATOM 6775 C CA . LEU B 1 261 ? 3.943 -26.656 1.919 1 85.38 261 LEU B CA 1
ATOM 6776 C C . LEU B 1 261 ? 3.375 -26.859 0.516 1 85.38 261 LEU B C 1
ATOM 6778 O O . LEU B 1 261 ? 2.709 -27.859 0.245 1 85.38 261 LEU B O 1
ATOM 6782 N N . GLU B 1 262 ? 3.602 -25.922 -0.369 1 82.88 262 GLU B N 1
ATOM 6783 C CA . GLU B 1 262 ? 3.154 -26.031 -1.753 1 82.88 262 GLU B CA 1
ATOM 6784 C C . GLU B 1 262 ? 3.926 -27.125 -2.492 1 82.88 262 GLU B C 1
ATOM 6786 O O . GLU B 1 262 ? 3.43 -27.688 -3.473 1 82.88 262 GLU B O 1
ATOM 6791 N N . GLN B 1 263 ? 5.113 -27.422 -2 1 83.38 263 GLN B N 1
ATOM 6792 C CA . GLN B 1 263 ? 5.969 -28.391 -2.678 1 83.38 263 GLN B CA 1
ATOM 6793 C C . GLN B 1 263 ? 5.812 -29.781 -2.07 1 83.38 263 GLN B C 1
ATOM 6795 O O . GLN B 1 263 ? 6.039 -30.797 -2.746 1 83.38 263 GLN B O 1
ATOM 6800 N N . VAL B 1 264 ? 5.363 -29.984 -0.883 1 84 264 VAL B N 1
ATOM 6801 C CA . VAL B 1 264 ? 5.359 -31.219 -0.112 1 84 264 VAL B CA 1
ATOM 6802 C C . VAL B 1 264 ? 4.41 -32.25 -0.757 1 84 264 VAL B C 1
ATOM 6804 O O . VAL B 1 264 ? 4.754 -33.406 -0.909 1 84 264 VAL B O 1
ATOM 6807 N N . PRO B 1 265 ? 3.264 -31.766 -1.209 1 78.62 265 PRO B N 1
ATOM 6808 C CA . PRO B 1 265 ? 2.338 -32.75 -1.773 1 78.62 265 PRO B CA 1
ATOM 6809 C C . PRO B 1 265 ? 2.908 -33.469 -2.998 1 78.62 265 PRO B C 1
ATOM 6811 O O . PRO B 1 265 ? 2.781 -34.688 -3.121 1 78.62 265 PRO B O 1
ATOM 6814 N N . ARG B 1 266 ? 3.516 -32.719 -3.84 1 79.81 266 ARG B N 1
ATOM 6815 C CA . ARG B 1 266 ? 4.086 -33.312 -5.043 1 79.81 266 ARG B CA 1
ATOM 6816 C C . ARG B 1 266 ? 5.102 -34.375 -4.695 1 79.81 266 ARG B C 1
ATOM 6818 O O . ARG B 1 266 ? 5.047 -35.5 -5.238 1 79.81 266 ARG B O 1
ATOM 6825 N N . LEU B 1 267 ? 6.02 -34.125 -3.818 1 82.62 267 LEU B N 1
ATOM 6826 C CA . LEU B 1 267 ? 7.074 -35.062 -3.436 1 82.62 267 LEU B CA 1
ATOM 6827 C C . LEU B 1 267 ? 6.488 -36.25 -2.713 1 82.62 267 LEU B C 1
ATOM 6829 O O . LEU B 1 267 ? 6.93 -37.406 -2.934 1 82.62 267 LEU B O 1
ATOM 6833 N N . PHE B 1 268 ? 5.527 -36 -1.951 1 80.69 268 PHE B N 1
ATOM 6834 C CA . PHE B 1 268 ? 4.863 -37.094 -1.218 1 80.69 268 PHE B CA 1
ATOM 6835 C C . PHE B 1 268 ? 4.105 -38 -2.168 1 80.69 268 PHE B C 1
ATOM 6837 O O . PHE B 1 268 ? 4.227 -39.219 -2.084 1 80.69 268 PHE B O 1
ATOM 6844 N N . ILE B 1 269 ? 3.352 -37.469 -3.043 1 77.56 269 ILE B N 1
ATOM 6845 C CA . ILE B 1 269 ? 2.541 -38.25 -3.979 1 77.56 269 ILE B CA 1
ATOM 6846 C C . ILE B 1 269 ? 3.449 -39.031 -4.922 1 77.56 269 ILE B C 1
ATOM 6848 O O . ILE B 1 269 ? 3.164 -40.188 -5.254 1 77.56 269 ILE B O 1
ATOM 6852 N N . GLU B 1 270 ? 4.496 -38.312 -5.379 1 77.31 270 GLU B N 1
ATOM 6853 C CA . GLU B 1 270 ? 5.465 -39.031 -6.219 1 77.31 270 GLU B CA 1
ATOM 6854 C C . GLU B 1 270 ? 6 -40.281 -5.523 1 77.31 270 GLU B C 1
ATOM 6856 O O . GLU B 1 270 ? 6.121 -41.312 -6.145 1 77.31 270 GLU B O 1
ATOM 6861 N N . SER B 1 271 ? 6.332 -40.188 -4.234 1 77.38 271 SER B N 1
ATOM 6862 C CA . SER B 1 271 ? 6.84 -41.312 -3.463 1 77.38 271 SER B CA 1
ATOM 6863 C C . SER B 1 271 ? 5.785 -42.406 -3.326 1 77.38 271 SER B C 1
ATOM 6865 O O . SER B 1 271 ? 6.098 -43.594 -3.447 1 77.38 271 SER B O 1
ATOM 6867 N N . MET B 1 272 ? 4.629 -41.969 -3.143 1 76.19 272 MET B N 1
ATOM 6868 C CA . MET B 1 272 ? 3.545 -42.938 -2.99 1 76.19 272 MET B CA 1
ATOM 6869 C C . MET B 1 272 ? 3.262 -43.656 -4.309 1 76.19 272 MET B C 1
ATOM 6871 O O . MET B 1 272 ? 2.961 -44.844 -4.32 1 76.19 272 MET B O 1
ATOM 6875 N N . LEU B 1 273 ? 3.271 -42.906 -5.352 1 74.88 273 LEU B N 1
ATOM 6876 C CA . LEU B 1 273 ? 3.025 -43.5 -6.668 1 74.88 273 LEU B CA 1
ATOM 6877 C C . LEU B 1 273 ? 4.074 -44.562 -7.004 1 74.88 273 LEU B C 1
ATOM 6879 O O . LEU B 1 273 ? 3.732 -45.656 -7.461 1 74.88 273 LEU B O 1
ATOM 6883 N N . VAL B 1 274 ? 5.32 -44.219 -6.816 1 74.38 274 VAL B N 1
ATOM 6884 C CA . VAL B 1 274 ? 6.406 -45.156 -7.09 1 74.38 274 VAL B CA 1
ATOM 6885 C C . VAL B 1 274 ? 6.273 -46.375 -6.184 1 74.38 274 VAL B C 1
ATOM 6887 O O . VAL B 1 274 ? 6.484 -47.531 -6.625 1 74.38 274 VAL B O 1
ATOM 6890 N N . ALA B 1 275 ? 5.906 -46.125 -5.016 1 75.88 275 ALA B N 1
ATOM 6891 C CA . ALA B 1 275 ? 5.707 -47.219 -4.07 1 75.88 275 ALA B CA 1
ATOM 6892 C C . ALA B 1 275 ? 4.602 -48.156 -4.543 1 75.88 275 ALA B C 1
ATOM 6894 O O . ALA B 1 275 ? 4.75 -49.375 -4.496 1 75.88 275 ALA B O 1
ATOM 6895 N N . VAL B 1 276 ? 3.596 -47.594 -5.008 1 71.62 276 VAL B N 1
ATOM 6896 C CA . VAL B 1 276 ? 2.455 -48.406 -5.457 1 71.62 276 VAL B CA 1
ATOM 6897 C C . VAL B 1 276 ? 2.844 -49.219 -6.684 1 71.62 276 VAL B C 1
ATOM 6899 O O . VAL B 1 276 ? 2.502 -50.406 -6.785 1 71.62 276 VAL B O 1
ATOM 6902 N N . VAL B 1 277 ? 3.463 -48.562 -7.629 1 72.19 277 VAL B N 1
ATOM 6903 C CA . VAL B 1 277 ? 3.885 -49.25 -8.844 1 72.19 277 VAL B CA 1
ATOM 6904 C C . VAL B 1 277 ? 4.82 -50.406 -8.492 1 72.19 277 VAL B C 1
ATOM 6906 O O . VAL B 1 277 ? 4.668 -51.531 -9 1 72.19 277 VAL B O 1
ATOM 6909 N N . LEU B 1 278 ? 5.742 -50.188 -7.605 1 74.56 278 LEU B N 1
ATOM 6910 C CA . LEU B 1 278 ? 6.738 -51.188 -7.242 1 74.56 278 LEU B CA 1
ATOM 6911 C C . LEU B 1 278 ? 6.102 -52.344 -6.449 1 74.56 278 LEU B C 1
ATOM 6913 O O . LEU B 1 278 ? 6.457 -53.5 -6.637 1 74.56 278 LEU B O 1
ATOM 6917 N N . VAL B 1 279 ? 5.223 -52 -5.629 1 72.5 279 VAL B N 1
ATOM 6918 C CA . VAL B 1 279 ? 4.543 -53.031 -4.84 1 72.5 279 VAL B CA 1
ATOM 6919 C C . VAL B 1 279 ? 3.674 -53.875 -5.754 1 72.5 279 VAL B C 1
ATOM 6921 O O . VAL B 1 279 ? 3.613 -55.094 -5.59 1 72.5 279 VAL B O 1
ATOM 6924 N N . THR B 1 280 ? 2.961 -53.281 -6.652 1 71.06 280 THR B N 1
ATOM 6925 C CA . THR B 1 280 ? 2.145 -54.031 -7.605 1 71.06 280 THR B CA 1
ATOM 6926 C C . THR B 1 280 ? 3.01 -54.969 -8.453 1 71.06 280 THR B C 1
ATOM 6928 O O . THR B 1 280 ? 2.607 -56.094 -8.75 1 71.06 280 THR B O 1
ATOM 6931 N N . LEU B 1 281 ? 4.098 -54.406 -8.812 1 72.38 281 LEU B N 1
ATOM 6932 C CA . LEU B 1 281 ? 5.047 -55.219 -9.555 1 72.38 281 LEU B CA 1
ATOM 6933 C C . LEU B 1 281 ? 5.441 -56.469 -8.766 1 72.38 281 LEU B C 1
ATOM 6935 O O . LEU B 1 281 ? 5.512 -57.562 -9.32 1 72.38 281 LEU B O 1
ATOM 6939 N N . LEU B 1 282 ? 5.688 -56.344 -7.535 1 74.75 282 LEU B N 1
ATOM 6940 C CA . LEU B 1 282 ? 6.066 -57.469 -6.676 1 74.75 282 LEU B CA 1
ATOM 6941 C C . LEU B 1 282 ? 4.941 -58.469 -6.586 1 74.75 282 LEU B C 1
ATOM 6943 O O . LEU B 1 282 ? 5.195 -59.688 -6.633 1 74.75 282 LEU B O 1
ATOM 6947 N N . ILE B 1 283 ? 3.848 -58.031 -6.539 1 72.62 283 ILE B N 1
ATOM 6948 C CA . ILE B 1 283 ? 2.695 -58.938 -6.422 1 72.62 283 ILE B CA 1
ATOM 6949 C C . ILE B 1 283 ? 2.545 -59.75 -7.695 1 72.62 283 ILE B C 1
ATOM 6951 O O . ILE B 1 283 ? 2.322 -60.969 -7.637 1 72.62 283 ILE B O 1
ATOM 6955 N N . ILE B 1 284 ? 2.689 -59.125 -8.789 1 71.5 284 ILE B N 1
ATOM 6956 C CA . ILE B 1 284 ? 2.51 -59.781 -10.078 1 71.5 284 ILE B CA 1
ATOM 6957 C C . ILE B 1 284 ? 3.611 -60.812 -10.273 1 71.5 284 ILE B C 1
ATOM 6959 O O . ILE B 1 284 ? 3.352 -61.906 -10.766 1 71.5 284 ILE B O 1
ATOM 6963 N N . VAL B 1 285 ? 4.805 -60.5 -9.977 1 72.06 285 VAL B N 1
ATOM 6964 C CA . VAL B 1 285 ? 5.934 -61.406 -10.102 1 72.06 285 VAL B CA 1
ATOM 6965 C C . VAL B 1 285 ? 5.715 -62.625 -9.211 1 72.06 285 VAL B C 1
ATOM 6967 O O . VAL B 1 285 ? 5.977 -63.75 -9.625 1 72.06 285 VAL B O 1
ATOM 6970 N N . PHE B 1 286 ? 5.258 -62.438 -8.102 1 74.75 286 PHE B N 1
ATOM 6971 C CA . PHE B 1 286 ? 5.078 -63.531 -7.156 1 74.75 286 PHE B CA 1
ATOM 6972 C C . PHE B 1 286 ? 3.871 -64.375 -7.531 1 74.75 286 PHE B C 1
ATOM 6974 O O . PHE B 1 286 ? 3.77 -65.562 -7.125 1 74.75 286 PHE B O 1
ATOM 6981 N N . GLN B 1 287 ? 2.998 -63.812 -8.312 1 73.25 287 GLN B N 1
ATOM 6982 C CA . GLN B 1 287 ? 1.841 -64.562 -8.766 1 73.25 287 GLN B CA 1
ATOM 6983 C C . GLN B 1 287 ? 2.182 -65.438 -9.984 1 73.25 287 GLN B C 1
ATOM 6985 O O . GLN B 1 287 ? 1.386 -66.25 -10.406 1 73.25 287 GLN B O 1
ATOM 6990 N N . GLY B 1 288 ? 3.281 -65.312 -10.523 1 66.88 288 GLY B N 1
ATOM 6991 C CA . GLY B 1 288 ? 3.758 -66.125 -11.617 1 66.88 288 GLY B CA 1
ATOM 6992 C C . GLY B 1 288 ? 3.107 -65.812 -12.945 1 66.88 288 GLY B C 1
ATOM 6993 O O . GLY B 1 288 ? 2.914 -66.688 -13.789 1 66.88 288 GLY B O 1
ATOM 6994 N N . LYS B 1 289 ? 2.652 -64.625 -13.07 1 64.81 289 LYS B N 1
ATOM 6995 C CA . LYS B 1 289 ? 2.027 -64.25 -14.328 1 64.81 289 LYS B CA 1
ATOM 6996 C C . LYS B 1 289 ? 3.07 -64.125 -15.438 1 64.81 289 LYS B C 1
ATOM 6998 O O . LYS B 1 289 ? 4.262 -63.938 -15.156 1 64.81 289 LYS B O 1
ATOM 7003 N N . ASN B 1 290 ? 2.547 -64.188 -16.672 1 67.44 290 ASN B N 1
ATOM 7004 C CA . ASN B 1 290 ? 3.447 -64.125 -17.812 1 67.44 290 ASN B CA 1
ATOM 7005 C C . ASN B 1 290 ? 4.02 -62.719 -17.984 1 67.44 290 ASN B C 1
ATOM 7007 O O . ASN B 1 290 ? 3.408 -61.719 -17.562 1 67.44 290 ASN B O 1
ATOM 7011 N N . THR B 1 291 ? 5.219 -62.625 -18.453 1 62.81 291 THR B N 1
ATOM 7012 C CA . THR B 1 291 ? 5.988 -61.375 -18.625 1 62.81 291 THR B CA 1
ATOM 7013 C C . THR B 1 291 ? 5.215 -60.375 -19.453 1 62.81 291 THR B C 1
ATOM 7015 O O . THR B 1 291 ? 5.262 -59.156 -19.188 1 62.81 291 THR B O 1
ATOM 7018 N N . ALA B 1 292 ? 4.523 -60.906 -20.422 1 58.44 292 ALA B N 1
ATOM 7019 C CA . ALA B 1 292 ? 3.777 -60 -21.312 1 58.44 292 ALA B CA 1
ATOM 7020 C C . ALA B 1 292 ? 2.652 -59.281 -20.547 1 58.44 292 ALA B C 1
ATOM 7022 O O . ALA B 1 292 ? 2.436 -58.094 -20.719 1 58.44 292 ALA B O 1
ATOM 7023 N N . GLU B 1 293 ? 1.996 -60.094 -19.766 1 59.88 293 GLU B N 1
ATOM 7024 C CA . GLU B 1 293 ? 0.911 -59.531 -18.953 1 59.88 293 GLU B CA 1
ATOM 7025 C C . GLU B 1 293 ? 1.439 -58.531 -17.922 1 59.88 293 GLU B C 1
ATOM 7027 O O . GLU B 1 293 ? 0.813 -57.5 -17.672 1 59.88 293 GLU B O 1
ATOM 7032 N N . LEU B 1 294 ? 2.551 -58.781 -17.438 1 62.06 294 LEU B N 1
ATOM 7033 C CA . LEU B 1 294 ? 3.207 -57.938 -16.453 1 62.06 294 LEU B CA 1
ATOM 7034 C C . LEU B 1 294 ? 3.564 -56.594 -17.062 1 62.06 294 LEU B C 1
ATOM 7036 O O . LEU B 1 294 ? 3.293 -55.531 -16.453 1 62.06 294 LEU B O 1
ATOM 7040 N N . ILE B 1 295 ? 4.125 -56.625 -18.188 1 62.19 295 ILE B N 1
ATOM 7041 C CA . ILE B 1 295 ? 4.555 -55.406 -18.859 1 62.19 295 ILE B CA 1
ATOM 7042 C C . ILE B 1 295 ? 3.34 -54.531 -19.203 1 62.19 295 ILE B C 1
ATOM 7044 O O . ILE B 1 295 ? 3.371 -53.312 -19.031 1 62.19 295 ILE B O 1
ATOM 7048 N N . SER B 1 296 ? 2.307 -55.219 -19.656 1 58.41 296 SER B N 1
ATOM 7049 C CA . SER B 1 296 ? 1.083 -54.531 -20.031 1 58.41 296 SER B CA 1
ATOM 7050 C C . SER B 1 296 ? 0.452 -53.812 -18.828 1 58.41 296 SER B C 1
ATOM 7052 O O . SER B 1 296 ? 0.04 -52.656 -18.922 1 58.41 296 SER B O 1
ATOM 7054 N N . ILE B 1 297 ? 0.462 -54.5 -17.734 1 61.53 297 ILE B N 1
ATOM 7055 C CA . ILE B 1 297 ? -0.15 -53.969 -16.531 1 61.53 297 ILE B CA 1
ATOM 7056 C C . ILE B 1 297 ? 0.706 -52.844 -15.977 1 61.53 297 ILE B C 1
ATOM 7058 O O . ILE B 1 297 ? 0.18 -51.812 -15.562 1 61.53 297 ILE B O 1
ATOM 7062 N N . MET B 1 298 ? 1.978 -52.906 -16.031 1 63.16 298 MET B N 1
ATOM 7063 C CA . MET B 1 298 ? 2.895 -51.875 -15.539 1 63.16 298 MET B CA 1
ATOM 7064 C C . MET B 1 298 ? 2.799 -50.594 -16.391 1 63.16 298 MET B C 1
ATOM 7066 O O . MET B 1 298 ? 2.84 -49.5 -15.867 1 63.16 298 MET B O 1
ATOM 7070 N N . ALA B 1 299 ? 2.697 -50.844 -17.656 1 58.25 299 ALA B N 1
ATOM 7071 C CA . ALA B 1 299 ? 2.584 -49.719 -18.562 1 58.25 299 ALA B CA 1
ATOM 7072 C C . ALA B 1 299 ? 1.306 -48.938 -18.297 1 58.25 299 ALA B C 1
ATOM 7074 O O . ALA B 1 299 ? 1.315 -47.688 -18.328 1 58.25 299 ALA B O 1
ATOM 7075 N N . LEU B 1 300 ? 0.281 -49.688 -18.031 1 58.81 300 LEU B N 1
ATOM 7076 C CA . LEU B 1 300 ? -1.003 -49.062 -17.766 1 58.81 300 LEU B CA 1
ATOM 7077 C C . LEU B 1 300 ? -0.964 -48.281 -16.453 1 58.81 300 LEU B C 1
ATOM 7079 O O . LEU B 1 300 ? -1.503 -47.188 -16.359 1 58.81 300 LEU B O 1
ATOM 7083 N N . PHE B 1 301 ? -0.348 -48.812 -15.492 1 62.12 301 PHE B N 1
ATOM 7084 C CA . PHE B 1 301 ? -0.227 -48.156 -14.188 1 62.12 301 PHE B CA 1
ATOM 7085 C C . PHE B 1 301 ? 0.644 -46.906 -14.281 1 62.12 301 PHE B C 1
ATOM 7087 O O . PHE B 1 301 ? 0.333 -45.875 -13.68 1 62.12 301 PHE B O 1
ATOM 7094 N N . ALA B 1 302 ? 1.696 -47.062 -14.945 1 61.47 302 ALA B N 1
ATOM 7095 C CA . ALA B 1 302 ? 2.604 -45.938 -15.117 1 61.47 302 ALA B CA 1
ATOM 7096 C C . ALA B 1 302 ? 1.915 -44.781 -15.844 1 61.47 302 ALA B C 1
ATOM 7098 O O . ALA B 1 302 ? 2.062 -43.625 -15.453 1 61.47 302 ALA B O 1
ATOM 7099 N N . MET B 1 303 ? 1.192 -45.125 -16.828 1 58.72 303 MET B N 1
ATOM 7100 C CA . MET B 1 303 ? 0.452 -44.125 -17.578 1 58.72 303 MET B CA 1
ATOM 7101 C C . MET B 1 303 ? -0.575 -43.406 -16.703 1 58.72 303 MET B C 1
ATOM 7103 O O . MET B 1 303 ? -0.693 -42.188 -16.734 1 58.72 303 MET B O 1
ATOM 7107 N N . ALA B 1 304 ? -1.304 -44.188 -15.922 1 61 304 ALA B N 1
ATOM 7108 C CA . ALA B 1 304 ? -2.309 -43.625 -15.016 1 61 304 ALA B CA 1
ATOM 7109 C C . ALA B 1 304 ? -1.664 -42.75 -13.961 1 61 304 ALA B C 1
ATOM 7111 O O . ALA B 1 304 ? -2.172 -41.656 -13.672 1 61 304 ALA B O 1
ATOM 7112 N N . ALA B 1 305 ? -0.61 -43.25 -13.453 1 64.5 305 ALA B N 1
ATOM 7113 C CA . ALA B 1 305 ? 0.094 -42.5 -12.414 1 64.5 305 ALA B CA 1
ATOM 7114 C C . ALA B 1 305 ? 0.643 -41.188 -12.961 1 64.5 305 ALA B C 1
ATOM 7116 O O . ALA B 1 305 ? 0.515 -40.156 -12.32 1 64.5 305 ALA B O 1
ATOM 7117 N N . PHE B 1 306 ? 1.197 -41.188 -14.156 1 64.06 306 PHE B N 1
ATOM 7118 C CA . PHE B 1 306 ? 1.792 -40 -14.758 1 64.06 306 PHE B CA 1
ATOM 7119 C C . PHE B 1 306 ? 0.719 -38.969 -15.117 1 64.06 306 PHE B C 1
ATOM 7121 O O . PHE B 1 306 ? 0.962 -37.75 -15.062 1 64.06 306 PHE B O 1
ATOM 7128 N N . ARG B 1 307 ? -0.426 -39.5 -15.367 1 62.88 307 ARG B N 1
ATOM 7129 C CA . ARG B 1 307 ? -1.52 -38.625 -15.75 1 62.88 307 ARG B CA 1
ATOM 7130 C C . ARG B 1 307 ? -2.203 -38.031 -14.523 1 62.88 307 ARG B C 1
ATOM 7132 O O . ARG B 1 307 ? -2.619 -36.875 -14.531 1 62.88 307 ARG B O 1
ATOM 7139 N N . LEU B 1 308 ? -2.297 -38.875 -13.492 1 69.56 308 LEU B N 1
ATOM 7140 C CA . LEU B 1 308 ? -3.064 -38.438 -12.328 1 69.56 308 LEU B CA 1
ATOM 7141 C C . LEU B 1 308 ? -2.215 -37.594 -11.391 1 69.56 308 LEU B C 1
ATOM 7143 O O . LEU B 1 308 ? -2.742 -36.75 -10.68 1 69.56 308 LEU B O 1
ATOM 7147 N N . MET B 1 309 ? -0.949 -37.812 -11.469 1 74.44 309 MET B N 1
ATOM 7148 C CA . MET B 1 309 ? -0.06 -37.188 -10.492 1 74.44 309 MET B CA 1
ATOM 7149 C C . MET B 1 309 ? -0.12 -35.656 -10.609 1 74.44 309 MET B C 1
ATOM 7151 O O . MET B 1 309 ? -0.319 -34.969 -9.617 1 74.44 309 MET B O 1
ATOM 7155 N N . PRO B 1 310 ? 0.029 -35.031 -11.797 1 72.69 310 PRO B N 1
ATOM 7156 C CA . PRO B 1 310 ? -0.057 -33.562 -11.891 1 72.69 310 PRO B CA 1
ATOM 7157 C C . PRO B 1 310 ? -1.399 -33.031 -11.414 1 72.69 310 PRO B C 1
ATOM 7159 O O . PRO B 1 310 ? -1.446 -31.984 -10.758 1 72.69 310 PRO B O 1
ATOM 7162 N N . SER B 1 311 ? -2.439 -33.781 -11.688 1 76.31 311 SER B N 1
ATOM 7163 C CA . SER B 1 311 ? -3.779 -33.344 -11.297 1 76.31 311 SER B CA 1
ATOM 7164 C C . SER B 1 311 ? -3.951 -33.375 -9.781 1 76.31 311 SER B C 1
ATOM 7166 O O . SER B 1 311 ? -4.512 -32.438 -9.203 1 76.31 311 SER B O 1
ATOM 7168 N N . ILE B 1 312 ? -3.441 -34.438 -9.227 1 78.81 312 ILE B N 1
ATOM 7169 C CA . ILE B 1 312 ? -3.592 -34.562 -7.781 1 78.81 312 ILE B CA 1
ATOM 7170 C C . ILE B 1 312 ? -2.76 -33.5 -7.07 1 78.81 312 ILE B C 1
ATOM 7172 O O . ILE B 1 312 ? -3.219 -32.875 -6.102 1 78.81 312 ILE B O 1
ATOM 7176 N N . THR B 1 313 ? -1.536 -33.312 -7.516 1 79.81 313 THR B N 1
ATOM 7177 C CA . THR B 1 313 ? -0.677 -32.281 -6.945 1 79.81 313 THR B CA 1
ATOM 7178 C C . THR B 1 313 ? -1.331 -30.906 -7.059 1 79.81 313 THR B C 1
ATOM 7180 O O . THR B 1 313 ? -1.28 -30.109 -6.117 1 79.81 313 THR B O 1
ATOM 7183 N N . ARG B 1 314 ? -1.912 -30.672 -8.164 1 82.5 314 ARG B N 1
ATOM 7184 C CA . ARG B 1 314 ? -2.594 -29.406 -8.398 1 82.5 314 ARG B CA 1
ATOM 7185 C C . ARG B 1 314 ? -3.789 -29.25 -7.465 1 82.5 314 ARG B C 1
ATOM 7187 O O . ARG B 1 314 ? -4.039 -28.156 -6.949 1 82.5 314 ARG B O 1
ATOM 7194 N N . VAL B 1 315 ? -4.484 -30.328 -7.293 1 86 315 VAL B N 1
ATOM 7195 C CA . VAL B 1 315 ? -5.664 -30.297 -6.434 1 86 315 VAL B CA 1
ATOM 7196 C C . VAL B 1 315 ? -5.254 -29.922 -5.008 1 86 315 VAL B C 1
ATOM 7198 O O . VAL B 1 315 ? -5.879 -29.062 -4.379 1 86 315 VAL B O 1
ATOM 7201 N N . VAL B 1 316 ? -4.234 -30.547 -4.531 1 84.31 316 VAL B N 1
ATOM 7202 C CA . VAL B 1 316 ? -3.773 -30.312 -3.17 1 84.31 316 VAL B CA 1
ATOM 7203 C C . VAL B 1 316 ? -3.305 -28.859 -3.033 1 84.31 316 VAL B C 1
ATOM 7205 O O . VAL B 1 316 ? -3.617 -28.188 -2.045 1 84.31 316 VAL B O 1
ATOM 7208 N N . ALA B 1 317 ? -2.582 -28.391 -3.998 1 84.75 317 ALA B N 1
ATOM 7209 C CA . ALA B 1 317 ? -2.09 -27.016 -3.986 1 84.75 317 ALA B CA 1
ATOM 7210 C C . ALA B 1 317 ? -3.244 -26.016 -4.008 1 84.75 317 ALA B C 1
ATOM 7212 O O . ALA B 1 317 ? -3.213 -25 -3.301 1 84.75 317 ALA B O 1
ATOM 7213 N N . LEU B 1 318 ? -4.238 -26.297 -4.805 1 89 318 LEU B N 1
ATOM 7214 C CA . LEU B 1 318 ? -5.391 -25.406 -4.938 1 89 318 LEU B CA 1
ATOM 7215 C C . LEU B 1 318 ? -6.184 -25.359 -3.635 1 89 318 LEU B C 1
ATOM 7217 O O . LEU B 1 318 ? -6.641 -24.281 -3.229 1 89 318 LEU B O 1
ATOM 7221 N N . ILE B 1 319 ? -6.281 -26.469 -2.986 1 88.75 319 ILE B N 1
ATOM 7222 C CA . ILE B 1 319 ? -7.004 -26.531 -1.722 1 88.75 319 ILE B CA 1
ATOM 7223 C C . ILE B 1 319 ? -6.258 -25.703 -0.667 1 88.75 319 ILE B C 1
ATOM 7225 O O . ILE B 1 319 ? -6.875 -24.969 0.104 1 88.75 319 ILE B O 1
ATOM 7229 N N . ALA B 1 320 ? -4.992 -25.844 -0.632 1 86.69 320 ALA B N 1
ATOM 7230 C CA . ALA B 1 320 ? -4.168 -25.078 0.302 1 86.69 320 ALA B CA 1
ATOM 7231 C C . ALA B 1 320 ? -4.301 -23.578 0.048 1 86.69 320 ALA B C 1
ATOM 7233 O O . ALA B 1 320 ? -4.398 -22.797 0.991 1 86.69 320 ALA B O 1
ATOM 7234 N N . THR B 1 321 ? -4.305 -23.234 -1.219 1 89.81 321 THR B N 1
ATOM 7235 C CA . THR B 1 321 ? -4.41 -21.828 -1.597 1 89.81 321 THR B CA 1
ATOM 7236 C C . THR B 1 321 ? -5.762 -21.25 -1.173 1 89.81 321 THR B C 1
ATOM 7238 O O . THR B 1 321 ? -5.836 -20.125 -0.684 1 89.81 321 THR B O 1
ATOM 7241 N N . ILE B 1 322 ? -6.742 -22 -1.327 1 91.69 322 ILE B N 1
ATOM 7242 C CA . ILE B 1 322 ? -8.086 -21.578 -0.95 1 91.69 322 ILE B CA 1
ATOM 7243 C C . ILE B 1 322 ? -8.148 -21.359 0.559 1 91.69 322 ILE B C 1
ATOM 7245 O O . ILE B 1 322 ? -8.641 -20.312 1.019 1 91.69 322 ILE B O 1
ATOM 7249 N N . ARG B 1 323 ? -7.621 -22.219 1.274 1 89.31 323 ARG B N 1
ATOM 7250 C CA . ARG B 1 323 ? -7.652 -22.109 2.73 1 89.31 323 ARG B CA 1
ATOM 7251 C C . ARG B 1 323 ? -6.82 -20.938 3.217 1 89.31 323 ARG B C 1
ATOM 7253 O O . ARG B 1 323 ? -7.219 -20.234 4.145 1 89.31 323 ARG B O 1
ATOM 7260 N N . TYR B 1 324 ? -5.734 -20.766 2.592 1 89.94 324 TYR B N 1
ATOM 7261 C CA . TYR B 1 324 ? -4.828 -19.672 2.938 1 89.94 324 TYR B CA 1
ATOM 7262 C C . TYR B 1 324 ? -5.48 -18.312 2.672 1 89.94 324 TYR B C 1
ATOM 7264 O O . TYR B 1 324 ? -5.188 -17.344 3.361 1 89.94 324 TYR B O 1
ATOM 7272 N N . SER B 1 325 ? -6.398 -18.25 1.726 1 92.94 325 SER B N 1
ATOM 7273 C CA . SER B 1 325 ? -7 -17 1.287 1 92.94 325 SER B CA 1
ATOM 7274 C C . SER B 1 325 ? -8.32 -16.734 2.004 1 92.94 325 SER B C 1
ATOM 7276 O O . SER B 1 325 ? -8.922 -15.672 1.843 1 92.94 325 SER B O 1
ATOM 7278 N N . GLN B 1 326 ? -8.75 -17.609 2.881 1 92.25 326 GLN B N 1
ATOM 7279 C CA . GLN B 1 326 ? -10.062 -17.562 3.523 1 92.25 326 GLN B CA 1
ATOM 7280 C C . GLN B 1 326 ? -10.172 -16.344 4.438 1 92.25 326 GLN B C 1
ATOM 7282 O O . GLN B 1 326 ? -11.203 -15.672 4.465 1 92.25 326 GLN B O 1
ATOM 7287 N N . PRO B 1 327 ? -9.141 -16.031 5.195 1 90.75 327 PRO B N 1
ATOM 7288 C CA . PRO B 1 327 ? -9.242 -14.844 6.055 1 90.75 327 PRO B CA 1
ATOM 7289 C C . PRO B 1 327 ? -9.5 -13.562 5.266 1 90.75 327 PRO B C 1
ATOM 7291 O O . PRO B 1 327 ? -10.203 -12.672 5.746 1 90.75 327 PRO B O 1
ATOM 7294 N N . ALA B 1 328 ? -8.938 -13.508 4.105 1 93.38 328 ALA B N 1
ATOM 7295 C CA . ALA B 1 328 ? -9.172 -12.352 3.248 1 93.38 328 ALA B CA 1
ATOM 7296 C C . ALA B 1 328 ? -10.648 -12.227 2.879 1 93.38 328 ALA B C 1
ATOM 7298 O O . ALA B 1 328 ? -11.203 -11.125 2.859 1 93.38 328 ALA B O 1
ATOM 7299 N N . LEU B 1 329 ? -11.258 -13.328 2.615 1 93.62 329 LEU B N 1
ATOM 7300 C CA . LEU B 1 329 ? -12.672 -13.352 2.268 1 93.62 329 LEU B CA 1
ATOM 7301 C C . LEU B 1 329 ? -13.523 -12.891 3.447 1 93.62 329 LEU B C 1
ATOM 7303 O O . LEU B 1 329 ? -14.477 -12.125 3.273 1 93.62 329 LEU B O 1
ATOM 7307 N N . ASP B 1 330 ? -13.188 -13.297 4.59 1 90.94 330 ASP B N 1
ATOM 7308 C CA . ASP B 1 330 ? -13.938 -12.922 5.789 1 90.94 330 ASP B CA 1
ATOM 7309 C C . ASP B 1 330 ? -13.859 -11.422 6.043 1 90.94 330 ASP B C 1
ATOM 7311 O O . ASP B 1 330 ? -14.859 -10.789 6.387 1 90.94 330 ASP B O 1
ATOM 7315 N N . ALA B 1 331 ? -12.75 -10.867 5.836 1 89.38 331 ALA B N 1
ATOM 7316 C CA . ALA B 1 331 ? -12.547 -9.445 6.062 1 89.38 331 ALA B CA 1
ATOM 7317 C C . ALA B 1 331 ? -13.359 -8.609 5.07 1 89.38 331 ALA B C 1
ATOM 7319 O O . ALA B 1 331 ? -14.016 -7.641 5.457 1 89.38 331 ALA B O 1
ATOM 7320 N N . ILE B 1 332 ? -13.336 -9.039 3.826 1 91.69 332 ILE B N 1
ATOM 7321 C CA . ILE B 1 332 ? -13.977 -8.266 2.766 1 91.69 332 ILE B CA 1
ATOM 7322 C C . ILE B 1 332 ? -15.492 -8.445 2.836 1 91.69 332 ILE B C 1
ATOM 7324 O O . ILE B 1 332 ? -16.25 -7.5 2.611 1 91.69 332 ILE B O 1
ATOM 7328 N N . TYR B 1 333 ? -15.883 -9.695 3.119 1 90.75 333 TYR B N 1
ATOM 7329 C CA . TYR B 1 333 ? -17.297 -10.008 3.195 1 90.75 333 TYR B CA 1
ATOM 7330 C C . TYR B 1 333 ? -17.984 -9.219 4.312 1 90.75 333 TYR B C 1
ATOM 7332 O O . TYR B 1 333 ? -19.062 -8.672 4.125 1 90.75 333 TYR B O 1
ATOM 7340 N N . ASP B 1 334 ? -17.344 -9.062 5.422 1 85.94 334 ASP B N 1
ATOM 7341 C CA . ASP B 1 334 ? -17.859 -8.32 6.562 1 85.94 334 ASP B CA 1
ATOM 7342 C C . ASP B 1 334 ? -17.969 -6.832 6.25 1 85.94 334 ASP B C 1
ATOM 7344 O O . ASP B 1 334 ? -18.953 -6.188 6.617 1 85.94 334 ASP B O 1
ATOM 7348 N N . ASP B 1 335 ? -17.031 -6.348 5.555 1 87.06 335 ASP B N 1
ATOM 7349 C CA . ASP B 1 335 ? -17.031 -4.926 5.211 1 87.06 335 ASP B CA 1
ATOM 7350 C C . ASP B 1 335 ? -18.094 -4.613 4.16 1 87.06 335 ASP B C 1
ATOM 7352 O O . ASP B 1 335 ? -18.688 -3.531 4.176 1 87.06 335 ASP B O 1
ATOM 7356 N N . LEU B 1 336 ? -18.344 -5.508 3.273 1 86.75 336 LEU B N 1
ATOM 7357 C CA . LEU B 1 336 ? -19.297 -5.27 2.191 1 86.75 336 LEU B CA 1
ATOM 7358 C C . LEU B 1 336 ? -20.719 -5.516 2.658 1 86.75 336 LEU B C 1
ATOM 7360 O O . LEU B 1 336 ? -21.656 -4.844 2.209 1 86.75 336 LEU B O 1
ATOM 7364 N N . LYS B 1 337 ? -20.969 -6.547 3.465 1 77.81 337 LYS B N 1
ATOM 7365 C CA . LYS B 1 337 ? -22.328 -6.855 3.938 1 77.81 337 LYS B CA 1
ATOM 7366 C C . LYS B 1 337 ? -22.812 -5.809 4.934 1 77.81 337 LYS B C 1
ATOM 7368 O O . LYS B 1 337 ? -24 -5.508 4.996 1 77.81 337 LYS B O 1
ATOM 7373 N N . GLN B 1 338 ? -21.953 -5.441 5.793 1 61 338 GLN B N 1
ATOM 7374 C CA . GLN B 1 338 ? -22.391 -4.395 6.707 1 61 338 GLN B CA 1
ATOM 7375 C C . GLN B 1 338 ? -23.016 -3.223 5.945 1 61 338 GLN B C 1
ATOM 7377 O O . GLN B 1 338 ? -23.875 -2.518 6.469 1 61 338 GLN B O 1
ATOM 7382 N N . PHE B 1 339 ? -22.688 -3.029 4.664 1 54.78 339 PHE B N 1
ATOM 7383 C CA . PHE B 1 339 ? -23.172 -1.877 3.908 1 54.78 339 PHE B CA 1
ATOM 7384 C C . PHE B 1 339 ? -24.422 -2.227 3.119 1 54.78 339 PHE B C 1
ATOM 7386 O O . PHE B 1 339 ? -25.219 -1.346 2.791 1 54.78 339 PHE B O 1
ATOM 7393 N N . GLY B 1 340 ? -24.438 -3.438 2.457 1 49.97 340 GLY B N 1
ATOM 7394 C CA . GLY B 1 340 ? -25.547 -3.68 1.561 1 49.97 340 GLY B CA 1
ATOM 7395 C C . GLY B 1 340 ? -26.891 -3.422 2.205 1 49.97 340 GLY B C 1
ATOM 7396 O O . GLY B 1 340 ? -27.891 -3.229 1.51 1 49.97 340 GLY B O 1
ATOM 7397 N N . THR B 1 341 ? -27.031 -3.885 3.348 1 41.97 341 THR B N 1
ATOM 7398 C CA . THR B 1 341 ? -28.359 -3.695 3.902 1 41.97 341 THR B CA 1
ATOM 7399 C C . THR B 1 341 ? -28.672 -2.211 4.094 1 41.97 341 THR B C 1
ATOM 7401 O O . THR B 1 341 ? -29.828 -1.811 4.137 1 41.97 341 THR B O 1
ATOM 7404 N N . GLU B 1 342 ? -27.734 -1.547 4.68 1 41.78 342 GLU B N 1
ATOM 7405 C CA . GLU B 1 342 ? -28.25 -0.25 5.109 1 41.78 342 GLU B CA 1
ATOM 7406 C C . GLU B 1 342 ? -28.594 0.632 3.91 1 41.78 342 GLU B C 1
ATOM 7408 O O . GLU B 1 342 ? -28.234 0.313 2.775 1 41.78 342 GLU B O 1
ATOM 7413 N N . ASP B 1 343 ? -28.312 2.145 4.008 1 39.66 343 ASP B N 1
ATOM 7414 C CA . ASP B 1 343 ? -28.953 3.424 3.725 1 39.66 343 ASP B CA 1
ATOM 7415 C C . ASP B 1 343 ? -28.578 3.934 2.336 1 39.66 343 ASP B C 1
ATOM 7417 O O . ASP B 1 343 ? -28.016 5.023 2.199 1 39.66 343 ASP B O 1
ATOM 7421 N N . ILE B 1 344 ? -27.812 3.143 1.509 1 40.31 344 ILE B N 1
ATOM 7422 C CA . ILE B 1 344 ? -27.75 4.027 0.352 1 40.31 344 ILE B CA 1
ATOM 7423 C C . ILE B 1 344 ? -29.172 4.418 -0.075 1 40.31 344 ILE B C 1
ATOM 7425 O O . ILE B 1 344 ? -29.375 5.5 -0.631 1 40.31 344 ILE B O 1
ATOM 7429 N N . GLN B 1 345 ? -29.906 3.371 -0.303 1 38.94 345 GLN B N 1
ATOM 7430 C CA . GLN B 1 345 ? -31.234 3.695 -0.802 1 38.94 345 GLN B CA 1
ATOM 7431 C C . GLN B 1 345 ? -31.922 4.734 0.083 1 38.94 345 GLN B C 1
ATOM 7433 O O . GLN B 1 345 ? -32.812 5.441 -0.365 1 38.94 345 GLN B O 1
ATOM 7438 N N . LYS B 1 346 ? -31.844 4.59 1.347 1 39.72 346 LYS B N 1
ATOM 7439 C CA . LYS B 1 346 ? -32.688 5.477 2.133 1 39.72 346 LYS B CA 1
ATOM 7440 C C . LYS B 1 346 ? -32.312 6.938 1.919 1 39.72 346 LYS B C 1
ATOM 7442 O O . LYS B 1 346 ? -33.156 7.832 2.082 1 39.72 346 LYS B O 1
ATOM 7447 N N . HIS B 1 347 ? -30.953 7.152 1.865 1 41.25 347 HIS B N 1
ATOM 7448 C CA . HIS B 1 347 ? -30.609 8.57 1.927 1 41.25 347 HIS B CA 1
ATOM 7449 C C . HIS B 1 347 ? -30.812 9.242 0.574 1 41.25 347 HIS B C 1
ATOM 7451 O O . HIS B 1 347 ? -30.75 10.469 0.473 1 41.25 347 HIS B O 1
ATOM 7457 N N . ASN B 1 348 ? -30.578 8.414 -0.487 1 41.28 348 ASN B N 1
ATOM 7458 C CA . ASN B 1 348 ? -30.875 9.156 -1.705 1 41.28 348 ASN B CA 1
ATOM 7459 C C . ASN B 1 348 ? -32.375 9.203 -1.982 1 41.28 348 ASN B C 1
ATOM 7461 O O . ASN B 1 348 ? -32.781 9.117 -3.137 1 41.28 348 ASN B O 1
ATOM 7465 N N . LYS B 1 349 ? -33.219 8.602 -1.203 1 39.31 349 LYS B N 1
ATOM 7466 C CA . LYS B 1 349 ? -34.562 9.047 -1.583 1 39.31 349 LYS B CA 1
ATOM 7467 C C . LYS B 1 349 ? -34.594 10.562 -1.787 1 39.31 349 LYS B C 1
ATOM 7469 O O . LYS B 1 349 ? -34.312 11.328 -0.86 1 39.31 349 LYS B O 1
ATOM 7474 N N . LYS B 1 350 ? -34.438 10.93 -2.965 1 41.22 350 LYS B N 1
ATOM 7475 C CA . LYS B 1 350 ? -34.812 12.266 -3.436 1 41.22 350 LYS B CA 1
ATOM 7476 C C . LYS B 1 350 ? -36 12.805 -2.682 1 41.22 350 LYS B C 1
ATOM 7478 O O . LYS B 1 350 ? -37.156 12.523 -3.045 1 41.22 350 LYS B O 1
ATOM 7483 N N . GLN B 1 351 ? -36.125 12.594 -1.442 1 42.72 351 GLN B N 1
ATOM 7484 C CA . GLN B 1 351 ? -37.25 13.461 -1.062 1 42.72 351 GLN B CA 1
ATOM 7485 C C . GLN B 1 351 ? -37.188 14.797 -1.794 1 42.72 351 GLN B C 1
ATOM 7487 O O . GLN B 1 351 ? -36.125 15.438 -1.836 1 42.72 351 GLN B O 1
ATOM 7492 N N . GLU B 1 352 ? -37.844 14.836 -2.801 1 42.94 352 GLU B N 1
ATOM 7493 C CA . GLU B 1 352 ? -38.125 16.141 -3.396 1 42.94 352 GLU B CA 1
ATOM 7494 C C . GLU B 1 352 ? -38.125 17.25 -2.34 1 42.94 352 GLU B C 1
ATOM 7496 O O . GLU B 1 352 ? -39.188 17.578 -1.785 1 42.94 352 GLU B O 1
ATOM 7501 N N . VAL B 1 353 ? -37.438 17.031 -1.321 1 46.72 353 VAL B N 1
ATOM 7502 C CA . VAL B 1 353 ? -37.469 18.25 -0.525 1 46.72 353 VAL B CA 1
ATOM 7503 C C . VAL B 1 353 ? -37.344 19.469 -1.44 1 46.72 353 VAL B C 1
ATOM 7505 O O . VAL B 1 353 ? -36.562 19.469 -2.398 1 46.72 353 VAL B O 1
ATOM 7508 N N . ASN B 1 354 ? -38.281 20.188 -1.487 1 47.12 354 ASN B N 1
ATOM 7509 C CA . ASN B 1 354 ? -38.375 21.484 -2.166 1 47.12 354 ASN B CA 1
ATOM 7510 C C . ASN B 1 354 ? -37.062 22.234 -2.139 1 47.12 354 ASN B C 1
ATOM 7512 O O . ASN B 1 354 ? -36.406 22.328 -1.093 1 47.12 354 ASN B O 1
ATOM 7516 N N . LYS B 1 355 ? -36.344 22.203 -3.268 1 54.5 355 LYS B N 1
ATOM 7517 C CA . LYS B 1 355 ? -35.281 23.125 -3.641 1 54.5 355 LYS B CA 1
ATOM 7518 C C . LYS B 1 355 ? -35.375 24.422 -2.834 1 54.5 355 LYS B C 1
ATOM 7520 O O . LYS B 1 355 ? -35.312 25.516 -3.396 1 54.5 355 LYS B O 1
ATOM 7525 N N . SER B 1 356 ? -36 24.375 -1.613 1 61.22 356 SER B N 1
ATOM 7526 C CA . SER B 1 356 ? -36.094 25.688 -0.987 1 61.22 356 SER B CA 1
ATOM 7527 C C . SER B 1 356 ? -34.75 26.172 -0.485 1 61.22 356 SER B C 1
ATOM 7529 O O . SER B 1 356 ? -33.875 25.359 -0.139 1 61.22 356 SER B O 1
ATOM 7531 N N . SER B 1 357 ? -34.344 27.359 -0.717 1 80.75 357 SER B N 1
ATOM 7532 C CA . SER B 1 357 ? -33.188 28.125 -0.256 1 80.75 357 SER B CA 1
ATOM 7533 C C . SER B 1 357 ? -33 27.984 1.251 1 80.75 357 SER B C 1
ATOM 7535 O O . SER B 1 357 ? -33.969 27.797 1.988 1 80.75 357 SER B O 1
ATOM 7537 N N . PHE B 1 358 ? -31.875 27.75 1.804 1 90.44 358 PHE B N 1
ATOM 7538 C CA . PHE B 1 358 ? -31.531 27.672 3.217 1 90.44 358 PHE B CA 1
ATOM 7539 C C . PHE B 1 358 ? -32.156 28.812 3.998 1 90.44 358 PHE B C 1
ATOM 7541 O O . PHE B 1 358 ? -32.094 29.969 3.576 1 90.44 358 PHE B O 1
ATOM 7548 N N . LYS B 1 359 ? -32.875 28.469 5.109 1 93.12 359 LYS B N 1
ATOM 7549 C CA . LYS B 1 359 ? -33.469 29.5 5.961 1 93.12 359 LYS B CA 1
ATOM 7550 C C . LYS B 1 359 ? -32.812 29.531 7.332 1 93.12 359 LYS B C 1
ATOM 7552 O O . LYS B 1 359 ? -32.406 30.594 7.812 1 93.12 359 LYS B O 1
ATOM 7557 N N . HIS B 1 360 ? -32.781 28.422 7.969 1 95.56 360 HIS B N 1
ATOM 7558 C CA . HIS B 1 360 ? -32.125 28.359 9.281 1 95.56 360 HIS B CA 1
ATOM 7559 C C . HIS B 1 360 ? -31.719 26.922 9.609 1 95.56 360 HIS B C 1
ATOM 7561 O O . HIS B 1 360 ? -32.219 25.969 9.008 1 95.56 360 HIS B O 1
ATOM 7567 N N . ILE B 1 361 ? -30.781 26.766 10.523 1 96.94 361 ILE B N 1
ATOM 7568 C CA . ILE B 1 361 ? -30.406 25.484 11.133 1 96.94 361 ILE B CA 1
ATOM 7569 C C . ILE B 1 361 ? -30.562 25.578 12.648 1 96.94 361 ILE B C 1
ATOM 7571 O O . ILE B 1 361 ? -30.203 26.578 13.258 1 96.94 361 ILE B O 1
ATOM 7575 N N . THR B 1 362 ? -31.219 24.562 13.188 1 97.56 362 THR B N 1
ATOM 7576 C CA . THR B 1 362 ? -31.516 24.562 14.617 1 97.56 362 THR B CA 1
ATOM 7577 C C . THR B 1 362 ? -30.984 23.281 15.273 1 97.56 362 THR B C 1
ATOM 7579 O O . THR B 1 362 ? -31.125 22.188 14.711 1 97.56 362 THR B O 1
ATOM 7582 N N . LEU B 1 363 ? -30.266 23.406 16.312 1 98.12 363 LEU B N 1
ATOM 7583 C CA . LEU B 1 363 ? -29.906 22.328 17.234 1 98.12 363 LEU B CA 1
ATOM 7584 C C . LEU B 1 363 ? -30.734 22.375 18.5 1 98.12 363 LEU B C 1
ATOM 7586 O O . LEU B 1 363 ? -30.812 23.422 19.156 1 98.12 363 LEU B O 1
ATOM 7590 N N . ASN B 1 364 ? -31.406 21.312 18.797 1 97.75 364 ASN B N 1
ATOM 7591 C CA . ASN B 1 364 ? -32.25 21.219 19.984 1 97.75 364 ASN B CA 1
ATOM 7592 C C . ASN B 1 364 ? -31.766 20.141 20.938 1 97.75 364 ASN B C 1
ATOM 7594 O O . ASN B 1 364 ? -31.969 18.953 20.703 1 97.75 364 ASN B O 1
ATOM 7598 N N . ASN B 1 365 ? -31.172 20.547 22.016 1 97.75 365 ASN B N 1
ATOM 7599 C CA . ASN B 1 365 ? -30.703 19.672 23.078 1 97.75 365 ASN B CA 1
ATOM 7600 C C . ASN B 1 365 ? -29.859 18.531 22.547 1 97.75 365 ASN B C 1
ATOM 7602 O O . ASN B 1 365 ? -30.141 17.359 22.797 1 97.75 365 ASN B O 1
ATOM 7606 N N . VAL B 1 366 ? -28.875 18.859 21.844 1 97.88 366 VAL B N 1
ATOM 7607 C CA . VAL B 1 366 ? -28.062 17.891 21.109 1 97.88 366 VAL B CA 1
ATOM 7608 C C . VAL B 1 366 ? -26.984 17.328 22.031 1 97.88 366 VAL B C 1
ATOM 7610 O O . VAL B 1 366 ? -26.297 18.078 22.734 1 97.88 366 VAL B O 1
ATOM 7613 N N . PHE B 1 367 ? -26.875 15.992 22.047 1 97.56 367 PHE B N 1
ATOM 7614 C CA . PHE B 1 367 ? -25.828 15.258 22.734 1 97.56 367 PHE B CA 1
ATOM 7615 C C . PHE B 1 367 ? -25.047 14.391 21.75 1 97.56 367 PHE B C 1
ATOM 7617 O O . PHE B 1 367 ? -25.625 13.797 20.844 1 97.56 367 PHE B O 1
ATOM 7624 N N . PHE B 1 368 ? -23.781 14.328 21.953 1 96.88 368 PHE B N 1
ATOM 7625 C CA . PHE B 1 368 ? -22.969 13.477 21.094 1 96.88 368 PHE B CA 1
ATOM 7626 C C . PHE B 1 368 ? -21.766 12.93 21.844 1 96.88 368 PHE B C 1
ATOM 7628 O O . PHE B 1 368 ? -21.188 13.625 22.672 1 96.88 368 PHE B O 1
ATOM 7635 N N . SER B 1 369 ? -21.5 11.672 21.547 1 93.94 369 SER B N 1
ATOM 7636 C CA . SER B 1 369 ? -20.281 11.016 22.047 1 93.94 369 SER B CA 1
ATOM 7637 C C . SER B 1 369 ? -19.578 10.25 20.922 1 93.94 369 SER B C 1
ATOM 7639 O O . SER B 1 369 ? -20.219 9.578 20.125 1 93.94 369 SER B O 1
ATOM 7641 N N . TYR B 1 370 ? -18.297 10.516 20.844 1 90.38 370 TYR B N 1
ATOM 7642 C CA . TYR B 1 370 ? -17.531 9.688 19.922 1 90.38 370 TYR B CA 1
ATOM 7643 C C . TYR B 1 370 ? -17.562 8.227 20.344 1 90.38 370 TYR B C 1
ATOM 7645 O O . TYR B 1 370 ? -17.781 7.914 21.516 1 90.38 370 TYR B O 1
ATOM 7653 N N . PRO B 1 371 ? -17.188 7.375 19.312 1 82.56 371 PRO B N 1
ATOM 7654 C CA . PRO B 1 371 ? -17.172 5.957 19.672 1 82.56 371 PRO B CA 1
ATOM 7655 C C . PRO B 1 371 ? -16.125 5.629 20.734 1 82.56 371 PRO B C 1
ATOM 7657 O O . PRO B 1 371 ? -15.023 6.184 20.719 1 82.56 371 PRO B O 1
ATOM 7660 N N . ASP B 1 372 ? -16.328 4.949 21.703 1 73.56 372 ASP B N 1
ATOM 7661 C CA . ASP B 1 372 ? -15.445 4.418 22.734 1 73.56 372 ASP B CA 1
ATOM 7662 C C . ASP B 1 372 ? -15.172 5.461 23.812 1 73.56 372 ASP B C 1
ATOM 7664 O O . ASP B 1 372 ? -14.234 5.32 24.594 1 73.56 372 ASP B O 1
ATOM 7668 N N . GLN B 1 373 ? -15.844 6.609 23.672 1 79.19 373 GLN B N 1
ATOM 7669 C CA . GLN B 1 373 ? -15.727 7.598 24.734 1 79.19 373 GLN B CA 1
ATOM 7670 C C . GLN B 1 373 ? -16.891 7.504 25.703 1 79.19 373 GLN B C 1
ATOM 7672 O O . GLN B 1 373 ? -18.047 7.34 25.297 1 79.19 373 GLN B O 1
ATOM 7677 N N . ALA B 1 374 ? -16.562 7.469 26.891 1 75.06 374 ALA B N 1
ATOM 7678 C CA . ALA B 1 374 ? -17.578 7.309 27.906 1 75.06 374 ALA B CA 1
ATOM 7679 C C . ALA B 1 374 ? -18.344 8.609 28.125 1 75.06 374 ALA B C 1
ATOM 7681 O O . ALA B 1 374 ? -19.578 8.617 28.188 1 75.06 374 ALA B O 1
ATOM 7682 N N . ALA B 1 375 ? -17.656 9.758 28.172 1 83 375 ALA B N 1
ATOM 7683 C CA . ALA B 1 375 ? -18.312 11.031 28.422 1 83 375 ALA B CA 1
ATOM 7684 C C . ALA B 1 375 ? -18.688 11.727 27.125 1 83 375 ALA B C 1
ATOM 7686 O O . ALA B 1 375 ? -17.922 11.688 26.156 1 83 375 ALA B O 1
ATOM 7687 N N . PRO B 1 376 ? -19.875 12.297 27.125 1 92.12 376 PRO B N 1
ATOM 7688 C CA . PRO B 1 376 ? -20.297 12.992 25.906 1 92.12 376 PRO B CA 1
ATOM 7689 C C . PRO B 1 376 ? -19.453 14.219 25.609 1 92.12 376 PRO B C 1
ATOM 7691 O O . PRO B 1 376 ? -19.062 14.945 26.531 1 92.12 376 PRO B O 1
ATOM 7694 N N . THR B 1 377 ? -19.125 14.414 24.391 1 93.38 377 THR B N 1
ATOM 7695 C CA . THR B 1 377 ? -18.359 15.57 23.922 1 93.38 377 THR B CA 1
ATOM 7696 C C . THR B 1 377 ? -19.266 16.797 23.797 1 93.38 377 THR B C 1
ATOM 7698 O O . THR B 1 377 ? -18.812 17.922 24 1 93.38 377 THR B O 1
ATOM 7701 N N . ILE B 1 378 ? -20.484 16.547 23.391 1 97.06 378 ILE B N 1
ATOM 7702 C CA . ILE B 1 378 ? -21.5 17.594 23.344 1 97.06 378 ILE B CA 1
ATOM 7703 C C . ILE B 1 378 ? -22.625 17.266 24.328 1 97.06 378 ILE B C 1
ATOM 7705 O O . ILE B 1 378 ? -23.141 16.141 24.344 1 97.06 378 ILE B O 1
ATOM 7709 N N . GLN B 1 379 ? -22.953 18.281 25.125 1 97.12 379 GLN B N 1
ATOM 7710 C CA . GLN B 1 379 ? -23.891 18.031 26.219 1 97.12 379 GLN B CA 1
ATOM 7711 C C . GLN B 1 379 ? -25.047 19.031 26.203 1 97.12 379 GLN B C 1
ATOM 7713 O O . GLN B 1 379 ? -25.016 20.031 26.922 1 97.12 379 GLN B O 1
ATOM 7718 N N . GLY B 1 380 ? -26.062 18.703 25.562 1 96.94 380 GLY B N 1
ATOM 7719 C CA . GLY B 1 380 ? -27.312 19.438 25.609 1 96.94 380 GLY B CA 1
ATOM 7720 C C . GLY B 1 380 ? -27.234 20.812 24.969 1 96.94 380 GLY B C 1
ATOM 7721 O O . GLY B 1 380 ? -27.656 21.797 25.547 1 96.94 380 GLY B O 1
ATOM 7722 N N . VAL B 1 381 ? -26.688 20.922 23.812 1 97.75 381 VAL B N 1
ATOM 7723 C CA . VAL B 1 381 ? -26.484 22.203 23.141 1 97.75 381 VAL B CA 1
ATOM 7724 C C . VAL B 1 381 ? -27.719 22.531 22.297 1 97.75 381 VAL B C 1
ATOM 7726 O O . VAL B 1 381 ? -28.203 21.703 21.531 1 97.75 381 VAL B O 1
ATOM 7729 N N . SER B 1 382 ? -28.281 23.719 22.516 1 98 382 SER B N 1
ATOM 7730 C CA . SER B 1 382 ? -29.375 24.25 21.719 1 98 382 SER B CA 1
ATOM 7731 C C . SER B 1 382 ? -29.016 25.609 21.125 1 98 382 SER B C 1
ATOM 7733 O O . SER B 1 382 ? -28.516 26.484 21.828 1 98 382 SER B O 1
ATOM 7735 N N . LEU B 1 383 ? -29.203 25.766 19.812 1 97.44 383 LEU B N 1
ATOM 7736 C CA . LEU B 1 383 ? -28.906 27.031 19.141 1 97.44 383 LEU B CA 1
ATOM 7737 C C . LEU B 1 383 ? -29.625 27.125 17.812 1 97.44 383 LEU B C 1
ATOM 7739 O O . LEU B 1 383 ? -30.172 26.125 17.312 1 97.44 383 LEU B O 1
ATOM 7743 N N . GLU B 1 384 ? -29.641 28.281 17.281 1 96.88 384 GLU B N 1
ATOM 7744 C CA . GLU B 1 384 ? -30.25 28.547 15.984 1 96.88 384 GLU B CA 1
ATOM 7745 C C . GLU B 1 384 ? -29.406 29.531 15.172 1 96.88 384 GLU B C 1
ATOM 7747 O O . GLU B 1 384 ? -28.891 30.5 15.719 1 96.88 384 GLU B O 1
ATOM 7752 N N . ILE B 1 385 ? -29.203 29.219 13.969 1 97.06 385 ILE B N 1
ATOM 7753 C CA . ILE B 1 385 ? -28.5 30.094 13.039 1 97.06 385 ILE B CA 1
ATOM 7754 C C . ILE B 1 385 ? -29.391 30.406 11.844 1 97.06 385 ILE B C 1
ATOM 7756 O O . ILE B 1 385 ? -29.891 29.5 11.172 1 97.06 385 ILE B O 1
ATOM 7760 N N . LEU B 1 386 ? -29.562 31.672 11.562 1 95.88 386 LEU B N 1
ATOM 7761 C CA . LEU B 1 386 ? -30.438 32.125 10.484 1 95.88 386 LEU B CA 1
ATOM 7762 C C . LEU B 1 386 ? -29.656 32.375 9.211 1 95.88 386 LEU B C 1
ATOM 7764 O O . LEU B 1 386 ? -28.453 32.625 9.266 1 95.88 386 LEU B O 1
ATOM 7768 N N . ARG B 1 387 ? -30.406 32.312 8.117 1 95.62 387 ARG B N 1
ATOM 7769 C CA . ARG B 1 387 ? -29.797 32.625 6.82 1 95.62 387 ARG B CA 1
ATOM 7770 C C . ARG B 1 387 ? -29.172 34 6.816 1 95.62 387 ARG B C 1
ATOM 7772 O O . ARG B 1 387 ? -29.75 34.969 7.324 1 95.62 387 ARG B O 1
ATOM 7779 N N . GLY B 1 388 ? -27.969 34.062 6.285 1 94.56 388 GLY B N 1
ATOM 7780 C CA . GLY B 1 388 ? -27.297 35.344 6.094 1 94.56 388 GLY B CA 1
ATOM 7781 C C . GLY B 1 388 ? -26.531 35.812 7.316 1 94.56 388 GLY B C 1
ATOM 7782 O O . GLY B 1 388 ? -25.781 36.781 7.25 1 94.56 388 GLY B O 1
ATOM 7783 N N . GLN B 1 389 ? -26.641 35.062 8.43 1 95.06 389 GLN B N 1
ATOM 7784 C CA . GLN B 1 389 ? -25.938 35.438 9.656 1 95.06 389 GLN B CA 1
ATOM 7785 C C . GLN B 1 389 ? -24.484 34.969 9.609 1 95.06 389 GLN B C 1
ATOM 7787 O O . GLN B 1 389 ? -24.156 33.969 8.992 1 95.06 389 GLN B O 1
ATOM 7792 N N . SER B 1 390 ? -23.656 35.781 10.18 1 95.38 390 SER B N 1
ATOM 7793 C CA . SER B 1 390 ? -22.297 35.375 10.492 1 95.38 390 SER B CA 1
ATOM 7794 C C . SER B 1 390 ? -22.141 35.031 11.969 1 95.38 390 SER B C 1
ATOM 7796 O O . SER B 1 390 ? -22.391 35.844 12.836 1 95.38 390 SER B O 1
ATOM 7798 N N . VAL B 1 391 ? -21.781 33.781 12.234 1 95.88 391 VAL B N 1
ATOM 7799 C CA . VAL B 1 391 ? -21.719 33.312 13.609 1 95.88 391 VAL B CA 1
ATOM 7800 C C . VAL B 1 391 ? -20.328 32.781 13.914 1 95.88 391 VAL B C 1
ATOM 7802 O O . VAL B 1 391 ? -19.656 32.25 13.031 1 95.88 391 VAL B O 1
ATOM 7805 N N . ALA B 1 392 ? -19.906 32.875 15.164 1 95.5 392 ALA B N 1
ATOM 7806 C CA . ALA B 1 392 ? -18.609 32.375 15.602 1 95.5 392 ALA B CA 1
ATOM 7807 C C . ALA B 1 392 ? -18.766 31.438 16.797 1 95.5 392 ALA B C 1
ATOM 7809 O O . ALA B 1 392 ? -19.594 31.688 17.672 1 95.5 392 ALA B O 1
ATOM 7810 N N . PHE B 1 393 ? -18.062 30.391 16.766 1 95.19 393 PHE B N 1
ATOM 7811 C CA . PHE B 1 393 ? -17.891 29.516 17.922 1 95.19 393 PHE B CA 1
ATOM 7812 C C . PHE B 1 393 ? -16.531 29.734 18.562 1 95.19 393 PHE B C 1
ATOM 7814 O O . PHE B 1 393 ? -15.5 29.609 17.906 1 95.19 393 PHE B O 1
ATOM 7821 N N . ILE B 1 394 ? -16.531 30.094 19.844 1 92.69 394 ILE B N 1
ATOM 7822 C CA . ILE B 1 394 ? -15.281 30.297 20.562 1 92.69 394 ILE B CA 1
ATOM 7823 C C . ILE B 1 394 ? -15.266 29.453 21.828 1 92.69 394 ILE B C 1
ATOM 7825 O O . ILE B 1 394 ? -16.312 28.984 22.297 1 92.69 394 ILE B O 1
ATOM 7829 N N . GLY B 1 395 ? -14.133 29.203 22.328 1 90.12 395 GLY B N 1
ATOM 7830 C CA . GLY B 1 395 ? -13.93 28.391 23.516 1 90.12 395 GLY B CA 1
ATOM 7831 C C . GLY B 1 395 ? -12.547 27.781 23.578 1 90.12 395 GLY B C 1
ATOM 7832 O O . GLY B 1 395 ? -11.742 27.938 22.656 1 90.12 395 GLY B O 1
ATOM 7833 N N . THR B 1 396 ? -12.328 27.078 24.656 1 87.94 396 THR B N 1
ATOM 7834 C CA . THR B 1 396 ? -11.031 26.453 24.859 1 87.94 396 THR B CA 1
ATOM 7835 C C . THR B 1 396 ? -10.859 25.25 23.938 1 87.94 396 THR B C 1
ATOM 7837 O O . THR B 1 396 ? -11.836 24.766 23.359 1 87.94 396 THR B O 1
ATOM 7840 N N . SER B 1 397 ? -9.609 24.828 23.828 1 85.31 397 SER B N 1
ATOM 7841 C CA . SER B 1 397 ? -9.352 23.625 23.047 1 85.31 397 SER B CA 1
ATOM 7842 C C . SER B 1 397 ? -10.07 22.422 23.656 1 85.31 397 SER B C 1
ATOM 7844 O O . SER B 1 397 ? -10.016 22.203 24.859 1 85.31 397 SER B O 1
ATOM 7846 N N . GLY B 1 398 ? -10.781 21.672 22.812 1 86.12 398 GLY B N 1
ATOM 7847 C CA . GLY B 1 398 ? -11.5 20.484 23.281 1 86.12 398 GLY B CA 1
ATOM 7848 C C . GLY B 1 398 ? -12.883 20.812 23.812 1 86.12 398 GLY B C 1
ATOM 7849 O O . GLY B 1 398 ? -13.57 19.938 24.344 1 86.12 398 GLY B O 1
ATOM 7850 N N . ALA B 1 399 ? -13.266 22.031 23.578 1 90.81 399 ALA B N 1
ATOM 7851 C CA . ALA B 1 399 ? -14.547 22.453 24.141 1 90.81 399 ALA B CA 1
ATOM 7852 C C . ALA B 1 399 ? -15.711 21.891 23.344 1 90.81 399 ALA B C 1
ATOM 7854 O O . ALA B 1 399 ? -16.859 21.969 23.766 1 90.81 399 ALA B O 1
ATOM 7855 N N . GLY B 1 400 ? -15.422 21.297 22.156 1 92.88 400 GLY B N 1
ATOM 7856 C CA . GLY B 1 400 ? -16.469 20.703 21.344 1 92.88 400 GLY B CA 1
ATOM 7857 C C . GLY B 1 400 ? -16.812 21.5 20.109 1 92.88 400 GLY B C 1
ATOM 7858 O O . GLY B 1 400 ? -17.781 21.203 19.406 1 92.88 400 GLY B O 1
ATOM 7859 N N . LYS B 1 401 ? -16.078 22.531 19.781 1 93.38 401 LYS B N 1
ATOM 7860 C CA . LYS B 1 401 ? -16.344 23.438 18.656 1 93.38 401 LYS B CA 1
ATOM 7861 C C . LYS B 1 401 ? -16.359 22.688 17.328 1 93.38 401 LYS B C 1
ATOM 7863 O O . LYS B 1 401 ? -17.312 22.797 16.562 1 93.38 401 LYS B O 1
ATOM 7868 N N . THR B 1 402 ? -15.297 21.875 17.125 1 92.62 402 THR B N 1
ATOM 7869 C CA . THR B 1 402 ? -15.195 21.109 15.883 1 92.62 402 THR B CA 1
ATOM 7870 C C . THR B 1 402 ? -16.281 20.047 15.812 1 92.62 402 THR B C 1
ATOM 7872 O O . THR B 1 402 ? -16.812 19.781 14.734 1 92.62 402 THR B O 1
ATOM 7875 N N . THR B 1 403 ? -16.641 19.469 16.938 1 94.88 403 THR B N 1
ATOM 7876 C CA . THR B 1 403 ? -17.656 18.422 16.984 1 94.88 403 THR B CA 1
ATOM 7877 C C . THR B 1 403 ? -19.016 19 16.594 1 94.88 403 THR B C 1
ATOM 7879 O O . THR B 1 403 ? -19.766 18.375 15.828 1 94.88 403 THR B O 1
ATOM 7882 N N . ILE B 1 404 ? -19.359 20.156 17.125 1 96.25 404 ILE B N 1
ATOM 7883 C CA . ILE B 1 404 ? -20.641 20.766 16.812 1 96.25 404 ILE B CA 1
ATOM 7884 C C . ILE B 1 404 ? -20.703 21.109 15.32 1 96.25 404 ILE B C 1
ATOM 7886 O O . ILE B 1 404 ? -21.75 20.953 14.68 1 96.25 404 ILE B O 1
ATOM 7890 N N . VAL B 1 405 ? -19.641 21.594 14.773 1 96.19 405 VAL B N 1
ATOM 7891 C CA . VAL B 1 405 ? -19.562 21.906 13.352 1 96.19 405 VAL B CA 1
ATOM 7892 C C . VAL B 1 405 ? -19.719 20.625 12.531 1 96.19 405 VAL B C 1
ATOM 7894 O O . VAL B 1 405 ? -20.438 20.609 11.531 1 96.19 405 VAL B O 1
ATOM 7897 N N . ASP B 1 406 ? -19.062 19.562 12.992 1 96.19 406 ASP B N 1
ATOM 7898 C CA . ASP B 1 406 ? -19.172 18.297 12.289 1 96.19 406 ASP B CA 1
ATOM 7899 C C . ASP B 1 406 ? -20.609 17.766 12.305 1 96.19 406 ASP B C 1
ATOM 7901 O O . ASP B 1 406 ? -21.047 17.141 11.352 1 96.19 406 ASP B O 1
ATOM 7905 N N . ILE B 1 407 ? -21.266 18.047 13.391 1 97.38 407 ILE B N 1
ATOM 7906 C CA . ILE B 1 407 ? -22.672 17.672 13.492 1 97.38 407 ILE B CA 1
ATOM 7907 C C . ILE B 1 407 ? -23.5 18.484 12.492 1 97.38 407 ILE B C 1
ATOM 7909 O O . ILE B 1 407 ? -24.312 17.938 11.758 1 97.38 407 ILE B O 1
ATOM 7913 N N . MET B 1 408 ? -23.203 19.766 12.414 1 97.44 408 MET B N 1
ATOM 7914 C CA . MET B 1 408 ? -23.953 20.641 11.508 1 97.44 408 MET B CA 1
ATOM 7915 C C . MET B 1 408 ? -23.625 20.297 10.055 1 97.44 408 MET B C 1
ATOM 7917 O O . MET B 1 408 ? -24.469 20.484 9.164 1 97.44 408 MET B O 1
ATOM 7921 N N . LEU B 1 409 ? -22.438 19.797 9.828 1 97.06 409 LEU B N 1
ATOM 7922 C CA . LEU B 1 409 ? -22.031 19.422 8.477 1 97.06 409 LEU B CA 1
ATOM 7923 C C . LEU B 1 409 ? -22.734 18.141 8.039 1 97.06 409 LEU B C 1
ATOM 7925 O O . LEU B 1 409 ? -22.719 17.797 6.855 1 97.06 409 LEU B O 1
ATOM 7929 N N . GLY B 1 410 ? -23.266 17.422 8.977 1 95.62 410 GLY B N 1
ATOM 7930 C CA . GLY B 1 410 ? -23.906 16.156 8.695 1 95.62 410 GLY B CA 1
ATOM 7931 C C . GLY B 1 410 ? -22.953 14.977 8.758 1 95.62 410 GLY B C 1
ATOM 7932 O O . GLY B 1 410 ? -23.266 13.883 8.281 1 95.62 410 GLY B O 1
ATOM 7933 N N . LEU B 1 411 ? -21.828 15.188 9.336 1 94.88 411 LEU B N 1
ATOM 7934 C CA . LEU B 1 411 ? -20.812 14.141 9.422 1 94.88 411 LEU B CA 1
ATOM 7935 C C . LEU B 1 411 ? -21.031 13.266 10.648 1 94.88 411 LEU B C 1
ATOM 7937 O O . LEU B 1 411 ? -20.672 12.094 10.656 1 94.88 411 LEU B O 1
ATOM 7941 N N . LEU B 1 412 ? -21.516 13.867 11.719 1 95.38 412 LEU B N 1
ATOM 7942 C CA . LEU B 1 412 ? -21.781 13.164 12.977 1 95.38 412 LEU B CA 1
ATOM 7943 C C . LEU B 1 412 ? -23.266 13.211 13.328 1 95.38 412 LEU B C 1
ATOM 7945 O O . LEU B 1 412 ? -23.906 14.258 13.211 1 95.38 412 LEU B O 1
ATOM 7949 N N . GLU B 1 413 ? -23.734 12.117 13.75 1 94.31 413 GLU B N 1
ATOM 7950 C CA . GLU B 1 413 ? -25.125 12.039 14.172 1 94.31 413 GLU B CA 1
ATOM 7951 C C . GLU B 1 413 ? -25.234 11.969 15.695 1 94.31 413 GLU B C 1
ATOM 7953 O O . GLU B 1 413 ? -24.719 11.047 16.328 1 94.31 413 GLU B O 1
ATOM 7958 N N . PRO B 1 414 ? -25.938 12.984 16.219 1 96.12 414 PRO B N 1
ATOM 7959 C CA . PRO B 1 414 ? -26.125 12.953 17.672 1 96.12 414 PRO B CA 1
ATOM 7960 C C . PRO B 1 414 ? -26.938 11.75 18.125 1 96.12 414 PRO B C 1
ATOM 7962 O O . PRO B 1 414 ? -27.828 11.289 17.406 1 96.12 414 PRO B O 1
ATOM 7965 N N . PHE B 1 415 ? -26.641 11.227 19.344 1 94.06 415 PHE B N 1
ATOM 7966 C CA . PHE B 1 415 ? -27.406 10.094 19.859 1 94.06 415 PHE B CA 1
ATOM 7967 C C . PHE B 1 415 ? -28.641 10.555 20.594 1 94.06 415 PHE B C 1
ATOM 7969 O O . PHE B 1 415 ? -29.578 9.773 20.812 1 94.06 415 PHE B O 1
ATOM 7976 N N . LYS B 1 416 ? -28.656 11.82 21.016 1 96.5 416 LYS B N 1
ATOM 7977 C CA . LYS B 1 416 ? -29.812 12.469 21.641 1 96.5 416 LYS B CA 1
ATOM 7978 C C . LYS B 1 416 ? -30 13.891 21.125 1 96.5 416 LYS B C 1
ATOM 7980 O O . LYS B 1 416 ? -29.016 14.57 20.797 1 96.5 416 LYS B O 1
ATOM 7985 N N . GLY B 1 417 ? -31.219 14.305 20.953 1 96.88 417 GLY B N 1
ATOM 7986 C CA . GLY B 1 417 ? -31.531 15.617 20.406 1 96.88 417 GLY B CA 1
ATOM 7987 C C . GLY B 1 417 ? -31.766 15.602 18.906 1 96.88 417 GLY B C 1
ATOM 7988 O O . GLY B 1 417 ? -31.844 14.539 18.297 1 96.88 417 GLY B O 1
ATOM 7989 N N . GLU B 1 418 ? -31.984 16.859 18.375 1 96.38 418 GLU B N 1
ATOM 7990 C CA . GLU B 1 418 ? -32.312 16.938 16.953 1 96.38 418 GLU B CA 1
ATOM 7991 C C . GLU B 1 418 ? -31.578 18.094 16.281 1 96.38 418 GLU B C 1
ATOM 7993 O O . GLU B 1 418 ? -31.344 19.125 16.891 1 96.38 418 GLU B O 1
ATOM 7998 N N . VAL B 1 419 ? -31.203 17.828 15.109 1 97.56 419 VAL B N 1
ATOM 7999 C CA . VAL B 1 419 ? -30.656 18.859 14.227 1 97.56 419 VAL B CA 1
ATOM 8000 C C . VAL B 1 419 ? -31.578 19.031 13.016 1 97.56 419 VAL B C 1
ATOM 8002 O O . VAL B 1 419 ? -31.812 18.078 12.273 1 97.56 419 VAL B O 1
ATOM 8005 N N . LYS B 1 420 ? -32.062 20.25 12.852 1 96.88 420 LYS B N 1
ATOM 8006 C CA . LYS B 1 420 ? -33 20.484 11.766 1 96.88 420 LYS B CA 1
ATOM 8007 C C . LYS B 1 420 ? -32.531 21.609 10.852 1 96.88 420 LYS B C 1
ATOM 8009 O O . LYS B 1 420 ? -31.922 22.578 11.32 1 96.88 420 LYS B O 1
ATOM 8014 N N . VAL B 1 421 ? -32.719 21.438 9.602 1 95.5 421 VAL B N 1
ATOM 8015 C CA . VAL B 1 421 ? -32.531 22.469 8.586 1 95.5 421 VAL B CA 1
ATOM 8016 C C . VAL B 1 421 ? -33.844 22.812 7.922 1 95.5 421 VAL B C 1
ATOM 8018 O O . VAL B 1 421 ? -34.531 21.938 7.359 1 95.5 421 VAL B O 1
ATOM 8021 N N . ASN B 1 422 ? -34.219 24.031 7.949 1 93.56 422 ASN B N 1
ATOM 8022 C CA . ASN B 1 422 ? -35.5 24.453 7.449 1 93.56 422 ASN B CA 1
ATOM 8023 C C . ASN B 1 422 ? -36.625 23.594 8 1 93.56 422 ASN B C 1
ATOM 8025 O O . ASN B 1 422 ? -37.469 23.094 7.246 1 93.56 422 ASN B O 1
ATOM 8029 N N . GLN B 1 423 ? -36.594 23.125 9.148 1 90.81 423 GLN B N 1
ATOM 8030 C CA . GLN B 1 423 ? -37.625 22.422 9.891 1 90.81 423 GLN B CA 1
ATOM 8031 C C . GLN B 1 423 ? -37.594 20.922 9.578 1 90.81 423 GLN B C 1
ATOM 8033 O O . GLN B 1 423 ? -38.375 20.141 10.148 1 90.81 423 GLN B O 1
ATOM 8038 N N . HIS B 1 424 ? -36.719 20.531 8.758 1 93 424 HIS B N 1
ATOM 8039 C CA . HIS B 1 424 ? -36.594 19.109 8.445 1 93 424 HIS B CA 1
ATOM 8040 C C . HIS B 1 424 ? -35.344 18.516 9.102 1 93 424 HIS B C 1
ATOM 8042 O O . HIS B 1 424 ? -34.312 19.188 9.18 1 93 424 HIS B O 1
ATOM 8048 N N . GLN B 1 425 ? -35.469 17.312 9.438 1 94.69 425 GLN B N 1
ATOM 8049 C CA . GLN B 1 425 ? -34.344 16.625 10.07 1 94.69 425 GLN B CA 1
ATOM 8050 C C . GLN B 1 425 ? -33.156 16.547 9.125 1 94.69 425 GLN B C 1
ATOM 8052 O O . GLN B 1 425 ? -33.312 16.109 7.973 1 94.69 425 GLN B O 1
ATOM 8057 N N . LEU B 1 426 ? -31.984 16.906 9.586 1 95 426 LEU B N 1
ATOM 8058 C CA . LEU B 1 426 ? -30.781 16.938 8.773 1 95 426 LEU B CA 1
ATOM 8059 C C . LEU B 1 426 ? -30.438 15.539 8.258 1 95 426 LEU B C 1
ATOM 8061 O O . LEU B 1 426 ? -30.031 15.383 7.098 1 95 426 LEU B O 1
ATOM 8065 N N . SER B 1 427 ? -30.641 14.508 9.062 1 91.19 427 SER B N 1
ATOM 8066 C CA . SER B 1 427 ? -30.266 13.141 8.727 1 91.19 427 SER B CA 1
ATOM 8067 C C . SER B 1 427 ? -31.031 12.641 7.504 1 91.19 427 SER B C 1
ATOM 8069 O O . SER B 1 427 ? -30.562 11.734 6.805 1 91.19 427 SER B O 1
ATOM 8071 N N . LYS B 1 428 ? -32.094 13.289 7.164 1 89.75 428 LYS B N 1
ATOM 8072 C CA . LYS B 1 428 ? -32.969 12.852 6.062 1 89.75 428 LYS B CA 1
ATOM 8073 C C . LYS B 1 428 ? -32.656 13.625 4.785 1 89.75 428 LYS B C 1
ATOM 8075 O O . LYS B 1 428 ? -33.188 13.305 3.717 1 89.75 428 LYS B O 1
ATOM 8080 N N . GLN B 1 429 ? -31.812 14.625 4.875 1 91.62 429 GLN B N 1
ATOM 8081 C CA . GLN B 1 429 ? -31.516 15.438 3.703 1 91.62 429 GLN B CA 1
ATOM 8082 C C . GLN B 1 429 ? -30.031 15.781 3.641 1 91.62 429 GLN B C 1
ATOM 8084 O O . GLN B 1 429 ? -29.656 16.922 3.324 1 91.62 429 GLN B O 1
ATOM 8089 N N . ILE B 1 430 ? -29.203 14.906 3.982 1 91.5 430 ILE B N 1
ATOM 8090 C CA . ILE B 1 430 ? -27.781 15.148 4.125 1 91.5 430 ILE B CA 1
ATOM 8091 C C . ILE B 1 430 ? -27.188 15.562 2.779 1 91.5 430 ILE B C 1
ATOM 8093 O O . ILE B 1 430 ? -26.438 16.531 2.695 1 91.5 430 ILE B O 1
ATOM 8097 N N . SER B 1 431 ? -27.5 14.875 1.702 1 87.88 431 SER B N 1
ATOM 8098 C CA . SER B 1 431 ? -26.922 15.141 0.387 1 87.88 431 SER B CA 1
ATOM 8099 C C . SER B 1 431 ? -27.297 16.531 -0.11 1 87.88 431 SER B C 1
ATOM 8101 O O . SER B 1 431 ? -26.438 17.25 -0.654 1 87.88 431 SER B O 1
ATOM 8103 N N . TYR B 1 432 ? -28.5 16.891 0.096 1 87.19 432 TYR B N 1
ATOM 8104 C CA . TYR B 1 432 ? -28.969 18.203 -0.316 1 87.19 432 TYR B CA 1
ATOM 8105 C C . TYR B 1 432 ? -28.312 19.297 0.504 1 87.19 432 TYR B C 1
ATOM 8107 O O . TYR B 1 432 ? -27.891 20.328 -0.041 1 87.19 432 TYR B O 1
ATOM 8115 N N . TRP B 1 433 ? -28.203 19.047 1.763 1 92.44 433 TRP B N 1
ATOM 8116 C CA . TRP B 1 433 ? -27.578 19.984 2.688 1 92.44 433 TRP B CA 1
ATOM 8117 C C . TRP B 1 433 ? -26.125 20.219 2.334 1 92.44 433 TRP B C 1
ATOM 8119 O O . TRP B 1 433 ? -25.688 21.375 2.201 1 92.44 433 TRP B O 1
ATOM 8129 N N . GLN B 1 434 ? -25.438 19.172 2.061 1 92.56 434 GLN B N 1
ATOM 8130 C CA . GLN B 1 434 ? -24 19.219 1.863 1 92.56 434 GLN B CA 1
ATOM 8131 C C . GLN B 1 434 ? -23.656 19.844 0.514 1 92.56 434 GLN B C 1
ATOM 8133 O O . GLN B 1 434 ? -22.594 20.469 0.363 1 92.56 434 GLN B O 1
ATOM 8138 N N . LYS B 1 435 ? -24.547 19.828 -0.425 1 89.44 435 LYS B N 1
ATOM 8139 C CA . LYS B 1 435 ? -24.328 20.438 -1.733 1 89.44 435 LYS B CA 1
ATOM 8140 C C . LYS B 1 435 ? -24.266 21.953 -1.625 1 89.44 435 LYS B C 1
ATOM 8142 O O . LYS B 1 435 ? -23.672 22.625 -2.475 1 89.44 435 LYS B O 1
ATOM 8147 N N . ASN B 1 436 ? -24.812 22.5 -0.536 1 92.5 436 ASN B N 1
ATOM 8148 C CA . ASN B 1 436 ? -24.891 23.938 -0.364 1 92.5 436 ASN B CA 1
ATOM 8149 C C . ASN B 1 436 ? -23.797 24.469 0.557 1 92.5 436 ASN B C 1
ATOM 8151 O O . ASN B 1 436 ? -23.75 25.656 0.862 1 92.5 436 ASN B O 1
ATOM 8155 N N . ILE B 1 437 ? -22.891 23.594 0.856 1 95.5 437 ILE B N 1
ATOM 8156 C CA . ILE B 1 437 ? -21.938 23.953 1.899 1 95.5 437 ILE B CA 1
ATOM 8157 C C . ILE B 1 437 ? -20.531 24.078 1.298 1 95.5 437 ILE B C 1
ATOM 8159 O O . ILE B 1 437 ? -20.141 23.281 0.444 1 95.5 437 ILE B O 1
ATOM 8163 N N . GLY B 1 438 ? -19.875 25.141 1.597 1 96.12 438 GLY B N 1
ATOM 8164 C CA . GLY B 1 438 ? -18.422 25.219 1.515 1 96.12 438 GLY B CA 1
ATOM 8165 C C . GLY B 1 438 ? -17.734 25 2.848 1 96.12 438 GLY B C 1
ATOM 8166 O O . GLY B 1 438 ? -18.141 25.547 3.867 1 96.12 438 GLY B O 1
ATOM 8167 N N . TYR B 1 439 ? -16.766 24.109 2.855 1 96.25 439 TYR B N 1
ATOM 8168 C CA . TYR B 1 439 ? -16.141 23.734 4.117 1 96.25 439 TYR B CA 1
ATOM 8169 C C . TYR B 1 439 ? -14.625 23.922 4.055 1 96.25 439 TYR B C 1
ATOM 8171 O O . TYR B 1 439 ? -13.969 23.406 3.139 1 96.25 439 TYR B O 1
ATOM 8179 N N . ILE B 1 440 ? -14.102 24.641 4.965 1 94.81 440 ILE B N 1
ATOM 8180 C CA . ILE B 1 440 ? -12.664 24.812 5.152 1 94.81 440 ILE B CA 1
ATOM 8181 C C . ILE B 1 440 ? -12.234 24.156 6.465 1 94.81 440 ILE B C 1
ATOM 8183 O O . ILE B 1 440 ? -12.406 24.734 7.539 1 94.81 440 ILE B O 1
ATOM 8187 N N . PRO B 1 441 ? -11.555 23.031 6.34 1 91.69 441 PRO B N 1
ATOM 8188 C CA . PRO B 1 441 ? -11.117 22.328 7.555 1 91.69 441 PRO B CA 1
ATOM 8189 C C . PRO B 1 441 ? -9.891 22.984 8.195 1 91.69 441 PRO B C 1
ATOM 8191 O O . PRO B 1 441 ? -9.25 23.828 7.578 1 91.69 441 PRO B O 1
ATOM 8194 N N . GLN B 1 442 ? -9.688 22.516 9.391 1 84.44 442 GLN B N 1
ATOM 8195 C CA . GLN B 1 442 ? -8.516 22.984 10.125 1 84.44 442 GLN B CA 1
ATOM 8196 C C . GLN B 1 442 ? -7.227 22.594 9.414 1 84.44 442 GLN B C 1
ATOM 8198 O O . GLN B 1 442 ? -6.301 23.391 9.297 1 84.44 442 GLN B O 1
ATOM 8203 N N . PHE B 1 443 ? -7.234 21.344 8.969 1 85.19 443 PHE B N 1
ATOM 8204 C CA . PHE B 1 443 ? -6.121 20.828 8.18 1 85.19 443 PHE B CA 1
ATOM 8205 C C . PHE B 1 443 ? -6.547 20.594 6.734 1 85.19 443 PHE B C 1
ATOM 8207 O O . PHE B 1 443 ? -7.469 19.812 6.473 1 85.19 443 PHE B O 1
ATOM 8214 N N . ILE B 1 444 ? -5.82 21.281 5.832 1 89.94 444 ILE B N 1
ATOM 8215 C CA . ILE B 1 444 ? -6.195 21.188 4.426 1 89.94 444 ILE B CA 1
ATOM 8216 C C . ILE B 1 444 ? -5.43 20.031 3.771 1 89.94 444 ILE B C 1
ATOM 8218 O O . ILE B 1 444 ? -4.199 20.047 3.734 1 89.94 444 ILE B O 1
ATOM 8222 N N . PHE B 1 445 ? -6.172 19.078 3.303 1 91.31 445 PHE B N 1
ATOM 8223 C CA . PHE B 1 445 ? -5.578 18 2.531 1 91.31 445 PHE B CA 1
ATOM 8224 C C . PHE B 1 445 ? -5.562 18.344 1.045 1 91.31 445 PHE B C 1
ATOM 8226 O O . PHE B 1 445 ? -6.609 18.625 0.459 1 91.31 445 PHE B O 1
ATOM 8233 N N . LEU B 1 446 ? -4.383 18.359 0.447 1 94.5 446 LEU B N 1
ATOM 8234 C CA . LEU B 1 446 ? -4.273 18.547 -0.995 1 94.5 446 LEU B CA 1
ATOM 8235 C C . LEU B 1 446 ? -3.826 17.266 -1.684 1 94.5 446 LEU B C 1
ATOM 8237 O O . LEU B 1 446 ? -2.949 16.562 -1.179 1 94.5 446 LEU B O 1
ATOM 8241 N N . SER B 1 447 ? -4.461 16.922 -2.773 1 94.88 447 SER B N 1
ATOM 8242 C CA . SER B 1 447 ? -4.031 15.797 -3.598 1 94.88 447 SER B CA 1
ATOM 8243 C C . SER B 1 447 ? -2.74 16.125 -4.34 1 94.88 447 SER B C 1
ATOM 8245 O O . SER B 1 447 ? -2.432 17.297 -4.586 1 94.88 447 SER B O 1
ATOM 8247 N N . ASP B 1 448 ? -2.012 15.055 -4.613 1 95 448 ASP B N 1
ATOM 8248 C CA . ASP B 1 448 ? -0.845 15.219 -5.477 1 95 448 ASP B CA 1
ATOM 8249 C C . ASP B 1 448 ? -1.263 15.477 -6.922 1 95 448 ASP B C 1
ATOM 8251 O O . ASP B 1 448 ? -1.257 14.562 -7.75 1 95 448 ASP B O 1
ATOM 8255 N N . ASP B 1 449 ? -1.614 16.688 -7.16 1 95.38 449 ASP B N 1
ATOM 8256 C CA . ASP B 1 449 ? -2.174 17.141 -8.43 1 95.38 449 ASP B CA 1
ATOM 8257 C C . ASP B 1 449 ? -1.921 18.625 -8.641 1 95.38 449 ASP B C 1
ATOM 8259 O O . ASP B 1 449 ? -1.152 19.234 -7.895 1 95.38 449 ASP B O 1
ATOM 8263 N N . THR B 1 450 ? -2.527 19.219 -9.586 1 97.12 450 THR B N 1
ATOM 8264 C CA . THR B 1 450 ? -2.322 20.625 -9.938 1 97.12 450 THR B CA 1
ATOM 8265 C C . THR B 1 450 ? -3.143 21.531 -9.031 1 97.12 450 THR B C 1
ATOM 8267 O O . THR B 1 450 ? -4.02 21.062 -8.297 1 97.12 450 THR B O 1
ATOM 8270 N N . ILE B 1 451 ? -2.82 22.859 -9.047 1 97.88 451 ILE B N 1
ATOM 8271 C CA . ILE B 1 451 ? -3.598 23.859 -8.328 1 97.88 451 ILE B CA 1
ATOM 8272 C C . ILE B 1 451 ? -5.043 23.844 -8.82 1 97.88 451 ILE B C 1
ATOM 8274 O O . ILE B 1 451 ? -5.98 23.844 -8.023 1 97.88 451 ILE B O 1
ATOM 8278 N N . ARG B 1 452 ? -5.195 23.734 -10.117 1 97.75 452 ARG B N 1
ATOM 8279 C CA . ARG B 1 452 ? -6.512 23.672 -10.742 1 97.75 452 ARG B CA 1
ATOM 8280 C C . ARG B 1 452 ? -7.344 22.547 -10.141 1 97.75 452 ARG B C 1
ATOM 8282 O O . ARG B 1 452 ? -8.477 22.75 -9.711 1 97.75 452 ARG B O 1
ATOM 8289 N N . ALA B 1 453 ? -6.773 21.391 -10.102 1 96.69 453 ALA B N 1
ATOM 8290 C CA . ALA B 1 453 ? -7.477 20.188 -9.664 1 96.69 453 ALA B CA 1
ATOM 8291 C C . ALA B 1 453 ? -7.809 20.25 -8.18 1 96.69 453 ALA B C 1
ATOM 8293 O O . ALA B 1 453 ? -8.828 19.703 -7.734 1 96.69 453 ALA B O 1
ATOM 8294 N N . ASN B 1 454 ? -6.953 20.922 -7.434 1 97.5 454 ASN B N 1
ATOM 8295 C CA . ASN B 1 454 ? -7.176 21.016 -5.996 1 97.5 454 ASN B CA 1
ATOM 8296 C C . ASN B 1 454 ? -8.234 22.062 -5.656 1 97.5 454 ASN B C 1
ATOM 8298 O O . ASN B 1 454 ? -8.93 21.938 -4.648 1 97.5 454 ASN B O 1
ATOM 8302 N N . VAL B 1 455 ? -8.344 23.094 -6.484 1 98.06 455 VAL B N 1
ATOM 8303 C CA . VAL B 1 455 ? -9.406 24.078 -6.293 1 98.06 455 VAL B CA 1
ATOM 8304 C C . VAL B 1 455 ? -10.742 23.484 -6.723 1 98.06 455 VAL B C 1
ATOM 8306 O O . VAL B 1 455 ? -11.734 23.562 -5.988 1 98.06 455 VAL B O 1
ATOM 8309 N N . ALA B 1 456 ? -10.703 22.906 -7.914 1 97 456 ALA B N 1
ATOM 8310 C CA . ALA B 1 456 ? -11.875 22.172 -8.391 1 97 456 ALA B CA 1
ATOM 8311 C C . ALA B 1 456 ? -11.844 20.719 -7.922 1 97 456 ALA B C 1
ATOM 8313 O O . ALA B 1 456 ? -11.883 19.797 -8.742 1 97 456 ALA B O 1
ATOM 8314 N N . PHE B 1 457 ? -11.875 20.531 -6.707 1 94.94 457 PHE B N 1
ATOM 8315 C CA . PHE B 1 457 ? -11.562 19.266 -6.055 1 94.94 457 PHE B CA 1
ATOM 8316 C C . PHE B 1 457 ? -12.648 18.219 -6.336 1 94.94 457 PHE B C 1
ATOM 8318 O O . PHE B 1 457 ? -13.828 18.484 -6.105 1 94.94 457 PHE B O 1
ATOM 8325 N N . GLY B 1 458 ? -12.266 17.094 -6.875 1 92.94 458 GLY B N 1
ATOM 8326 C CA . GLY B 1 458 ? -13.188 15.984 -7.07 1 92.94 458 GLY B CA 1
ATOM 8327 C C . GLY B 1 458 ? -14.055 16.141 -8.305 1 92.94 458 GLY B C 1
ATOM 8328 O O . GLY B 1 458 ? -15.133 15.539 -8.398 1 92.94 458 GLY B O 1
ATOM 8329 N N . LEU B 1 459 ? -13.711 17.031 -9.188 1 94.19 459 LEU B N 1
ATOM 8330 C CA . LEU B 1 459 ? -14.438 17.203 -10.438 1 94.19 459 LEU B CA 1
ATOM 8331 C C . LEU B 1 459 ? -13.625 16.688 -11.625 1 94.19 459 LEU B C 1
ATOM 8333 O O . LEU B 1 459 ? -12.406 16.875 -11.672 1 94.19 459 LEU B O 1
ATOM 8337 N N . PRO B 1 460 ? -14.305 16.031 -12.516 1 93.25 460 PRO B N 1
ATOM 8338 C CA . PRO B 1 460 ? -13.609 15.68 -13.758 1 93.25 460 PRO B CA 1
ATOM 8339 C C . PRO B 1 460 ? -13.141 16.906 -14.539 1 93.25 460 PRO B C 1
ATOM 8341 O O . PRO B 1 460 ? -13.797 17.953 -14.516 1 93.25 460 PRO B O 1
ATOM 8344 N N . GLU B 1 461 ? -12.148 16.703 -15.25 1 91.12 461 GLU B N 1
ATOM 8345 C CA . GLU B 1 461 ? -11.523 17.797 -15.992 1 91.12 461 GLU B CA 1
ATOM 8346 C C . GLU B 1 461 ? -12.531 18.5 -16.906 1 91.12 461 GLU B C 1
ATOM 8348 O O . GLU B 1 461 ? -12.5 19.719 -17.062 1 91.12 461 GLU B O 1
ATOM 8353 N N . LYS B 1 462 ? -13.406 17.766 -17.469 1 92.94 462 LYS B N 1
ATOM 8354 C CA . LYS B 1 462 ? -14.375 18.297 -18.422 1 92.94 462 LYS B CA 1
ATOM 8355 C C . LYS B 1 462 ? -15.375 19.219 -17.734 1 92.94 462 LYS B C 1
ATOM 8357 O O . LYS B 1 462 ? -15.969 20.094 -18.375 1 92.94 462 LYS B O 1
ATOM 8362 N N . ASP B 1 463 ? -15.477 19.141 -16.391 1 94 463 ASP B N 1
ATOM 8363 C CA . ASP B 1 463 ? -16.484 19.891 -15.664 1 94 463 ASP B CA 1
ATOM 8364 C C . ASP B 1 463 ? -15.859 21.094 -14.945 1 94 463 ASP B C 1
ATOM 8366 O O . ASP B 1 463 ? -16.562 21.859 -14.281 1 94 463 ASP B O 1
ATOM 8370 N N . VAL B 1 464 ? -14.57 21.312 -15.094 1 95.81 464 VAL B N 1
ATOM 8371 C CA . VAL B 1 464 ? -13.875 22.391 -14.398 1 95.81 464 VAL B CA 1
ATOM 8372 C C . VAL B 1 464 ? -13.969 23.672 -15.211 1 95.81 464 VAL B C 1
ATOM 8374 O O . VAL B 1 464 ? -13.75 23.672 -16.422 1 95.81 464 VAL B O 1
ATOM 8377 N N . SER B 1 465 ? -14.344 24.719 -14.57 1 96.25 465 SER B N 1
ATOM 8378 C CA . SER B 1 465 ? -14.359 26.047 -15.18 1 96.25 465 SER B CA 1
ATOM 8379 C C . SER B 1 465 ? -13.172 26.891 -14.711 1 96.25 465 SER B C 1
ATOM 8381 O O . SER B 1 465 ? -13.086 27.25 -13.539 1 96.25 465 SER B O 1
ATOM 8383 N N . ASP B 1 466 ? -12.43 27.266 -15.633 1 95.88 466 ASP B N 1
ATOM 8384 C CA . ASP B 1 466 ? -11.266 28.078 -15.281 1 95.88 466 ASP B CA 1
ATOM 8385 C C . ASP B 1 466 ? -11.695 29.422 -14.695 1 95.88 466 ASP B C 1
ATOM 8387 O O . ASP B 1 466 ? -11.016 29.969 -13.828 1 95.88 466 ASP B O 1
ATOM 8391 N N . GLU B 1 467 ? -12.727 29.891 -15.211 1 96.69 467 GLU B N 1
ATOM 8392 C CA . GLU B 1 467 ? -13.242 31.156 -14.703 1 96.69 467 GLU B CA 1
ATOM 8393 C C . GLU B 1 467 ? -13.594 31.047 -13.219 1 96.69 467 GLU B C 1
ATOM 8395 O O . GLU B 1 467 ? -13.242 31.938 -12.43 1 96.69 467 GLU B O 1
ATOM 8400 N N . MET B 1 468 ? -14.25 30.031 -12.867 1 97 468 MET B N 1
ATOM 8401 C CA . MET B 1 468 ? -14.617 29.812 -11.477 1 97 468 MET B CA 1
ATOM 8402 C C . MET B 1 468 ? -13.383 29.594 -10.609 1 97 468 MET B C 1
ATOM 8404 O O . MET B 1 468 ? -13.328 30.047 -9.469 1 97 468 MET B O 1
ATOM 8408 N N . VAL B 1 469 ? -12.406 28.922 -11.203 1 98.06 469 VAL B N 1
ATOM 8409 C CA . VAL B 1 469 ? -11.156 28.688 -10.484 1 98.06 469 VAL B CA 1
ATOM 8410 C C . VAL B 1 469 ? -10.469 30.016 -10.203 1 98.06 469 VAL B C 1
ATOM 8412 O O . VAL B 1 469 ? -10.086 30.297 -9.07 1 98.06 469 VAL B O 1
ATOM 8415 N N . TRP B 1 470 ? -10.344 30.797 -11.164 1 97.88 470 TRP B N 1
ATOM 8416 C CA . TRP B 1 470 ? -9.664 32.094 -11.016 1 97.88 470 TRP B CA 1
ATOM 8417 C C . TRP B 1 470 ? -10.43 33 -10.055 1 97.88 470 TRP B C 1
ATOM 8419 O O . TRP B 1 470 ? -9.828 33.719 -9.266 1 97.88 470 TRP B O 1
ATOM 8429 N N . ASN B 1 471 ? -11.742 33 -10.141 1 96.69 471 ASN B N 1
ATOM 8430 C CA . ASN B 1 471 ? -12.555 33.781 -9.219 1 96.69 471 ASN B CA 1
ATOM 8431 C C . ASN B 1 471 ? -12.32 33.375 -7.773 1 96.69 471 ASN B C 1
ATOM 8433 O O . ASN B 1 471 ? -12.195 34.219 -6.891 1 96.69 471 ASN B O 1
ATOM 8437 N N . ALA B 1 472 ? -12.328 32.062 -7.543 1 96.94 472 ALA B N 1
ATOM 8438 C CA . ALA B 1 472 ? -12.078 31.547 -6.199 1 96.94 472 ALA B CA 1
ATOM 8439 C C . ALA B 1 472 ? -10.688 31.938 -5.715 1 96.94 472 ALA B C 1
ATOM 8441 O O . ALA B 1 472 ? -10.508 32.312 -4.555 1 96.94 472 ALA B O 1
ATOM 8442 N N . LEU B 1 473 ? -9.711 31.875 -6.625 1 97.5 473 LEU B N 1
ATOM 8443 C CA . LEU B 1 473 ? -8.336 32.219 -6.285 1 97.5 473 LEU B CA 1
ATOM 8444 C C . LEU B 1 473 ? -8.219 33.719 -5.98 1 97.5 473 LEU B C 1
ATOM 8446 O O . LEU B 1 473 ? -7.418 34.125 -5.133 1 97.5 473 LEU B O 1
ATOM 8450 N N . GLU B 1 474 ? -8.953 34.5 -6.625 1 95.94 474 GLU B N 1
ATOM 8451 C CA . GLU B 1 474 ? -8.961 35.938 -6.355 1 95.94 474 GLU B CA 1
ATOM 8452 C C . GLU B 1 474 ? -9.523 36.219 -4.969 1 95.94 474 GLU B C 1
ATOM 8454 O O . GLU B 1 474 ? -8.938 37 -4.211 1 95.94 474 GLU B O 1
ATOM 8459 N N . LYS B 1 475 ? -10.562 35.562 -4.641 1 93.25 475 LYS B N 1
ATOM 8460 C CA . LYS B 1 475 ? -11.211 35.75 -3.346 1 93.25 475 LYS B CA 1
ATOM 8461 C C . LYS B 1 475 ? -10.312 35.312 -2.203 1 93.25 475 LYS B C 1
ATOM 8463 O O . LYS B 1 475 ? -10.391 35.812 -1.091 1 93.25 475 LYS B O 1
ATOM 8468 N N . SER B 1 476 ? -9.5 34.344 -2.504 1 94.56 476 SER B N 1
ATOM 8469 C CA . SER B 1 476 ? -8.602 33.812 -1.476 1 94.56 476 SER B CA 1
ATOM 8470 C C . SER B 1 476 ? -7.242 34.531 -1.527 1 94.56 476 SER B C 1
ATOM 8472 O O . SER B 1 476 ? -6.297 34.094 -0.861 1 94.56 476 SER B O 1
ATOM 8474 N N . GLN B 1 477 ? -7.098 35.531 -2.389 1 93.38 477 GLN B N 1
ATOM 8475 C CA . GLN B 1 477 ? -5.895 36.344 -2.508 1 93.38 477 GLN B CA 1
ATOM 8476 C C . GLN B 1 477 ? -4.703 35.5 -2.955 1 93.38 477 GLN B C 1
ATOM 8478 O O . GLN B 1 477 ? -3.598 35.656 -2.43 1 93.38 477 GLN B O 1
ATOM 8483 N N . LEU B 1 478 ? -4.961 34.531 -3.832 1 94.88 478 LEU B N 1
ATOM 8484 C CA . LEU B 1 478 ? -3.889 33.656 -4.297 1 94.88 478 LEU B CA 1
ATOM 8485 C C . LEU B 1 478 ? -3.666 33.844 -5.797 1 94.88 478 LEU B C 1
ATOM 8487 O O . LEU B 1 478 ? -2.734 33.25 -6.359 1 94.88 478 LEU B O 1
ATOM 8491 N N . LYS B 1 479 ? -4.441 34.625 -6.457 1 96.75 479 LYS B N 1
ATOM 8492 C CA . LYS B 1 479 ? -4.402 34.781 -7.906 1 96.75 479 LYS B CA 1
ATOM 8493 C C . LYS B 1 479 ? -3.031 35.25 -8.375 1 96.75 479 LYS B C 1
ATOM 8495 O O . LYS B 1 479 ? -2.445 34.688 -9.289 1 96.75 479 LYS B O 1
ATOM 8500 N N . GLU B 1 480 ? -2.494 36.25 -7.715 1 93.69 480 GLU B N 1
ATOM 8501 C CA . GLU B 1 480 ? -1.209 36.812 -8.117 1 93.69 480 GLU B CA 1
ATOM 8502 C C . GLU B 1 480 ? -0.089 35.781 -7.98 1 93.69 480 GLU B C 1
ATOM 8504 O O . GLU B 1 480 ? 0.811 35.719 -8.82 1 93.69 480 GLU B O 1
ATOM 8509 N N . PHE B 1 481 ? -0.085 35.062 -6.984 1 92.31 481 PHE B N 1
ATOM 8510 C CA . PHE B 1 481 ? 0.911 34 -6.777 1 92.31 481 PHE B CA 1
ATOM 8511 C C . PHE B 1 481 ? 0.849 32.969 -7.895 1 92.31 481 PHE B C 1
ATOM 8513 O O . PHE B 1 481 ? 1.878 32.594 -8.469 1 92.31 481 PHE B O 1
ATOM 8520 N N . VAL B 1 482 ? -0.375 32.5 -8.281 1 96.62 482 VAL B N 1
ATOM 8521 C CA . VAL B 1 482 ? -0.55 31.453 -9.289 1 96.62 482 VAL B CA 1
ATOM 8522 C C . VAL B 1 482 ? -0.101 31.969 -10.648 1 96.62 482 VAL B C 1
ATOM 8524 O O . VAL B 1 482 ? 0.503 31.234 -11.438 1 96.62 482 VAL B O 1
ATOM 8527 N N . LEU B 1 483 ? -0.378 33.25 -10.891 1 95.5 483 LEU B N 1
ATOM 8528 C CA . LEU B 1 483 ? 0.021 33.875 -12.148 1 95.5 483 LEU B CA 1
ATOM 8529 C C . LEU B 1 483 ? 1.539 33.969 -12.25 1 95.5 483 LEU B C 1
ATOM 8531 O O . LEU B 1 483 ? 2.094 33.969 -13.352 1 95.5 483 LEU B O 1
ATOM 8535 N N . SER B 1 484 ? 2.191 34.031 -11.109 1 91 484 SER B N 1
ATOM 8536 C CA . SER B 1 484 ? 3.645 34.156 -11.094 1 91 484 SER B CA 1
ATOM 8537 C C . SER B 1 484 ? 4.324 32.812 -11.344 1 91 484 SER B C 1
ATOM 8539 O O . SER B 1 484 ? 5.516 32.781 -11.664 1 91 484 SER B O 1
ATOM 8541 N N . LEU B 1 485 ? 3.631 31.766 -11.25 1 92.31 485 LEU B N 1
ATOM 8542 C CA . LEU B 1 485 ? 4.195 30.438 -11.453 1 92.31 485 LEU B CA 1
ATOM 8543 C C . LEU B 1 485 ? 4.312 30.125 -12.945 1 92.31 485 LEU B C 1
ATOM 8545 O O . LEU B 1 485 ? 3.404 30.438 -13.719 1 92.31 485 LEU B O 1
ATOM 8549 N N . PRO B 1 486 ? 5.348 29.406 -13.391 1 91.38 486 PRO B N 1
ATOM 8550 C CA . PRO B 1 486 ? 5.551 29.094 -14.812 1 91.38 486 PRO B CA 1
ATOM 8551 C C . PRO B 1 486 ? 4.414 28.266 -15.398 1 91.38 486 PRO B C 1
ATOM 8553 O O . PRO B 1 486 ? 4.023 28.484 -16.547 1 91.38 486 PRO B O 1
ATOM 8556 N N . GLU B 1 487 ? 3.832 27.344 -14.664 1 94.19 487 GLU B N 1
ATOM 8557 C CA . GLU B 1 487 ? 2.795 26.469 -15.188 1 94.19 487 GLU B CA 1
ATOM 8558 C C . GLU B 1 487 ? 1.404 26.953 -14.773 1 94.19 487 GLU B C 1
ATOM 8560 O O . GLU B 1 487 ? 0.404 26.297 -15.07 1 94.19 487 GLU B O 1
ATOM 8565 N N . GLY B 1 488 ? 1.395 28.016 -14.047 1 95.12 488 GLY B N 1
ATOM 8566 C CA . GLY B 1 488 ? 0.115 28.578 -13.641 1 95.12 488 GLY B CA 1
ATOM 8567 C C . GLY B 1 488 ? -0.768 27.594 -12.906 1 95.12 488 GLY B C 1
ATOM 8568 O O . GLY B 1 488 ? -0.33 26.953 -11.945 1 95.12 488 GLY B O 1
ATOM 8569 N N . LEU B 1 489 ? -1.957 27.422 -13.477 1 97 489 LEU B N 1
ATOM 8570 C CA . LEU B 1 489 ? -2.949 26.531 -12.867 1 97 489 LEU B CA 1
ATOM 8571 C C . LEU B 1 489 ? -2.502 25.078 -12.938 1 97 489 LEU B C 1
ATOM 8573 O O . LEU B 1 489 ? -2.953 24.25 -12.148 1 97 489 LEU B O 1
ATOM 8577 N N . ASP B 1 490 ? -1.59 24.781 -13.781 1 96.19 490 ASP B N 1
ATOM 8578 C CA . ASP B 1 490 ? -1.168 23.406 -13.992 1 96.19 490 ASP B CA 1
ATOM 8579 C C . ASP B 1 490 ? 0.053 23.062 -13.141 1 96.19 490 ASP B C 1
ATOM 8581 O O . ASP B 1 490 ? 0.629 21.984 -13.273 1 96.19 490 ASP B O 1
ATOM 8585 N N . THR B 1 491 ? 0.346 23.953 -12.234 1 95 491 THR B N 1
ATOM 8586 C CA . THR B 1 491 ? 1.474 23.703 -11.344 1 95 491 THR B CA 1
ATOM 8587 C C . THR B 1 491 ? 1.146 22.578 -10.359 1 95 491 THR B C 1
ATOM 8589 O O . THR B 1 491 ? 0.096 22.594 -9.719 1 95 491 THR B O 1
ATOM 8592 N N . SER B 1 492 ? 2.043 21.609 -10.266 1 94.19 492 SER B N 1
ATOM 8593 C CA . SER B 1 492 ? 1.88 20.516 -9.312 1 94.19 492 SER B CA 1
ATOM 8594 C C . SER B 1 492 ? 2.211 20.969 -7.891 1 94.19 492 SER B C 1
ATOM 8596 O O . SER B 1 492 ? 3.221 21.641 -7.672 1 94.19 492 SER B O 1
ATOM 8598 N N . VAL B 1 493 ? 1.391 20.594 -6.945 1 94.75 493 VAL B N 1
ATOM 8599 C CA . VAL B 1 493 ? 1.587 21.078 -5.578 1 94.75 493 VAL B CA 1
ATOM 8600 C C . VAL B 1 493 ? 2.316 20.016 -4.758 1 94.75 493 VAL B C 1
ATOM 8602 O O . VAL B 1 493 ? 2.789 20.297 -3.654 1 94.75 493 VAL B O 1
ATOM 8605 N N . GLY B 1 494 ? 2.449 18.781 -5.277 1 91.31 494 GLY B N 1
ATOM 8606 C CA . GLY B 1 494 ? 3.076 17.703 -4.543 1 91.31 494 GLY B CA 1
ATOM 8607 C C . GLY B 1 494 ? 2.135 17.016 -3.568 1 91.31 494 GLY B C 1
ATOM 8608 O O . GLY B 1 494 ? 1.02 17.484 -3.34 1 91.31 494 GLY B O 1
ATOM 8609 N N . GLU B 1 495 ? 2.621 15.977 -2.949 1 91.38 495 GLU B N 1
ATOM 8610 C CA . GLU B 1 495 ? 1.81 15.227 -1.994 1 91.38 495 GLU B CA 1
ATOM 8611 C C . GLU B 1 495 ? 1.469 16.078 -0.773 1 91.38 495 GLU B C 1
ATOM 8613 O O . GLU B 1 495 ? 2.359 16.641 -0.136 1 91.38 495 GLU B O 1
ATOM 8618 N N . ARG B 1 496 ? 0.194 16.203 -0.517 1 89.44 496 ARG B N 1
ATOM 8619 C CA . ARG B 1 496 ? -0.316 16.969 0.615 1 89.44 496 ARG B CA 1
ATOM 8620 C C . ARG B 1 496 ? 0.172 18.406 0.563 1 89.44 496 ARG B C 1
ATOM 8622 O O . ARG B 1 496 ? 0.359 19.047 1.603 1 89.44 496 ARG B O 1
ATOM 8629 N N . GLY B 1 497 ? 0.589 18.891 -0.586 1 91.25 497 GLY B N 1
ATOM 8630 C CA . GLY B 1 497 ? 0.972 20.281 -0.783 1 91.25 497 GLY B CA 1
ATOM 8631 C C . GLY B 1 497 ? 2.357 20.594 -0.25 1 91.25 497 GLY B C 1
ATOM 8632 O O . GLY B 1 497 ? 2.627 21.734 0.152 1 91.25 497 GLY B O 1
ATOM 8633 N N . VAL B 1 498 ? 3.191 19.656 -0.265 1 86.56 498 VAL B N 1
ATOM 8634 C CA . VAL B 1 498 ? 4.496 19.766 0.374 1 86.56 498 VAL B CA 1
ATOM 8635 C C . VAL B 1 498 ? 5.332 20.828 -0.348 1 86.56 498 VAL B C 1
ATOM 8637 O O . VAL B 1 498 ? 6.281 21.375 0.218 1 86.56 498 VAL B O 1
ATOM 8640 N N . ARG B 1 499 ? 4.91 21.266 -1.498 1 88.25 499 ARG B N 1
ATOM 8641 C CA . ARG B 1 499 ? 5.676 22.234 -2.279 1 88.25 499 ARG B CA 1
ATOM 8642 C C . ARG B 1 499 ? 5.164 23.656 -2.049 1 88.25 499 ARG B C 1
ATOM 8644 O O . ARG B 1 499 ? 5.637 24.609 -2.684 1 88.25 499 ARG B O 1
ATOM 8651 N N . LEU B 1 500 ? 4.184 23.797 -1.151 1 90.25 500 LEU B N 1
ATOM 8652 C CA . LEU B 1 500 ? 3.572 25.078 -0.844 1 90.25 500 LEU B CA 1
ATOM 8653 C C . LEU B 1 500 ? 3.863 25.484 0.596 1 90.25 500 LEU B C 1
ATOM 8655 O O . LEU B 1 500 ? 4.117 24.641 1.449 1 90.25 500 LEU B O 1
ATOM 8659 N N . SER B 1 501 ? 3.854 26.781 0.769 1 86.81 501 SER B N 1
ATOM 8660 C CA . SER B 1 501 ? 3.887 27.25 2.148 1 86.81 501 SER B CA 1
ATOM 8661 C C . SER B 1 501 ? 2.574 26.969 2.867 1 86.81 501 SER B C 1
ATOM 8663 O O . SER B 1 501 ? 1.566 26.656 2.227 1 86.81 501 SER B O 1
ATOM 8665 N N . GLY B 1 502 ? 2.57 26.984 4.168 1 86.44 502 GLY B N 1
ATOM 8666 C CA . GLY B 1 502 ? 1.363 26.766 4.949 1 86.44 502 GLY B CA 1
ATOM 8667 C C . GLY B 1 502 ? 0.228 27.703 4.566 1 86.44 502 GLY B C 1
ATOM 8668 O O . GLY B 1 502 ? -0.916 27.266 4.414 1 86.44 502 GLY B O 1
ATOM 8669 N N . GLY B 1 503 ? 0.578 28.984 4.387 1 88.12 503 GLY B N 1
ATOM 8670 C CA . GLY B 1 503 ? -0.427 29.969 4.012 1 88.12 503 GLY B CA 1
ATOM 8671 C C . GLY B 1 503 ? -0.992 29.734 2.621 1 88.12 503 GLY B C 1
ATOM 8672 O O . GLY B 1 503 ? -2.184 29.938 2.389 1 88.12 503 GLY B O 1
ATOM 8673 N N . GLN B 1 504 ? -0.147 29.344 1.73 1 90.56 504 GLN B N 1
ATOM 8674 C CA . GLN B 1 504 ? -0.598 29.047 0.374 1 90.56 504 GLN B CA 1
ATOM 8675 C C . GLN B 1 504 ? -1.54 27.859 0.353 1 90.56 504 GLN B C 1
ATOM 8677 O O . GLN B 1 504 ? -2.557 27.875 -0.344 1 90.56 504 GLN B O 1
ATOM 8682 N N . ARG B 1 505 ? -1.19 26.875 1.116 1 93.19 505 ARG B N 1
ATOM 8683 C CA . ARG B 1 505 ? -2.031 25.688 1.224 1 93.19 505 ARG B CA 1
ATOM 8684 C C . ARG B 1 505 ? -3.412 26.047 1.765 1 93.19 505 ARG B C 1
ATOM 8686 O O . ARG B 1 505 ? -4.426 25.547 1.262 1 93.19 505 ARG B O 1
ATOM 8693 N N . GLN B 1 506 ? -3.426 26.844 2.77 1 92.31 506 GLN B N 1
ATOM 8694 C CA . GLN B 1 506 ? -4.688 27.266 3.371 1 92.31 506 GLN B CA 1
ATOM 8695 C C . GLN B 1 506 ? -5.531 28.047 2.375 1 92.31 506 GLN B C 1
ATOM 8697 O O . GLN B 1 506 ? -6.75 27.875 2.312 1 92.31 506 GLN B O 1
ATOM 8702 N N . ARG B 1 507 ? -4.891 28.922 1.63 1 94.88 507 ARG B N 1
ATOM 8703 C CA . ARG B 1 507 ? -5.609 29.75 0.674 1 94.88 507 ARG B CA 1
ATOM 8704 C C . ARG B 1 507 ? -6.172 28.922 -0.471 1 94.88 507 ARG B C 1
ATOM 8706 O O . ARG B 1 507 ? -7.234 29.234 -1.01 1 94.88 507 ARG B O 1
ATOM 8713 N N . ILE B 1 508 ? -5.488 27.844 -0.832 1 96.38 508 ILE B N 1
ATOM 8714 C CA . ILE B 1 508 ? -6.055 26.906 -1.796 1 96.38 508 ILE B CA 1
ATOM 8715 C C . ILE B 1 508 ? -7.293 26.234 -1.202 1 96.38 508 ILE B C 1
ATOM 8717 O O . ILE B 1 508 ? -8.297 26.047 -1.897 1 96.38 508 ILE B O 1
ATOM 8721 N N . GLY B 1 509 ? -7.199 25.859 0.057 1 95.88 509 GLY B N 1
ATOM 8722 C CA . GLY B 1 509 ? -8.359 25.312 0.74 1 95.88 509 GLY B CA 1
ATOM 8723 C C . GLY B 1 509 ? -9.547 26.25 0.75 1 95.88 509 GLY B C 1
ATOM 8724 O O . GLY B 1 509 ? -10.688 25.812 0.567 1 95.88 509 GLY B O 1
ATOM 8725 N N . ILE B 1 510 ? -9.258 27.531 0.983 1 95.5 510 ILE B N 1
ATOM 8726 C CA . ILE B 1 510 ? -10.312 28.547 0.967 1 95.5 510 ILE B CA 1
ATOM 8727 C C . ILE B 1 510 ? -10.906 28.656 -0.436 1 95.5 510 ILE B C 1
ATOM 8729 O O . ILE B 1 510 ? -12.133 28.656 -0.598 1 95.5 510 ILE B O 1
ATOM 8733 N N . ALA B 1 511 ? -10.008 28.719 -1.426 1 97.06 511 ALA B N 1
ATOM 8734 C CA . ALA B 1 511 ? -10.469 28.766 -2.811 1 97.06 511 ALA B CA 1
ATOM 8735 C C . ALA B 1 511 ? -11.359 27.562 -3.135 1 97.06 511 ALA B C 1
ATOM 8737 O O . ALA B 1 511 ? -12.391 27.703 -3.795 1 97.06 511 ALA B O 1
ATOM 8738 N N . ARG B 1 512 ? -10.953 26.406 -2.688 1 97.19 512 ARG B N 1
ATOM 8739 C CA . ARG B 1 512 ? -11.719 25.188 -2.908 1 97.19 512 ARG B CA 1
ATOM 8740 C C . ARG B 1 512 ? -13.125 25.312 -2.334 1 97.19 512 ARG B C 1
ATOM 8742 O O . ARG B 1 512 ? -14.102 24.922 -2.979 1 97.19 512 ARG B O 1
ATOM 8749 N N . ALA B 1 513 ? -13.266 25.844 -1.156 1 96.38 513 ALA B N 1
ATOM 8750 C CA . ALA B 1 513 ? -14.547 25.969 -0.474 1 96.38 513 ALA B CA 1
ATOM 8751 C C . ALA B 1 513 ? -15.453 26.969 -1.192 1 96.38 513 ALA B C 1
ATOM 8753 O O . ALA B 1 513 ? -16.688 26.844 -1.138 1 96.38 513 ALA B O 1
ATOM 8754 N N . LEU B 1 514 ? -14.867 27.922 -1.923 1 95.62 514 LEU B N 1
ATOM 8755 C CA . LEU B 1 514 ? -15.625 29 -2.551 1 95.62 514 LEU B CA 1
ATOM 8756 C C . LEU B 1 514 ? -15.914 28.688 -4.012 1 95.62 514 LEU B C 1
ATOM 8758 O O . LEU B 1 514 ? -16.672 29.391 -4.668 1 95.62 514 LEU B O 1
ATOM 8762 N N . TYR B 1 515 ? -15.312 27.656 -4.512 1 96.19 515 TYR B N 1
ATOM 8763 C CA . TYR B 1 515 ? -15.344 27.344 -5.934 1 96.19 515 TYR B CA 1
ATOM 8764 C C . TYR B 1 515 ? -16.781 27.203 -6.43 1 96.19 515 TYR B C 1
ATOM 8766 O O . TYR B 1 515 ? -17.125 27.734 -7.484 1 96.19 515 TYR B O 1
ATOM 8774 N N . HIS B 1 516 ? -17.656 26.516 -5.699 1 92.81 516 HIS B N 1
ATOM 8775 C CA . HIS B 1 516 ? -19 26.234 -6.176 1 92.81 516 HIS B CA 1
ATOM 8776 C C . HIS B 1 516 ? -20 27.266 -5.664 1 92.81 516 HIS B C 1
ATOM 8778 O O . HIS B 1 516 ? -21.203 27.031 -5.703 1 92.81 516 HIS B O 1
ATOM 8784 N N . ASP B 1 517 ? -19.516 28.344 -5.051 1 92.12 517 ASP B N 1
ATOM 8785 C CA . ASP B 1 517 ? -20.344 29.438 -4.578 1 92.12 517 ASP B CA 1
ATOM 8786 C C . ASP B 1 517 ? -21.406 28.953 -3.6 1 92.12 517 ASP B C 1
ATOM 8788 O O . ASP B 1 517 ? -22.609 29.125 -3.842 1 92.12 517 ASP B O 1
ATOM 8792 N N . PRO B 1 518 ? -21.016 28.469 -2.453 1 94.69 518 PRO B N 1
ATOM 8793 C CA . PRO B 1 518 ? -21.938 27.859 -1.478 1 94.69 518 PRO B CA 1
ATOM 8794 C C . PRO B 1 518 ? -22.828 28.906 -0.798 1 94.69 518 PRO B C 1
ATOM 8796 O O . PRO B 1 518 ? -22.469 30.078 -0.728 1 94.69 518 PRO B O 1
ATOM 8799 N N . GLU B 1 519 ? -23.969 28.438 -0.225 1 94.81 519 GLU B N 1
ATOM 8800 C CA . GLU B 1 519 ? -24.875 29.281 0.542 1 94.81 519 GLU B CA 1
ATOM 8801 C C . GLU B 1 519 ? -24.406 29.438 1.985 1 94.81 519 GLU B C 1
ATOM 8803 O O . GLU B 1 519 ? -24.656 30.453 2.625 1 94.81 519 GLU B O 1
ATOM 8808 N N . ILE B 1 520 ? -23.766 28.422 2.373 1 96.56 520 ILE B N 1
ATOM 8809 C CA . ILE B 1 520 ? -23.266 28.391 3.742 1 96.56 520 ILE B CA 1
ATOM 8810 C C . ILE B 1 520 ? -21.766 28.078 3.738 1 96.56 520 ILE B C 1
ATOM 8812 O O . ILE B 1 520 ? -21.328 27.141 3.068 1 96.56 520 ILE B O 1
ATOM 8816 N N . LEU B 1 521 ? -21.031 28.812 4.445 1 96.44 521 LEU B N 1
ATOM 8817 C CA . LEU B 1 521 ? -19.578 28.625 4.535 1 96.44 521 LEU B CA 1
ATOM 8818 C C . LEU B 1 521 ? -19.172 28.281 5.961 1 96.44 521 LEU B C 1
ATOM 8820 O O . LEU B 1 521 ? -19.453 29.031 6.898 1 96.44 521 LEU B O 1
ATOM 8824 N N . PHE B 1 522 ? -18.625 27.094 6.098 1 97.19 522 PHE B N 1
ATOM 8825 C CA . PHE B 1 522 ? -18.047 26.672 7.371 1 97.19 522 PHE B CA 1
ATOM 8826 C C . PHE B 1 522 ? -16.531 26.875 7.371 1 97.19 522 PHE B C 1
ATOM 8828 O O . PHE B 1 522 ? -15.836 26.359 6.496 1 97.19 522 PHE B O 1
ATOM 8835 N N . MET B 1 523 ? -16.047 27.578 8.328 1 95.12 523 MET B N 1
ATOM 8836 C CA . MET B 1 523 ? -14.617 27.828 8.453 1 95.12 523 MET B CA 1
ATOM 8837 C C . MET B 1 523 ? -14.094 27.344 9.805 1 95.12 523 MET B C 1
ATOM 8839 O O . MET B 1 523 ? -14.297 28 10.828 1 95.12 523 MET B O 1
ATOM 8843 N N . ASP B 1 524 ? -13.406 26.266 9.734 1 92.56 524 ASP B N 1
ATOM 8844 C CA . ASP B 1 524 ? -12.828 25.703 10.953 1 92.56 524 ASP B CA 1
ATOM 8845 C C . ASP B 1 524 ? -11.359 26.109 11.102 1 92.56 524 ASP B C 1
ATOM 8847 O O . ASP B 1 524 ? -10.469 25.422 10.609 1 92.56 524 ASP B O 1
ATOM 8851 N N . GLU B 1 525 ? -11.094 27.156 11.773 1 87.69 525 GLU B N 1
ATOM 8852 C CA . GLU B 1 525 ? -9.766 27.75 11.977 1 87.69 525 GLU B CA 1
ATOM 8853 C C . GLU B 1 525 ? -9.039 27.922 10.648 1 87.69 525 GLU B C 1
ATOM 8855 O O . GLU B 1 525 ? -7.867 27.562 10.523 1 87.69 525 GLU B O 1
ATOM 8860 N N . ALA B 1 526 ? -9.641 28.484 9.734 1 83.56 526 ALA B N 1
ATOM 8861 C CA . ALA B 1 526 ? -9.25 28.516 8.328 1 83.56 526 ALA B CA 1
ATOM 8862 C C . ALA B 1 526 ? -8.141 29.531 8.086 1 83.56 526 ALA B C 1
ATOM 8864 O O . ALA B 1 526 ? -7.523 29.547 7.02 1 83.56 526 ALA B O 1
ATOM 8865 N N . THR B 1 527 ? -7.797 30.344 9.055 1 80.44 527 THR B N 1
ATOM 8866 C CA . THR B 1 527 ? -6.828 31.406 8.805 1 80.44 527 THR B CA 1
ATOM 8867 C C . THR B 1 527 ? -5.672 31.328 9.805 1 80.44 527 THR B C 1
ATOM 8869 O O . THR B 1 527 ? -4.941 32.281 9.992 1 80.44 527 THR B O 1
ATOM 8872 N N . SER B 1 528 ? -5.57 30.172 10.398 1 78.75 528 SER B N 1
ATOM 8873 C CA . SER B 1 528 ? -4.621 30.031 11.492 1 78.75 528 SER B CA 1
ATOM 8874 C C . SER B 1 528 ? -3.182 30.125 10.992 1 78.75 528 SER B C 1
ATOM 8876 O O . SER B 1 528 ? -2.295 30.562 11.727 1 78.75 528 SER B O 1
ATOM 8878 N N . ALA B 1 529 ? -2.939 29.766 9.75 1 76.5 529 ALA B N 1
ATOM 8879 C CA . ALA B 1 529 ? -1.578 29.734 9.219 1 76.5 529 ALA B CA 1
ATOM 8880 C C . ALA B 1 529 ? -1.285 30.984 8.383 1 76.5 529 ALA B C 1
ATOM 8882 O O . ALA B 1 529 ? -0.224 31.094 7.762 1 76.5 529 ALA B O 1
ATOM 8883 N N . LEU B 1 530 ? -2.145 31.953 8.406 1 83.44 530 LEU B N 1
ATOM 8884 C CA . LEU B 1 530 ? -1.983 33.125 7.566 1 83.44 530 LEU B CA 1
ATOM 8885 C C . LEU B 1 530 ? -1.379 34.281 8.367 1 83.44 530 LEU B C 1
ATOM 8887 O O . LEU B 1 530 ? -1.602 34.406 9.57 1 83.44 530 LEU B O 1
ATOM 8891 N N . ASP B 1 531 ? -0.641 35.062 7.664 1 82.19 531 ASP B N 1
ATOM 8892 C CA . ASP B 1 531 ? -0.159 36.312 8.266 1 82.19 531 ASP B CA 1
ATOM 8893 C C . ASP B 1 531 ? -1.296 37.312 8.445 1 82.19 531 ASP B C 1
ATOM 8895 O O . ASP B 1 531 ? -2.338 37.188 7.793 1 82.19 531 ASP B O 1
ATOM 8899 N N . HIS B 1 532 ? -0.993 38.25 9.258 1 83.12 532 HIS B N 1
ATOM 8900 C CA . HIS B 1 532 ? -2.021 39.188 9.703 1 83.12 532 HIS B CA 1
ATOM 8901 C C . HIS B 1 532 ? -2.629 39.938 8.523 1 83.12 532 HIS B C 1
ATOM 8903 O O . HIS B 1 532 ? -3.852 40.062 8.438 1 83.12 532 HIS B O 1
ATOM 8909 N N . ASN B 1 533 ? -1.813 40.406 7.621 1 85.06 533 ASN B N 1
ATOM 8910 C CA . ASN B 1 533 ? -2.316 41.188 6.496 1 85.06 533 ASN B CA 1
ATOM 8911 C C . ASN B 1 533 ? -3.154 40.344 5.551 1 85.06 533 ASN B C 1
ATOM 8913 O O . ASN B 1 533 ? -4.223 40.75 5.109 1 85.06 533 ASN B O 1
ATOM 8917 N N . THR B 1 534 ? -2.672 39.219 5.266 1 86.69 534 THR B N 1
ATOM 8918 C CA . THR B 1 534 ? -3.404 38.344 4.383 1 86.69 534 THR B CA 1
ATOM 8919 C C . THR B 1 534 ? -4.723 37.906 5.02 1 86.69 534 THR B C 1
ATOM 8921 O O . THR B 1 534 ? -5.75 37.844 4.344 1 86.69 534 THR B O 1
ATOM 8924 N N . GLU B 1 535 ? -4.637 37.594 6.289 1 88.69 535 GLU B N 1
ATOM 8925 C CA . GLU B 1 535 ? -5.848 37.219 7.023 1 88.69 535 GLU B CA 1
ATOM 8926 C C . GLU B 1 535 ? -6.895 38.312 6.938 1 88.69 535 GLU B C 1
ATOM 8928 O O . GLU B 1 535 ? -8.07 38.062 6.672 1 88.69 535 GLU B O 1
ATOM 8933 N N . LYS B 1 536 ? -6.426 39.5 7.18 1 88.56 536 LYS B N 1
ATOM 8934 C CA . LYS B 1 536 ? -7.332 40.656 7.148 1 88.56 536 LYS B CA 1
ATOM 8935 C C . LYS B 1 536 ? -7.988 40.812 5.777 1 88.56 536 LYS B C 1
ATOM 8937 O O . LYS B 1 536 ? -9.195 41.062 5.688 1 88.56 536 LYS B O 1
ATOM 8942 N N . GLU B 1 537 ? -7.215 40.656 4.746 1 89.19 537 GLU B N 1
ATOM 8943 C CA . GLU B 1 537 ? -7.734 40.781 3.389 1 89.19 537 GLU B CA 1
ATOM 8944 C C . GLU B 1 537 ? -8.742 39.688 3.068 1 89.19 537 GLU B C 1
ATOM 8946 O O . GLU B 1 537 ? -9.773 39.938 2.445 1 89.19 537 GLU B O 1
ATOM 8951 N N . ILE B 1 538 ? -8.414 38.531 3.451 1 89.75 538 ILE B N 1
ATOM 8952 C CA . ILE B 1 538 ? -9.305 37.406 3.197 1 89.75 538 ILE B CA 1
ATOM 8953 C C . ILE B 1 538 ? -10.594 37.594 3.998 1 89.75 538 ILE B C 1
ATOM 8955 O O . ILE B 1 538 ? -11.688 37.375 3.473 1 89.75 538 ILE B O 1
ATOM 8959 N N . MET B 1 539 ? -10.422 37.969 5.273 1 90.25 539 MET B N 1
ATOM 8960 C CA . MET B 1 539 ? -11.602 38.156 6.113 1 90.25 539 MET B CA 1
ATOM 8961 C C . MET B 1 539 ? -12.477 39.281 5.582 1 90.25 539 MET B C 1
ATOM 8963 O O . MET B 1 539 ? -13.703 39.25 5.68 1 90.25 539 MET B O 1
ATOM 8967 N N . LYS B 1 540 ? -11.852 40.281 5.012 1 90.56 540 LYS B N 1
ATOM 8968 C CA . LYS B 1 540 ? -12.609 41.312 4.363 1 90.56 540 LYS B CA 1
ATOM 8969 C C . LYS B 1 540 ? -13.453 40.781 3.213 1 90.56 540 LYS B C 1
ATOM 8971 O O . LYS B 1 540 ? -14.617 41.156 3.055 1 90.56 540 LYS B O 1
ATOM 8976 N N . SER B 1 541 ? -12.805 40 2.473 1 88.31 541 SER B N 1
ATOM 8977 C CA . SER B 1 541 ? -13.508 39.375 1.355 1 88.31 541 SER B CA 1
ATOM 8978 C C . SER B 1 541 ? -14.672 38.5 1.845 1 88.31 541 SER B C 1
ATOM 8980 O O . SER B 1 541 ? -15.734 38.469 1.221 1 88.31 541 SER B O 1
ATOM 8982 N N . ILE B 1 542 ? -14.469 37.844 2.881 1 89.31 542 ILE B N 1
ATOM 8983 C CA . ILE B 1 542 ? -15.484 36.969 3.447 1 89.31 542 ILE B CA 1
ATOM 8984 C C . ILE B 1 542 ? -16.609 37.781 4.051 1 89.31 542 ILE B C 1
ATOM 8986 O O . ILE B 1 542 ? -17.797 37.438 3.924 1 89.31 542 ILE B O 1
ATOM 8990 N N . ASP B 1 543 ? -16.219 38.906 4.668 1 89.62 543 ASP B N 1
ATOM 8991 C CA . ASP B 1 543 ? -17.203 39.781 5.289 1 89.62 543 ASP B CA 1
ATOM 8992 C C . ASP B 1 543 ? -18.156 40.375 4.25 1 89.62 543 ASP B C 1
ATOM 8994 O O . ASP B 1 543 ? -19.312 40.625 4.551 1 89.62 543 ASP B O 1
ATOM 8998 N N . LEU B 1 544 ? -17.625 40.5 3.084 1 89.5 544 LEU B N 1
ATOM 8999 C CA . LEU B 1 544 ? -18.453 41.031 2.006 1 89.5 544 LEU B CA 1
ATOM 9000 C C . LEU B 1 544 ? -19.547 40.062 1.615 1 89.5 544 LEU B C 1
ATOM 9002 O O . LEU B 1 544 ? -20.531 40.438 0.979 1 89.5 544 LEU B O 1
ATOM 9006 N N . LEU B 1 545 ? -19.375 38.875 2.012 1 89.38 545 LEU B N 1
ATOM 9007 C CA . LEU B 1 545 ? -20.359 37.844 1.67 1 89.38 545 LEU B CA 1
ATOM 9008 C C . LEU B 1 545 ? -21.484 37.812 2.699 1 89.38 545 LEU B C 1
ATOM 9010 O O . LEU B 1 545 ? -22.516 37.156 2.471 1 89.38 545 LEU B O 1
ATOM 9014 N N . LYS B 1 546 ? -21.266 38.5 3.734 1 88.56 546 LYS B N 1
ATOM 9015 C CA . LYS B 1 546 ? -22.266 38.531 4.801 1 88.56 546 LYS B CA 1
ATOM 9016 C C . LYS B 1 546 ? -23.625 39 4.277 1 88.56 546 LYS B C 1
ATOM 9018 O O . LYS B 1 546 ? -23.688 39.906 3.451 1 88.56 546 LYS B O 1
ATOM 9023 N N . GLY B 1 547 ? -24.688 38.469 4.84 1 88.88 547 GLY B N 1
ATOM 9024 C CA . GLY B 1 547 ? -26.016 38.812 4.359 1 88.88 547 GLY B CA 1
ATOM 9025 C C . GLY B 1 547 ? -26.469 37.938 3.193 1 88.88 547 GLY B C 1
ATOM 9026 O O . GLY B 1 547 ? -27.594 37.438 3.17 1 88.88 547 GLY B O 1
ATOM 9027 N N . ASP B 1 548 ? -25.531 37.75 2.334 1 90.88 548 ASP B N 1
ATOM 9028 C CA . ASP B 1 548 ? -25.828 36.906 1.173 1 90.88 548 ASP B CA 1
ATOM 9029 C C . ASP B 1 548 ? -25.594 35.438 1.482 1 90.88 548 ASP B C 1
ATOM 9031 O O . ASP B 1 548 ? -26.25 34.562 0.926 1 90.88 548 ASP B O 1
ATOM 9035 N N . LYS B 1 549 ? -24.594 35.25 2.248 1 94.62 549 LYS B N 1
ATOM 9036 C CA . LYS B 1 549 ? -24.25 33.875 2.654 1 94.62 549 LYS B CA 1
ATOM 9037 C C . LYS B 1 549 ? -24.234 33.75 4.176 1 94.62 549 LYS B C 1
ATOM 9039 O O . LYS B 1 549 ? -24.047 34.75 4.891 1 94.62 549 LYS B O 1
ATOM 9044 N N . THR B 1 550 ? -24.516 32.594 4.605 1 96.31 550 THR B N 1
ATOM 9045 C CA . THR B 1 550 ? -24.375 32.281 6.023 1 96.31 550 THR B CA 1
ATOM 9046 C C . THR B 1 550 ? -22.953 31.812 6.336 1 96.31 550 THR B C 1
ATOM 9048 O O . THR B 1 550 ? -22.406 30.938 5.664 1 96.31 550 THR B O 1
ATOM 9051 N N . ILE B 1 551 ? -22.312 32.438 7.281 1 96.25 551 ILE B N 1
ATOM 9052 C CA . ILE B 1 551 ? -20.922 32.156 7.598 1 96.25 551 ILE B CA 1
ATOM 9053 C C . ILE B 1 551 ? -20.812 31.625 9.023 1 96.25 551 ILE B C 1
ATOM 9055 O O . ILE B 1 551 ? -21.281 32.281 9.969 1 96.25 551 ILE B O 1
ATOM 9059 N N . ILE B 1 552 ? -20.266 30.469 9.188 1 96.69 552 ILE B N 1
ATOM 9060 C CA . ILE B 1 552 ? -20.031 29.859 10.484 1 96.69 552 ILE B CA 1
ATOM 9061 C C . ILE B 1 552 ? -18.531 29.688 10.711 1 96.69 552 ILE B C 1
ATOM 9063 O O . ILE B 1 552 ? -17.859 28.953 9.969 1 96.69 552 ILE B O 1
ATOM 9067 N N . ILE B 1 553 ? -17.984 30.281 11.742 1 95.38 553 ILE B N 1
ATOM 9068 C CA . ILE B 1 553 ? -16.547 30.344 11.938 1 95.38 553 ILE B CA 1
ATOM 9069 C C . ILE B 1 553 ? -16.188 29.781 13.32 1 95.38 553 ILE B C 1
ATOM 9071 O O . ILE B 1 553 ? -16.828 30.125 14.312 1 95.38 553 ILE B O 1
ATOM 9075 N N . ILE B 1 554 ? -15.273 28.828 13.32 1 93 554 ILE B N 1
ATOM 9076 C CA . ILE B 1 554 ? -14.57 28.5 14.547 1 93 554 ILE B CA 1
ATOM 9077 C C . ILE B 1 554 ? -13.266 29.281 14.633 1 93 554 ILE B C 1
ATOM 9079 O O . ILE B 1 554 ? -12.43 29.203 13.727 1 93 554 ILE B O 1
ATOM 9083 N N . ALA B 1 555 ? -13.062 30.078 15.648 1 84.69 555 ALA B N 1
ATOM 9084 C CA . ALA B 1 555 ? -11.859 30.906 15.703 1 84.69 555 ALA B CA 1
ATOM 9085 C C . ALA B 1 555 ? -11.312 30.969 17.125 1 84.69 555 ALA B C 1
ATOM 9087 O O . ALA B 1 555 ? -12.047 30.766 18.094 1 84.69 555 ALA B O 1
ATOM 9088 N N . HIS B 1 556 ? -10.086 31.203 17.125 1 77.38 556 HIS B N 1
ATOM 9089 C CA . HIS B 1 556 ? -9.398 31.484 18.375 1 77.38 556 HIS B CA 1
ATOM 9090 C C . HIS B 1 556 ? -8.961 32.938 18.453 1 77.38 556 HIS B C 1
ATOM 9092 O O . HIS B 1 556 ? -8.727 33.469 19.547 1 77.38 556 HIS B O 1
ATOM 9098 N N . ARG B 1 557 ? -8.922 33.531 17.281 1 74.56 557 ARG B N 1
ATOM 9099 C CA . ARG B 1 557 ? -8.422 34.906 17.219 1 74.56 557 ARG B CA 1
ATOM 9100 C C . ARG B 1 557 ? -9.578 35.906 17.219 1 74.56 557 ARG B C 1
ATOM 9102 O O . ARG B 1 557 ? -10.578 35.719 16.531 1 74.56 557 ARG B O 1
ATOM 9109 N N . LEU B 1 558 ? -9.367 36.938 17.844 1 73.94 558 LEU B N 1
ATOM 9110 C CA . LEU B 1 558 ? -10.406 37.969 17.984 1 73.94 558 LEU B CA 1
ATOM 9111 C C . LEU B 1 558 ? -10.641 38.688 16.672 1 73.94 558 LEU B C 1
ATOM 9113 O O . LEU B 1 558 ? -11.773 39.062 16.359 1 73.94 558 LEU B O 1
ATOM 9117 N N . SER B 1 559 ? -9.656 38.875 15.922 1 74.69 559 SER B N 1
ATOM 9118 C CA . SER B 1 559 ? -9.773 39.594 14.664 1 74.69 559 SER B CA 1
ATOM 9119 C C . SER B 1 559 ? -10.719 38.875 13.703 1 74.69 559 SER B C 1
ATOM 9121 O O . SER B 1 559 ? -11.391 39.531 12.891 1 74.69 559 SER B O 1
ATOM 9123 N N . THR B 1 560 ? -10.836 37.656 13.883 1 80.62 560 THR B N 1
ATOM 9124 C CA . THR B 1 560 ? -11.641 36.844 12.969 1 80.62 560 THR B CA 1
ATOM 9125 C C . THR B 1 560 ? -13.117 36.906 13.352 1 80.62 560 THR B C 1
ATOM 9127 O O . THR B 1 560 ? -13.984 36.688 12.516 1 80.62 560 THR B O 1
ATOM 9130 N N . ILE B 1 561 ? -13.344 37.281 14.617 1 84.5 561 ILE B N 1
ATOM 9131 C CA . ILE B 1 561 ? -14.734 37.188 15.039 1 84.5 561 ILE B CA 1
ATOM 9132 C C . ILE B 1 561 ? -15.305 38.594 15.25 1 84.5 561 ILE B C 1
ATOM 9134 O O . ILE B 1 561 ? -16.469 38.75 15.648 1 84.5 561 ILE B O 1
ATOM 9138 N N . GLU B 1 562 ? -14.586 39.594 14.992 1 84.19 562 GLU B N 1
ATOM 9139 C CA . GLU B 1 562 ? -14.961 40.969 15.273 1 84.19 562 GLU B CA 1
ATOM 9140 C C . GLU B 1 562 ? -16.25 41.344 14.562 1 84.19 562 GLU B C 1
ATOM 9142 O O . GLU B 1 562 ? -17.094 42.062 15.117 1 84.19 562 GLU B O 1
ATOM 9147 N N . ASN B 1 563 ? -16.469 40.875 13.414 1 87.38 563 ASN B N 1
ATOM 9148 C CA . ASN B 1 563 ? -17.609 41.312 12.602 1 87.38 563 ASN B CA 1
ATOM 9149 C C . ASN B 1 563 ? -18.734 40.312 12.609 1 87.38 563 ASN B C 1
ATOM 9151 O O . ASN B 1 563 ? -19.688 40.406 11.844 1 87.38 563 ASN B O 1
ATOM 9155 N N . CYS B 1 564 ? -18.656 39.312 13.445 1 93.38 564 CYS B N 1
ATOM 9156 C CA . CYS B 1 564 ? -19.703 38.312 13.484 1 93.38 564 CYS B CA 1
ATOM 9157 C C . CYS B 1 564 ? -20.953 38.812 14.172 1 93.38 564 CYS B C 1
ATOM 9159 O O . CYS B 1 564 ? -20.875 39.594 15.117 1 93.38 564 CYS B O 1
ATOM 9161 N N . ASP B 1 565 ? -22.125 38.375 13.727 1 94.44 565 ASP B N 1
ATOM 9162 C CA . ASP B 1 565 ? -23.406 38.812 14.273 1 94.44 565 ASP B CA 1
ATOM 9163 C C . ASP B 1 565 ? -23.656 38.156 15.641 1 94.44 565 ASP B C 1
ATOM 9165 O O . ASP B 1 565 ? -24.188 38.781 16.547 1 94.44 565 ASP B O 1
ATOM 9169 N N . VAL B 1 566 ? -23.391 36.875 15.734 1 95.38 566 VAL B N 1
ATOM 9170 C CA . VAL B 1 566 ? -23.641 36.125 16.938 1 95.38 566 VAL B CA 1
ATOM 9171 C C . VAL B 1 566 ? -22.375 35.344 17.344 1 95.38 566 VAL B C 1
ATOM 9173 O O . VAL B 1 566 ? -21.688 34.812 16.484 1 95.38 566 VAL B O 1
ATOM 9176 N N . ILE B 1 567 ? -22.078 35.344 18.594 1 95.62 567 ILE B N 1
ATOM 9177 C CA . ILE B 1 567 ? -20.938 34.594 19.125 1 95.62 567 ILE B CA 1
ATOM 9178 C C . ILE B 1 567 ? -21.422 33.531 20.125 1 95.62 567 ILE B C 1
ATOM 9180 O O . ILE B 1 567 ? -22.062 33.875 21.125 1 95.62 567 ILE B O 1
ATOM 9184 N N . PHE B 1 568 ? -21.156 32.344 19.828 1 96.12 568 PHE B N 1
ATOM 9185 C CA . PHE B 1 568 ? -21.453 31.219 20.719 1 96.12 568 PHE B CA 1
ATOM 9186 C C . PHE B 1 568 ? -20.203 30.812 21.5 1 96.12 568 PHE B C 1
ATOM 9188 O O . PHE B 1 568 ? -19.203 30.406 20.906 1 96.12 568 PHE B O 1
ATOM 9195 N N . THR B 1 569 ? -20.25 30.859 22.797 1 95.5 569 THR B N 1
ATOM 9196 C CA . THR B 1 569 ? -19.125 30.438 23.641 1 95.5 569 THR B CA 1
ATOM 9197 C C . THR B 1 569 ? -19.359 29.031 24.172 1 95.5 569 THR B C 1
ATOM 9199 O O . THR B 1 569 ? -20.328 28.781 24.891 1 95.5 569 THR B O 1
ATOM 9202 N N . MET B 1 570 ? -18.406 28.156 23.859 1 95.44 570 MET B N 1
ATOM 9203 C CA . MET B 1 570 ? -18.5 26.766 24.281 1 95.44 570 MET B CA 1
ATOM 9204 C C . MET B 1 570 ? -17.547 26.484 25.438 1 95.44 570 MET B C 1
ATOM 9206 O O . MET B 1 570 ? -16.406 26.984 25.453 1 95.44 570 MET B O 1
ATOM 9210 N N . GLU B 1 571 ? -18 25.672 26.359 1 94.06 571 GLU B N 1
ATOM 9211 C CA . GLU B 1 571 ? -17.188 25.234 27.484 1 94.06 571 GLU B CA 1
ATOM 9212 C C . GLU B 1 571 ? -17.516 23.797 27.875 1 94.06 571 GLU B C 1
ATOM 9214 O O . GLU B 1 571 ? -18.656 23.484 28.234 1 94.06 571 GLU B O 1
ATOM 9219 N N . LYS B 1 572 ? -16.578 22.938 27.828 1 91.38 572 LYS B N 1
ATOM 9220 C CA . LYS B 1 572 ? -16.688 21.547 28.25 1 91.38 572 LYS B CA 1
ATOM 9221 C C . LYS B 1 572 ? -17.906 20.875 27.641 1 91.38 572 LYS B C 1
ATOM 9223 O O . LYS B 1 572 ? -18.688 20.234 28.344 1 91.38 572 LYS B O 1
ATOM 9228 N N . GLY B 1 573 ? -18.141 21.188 26.422 1 94.5 573 GLY B N 1
ATOM 9229 C CA . GLY B 1 573 ? -19.188 20.5 25.672 1 94.5 573 GLY B CA 1
ATOM 9230 C C . GLY B 1 573 ? -20.547 21.172 25.797 1 94.5 573 GLY B C 1
ATOM 9231 O O . GLY B 1 573 ? -21.531 20.719 25.203 1 94.5 573 GLY B O 1
ATOM 9232 N N . HIS B 1 574 ? -20.594 22.328 26.562 1 96.06 574 HIS B N 1
ATOM 9233 C CA . HIS B 1 574 ? -21.844 23.062 26.781 1 96.06 574 HIS B CA 1
ATOM 9234 C C . HIS B 1 574 ? -21.797 24.422 26.094 1 96.06 574 HIS B C 1
ATOM 9236 O O . HIS B 1 574 ? -20.719 25 25.922 1 96.06 574 HIS B O 1
ATOM 9242 N N . LEU B 1 575 ? -22.938 24.844 25.688 1 96.31 575 LEU B N 1
ATOM 9243 C CA . LEU B 1 575 ? -23.062 26.25 25.266 1 96.31 575 LEU B CA 1
ATOM 9244 C C . LEU B 1 575 ? -23.25 27.156 26.469 1 96.31 575 LEU B C 1
ATOM 9246 O O . LEU B 1 575 ? -24.328 27.156 27.094 1 96.31 575 LEU B O 1
ATOM 9250 N N . LYS B 1 576 ? -22.312 27.891 26.781 1 92.88 576 LYS B N 1
ATOM 9251 C CA . LYS B 1 576 ? -22.297 28.656 28.031 1 92.88 576 LYS B CA 1
ATOM 9252 C C . LYS B 1 576 ? -22.938 30.031 27.828 1 92.88 576 LYS B C 1
ATOM 9254 O O . LYS B 1 576 ? -23.672 30.516 28.688 1 92.88 576 LYS B O 1
ATOM 9259 N N . HIS B 1 577 ? -22.453 30.688 26.734 1 89.25 577 HIS B N 1
ATOM 9260 C CA . HIS B 1 577 ? -22.875 32.062 26.531 1 89.25 577 HIS B CA 1
ATOM 9261 C C . HIS B 1 577 ? -23.156 32.344 25.062 1 89.25 577 HIS B C 1
ATOM 9263 O O . HIS B 1 577 ? -22.516 31.781 24.188 1 89.25 577 HIS B O 1
ATOM 9269 N N . VAL B 1 578 ? -24.219 33.156 24.859 1 92.31 578 VAL B N 1
ATOM 9270 C CA . VAL B 1 578 ? -24.562 33.625 23.516 1 92.31 578 VAL B CA 1
ATOM 9271 C C . VAL B 1 578 ? -24.562 35.156 23.484 1 92.31 578 VAL B C 1
ATOM 9273 O O . VAL B 1 578 ? -25.234 35.812 24.297 1 92.31 578 VAL B O 1
ATOM 9276 N N . GLN B 1 579 ? -23.766 35.688 22.641 1 90.75 579 GLN B N 1
ATOM 9277 C CA . GLN B 1 579 ? -23.734 37.125 22.453 1 90.75 579 GLN B CA 1
ATOM 9278 C C . GLN B 1 579 ? -24.281 37.531 21.078 1 90.75 579 GLN B C 1
ATOM 9280 O O . GLN B 1 579 ? -23.688 37.188 20.047 1 90.75 579 GLN B O 1
ATOM 9285 N N . ASP B 1 580 ? -25.359 38.125 21.047 1 91.94 580 ASP B N 1
ATOM 9286 C CA . ASP B 1 580 ? -25.938 38.688 19.812 1 91.94 580 ASP B CA 1
ATOM 9287 C C . ASP B 1 580 ? -25.578 40.156 19.641 1 91.94 580 ASP B C 1
ATOM 9289 O O . ASP B 1 580 ? -26.125 41 20.328 1 91.94 580 ASP B O 1
ATOM 9293 N N . LYS B 1 581 ? -24.75 40.5 18.75 1 86.38 581 LYS B N 1
ATOM 9294 C CA . LYS B 1 581 ? -24.25 41.875 18.547 1 86.38 581 LYS B CA 1
ATOM 9295 C C . LYS B 1 581 ? -25.266 42.719 17.797 1 86.38 581 LYS B C 1
ATOM 9297 O O . LYS B 1 581 ? -25.125 43.938 17.719 1 86.38 581 LYS B O 1
ATOM 9302 N N . ARG B 1 582 ? -26.156 42.188 17.219 1 78.31 582 ARG B N 1
ATOM 9303 C CA . ARG B 1 582 ? -27.188 42.938 16.516 1 78.31 582 ARG B CA 1
ATOM 9304 C C . ARG B 1 582 ? -28.109 43.656 17.5 1 78.31 582 ARG B C 1
ATOM 9306 O O . ARG B 1 582 ? -28.672 44.719 17.188 1 78.31 582 ARG B O 1
ATOM 9313 N N . LYS B 1 583 ? -28.297 43.125 18.641 1 65.25 583 LYS B N 1
ATOM 9314 C CA . LYS B 1 583 ? -29.156 43.719 19.656 1 65.25 583 LYS B CA 1
ATOM 9315 C C . LYS B 1 583 ? -28.469 44.875 20.359 1 65.25 583 LYS B C 1
ATOM 9317 O O . LYS B 1 583 ? -29.125 45.781 20.875 1 65.25 583 LYS B O 1
ATOM 9322 N N . LYS B 1 584 ? -27.188 45.094 20.562 1 53.62 584 LYS B N 1
ATOM 9323 C CA . LYS B 1 584 ? -26.594 46.188 21.281 1 53.62 584 LYS B CA 1
ATOM 9324 C C . LYS B 1 584 ? -26.719 47.5 20.484 1 53.62 584 LYS B C 1
ATOM 9326 O O . LYS B 1 584 ? -26.406 48.562 21 1 53.62 584 LYS B O 1
ATOM 9331 N N . VAL B 1 585 ? -26.766 47.625 19.203 1 45.66 585 VAL B N 1
ATOM 9332 C CA . VAL B 1 585 ? -26.828 49 18.688 1 45.66 585 VAL B CA 1
ATOM 9333 C C . VAL B 1 585 ? -28.188 49.625 19.031 1 45.66 585 VAL B C 1
ATOM 9335 O O . VAL B 1 585 ? -28.391 50.812 18.859 1 45.66 585 VAL B O 1
ATOM 9338 N N . SER B 1 586 ? -29.172 48.906 19.344 1 36.75 586 SER B N 1
ATOM 9339 C CA . SER B 1 586 ? -30.344 49.719 19.578 1 36.75 586 SER B CA 1
ATOM 9340 C C . SER B 1 586 ? -30.281 50.375 20.953 1 36.75 586 SER B C 1
ATOM 9342 O O . SER B 1 586 ? -31.188 51.125 21.328 1 36.75 586 SER B O 1
ATOM 9344 N N . VAL B 1 587 ? -29.375 50.062 21.812 1 32.94 587 VAL B N 1
ATOM 9345 C CA . VAL B 1 587 ? -29.484 51.062 22.891 1 32.94 587 VAL B CA 1
ATOM 9346 C C . VAL B 1 587 ? -28.609 52.281 22.578 1 32.94 587 VAL B C 1
ATOM 9348 O O . VAL B 1 587 ? -27.469 52.125 22.125 1 32.94 587 VAL B O 1
#